Protein 2QVE (pdb70)

Structure (mmCIF, N/CA/C/O backbone):
data_2QVE
#
_entry.id   2QVE
#
_cell.length_a   92.435
_cell.length_b   145.863
_cell.length_c   75.048
_cell.angle_alpha   90.000
_cell.angle_beta   90.000
_cell.angle_gamma   90.000
#
_symmetry.space_group_name_H-M   'P 21 21 2'
#
loop_
_entity.id
_entity.type
_entity.pdbx_description
1 polymer 'Tyrosine Aminomutase'
2 non-polymer '(3R)-3-amino-2,2-difluoro-3-(4-hydroxyphenyl)propanoic acid'
3 water water
#
loop_
_atom_site.group_PDB
_atom_site.id
_atom_site.type_symbol
_atom_site.label_atom_id
_atom_site.label_alt_id
_atom_site.label_comp_id
_atom_site.label_asym_id
_atom_site.label_entity_id
_atom_site.label_seq_id
_atom_site.pdbx_PDB_ins_code
_atom_site.Cartn_x
_atom_site.Cartn_y
_atom_site.Cartn_z
_atom_site.occupancy
_atom_site.B_iso_or_equiv
_atom_site.auth_seq_id
_atom_site.auth_comp_id
_atom_site.auth_asym_id
_atom_site.auth_atom_id
_atom_site.pdbx_PDB_model_num
ATOM 1 N N . PRO A 1 1 ? -3.902 32.428 48.329 1.00 40.49 12 PRO A N 1
ATOM 2 C CA . PRO A 1 1 ? -5.193 31.760 48.045 1.00 41.49 12 PRO A CA 1
ATOM 3 C C . PRO A 1 1 ? -5.393 31.619 46.541 1.00 39.97 12 PRO A C 1
ATOM 4 O O . PRO A 1 1 ? -4.917 32.447 45.761 1.00 42.61 12 PRO A O 1
ATOM 8 N N . VAL A 1 2 ? -6.095 30.568 46.136 1.00 37.24 13 VAL A N 1
ATOM 9 C CA . VAL A 1 2 ? -6.361 30.342 44.724 1.00 34.09 13 VAL A CA 1
ATOM 10 C C . VAL A 1 2 ? -7.822 30.661 44.440 1.00 32.25 13 VAL A C 1
ATOM 11 O O . VAL A 1 2 ? -8.723 30.096 45.058 1.00 30.86 13 VAL A O 1
ATOM 15 N N . SER A 1 3 ? -8.049 31.576 43.507 1.00 31.37 14 SER A N 1
ATOM 16 C CA . SER A 1 3 ? -9.405 31.967 43.150 1.00 32.49 14 SER A CA 1
ATOM 17 C C . SER A 1 3 ? -10.012 31.034 42.109 1.00 31.54 14 SER A C 1
ATOM 18 O O . SER A 1 3 ? -9.609 31.036 40.946 1.00 31.47 14 SER A O 1
ATOM 21 N N . VAL A 1 4 ? -10.976 30.232 42.542 1.00 30.51 15 VAL A N 1
ATOM 22 C CA . VAL A 1 4 ? -11.668 29.299 41.664 1.00 30.55 15 VAL A CA 1
ATOM 23 C C . VAL A 1 4 ? -12.916 30.029 41.177 1.00 30.97 15 VAL A C 1
ATOM 24 O O . VAL A 1 4 ? -13.996 29.924 41.769 1.00 29.94 15 VAL A O 1
ATOM 28 N N . ASP A 1 5 ? -12.745 30.768 40.084 1.00 30.80 16 ASP A N 1
ATOM 29 C CA . ASP A 1 5 ? -13.809 31.579 39.504 1.00 30.76 16 ASP A CA 1
ATOM 30 C C . ASP A 1 5 ? -14.344 31.123 38.148 1.00 30.04 16 ASP A C 1
ATOM 31 O O . ASP A 1 5 ? -15.062 31.874 37.491 1.00 31.99 16 ASP A O 1
ATOM 36 N N . GLY A 1 6 ? -13.989 29.915 37.727 1.00 29.06 17 GLY A N 1
ATOM 37 C CA . GLY A 1 6 ? -14.451 29.403 36.447 1.00 27.15 17 GLY A CA 1
ATOM 38 C C . GLY A 1 6 ? -14.037 30.223 35.239 1.00 26.63 17 GLY A C 1
ATOM 39 O O . GLY A 1 6 ? -14.526 29.987 34.132 1.00 27.20 17 GLY A O 1
ATOM 40 N N . GLU A 1 7 ? -13.124 31.169 35.441 1.00 25.05 18 GLU A N 1
ATOM 41 C CA . GLU A 1 7 ? -12.662 32.042 34.363 1.00 26.67 18 GLU A CA 1
ATOM 42 C C . GLU A 1 7 ? -11.145 32.152 34.225 1.00 27.26 18 GLU A C 1
ATOM 43 O O . GLU A 1 7 ? -10.610 32.090 33.119 1.00 26.81 18 GLU A O 1
ATOM 49 N N . THR A 1 8 ? -10.452 32.313 35.347 1.00 27.17 19 THR A N 1
ATOM 50 C CA . THR A 1 8 ? -9.009 32.499 35.306 1.00 27.74 19 THR A CA 1
ATOM 51 C C . THR A 1 8 ? -8.125 31.417 35.919 1.00 27.15 19 THR A C 1
ATOM 52 O O . THR A 1 8 ? -6.924 31.638 36.093 1.00 27.58 19 THR A O 1
ATOM 56 N N . LEU A 1 9 ? -8.690 30.257 36.240 1.00 26.30 20 LEU A N 1
ATOM 57 C CA . LEU A 1 9 ? -7.886 29.195 36.840 1.00 26.48 20 LEU A CA 1
ATOM 58 C C . LEU A 1 9 ? -6.819 28.692 35.871 1.00 27.46 20 LEU A C 1
ATOM 59 O O . LEU A 1 9 ? -7.088 28.473 34.687 1.00 28.80 20 LEU A O 1
ATOM 64 N N . THR A 1 10 ? -5.606 28.516 36.385 1.00 26.48 21 THR A N 1
ATOM 65 C CA . THR A 1 10 ? -4.486 28.040 35.576 1.00 25.54 21 THR A CA 1
ATOM 66 C C . THR A 1 10 ? -4.014 26.658 36.022 1.00 24.34 21 THR A C 1
ATOM 67 O O . THR A 1 10 ? -4.305 26.216 37.132 1.00 25.89 21 THR A O 1
ATOM 71 N N . VAL A 1 11 ? -3.276 25.986 35.145 1.00 24.97 22 VAL A N 1
ATOM 72 C CA . VAL A 1 11 ? -2.738 24.669 35.438 1.00 24.66 22 VAL A CA 1
ATOM 73 C C . VAL A 1 11 ? -1.846 24.747 36.685 1.00 25.43 22 VAL A C 1
ATOM 74 O O . VAL A 1 11 ? -1.901 23.875 37.552 1.00 24.37 22 VAL A O 1
ATOM 78 N N . GLU A 1 12 ? -1.027 25.789 36.783 1.00 26.52 23 GLU A N 1
ATOM 79 C CA . GLU A 1 12 ? -0.168 25.923 37.954 1.00 28.50 23 GLU A CA 1
ATOM 80 C C . GLU A 1 12 ? -0.995 26.143 39.220 1.00 27.36 23 GLU A C 1
ATOM 81 O O . GLU A 1 12 ? -0.632 25.661 40.296 1.00 25.52 23 GLU A O 1
ATOM 87 N N . ALA A 1 13 ? -2.108 26.861 39.087 1.00 26.64 24 ALA A N 1
ATOM 88 C CA . ALA A 1 13 ? -2.991 27.125 40.221 1.00 27.92 24 ALA A CA 1
ATOM 89 C C . ALA A 1 13 ? -3.555 25.809 40.760 1.00 28.47 24 ALA A C 1
ATOM 90 O O . ALA A 1 13 ? -3.612 25.598 41.974 1.00 28.35 24 ALA A O 1
ATOM 92 N N . VAL A 1 14 ? -3.965 24.933 39.843 1.00 26.13 25 VAL A N 1
ATOM 93 C CA . VAL A 1 14 ? -4.515 23.627 40.188 1.00 25.69 25 VAL A CA 1
ATOM 94 C C . VAL A 1 14 ? -3.486 22.825 40.963 1.00 25.52 25 VAL A C 1
ATOM 95 O O . VAL A 1 14 ? -3.814 22.173 41.954 1.00 26.49 25 VAL A O 1
ATOM 99 N N . ARG A 1 15 ? -2.236 22.869 40.512 1.00 26.45 26 ARG A N 1
ATOM 100 C CA . ARG A 1 15 ? -1.178 22.130 41.191 1.00 28.50 26 ARG A CA 1
ATOM 101 C C . ARG A 1 15 ? -0.927 22.656 42.598 1.00 28.96 26 ARG A C 1
ATOM 102 O O . ARG A 1 15 ? -0.655 21.878 43.510 1.00 29.32 26 ARG A O 1
ATOM 110 N N . ARG A 1 16 ? -1.022 23.971 42.777 1.00 30.32 27 ARG A N 1
ATOM 111 C CA . ARG A 1 16 ? -0.820 24.571 44.097 1.00 30.75 27 ARG A CA 1
ATOM 112 C C . ARG A 1 16 ? -1.881 24.050 45.057 1.00 29.31 27 ARG A C 1
ATOM 113 O O . ARG A 1 16 ? -1.575 23.654 46.180 1.00 30.51 27 ARG A O 1
ATOM 121 N N . VAL A 1 17 ? -3.133 24.062 44.611 1.00 27.90 28 VAL A N 1
ATOM 122 C CA . VAL A 1 17 ? -4.236 23.573 45.427 1.00 26.19 28 VAL A CA 1
ATOM 123 C C . VAL A 1 17 ? -4.073 22.077 45.687 1.00 29.03 28 VAL A C 1
ATOM 124 O O . VAL A 1 17 ? -4.216 21.616 46.822 1.00 28.40 28 VAL A O 1
ATOM 128 N N . ALA A 1 18 ? -3.741 21.328 44.638 1.00 28.04 29 ALA A N 1
ATOM 129 C CA . ALA A 1 18 ? -3.582 19.881 44.749 1.00 28.93 29 ALA A CA 1
ATOM 130 C C . ALA A 1 18 ? -2.323 19.399 45.473 1.00 30.40 29 ALA A C 1
ATOM 131 O O . ALA A 1 18 ? -2.405 18.571 46.383 1.00 29.65 29 ALA A O 1
ATOM 133 N N . GLU A 1 19 ? -1.165 19.917 45.076 1.00 31.96 30 GLU A N 1
ATOM 134 C CA . GLU A 1 19 ? 0.107 19.498 45.664 1.00 34.71 30 GLU A CA 1
ATOM 135 C C . GLU A 1 19 ? 0.540 20.221 46.934 1.00 36.56 30 GLU A C 1
ATOM 136 O O . GLU A 1 19 ? 1.050 19.595 47.864 1.00 37.55 30 GLU A O 1
ATOM 142 N N . GLU A 1 20 ? 0.344 21.532 46.978 1.00 38.29 31 GLU A N 1
ATOM 143 C CA . GLU A 1 20 ? 0.764 22.307 48.138 1.00 40.79 31 GLU A CA 1
ATOM 144 C C . GLU A 1 20 ? -0.384 22.727 49.042 1.00 40.71 31 GLU A C 1
ATOM 145 O O . GLU A 1 20 ? -0.261 23.671 49.824 1.00 40.99 31 GLU A O 1
ATOM 151 N N . ARG A 1 21 ? -1.499 22.015 48.936 1.00 40.70 32 ARG A N 1
ATOM 152 C CA . ARG A 1 21 ? -2.662 22.302 49.760 1.00 40.51 32 ARG A CA 1
ATOM 153 C C . ARG A 1 21 ? -2.936 23.798 49.880 1.00 39.32 32 ARG A C 1
ATOM 154 O O . ARG A 1 21 ? -3.164 24.306 50.979 1.00 40.33 32 ARG A O 1
ATOM 162 N N . ALA A 1 22 ? -2.909 24.504 48.754 1.00 36.67 33 ALA A N 1
ATOM 163 C CA . ALA A 1 22 ? -3.177 25.937 48.757 1.00 34.76 33 ALA A CA 1
ATOM 164 C C . ALA A 1 22 ? -4.667 26.170 48.989 1.00 34.10 33 ALA A C 1
ATOM 165 O O . ALA A 1 22 ? -5.512 25.485 48.411 1.00 32.01 33 ALA A O 1
ATOM 167 N N . THR A 1 23 ? -4.983 27.134 49.848 1.00 33.38 34 THR A N 1
ATOM 168 C CA . THR A 1 23 ? -6.367 27.466 50.160 1.00 33.19 34 THR A CA 1
ATOM 169 C C . THR A 1 23 ? -7.116 27.904 48.908 1.00 31.76 34 THR A C 1
ATOM 170 O O . THR A 1 23 ? -6.565 28.584 48.047 1.00 31.53 34 THR A O 1
ATOM 174 N N . VAL A 1 24 ? -8.380 27.513 48.825 1.00 30.45 35 VAL A N 1
ATOM 175 C CA . VAL A 1 24 ? -9.227 27.859 47.700 1.00 31.63 35 VAL A CA 1
ATOM 176 C C . VAL A 1 24 ? -10.320 28.840 48.114 1.00 33.39 35 VAL A C 1
ATOM 177 O O . VAL A 1 24 ? -10.812 28.801 49.243 1.00 33.36 35 VAL A O 1
ATOM 181 N N . ASP A 1 25 ? -10.697 29.719 47.194 1.00 34.08 36 ASP A N 1
ATOM 182 C CA . ASP A 1 25 ? -11.750 30.683 47.461 1.00 35.28 36 ASP A CA 1
ATOM 183 C C . ASP A 1 25 ? -12.615 30.945 46.243 1.00 34.79 36 ASP A C 1
ATOM 184 O O . ASP A 1 25 ? -12.115 31.338 45.187 1.00 34.59 36 ASP A O 1
ATOM 189 N N . VAL A 1 26 ? -13.914 30.716 46.390 1.00 34.62 37 VAL A N 1
ATOM 190 C CA . VAL A 1 26 ? -14.856 30.987 45.316 1.00 34.67 37 VAL A CA 1
ATOM 191 C C . VAL A 1 26 ? -15.249 32.446 45.533 1.00 34.29 37 VAL A C 1
ATOM 192 O O . VAL A 1 26 ? -15.856 32.783 46.550 1.00 35.04 37 VAL A O 1
ATOM 196 N N . PRO A 1 27 ? -14.891 33.334 44.590 1.00 32.82 38 PRO A N 1
ATOM 197 C CA . PRO A 1 27 ? -15.218 34.759 44.707 1.00 33.45 38 PRO A CA 1
ATOM 198 C C . PRO A 1 27 ? -16.714 35.042 44.825 1.00 34.17 38 PRO A C 1
ATOM 199 O O . PRO A 1 27 ? -17.543 34.323 44.263 1.00 33.76 38 PRO A O 1
ATOM 203 N N . ALA A 1 28 ? -17.044 36.098 45.565 1.00 34.34 39 ALA A N 1
ATOM 204 C CA . ALA A 1 28 ? -18.429 36.500 45.784 1.00 34.36 39 ALA A CA 1
ATOM 205 C C . ALA A 1 28 ? -19.195 36.600 44.475 1.00 33.99 39 ALA A C 1
ATOM 206 O O . ALA A 1 28 ? -20.363 36.226 44.401 1.00 33.18 39 ALA A O 1
ATOM 208 N N . GLU A 1 29 ? -18.527 37.109 43.446 1.00 34.52 40 GLU A N 1
ATOM 209 C CA . GLU A 1 29 ? -19.133 37.269 42.125 1.00 36.09 40 GLU A CA 1
ATOM 210 C C . GLU A 1 29 ? -19.582 35.932 41.531 1.00 36.38 40 GLU A C 1
ATOM 211 O O . GLU A 1 29 ? -20.646 35.843 40.913 1.00 35.67 40 GLU A O 1
ATOM 217 N N . SER A 1 30 ? -18.769 34.897 41.717 1.00 35.96 41 SER A N 1
ATOM 218 C CA . SER A 1 30 ? -19.105 33.574 41.203 1.00 37.58 41 SER A CA 1
ATOM 219 C C . SER A 1 30 ? -20.294 33.011 41.976 1.00 37.70 41 SER A C 1
ATOM 220 O O . SER A 1 30 ? -21.203 32.423 41.390 1.00 37.67 41 SER A O 1
ATOM 223 N N . ILE A 1 31 ? -20.282 33.191 43.295 1.00 38.12 42 ILE A N 1
ATOM 224 C CA . ILE A 1 31 ? -21.380 32.718 44.131 1.00 39.38 42 ILE A CA 1
ATOM 225 C C . ILE A 1 31 ? -22.667 33.409 43.676 1.00 39.58 42 ILE A C 1
ATOM 226 O O . ILE A 1 31 ? -23.706 32.769 43.513 1.00 37.93 42 ILE A O 1
ATOM 231 N N . ALA A 1 32 ? -22.579 34.720 43.466 1.00 40.02 43 ALA A N 1
ATOM 232 C CA . ALA A 1 32 ? -23.717 35.518 43.026 1.00 40.55 43 ALA A CA 1
ATOM 233 C C . ALA A 1 32 ? -24.251 35.025 41.688 1.00 40.51 43 ALA A C 1
ATOM 234 O O . ALA A 1 32 ? -25.448 34.787 41.537 1.00 39.68 43 ALA A O 1
ATOM 236 N N . LYS A 1 33 ? -23.361 34.883 40.712 1.00 41.94 44 LYS A N 1
ATOM 237 C CA . LYS A 1 33 ? -23.758 34.410 39.391 1.00 43.97 44 LYS A CA 1
ATOM 238 C C . LYS A 1 33 ? -24.340 32.999 39.488 1.00 44.70 44 LYS A C 1
ATOM 239 O O . LYS A 1 33 ? -25.184 32.607 38.684 1.00 45.98 44 LYS A O 1
ATOM 245 N N . ALA A 1 34 ? -23.890 32.243 40.483 1.00 45.65 45 ALA A N 1
ATOM 246 C CA . ALA A 1 34 ? -24.376 30.883 40.680 1.00 46.07 45 ALA A CA 1
ATOM 247 C C . ALA A 1 34 ? -25.774 30.889 41.298 1.00 47.63 45 ALA A C 1
ATOM 248 O O . ALA A 1 34 ? -26.664 30.180 40.829 1.00 45.46 45 ALA A O 1
ATOM 250 N N . GLN A 1 35 ? -25.961 31.692 42.345 1.00 49.66 46 GLN A N 1
ATOM 251 C CA . GLN A 1 35 ? -27.254 31.780 43.021 1.00 53.44 46 GLN A CA 1
ATOM 252 C C . GLN A 1 35 ? -28.345 32.296 42.088 1.00 54.23 46 GLN A C 1
ATOM 253 O O . GLN A 1 35 ? -29.499 31.882 42.180 1.00 54.56 46 GLN A O 1
ATOM 259 N N . LYS A 1 36 ? -27.973 33.200 41.187 1.00 55.21 47 LYS A N 1
ATOM 260 C CA . LYS A 1 36 ? -28.926 33.772 40.244 1.00 56.22 47 LYS A CA 1
ATOM 261 C C . LYS A 1 36 ? -29.304 32.800 39.130 1.00 55.09 47 LYS A C 1
ATOM 262 O O . LYS A 1 36 ? -30.459 32.757 38.709 1.00 54.58 47 LYS A O 1
ATOM 268 N N . SER A 1 37 ? -28.338 32.020 38.654 1.00 54.33 48 SER A N 1
ATOM 269 C CA . SER A 1 37 ? -28.616 31.042 37.607 1.00 53.50 48 SER A CA 1
ATOM 270 C C . SER A 1 37 ? -29.455 29.922 38.219 1.00 52.28 48 SER A C 1
ATOM 271 O O . SER A 1 37 ? -30.266 29.288 37.539 1.00 51.82 48 SER A O 1
ATOM 274 N N . ARG A 1 38 ? -29.249 29.686 39.512 1.00 50.49 49 ARG A N 1
ATOM 275 C CA . ARG A 1 38 ? -29.987 28.661 40.237 1.00 49.38 49 ARG A CA 1
ATOM 276 C C . ARG A 1 38 ? -31.426 29.127 40.424 1.00 50.25 49 ARG A C 1
ATOM 277 O O . ARG A 1 38 ? -32.367 28.371 40.188 1.00 49.38 49 ARG A O 1
ATOM 285 N N . GLU A 1 39 ? -31.585 30.378 40.852 1.00 51.36 50 GLU A N 1
ATOM 286 C CA . GLU A 1 39 ? -32.905 30.970 41.065 1.00 51.97 50 GLU A CA 1
ATOM 287 C C . GLU A 1 39 ? -33.796 30.772 39.855 1.00 51.51 50 GLU A C 1
ATOM 288 O O . GLU A 1 39 ? -34.868 30.172 39.946 1.00 52.78 50 GLU A O 1
ATOM 294 N N . ILE A 1 40 ? -33.346 31.299 38.723 1.00 50.23 51 ILE A N 1
ATOM 295 C CA . ILE A 1 40 ? -34.098 31.205 37.485 1.00 49.25 51 ILE A CA 1
ATOM 296 C C . ILE A 1 40 ? -34.396 29.758 37.129 1.00 48.87 51 ILE A C 1
ATOM 297 O O . ILE A 1 40 ? -35.542 29.408 36.850 1.00 47.22 51 ILE A O 1
ATOM 302 N N . PHE A 1 41 ? -33.365 28.917 37.147 1.00 49.02 52 PHE A N 1
ATOM 303 C CA . PHE A 1 41 ? -33.537 27.508 36.816 1.00 48.57 52 PHE A CA 1
ATOM 304 C C . PHE A 1 41 ? -34.629 26.834 37.646 1.00 47.67 52 PHE A C 1
ATOM 305 O O . PHE A 1 41 ? -35.450 26.093 37.110 1.00 45.88 52 PHE A O 1
ATOM 313 N N . GLU A 1 42 ? -34.626 27.082 38.953 1.00 48.48 53 GLU A N 1
ATOM 314 C CA . GLU A 1 42 ? -35.626 26.490 39.840 1.00 49.72 53 GLU A CA 1
ATOM 315 C C . GLU A 1 42 ? -37.047 26.834 39.407 1.00 49.89 53 GLU A C 1
ATOM 316 O O . GLU A 1 42 ? -37.945 25.997 39.487 1.00 50.22 53 GLU A O 1
ATOM 322 N N . GLY A 1 43 ? -37.247 28.070 38.957 1.00 50.07 54 GLY A N 1
ATOM 323 C CA . GLY A 1 43 ? -38.564 28.490 38.514 1.00 49.91 54 GLY A CA 1
ATOM 324 C C . GLY A 1 43 ? -38.982 27.716 37.281 1.00 50.37 54 GLY A C 1
ATOM 325 O O . GLY A 1 43 ? -40.171 27.533 37.011 1.00 51.38 54 GLY A O 1
ATOM 326 N N . ILE A 1 44 ? -37.992 27.253 36.529 1.00 50.10 55 ILE A N 1
ATOM 327 C CA . ILE A 1 44 ? -38.238 26.487 35.316 1.00 50.04 55 ILE A CA 1
ATOM 328 C C . ILE A 1 44 ? -38.604 25.042 35.656 1.00 50.36 55 ILE A C 1
ATOM 329 O O . ILE A 1 44 ? -39.589 24.503 35.148 1.00 49.10 55 ILE A O 1
ATOM 334 N N . ALA A 1 45 ? -37.805 24.426 36.523 1.00 51.06 56 ALA A N 1
ATOM 335 C CA . ALA A 1 45 ? -38.025 23.047 36.945 1.00 52.29 56 ALA A CA 1
ATOM 336 C C . ALA A 1 45 ? -39.326 22.907 37.731 1.00 53.31 56 ALA A C 1
ATOM 337 O O . ALA A 1 45 ? -39.907 21.825 37.801 1.00 52.49 56 ALA A O 1
ATOM 339 N N . GLU A 1 46 ? -39.776 24.007 38.324 1.00 55.01 57 GLU A N 1
ATOM 340 C CA . GLU A 1 46 ? -41.012 24.012 39.098 1.00 56.05 57 GLU A CA 1
ATOM 341 C C . GLU A 1 46 ? -42.236 23.826 38.209 1.00 55.71 57 GLU A C 1
ATOM 342 O O . GLU A 1 46 ? -43.286 23.384 38.675 1.00 55.34 57 GLU A O 1
ATOM 348 N N . GLN A 1 47 ? -42.096 24.165 36.931 1.00 55.35 58 GLN A N 1
ATOM 349 C CA . GLN A 1 47 ? -43.193 24.024 35.984 1.00 55.46 58 GLN A CA 1
ATOM 350 C C . GLN A 1 47 ? -43.204 22.614 35.406 1.00 54.91 58 GLN A C 1
ATOM 351 O O . GLN A 1 47 ? -43.928 22.330 34.452 1.00 54.69 58 GLN A O 1
ATOM 357 N N . ASN A 1 48 ? -42.391 21.738 35.992 1.00 53.82 59 ASN A N 1
ATOM 358 C CA . ASN A 1 48 ? -42.279 20.355 35.544 1.00 53.17 59 ASN A CA 1
ATOM 359 C C . ASN A 1 48 ? -42.063 20.207 34.041 1.00 52.23 59 ASN A C 1
ATOM 360 O O . ASN A 1 48 ? -42.545 19.246 33.441 1.00 52.71 59 ASN A O 1
ATOM 365 N N . ILE A 1 49 ? -41.352 21.146 33.423 1.00 51.12 60 ILE A N 1
ATOM 366 C CA . ILE A 1 49 ? -41.106 21.032 31.990 1.00 50.33 60 ILE A CA 1
ATOM 367 C C . ILE A 1 49 ? -39.902 20.121 31.765 1.00 48.58 60 ILE A C 1
ATOM 368 O O . ILE A 1 49 ? -38.999 20.050 32.601 1.00 48.29 60 ILE A O 1
ATOM 373 N N . PRO A 1 50 ? -39.881 19.402 30.636 1.00 46.24 61 PRO A N 1
ATOM 374 C CA . PRO A 1 50 ? -38.787 18.488 30.301 1.00 44.76 61 PRO A CA 1
ATOM 375 C C . PRO A 1 50 ? -37.389 19.104 30.280 1.00 43.66 61 PRO A C 1
ATOM 376 O O . PRO A 1 50 ? -37.107 20.015 29.502 1.00 43.68 61 PRO A O 1
ATOM 380 N N . ILE A 1 51 ? -36.526 18.597 31.155 1.00 41.60 62 ILE A N 1
ATOM 381 C CA . ILE A 1 51 ? -35.139 19.037 31.258 1.00 39.45 62 ILE A CA 1
ATOM 382 C C . ILE A 1 51 ? -34.318 17.773 31.493 1.00 37.91 62 ILE A C 1
ATOM 383 O O . ILE A 1 51 ? -34.642 16.984 32.381 1.00 37.03 62 ILE A O 1
ATOM 388 N N . TYR A 1 52 ? -33.312 17.493 30.680 1.00 36.78 63 TYR A N 1
ATOM 389 C CA . TYR A 1 52 ? -32.437 16.323 30.867 1.00 35.36 63 TYR A CA 1
ATOM 390 C C . TYR A 1 52 ? -31.823 16.209 32.265 1.00 35.09 63 TYR A C 1
ATOM 391 O O . TYR A 1 52 ? -31.347 17.077 32.747 1.00 31.70 63 TYR A O 1
ATOM 400 N N . GLY A 1 53 ? -31.879 15.049 32.792 1.00 34.95 64 GLY A N 1
ATOM 401 C CA . GLY A 1 53 ? -31.278 14.773 34.084 1.00 36.16 64 GLY A CA 1
ATOM 402 C C . GLY A 1 53 ? -31.951 15.422 35.271 1.00 37.81 64 GLY A C 1
ATOM 403 O O . GLY A 1 53 ? -31.599 15.139 36.414 1.00 38.91 64 GLY A O 1
ATOM 404 N N . VAL A 1 54 ? -32.913 16.298 35.008 1.00 39.46 65 VAL A N 1
ATOM 405 C CA . VAL A 1 54 ? -33.628 16.981 36.076 1.00 40.41 65 VAL A CA 1
ATOM 406 C C . VAL A 1 54 ? -35.040 16.425 36.161 1.00 40.40 65 VAL A C 1
ATOM 407 O O . VAL A 1 54 ? -35.521 16.095 37.243 1.00 41.13 65 VAL A O 1
ATOM 411 N N . THR A 1 55 ? -35.700 16.320 35.012 1.00 40.91 66 THR A N 1
ATOM 412 C CA . THR A 1 55 ? -37.053 15.786 34.956 1.00 40.19 66 THR A CA 1
ATOM 413 C C . THR A 1 55 ? -37.164 14.665 33.924 1.00 40.76 66 THR A C 1
ATOM 414 O O . THR A 1 55 ? -38.215 14.469 33.315 1.00 41.23 66 THR A O 1
ATOM 418 N N . THR A 1 56 ? -36.066 13.937 33.729 1.00 41.02 67 THR A N 1
ATOM 419 C CA . THR A 1 56 ? -36.029 12.809 32.796 1.00 41.05 67 THR A CA 1
ATOM 420 C C . THR A 1 56 ? -34.991 11.794 33.267 1.00 41.01 67 THR A C 1
ATOM 421 O O . THR A 1 56 ? -34.157 12.095 34.121 1.00 39.94 67 THR A O 1
ATOM 425 N N . GLY A 1 57 ? -35.042 10.594 32.697 1.00 40.65 68 GLY A N 1
ATOM 426 C CA . GLY A 1 57 ? -34.077 9.573 33.051 1.00 41.51 68 GLY A CA 1
ATOM 427 C C . GLY A 1 57 ? -32.756 9.953 32.410 1.00 41.50 68 GLY A C 1
ATOM 428 O O . GLY A 1 57 ? -32.715 10.862 31.576 1.00 41.11 68 GLY A O 1
ATOM 429 N N . TYR A 1 58 ? -31.682 9.259 32.773 1.00 42.12 69 TYR A N 1
ATOM 430 C CA . TYR A 1 58 ? -30.362 9.570 32.231 1.00 41.98 69 TYR A CA 1
ATOM 431 C C . TYR A 1 58 ? -29.902 8.706 31.054 1.00 41.29 69 TYR A C 1
ATOM 432 O O . TYR A 1 58 ? -30.292 7.544 30.922 1.00 40.94 69 TYR A O 1
ATOM 441 N N . GLY A 1 59 ? -29.061 9.294 30.206 1.00 40.65 70 GLY A N 1
ATOM 442 C CA . GLY A 1 59 ? -28.545 8.587 29.047 1.00 39.48 70 GLY A CA 1
ATOM 443 C C . GLY A 1 59 ? -29.648 8.124 28.117 1.00 38.86 70 GLY A C 1
ATOM 444 O O . GLY A 1 59 ? -30.502 8.912 27.713 1.00 38.02 70 GLY A O 1
ATOM 445 N N . GLU A 1 60 ? -29.631 6.838 27.783 1.00 38.73 71 GLU A N 1
ATOM 446 C CA . GLU A 1 60 ? -30.634 6.257 26.901 1.00 39.28 71 GLU A CA 1
ATOM 447 C C . GLU A 1 60 ? -32.025 6.332 27.526 1.00 39.77 71 GLU A C 1
ATOM 448 O O . GLU A 1 60 ? -33.020 6.469 26.814 1.00 38.38 71 GLU A O 1
ATOM 454 N N . MET A 1 61 ? -32.090 6.257 28.854 1.00 40.09 72 MET A N 1
ATOM 455 C CA . MET A 1 61 ? -33.373 6.311 29.552 1.00 40.75 72 MET A CA 1
ATOM 456 C C . MET A 1 61 ? -33.923 7.729 29.662 1.00 41.09 72 MET A C 1
ATOM 457 O O . MET A 1 61 ? -34.693 8.049 30.576 1.00 41.49 72 MET A O 1
ATOM 462 N N . ILE A 1 62 ? -33.536 8.573 28.711 1.00 39.97 73 ILE A N 1
ATOM 463 C CA . ILE A 1 62 ? -33.995 9.952 28.678 1.00 39.21 73 ILE A CA 1
ATOM 464 C C . ILE A 1 62 ? -35.454 9.987 28.196 1.00 40.05 73 ILE A C 1
ATOM 465 O O . ILE A 1 62 ? -36.144 10.996 28.353 1.00 39.13 73 ILE A O 1
ATOM 470 N N . TYR A 1 63 ? -35.917 8.883 27.612 1.00 39.60 74 TYR A N 1
ATOM 471 C CA . TYR A 1 63 ? -37.296 8.805 27.129 1.00 39.97 74 TYR A CA 1
ATOM 472 C C . TYR A 1 63 ? -38.260 8.722 28.311 1.00 40.23 74 TYR A C 1
ATOM 473 O O . TYR A 1 63 ? -39.473 8.888 28.153 1.00 39.33 74 TYR A O 1
ATOM 482 N N . MET A 1 64 ? -37.706 8.458 29.492 1.00 40.17 75 MET A N 1
ATOM 483 C CA . MET A 1 64 ? -38.493 8.363 30.715 1.00 41.10 75 MET A CA 1
ATOM 484 C C . MET A 1 64 ? -38.666 9.746 31.334 1.00 41.54 75 MET A C 1
ATOM 485 O O . MET A 1 64 ? -37.687 10.384 31.731 1.00 40.61 75 MET A O 1
ATOM 490 N N . GLN A 1 65 ? -39.913 10.204 31.419 1.00 42.15 76 GLN A N 1
ATOM 491 C CA . GLN A 1 65 ? -40.215 11.510 32.001 1.00 43.34 76 GLN A CA 1
ATOM 492 C C . GLN A 1 65 ? -40.460 11.364 33.504 1.00 44.01 76 GLN A C 1
ATOM 493 O O . GLN A 1 65 ? -41.297 10.570 33.931 1.00 44.17 76 GLN A O 1
ATOM 499 N N . VAL A 1 66 ? -39.726 12.133 34.303 1.00 44.90 77 VAL A N 1
ATOM 500 C CA . VAL A 1 66 ? -39.853 12.061 35.753 1.00 44.63 77 VAL A CA 1
ATOM 501 C C . VAL A 1 66 ? -40.431 13.339 36.351 1.00 45.26 77 VAL A C 1
ATOM 502 O O . VAL A 1 66 ? -40.018 14.449 36.006 1.00 45.48 77 VAL A O 1
ATOM 506 N N . ASP A 1 67 ? -41.380 13.166 37.265 1.00 44.87 78 ASP A N 1
ATOM 507 C CA . ASP A 1 67 ? -42.043 14.287 37.915 1.00 45.36 78 ASP A CA 1
ATOM 508 C C . ASP A 1 67 ? -41.161 14.953 38.965 1.00 45.36 78 ASP A C 1
ATOM 509 O O . ASP A 1 67 ? -40.444 14.279 39.705 1.00 44.46 78 ASP A O 1
ATOM 514 N N . LYS A 1 68 ? -41.235 16.281 39.026 1.00 45.39 79 LYS A N 1
ATOM 515 C CA . LYS A 1 68 ? -40.441 17.066 39.964 1.00 46.04 79 LYS A CA 1
ATOM 516 C C . LYS A 1 68 ? -40.552 16.579 41.406 1.00 45.97 79 LYS A C 1
ATOM 517 O O . LYS A 1 68 ? -39.673 16.846 42.225 1.00 45.95 79 LYS A O 1
ATOM 523 N N . SER A 1 69 ? -41.633 15.871 41.716 1.00 45.64 80 SER A N 1
ATOM 524 C CA . SER A 1 69 ? -41.840 15.358 43.066 1.00 45.20 80 SER A CA 1
ATOM 525 C C . SER A 1 69 ? -40.757 14.358 43.465 1.00 45.53 80 SER A C 1
ATOM 526 O O . SER A 1 69 ? -40.634 13.992 44.635 1.00 44.56 80 SER A O 1
ATOM 529 N N . LYS A 1 70 ? -39.962 13.931 42.489 1.00 45.95 81 LYS A N 1
ATOM 530 C CA . LYS A 1 70 ? -38.900 12.961 42.737 1.00 46.96 81 LYS A CA 1
ATOM 531 C C . LYS A 1 70 ? -37.535 13.616 42.896 1.00 45.76 81 LYS A C 1
ATOM 532 O O . LYS A 1 70 ? -36.586 12.980 43.353 1.00 46.24 81 LYS A O 1
ATOM 538 N N . GLU A 1 71 ? -37.456 14.888 42.516 1.00 44.40 82 GLU A N 1
ATOM 539 C CA . GLU A 1 71 ? -36.232 15.683 42.583 1.00 43.68 82 GLU A CA 1
ATOM 540 C C . GLU A 1 71 ? -35.021 15.077 43.299 1.00 42.69 82 GLU A C 1
ATOM 541 O O . GLU A 1 71 ? -34.011 14.785 42.666 1.00 42.54 82 GLU A O 1
ATOM 547 N N . VAL A 1 72 ? -35.124 14.892 44.610 1.00 41.48 83 VAL A N 1
ATOM 548 C CA . VAL A 1 72 ? -34.016 14.362 45.400 1.00 40.75 83 VAL A CA 1
ATOM 549 C C . VAL A 1 72 ? -33.637 12.911 45.112 1.00 41.47 83 VAL A C 1
ATOM 550 O O . VAL A 1 72 ? -32.453 12.555 45.127 1.00 40.93 83 VAL A O 1
ATOM 554 N N . GLU A 1 73 ? -34.636 12.072 44.861 1.00 40.43 84 GLU A N 1
ATOM 555 C CA . GLU A 1 73 ? -34.382 10.670 44.583 1.00 40.14 84 GLU A CA 1
ATOM 556 C C . GLU A 1 73 ? -33.664 10.512 43.251 1.00 38.72 84 GLU A C 1
ATOM 557 O O . GLU A 1 73 ? -32.648 9.833 43.170 1.00 38.41 84 GLU A O 1
ATOM 563 N N . LEU A 1 74 ? -34.200 11.134 42.205 1.00 38.31 85 LEU A N 1
ATOM 564 C CA . LEU A 1 74 ? -33.591 11.045 40.883 1.00 37.43 85 LEU A CA 1
ATOM 565 C C . LEU A 1 74 ? -32.092 11.325 40.967 1.00 36.70 85 LEU A C 1
ATOM 566 O O . LEU A 1 74 ? -31.271 10.538 40.489 1.00 35.27 85 LEU A O 1
ATOM 571 N N . GLN A 1 75 ? -31.743 12.442 41.595 1.00 35.45 86 GLN A N 1
ATOM 572 C CA . GLN A 1 75 ? -30.346 12.839 41.727 1.00 35.10 86 GLN A CA 1
ATOM 573 C C . GLN A 1 75 ? -29.510 11.870 42.562 1.00 34.12 86 GLN A C 1
ATOM 574 O O . GLN A 1 75 ? -28.351 11.620 42.244 1.00 34.15 86 GLN A O 1
ATOM 580 N N . THR A 1 76 ? -30.093 11.320 43.622 1.00 33.90 87 THR A N 1
ATOM 581 C CA . THR A 1 76 ? -29.361 10.393 44.480 1.00 32.94 87 THR A CA 1
ATOM 582 C C . THR A 1 76 ? -29.175 9.017 43.830 1.00 32.65 87 THR A C 1
ATOM 583 O O . THR A 1 76 ? -28.084 8.439 43.881 1.00 31.74 87 THR A O 1
ATOM 587 N N . ASN A 1 77 ? -30.235 8.495 43.221 1.00 29.80 88 ASN A N 1
ATOM 588 C CA . ASN A 1 77 ? -30.151 7.204 42.555 1.00 28.43 88 ASN A CA 1
ATOM 589 C C . ASN A 1 77 ? -29.043 7.261 41.503 1.00 28.21 88 ASN A C 1
ATOM 590 O O . ASN A 1 77 ? -28.301 6.293 41.308 1.00 27.84 88 ASN A O 1
ATOM 595 N N . LEU A 1 78 ? -28.935 8.408 40.833 1.00 27.18 89 LEU A N 1
ATOM 596 C CA . LEU A 1 78 ? -27.921 8.616 39.796 1.00 26.03 89 LEU A CA 1
ATOM 597 C C . LEU A 1 78 ? -26.506 8.471 40.346 1.00 25.53 89 LEU A C 1
ATOM 598 O O . LEU A 1 78 ? -25.707 7.682 39.844 1.00 24.50 89 LEU A O 1
ATOM 603 N N . VAL A 1 79 ? -26.208 9.243 41.383 1.00 24.06 90 VAL A N 1
ATOM 604 C CA . VAL A 1 79 ? -24.894 9.226 42.009 1.00 24.16 90 VAL A CA 1
ATOM 605 C C . VAL A 1 79 ? -24.524 7.837 42.527 1.00 25.04 90 VAL A C 1
ATOM 606 O O . VAL A 1 79 ? -23.382 7.385 42.379 1.00 25.66 90 VAL A O 1
ATOM 610 N N . ARG A 1 80 ? -25.489 7.152 43.129 1.00 25.15 91 ARG A N 1
ATOM 611 C CA . ARG A 1 80 ? -25.230 5.823 43.653 1.00 26.07 91 ARG A CA 1
ATOM 612 C C . ARG A 1 80 ? -25.051 4.780 42.555 1.00 26.11 91 ARG A C 1
ATOM 613 O O . ARG A 1 80 ? -24.048 4.064 42.540 1.00 26.66 91 ARG A O 1
ATOM 621 N N . SER A 1 81 ? -26.004 4.703 41.629 1.00 25.90 92 SER A N 1
ATOM 622 C CA . SER A 1 81 ? -25.929 3.716 40.559 1.00 26.07 92 SER A CA 1
ATOM 623 C C . SER A 1 81 ? -24.702 3.894 39.670 1.00 26.60 92 SER A C 1
ATOM 624 O O . SER A 1 81 ? -24.252 2.941 39.030 1.00 27.33 92 SER A O 1
ATOM 627 N N . HIS A 1 82 ? -24.146 5.100 39.636 1.00 25.20 93 HIS A N 1
ATOM 628 C CA . HIS A 1 82 ? -22.984 5.336 38.797 1.00 25.27 93 HIS A CA 1
ATOM 629 C C . HIS A 1 82 ? -21.644 5.302 39.516 1.00 23.72 93 HIS A C 1
ATOM 630 O O . HIS A 1 82 ? -20.598 5.440 38.886 1.00 23.10 93 HIS A O 1
ATOM 637 N N . SER A 1 83 ? -21.666 5.125 40.832 1.00 21.83 94 SER A N 1
ATOM 638 C CA . SER A 1 83 ? -20.415 5.020 41.574 1.00 22.22 94 SER A CA 1
ATOM 639 C C . SER A 1 83 ? -20.031 3.555 41.378 1.00 23.13 94 SER A C 1
ATOM 640 O O . SER A 1 83 ? -20.225 2.711 42.264 1.00 22.69 94 SER A O 1
ATOM 643 N N . ALA A 1 84 ? -19.521 3.259 40.186 1.00 20.67 95 ALA A N 1
ATOM 644 C CA . ALA A 1 84 ? -19.134 1.905 39.821 1.00 19.16 95 ALA A CA 1
ATOM 645 C C . ALA A 1 84 ? -17.659 1.829 39.464 1.00 20.48 95 ALA A C 1
ATOM 646 O O . ALA A 1 84 ? -17.244 0.962 38.694 1.00 20.93 95 ALA A O 1
ATOM 648 N N . GLY A 1 85 ? -16.869 2.736 40.027 1.00 19.50 96 GLY A N 1
ATOM 649 C CA . GLY A 1 85 ? -15.446 2.750 39.740 1.00 20.98 96 GLY A CA 1
ATOM 650 C C . GLY A 1 85 ? -14.699 1.531 40.259 1.00 23.54 96 GLY A C 1
ATOM 651 O O . GLY A 1 85 ? -15.066 0.951 41.279 1.00 23.91 96 GLY A O 1
ATOM 652 N N . VAL A 1 86 ? -13.641 1.142 39.556 1.00 22.43 97 VAL A N 1
ATOM 653 C CA . VAL A 1 86 ? -12.837 -0.003 39.962 1.00 21.40 97 VAL A CA 1
ATOM 654 C C . VAL A 1 86 ? -11.354 0.363 39.832 1.00 23.09 97 VAL A C 1
ATOM 655 O O . VAL A 1 86 ? -11.012 1.473 39.414 1.00 18.09 97 VAL A O 1
ATOM 659 N N . GLY A 1 87 ? -10.480 -0.570 40.196 1.00 22.29 98 GLY A N 1
ATOM 660 C CA . GLY A 1 87 ? -9.055 -0.325 40.100 1.00 25.32 98 GLY A CA 1
ATOM 661 C C . GLY A 1 87 ? -8.495 0.400 41.306 1.00 26.88 98 GLY A C 1
ATOM 662 O O . GLY A 1 87 ? -9.171 0.524 42.324 1.00 27.28 98 GLY A O 1
ATOM 663 N N . PRO A 1 88 ? -7.251 0.890 41.222 1.00 27.60 99 PRO A N 1
ATOM 664 C CA . PRO A 1 88 ? -6.604 1.608 42.325 1.00 27.66 99 PRO A CA 1
ATOM 665 C C . PRO A 1 88 ? -7.261 2.959 42.585 1.00 26.64 99 PRO A C 1
ATOM 666 O O . PRO A 1 88 ? -7.963 3.490 41.724 1.00 23.82 99 PRO A O 1
ATOM 670 N N . LEU A 1 89 ? -7.031 3.510 43.774 1.00 25.78 100 LEU A N 1
ATOM 671 C CA . LEU A 1 89 ? -7.577 4.817 44.129 1.00 24.68 100 LEU A CA 1
ATOM 672 C C . LEU A 1 89 ? -6.586 5.889 43.703 1.00 24.41 100 LEU A C 1
ATOM 673 O O . LEU A 1 89 ? -5.375 5.661 43.729 1.00 22.06 100 LEU A O 1
ATOM 678 N N . PHE A 1 90 ? -7.089 7.058 43.313 1.00 23.41 101 PHE A N 1
ATOM 679 C CA . PHE A 1 90 ? -6.196 8.153 42.948 1.00 22.96 101 PHE A CA 1
ATOM 680 C C . PHE A 1 90 ? -5.495 8.626 44.222 1.00 24.37 101 PHE A C 1
ATOM 681 O O . PHE A 1 90 ? -6.049 8.513 45.315 1.00 21.99 101 PHE A O 1
ATOM 689 N N . ALA A 1 91 ? -4.277 9.144 44.088 1.00 24.42 102 ALA A N 1
ATOM 690 C CA . ALA A 1 91 ? -3.548 9.642 45.250 1.00 25.24 102 ALA A CA 1
ATOM 691 C C . ALA A 1 91 ? -4.255 10.901 45.740 1.00 25.87 102 ALA A C 1
ATOM 692 O O . ALA A 1 91 ? -5.119 11.443 45.049 1.00 26.24 102 ALA A O 1
ATOM 694 N N . GLU A 1 92 ? -3.888 11.367 46.928 1.00 26.87 103 GLU A N 1
ATOM 695 C CA . GLU A 1 92 ? -4.505 12.559 47.500 1.00 27.64 103 GLU A CA 1
ATOM 696 C C . GLU A 1 92 ? -4.448 13.773 46.572 1.00 27.22 103 GLU A C 1
ATOM 697 O O . GLU A 1 92 ? -5.470 14.417 46.329 1.00 25.84 103 GLU A O 1
ATOM 703 N N . ASP A 1 93 ? -3.266 14.096 46.053 1.00 25.24 104 ASP A N 1
ATOM 704 C CA . ASP A 1 93 ? -3.158 15.252 45.167 1.00 26.35 104 ASP A CA 1
ATOM 705 C C . ASP A 1 93 ? -3.988 15.112 43.890 1.00 25.99 104 ASP A C 1
ATOM 706 O O . ASP A 1 93 ? -4.605 16.081 43.443 1.00 26.57 104 ASP A O 1
ATOM 711 N N . GLU A 1 94 ? -4.026 13.912 43.314 1.00 24.53 105 GLU A N 1
ATOM 712 C CA . GLU A 1 94 ? -4.800 13.700 42.095 1.00 24.03 105 GLU A CA 1
ATOM 713 C C . GLU A 1 94 ? -6.283 13.914 42.384 1.00 24.18 105 GLU A C 1
ATOM 714 O O . GLU A 1 94 ? -6.985 14.558 41.608 1.00 22.10 105 GLU A O 1
ATOM 720 N N . ALA A 1 95 ? -6.749 13.381 43.510 1.00 24.38 106 ALA A N 1
ATOM 721 C CA . ALA A 1 95 ? -8.144 13.535 43.905 1.00 24.54 106 ALA A CA 1
ATOM 722 C C . ALA A 1 95 ? -8.474 15.014 44.148 1.00 25.11 106 ALA A C 1
ATOM 723 O O . ALA A 1 95 ? -9.576 15.465 43.835 1.00 25.03 106 ALA A O 1
ATOM 725 N N . ARG A 1 96 ? -7.527 15.768 44.704 1.00 24.04 107 ARG A N 1
ATOM 726 C CA . ARG A 1 96 ? -7.758 17.195 44.962 1.00 24.31 107 ARG A CA 1
ATOM 727 C C . ARG A 1 96 ? -7.834 17.994 43.654 1.00 24.56 107 ARG A C 1
ATOM 728 O O . ARG A 1 96 ? -8.641 18.914 43.522 1.00 23.89 107 ARG A O 1
ATOM 736 N N . ALA A 1 97 ? -6.997 17.635 42.686 1.00 24.20 108 ALA A N 1
ATOM 737 C CA . ALA A 1 97 ? -6.994 18.319 41.396 1.00 23.00 108 ALA A CA 1
ATOM 738 C C . ALA A 1 97 ? -8.341 18.128 40.702 1.00 21.43 108 ALA A C 1
ATOM 739 O O . ALA A 1 97 ? -8.894 19.063 40.123 1.00 20.97 108 ALA A O 1
ATOM 741 N N . ILE A 1 98 ? -8.864 16.909 40.770 1.00 21.14 109 ILE A N 1
ATOM 742 C CA . ILE A 1 98 ? -10.144 16.584 40.147 1.00 21.02 109 ILE A CA 1
ATOM 743 C C . ILE A 1 98 ? -11.268 17.388 40.803 1.00 22.62 109 ILE A C 1
ATOM 744 O O . ILE A 1 98 ? -12.098 17.992 40.124 1.00 21.76 109 ILE A O 1
ATOM 749 N N . VAL A 1 99 ? -11.296 17.387 42.129 1.00 22.75 110 VAL A N 1
ATOM 750 C CA . VAL A 1 99 ? -12.311 18.138 42.854 1.00 22.26 110 VAL A CA 1
ATOM 751 C C . VAL A 1 99 ? -12.188 19.622 42.528 1.00 20.77 110 VAL A C 1
ATOM 752 O O . VAL A 1 99 ? -13.188 20.305 42.365 1.00 21.50 110 VAL A O 1
ATOM 756 N N . ALA A 1 100 ? -10.962 20.121 42.412 1.00 20.87 111 ALA A N 1
ATOM 757 C CA . ALA A 1 100 ? -10.760 21.535 42.109 1.00 20.10 111 ALA A CA 1
ATOM 758 C C . ALA A 1 100 ? -11.288 21.879 40.719 1.00 22.05 111 ALA A C 1
ATOM 759 O O . ALA A 1 100 ? -11.838 22.961 40.499 1.00 22.02 111 ALA A O 1
ATOM 761 N N . ALA A 1 101 ? -11.132 20.947 39.786 1.00 22.53 112 ALA A N 1
ATOM 762 C CA . ALA A 1 101 ? -11.589 21.149 38.417 1.00 20.86 112 ALA A CA 1
ATOM 763 C C . ALA A 1 101 ? -13.114 21.174 38.345 1.00 19.77 112 ALA A C 1
ATOM 764 O O . ALA A 1 101 ? -13.685 21.939 37.568 1.00 20.93 112 ALA A O 1
ATOM 766 N N . ARG A 1 102 ? -13.774 20.347 39.152 1.00 20.69 113 ARG A N 1
ATOM 767 C CA . ARG A 1 102 ? -15.239 20.314 39.139 1.00 21.95 113 ARG A CA 1
ATOM 768 C C . ARG A 1 102 ? -15.803 21.586 39.758 1.00 21.97 113 ARG A C 1
ATOM 769 O O . ARG A 1 102 ? -16.816 22.117 39.298 1.00 24.44 113 ARG A O 1
ATOM 777 N N . LEU A 1 103 ? -15.138 22.072 40.801 1.00 22.05 114 LEU A N 1
ATOM 778 C CA . LEU A 1 103 ? -15.552 23.291 41.479 1.00 21.89 114 LEU A CA 1
ATOM 779 C C . LEU A 1 103 ? -15.417 24.490 40.541 1.00 22.76 114 LEU A C 1
ATOM 780 O O . LEU A 1 103 ? -16.319 25.328 40.452 1.00 24.09 114 LEU A O 1
ATOM 785 N N . ASN A 1 104 ? -14.297 24.566 39.826 1.00 23.94 115 ASN A N 1
ATOM 786 C CA . ASN A 1 104 ? -14.073 25.678 38.911 1.00 23.98 115 ASN A CA 1
ATOM 787 C C . ASN A 1 104 ? -15.140 25.681 37.836 1.00 25.41 115 ASN A C 1
ATOM 788 O O . ASN A 1 104 ? -15.643 26.736 37.444 1.00 26.40 115 ASN A O 1
ATOM 793 N N . THR A 1 105 ? -15.480 24.485 37.368 1.00 26.30 116 THR A N 1
ATOM 794 C CA . THR A 1 105 ? -16.494 24.293 36.345 1.00 26.86 116 THR A CA 1
ATOM 795 C C . THR A 1 105 ? -17.847 24.845 36.799 1.00 26.46 116 THR A C 1
ATOM 796 O O . THR A 1 105 ? -18.483 25.621 36.084 1.00 25.96 116 THR A O 1
ATOM 800 N N . LEU A 1 106 ? -18.279 24.440 37.991 1.00 25.70 117 LEU A N 1
ATOM 801 C CA . LEU A 1 106 ? -19.556 24.888 38.535 1.00 27.12 117 LEU A CA 1
ATOM 802 C C . LEU A 1 106 ? -19.517 26.384 38.852 1.00 27.40 117 LEU A C 1
ATOM 803 O O . LEU A 1 106 ? -20.529 27.085 38.741 1.00 27.31 117 LEU A O 1
ATOM 808 N N . ALA A 1 107 ? -18.338 26.864 39.238 1.00 25.78 118 ALA A N 1
ATOM 809 C CA . ALA A 1 107 ? -18.150 28.262 39.587 1.00 25.72 118 ALA A CA 1
ATOM 810 C C . ALA A 1 107 ? -18.334 29.194 38.395 1.00 26.73 118 ALA A C 1
ATOM 811 O O . ALA A 1 107 ? -18.392 30.410 38.563 1.00 25.25 118 ALA A O 1
ATOM 813 N N . LYS A 1 108 ? -18.423 28.629 37.194 1.00 27.65 119 LYS A N 1
ATOM 814 C CA . LYS A 1 108 ? -18.599 29.451 36.005 1.00 27.25 119 LYS A CA 1
ATOM 815 C C . LYS A 1 108 ? -20.017 30.021 35.954 1.00 28.68 119 LYS A C 1
ATOM 816 O O . LYS A 1 108 ? -20.260 31.033 35.300 1.00 29.84 119 LYS A O 1
ATOM 822 N N . GLY A 1 109 ? -20.954 29.363 36.630 1.00 29.42 120 GLY A N 1
ATOM 823 C CA . GLY A 1 109 ? -22.315 29.875 36.684 1.00 29.46 120 GLY A CA 1
ATOM 824 C C . GLY A 1 109 ? -23.379 29.396 35.714 1.00 30.43 120 GLY A C 1
ATOM 825 O O . GLY A 1 109 ? -24.508 29.883 35.773 1.00 30.87 120 GLY A O 1
ATOM 826 N N . HIS A 1 110 ? -23.054 28.459 34.828 1.00 30.28 121 HIS A N 1
ATOM 827 C CA . HIS A 1 110 ? -24.049 27.964 33.879 1.00 30.03 121 HIS A CA 1
ATOM 828 C C . HIS A 1 110 ? -24.559 26.565 34.215 1.00 29.51 121 HIS A C 1
ATOM 829 O O . HIS A 1 110 ? -25.291 25.971 33.428 1.00 28.41 121 HIS A O 1
ATOM 836 N N . SER A 1 111 ? -24.185 26.042 35.377 1.00 30.16 122 SER A N 1
ATOM 837 C CA . SER A 1 111 ? -24.617 24.702 35.768 1.00 31.77 122 SER A CA 1
ATOM 838 C C . SER A 1 111 ? -25.941 24.663 36.523 1.00 31.58 122 SER A C 1
ATOM 839 O O . SER A 1 111 ? -26.518 23.591 36.708 1.00 30.45 122 SER A O 1
ATOM 842 N N . ALA A 1 112 ? -26.411 25.828 36.961 1.00 31.17 123 ALA A N 1
ATOM 843 C CA . ALA A 1 112 ? -27.678 25.933 37.682 1.00 31.81 123 ALA A CA 1
ATOM 844 C C . ALA A 1 112 ? -27.708 25.148 38.988 1.00 31.99 123 ALA A C 1
ATOM 845 O O . ALA A 1 112 ? -28.728 24.559 39.338 1.00 32.80 123 ALA A O 1
ATOM 847 N N . VAL A 1 113 ? -26.589 25.147 39.705 1.00 31.54 124 VAL A N 1
ATOM 848 C CA . VAL A 1 113 ? -26.478 24.449 40.982 1.00 33.20 124 VAL A CA 1
ATOM 849 C C . VAL A 1 113 ? -26.569 25.463 42.134 1.00 34.36 124 VAL A C 1
ATOM 850 O O . VAL A 1 113 ? -26.220 26.631 41.964 1.00 32.49 124 VAL A O 1
ATOM 854 N N . ARG A 1 114 ? -27.043 25.026 43.299 1.00 34.72 125 ARG A N 1
ATOM 855 C CA . ARG A 1 114 ? -27.138 25.924 44.452 1.00 35.92 125 ARG A CA 1
ATOM 856 C C . ARG A 1 114 ? -25.726 26.250 44.923 1.00 36.30 125 ARG A C 1
ATOM 857 O O . ARG A 1 114 ? -24.819 25.429 44.801 1.00 36.87 125 ARG A O 1
ATOM 865 N N . PRO A 1 115 ? -25.522 27.457 45.469 1.00 36.34 126 PRO A N 1
ATOM 866 C CA . PRO A 1 115 ? -24.204 27.876 45.956 1.00 35.38 126 PRO A CA 1
ATOM 867 C C . PRO A 1 115 ? -23.547 26.939 46.985 1.00 35.26 126 PRO A C 1
ATOM 868 O O . PRO A 1 115 ? -22.327 26.774 46.977 1.00 34.35 126 PRO A O 1
ATOM 872 N N . ILE A 1 116 ? -24.335 26.326 47.867 1.00 33.74 127 ILE A N 1
ATOM 873 C CA . ILE A 1 116 ? -23.753 25.432 48.869 1.00 35.60 127 ILE A CA 1
ATOM 874 C C . ILE A 1 116 ? -22.944 24.283 48.262 1.00 33.75 127 ILE A C 1
ATOM 875 O O . ILE A 1 116 ? -22.041 23.756 48.904 1.00 32.94 127 ILE A O 1
ATOM 880 N N . ILE A 1 117 ? -23.264 23.889 47.032 1.00 33.31 128 ILE A N 1
ATOM 881 C CA . ILE A 1 117 ? -22.509 22.818 46.380 1.00 31.34 128 ILE A CA 1
ATOM 882 C C . ILE A 1 117 ? -21.079 23.308 46.192 1.00 30.54 128 ILE A C 1
ATOM 883 O O . ILE A 1 117 ? -20.124 22.610 46.529 1.00 28.02 128 ILE A O 1
ATOM 888 N N . LEU A 1 118 ? -20.944 24.523 45.664 1.00 29.16 129 LEU A N 1
ATOM 889 C CA . LEU A 1 118 ? -19.636 25.131 45.456 1.00 30.27 129 LEU A CA 1
ATOM 890 C C . LEU A 1 118 ? -18.960 25.294 46.809 1.00 30.30 129 LEU A C 1
ATOM 891 O O . LEU A 1 118 ? -17.798 24.926 46.987 1.00 28.89 129 LEU A O 1
ATOM 896 N N . GLU A 1 119 ? -19.708 25.839 47.764 1.00 30.54 130 GLU A N 1
ATOM 897 C CA . GLU A 1 119 ? -19.191 26.059 49.106 1.00 31.66 130 GLU A CA 1
ATOM 898 C C . GLU A 1 119 ? -18.737 24.756 49.759 1.00 30.92 130 GLU A C 1
ATOM 899 O O . GLU A 1 119 ? -17.677 24.710 50.377 1.00 30.57 130 GLU A O 1
ATOM 905 N N . ARG A 1 120 ? -19.530 23.697 49.613 1.00 31.13 131 ARG A N 1
ATOM 906 C CA . ARG A 1 120 ? -19.179 22.409 50.207 1.00 30.64 131 ARG A CA 1
ATOM 907 C C . ARG A 1 120 ? -17.943 21.786 49.553 1.00 29.69 131 ARG A C 1
ATOM 908 O O . ARG A 1 120 ? -17.140 21.148 50.235 1.00 28.79 131 ARG A O 1
ATOM 916 N N . LEU A 1 121 ? -17.796 21.971 48.241 1.00 29.48 132 LEU A N 1
ATOM 917 C CA . LEU A 1 121 ? -16.635 21.452 47.520 1.00 28.25 132 LEU A CA 1
ATOM 918 C C . LEU A 1 121 ? -15.395 22.217 47.982 1.00 28.64 132 LEU A C 1
ATOM 919 O O . LEU A 1 121 ? -14.343 21.626 48.251 1.00 27.35 132 LEU A O 1
ATOM 924 N N . ALA A 1 122 ? -15.522 23.534 48.086 1.00 27.27 133 ALA A N 1
ATOM 925 C CA . ALA A 1 122 ? -14.408 24.359 48.530 1.00 27.72 133 ALA A CA 1
ATOM 926 C C . ALA A 1 122 ? -14.072 24.009 49.974 1.00 28.70 133 ALA A C 1
ATOM 927 O O . ALA A 1 122 ? -12.919 24.104 50.390 1.00 29.11 133 ALA A O 1
ATOM 929 N N . GLN A 1 123 ? -15.081 23.601 50.737 1.00 29.69 134 GLN A N 1
ATOM 930 C CA . GLN A 1 123 ? -14.860 23.245 52.133 1.00 30.73 134 GLN A CA 1
ATOM 931 C C . GLN A 1 123 ? -14.042 21.961 52.235 1.00 29.94 134 GLN A C 1
ATOM 932 O O . GLN A 1 123 ? -13.099 21.884 53.020 1.00 29.01 134 GLN A O 1
ATOM 938 N N . TYR A 1 124 ? -14.409 20.957 51.442 1.00 29.42 135 TYR A N 1
ATOM 939 C CA . TYR A 1 124 ? -13.690 19.684 51.426 1.00 27.87 135 TYR A CA 1
ATOM 940 C C . TYR A 1 124 ? -12.208 19.916 51.087 1.00 27.85 135 TYR A C 1
ATOM 941 O O . TYR A 1 124 ? -11.321 19.338 51.714 1.00 25.60 135 TYR A O 1
ATOM 950 N N . LEU A 1 125 ? -11.949 20.776 50.101 1.00 27.45 136 LEU A N 1
ATOM 951 C CA . LEU A 1 125 ? -10.579 21.088 49.688 1.00 26.82 136 LEU A CA 1
ATOM 952 C C . LEU A 1 125 ? -9.796 21.799 50.794 1.00 29.11 136 LEU A C 1
ATOM 953 O O . LEU A 1 125 ? -8.653 21.440 51.104 1.00 27.53 136 LEU A O 1
ATOM 958 N N . ASN A 1 126 ? -10.422 22.809 51.390 1.00 29.71 137 ASN A N 1
ATOM 959 C CA . ASN A 1 126 ? -9.790 23.589 52.446 1.00 31.37 137 ASN A CA 1
ATOM 960 C C . ASN A 1 126 ? -9.646 22.838 53.772 1.00 32.84 137 ASN A C 1
ATOM 961 O O . ASN A 1 126 ? -8.702 23.082 54.525 1.00 34.16 137 ASN A O 1
ATOM 966 N N . GLU A 1 127 ? -10.561 21.918 54.059 1.00 34.30 138 GLU A N 1
ATOM 967 C CA . GLU A 1 127 ? -10.487 21.156 55.304 1.00 37.18 138 GLU A CA 1
ATOM 968 C C . GLU A 1 127 ? -9.759 19.822 55.172 1.00 36.57 138 GLU A C 1
ATOM 969 O O . GLU A 1 127 ? -9.695 19.046 56.124 1.00 37.05 138 GLU A O 1
ATOM 975 N N . GLY A 1 128 ? -9.212 19.550 53.991 1.00 36.42 139 GLY A N 1
ATOM 976 C CA . GLY A 1 128 ? -8.479 18.309 53.797 1.00 33.81 139 GLY A CA 1
ATOM 977 C C . GLY A 1 128 ? -9.313 17.045 53.727 1.00 32.27 139 GLY A C 1
ATOM 978 O O . GLY A 1 128 ? -8.865 15.969 54.129 1.00 32.24 139 GLY A O 1
ATOM 979 N N . ILE A 1 129 ? -10.532 17.166 53.221 1.00 31.51 140 ILE A N 1
ATOM 980 C CA . ILE A 1 129 ? -11.403 16.006 53.083 1.00 31.15 140 ILE A CA 1
ATOM 981 C C . ILE A 1 129 ? -11.267 15.559 51.628 1.00 29.92 140 ILE A C 1
ATOM 982 O O . ILE A 1 129 ? -11.800 16.195 50.714 1.00 28.38 140 ILE A O 1
ATOM 987 N N . THR A 1 130 ? -10.536 14.468 51.425 1.00 28.14 141 THR A N 1
ATOM 988 C CA . THR A 1 130 ? -10.273 13.943 50.089 1.00 26.77 141 THR A CA 1
ATOM 989 C C . THR A 1 130 ? -11.066 12.695 49.713 1.00 24.99 141 THR A C 1
ATOM 990 O O . THR A 1 130 ? -10.938 11.648 50.345 1.00 24.55 141 THR A O 1
ATOM 994 N N . PRO A 1 131 ? -11.888 12.783 48.659 1.00 24.64 142 PRO A N 1
ATOM 995 C CA . PRO A 1 131 ? -12.678 11.619 48.242 1.00 25.03 142 PRO A CA 1
ATOM 996 C C . PRO A 1 131 ? -11.797 10.456 47.790 1.00 25.64 142 PRO A C 1
ATOM 997 O O . PRO A 1 131 ? -10.695 10.666 47.270 1.00 25.83 142 PRO A O 1
ATOM 1001 N N . ALA A 1 132 ? -12.274 9.233 48.011 1.00 25.27 143 ALA A N 1
ATOM 1002 C CA . ALA A 1 132 ? -11.552 8.041 47.576 1.00 24.62 143 ALA A CA 1
ATOM 1003 C C . ALA A 1 132 ? -12.100 7.818 46.171 1.00 24.18 143 ALA A C 1
ATOM 1004 O O . ALA A 1 132 ? -13.267 7.464 46.007 1.00 24.71 143 ALA A O 1
ATOM 1006 N N . ILE A 1 133 ? -11.267 8.040 45.159 1.00 22.90 144 ILE A N 1
ATOM 1007 C CA . ILE A 1 133 ? -11.708 7.914 43.773 1.00 21.56 144 ILE A CA 1
ATOM 1008 C C . ILE A 1 133 ? -10.997 6.805 43.014 1.00 21.51 144 ILE A C 1
ATOM 1009 O O . ILE A 1 133 ? -9.794 6.890 42.767 1.00 22.43 144 ILE A O 1
ATOM 1014 N N . PRO A 1 134 ? -11.720 5.738 42.660 1.00 20.25 145 PRO A N 1
ATOM 1015 C CA . PRO A 1 134 ? -11.062 4.660 41.914 1.00 21.82 145 PRO A CA 1
ATOM 1016 C C . PRO A 1 134 ? -10.707 5.201 40.524 1.00 20.24 145 PRO A C 1
ATOM 1017 O O . PRO A 1 134 ? -11.460 5.983 39.954 1.00 21.00 145 PRO A O 1
ATOM 1021 N N . GLU A 1 135 ? -9.552 4.806 39.997 1.00 21.38 146 GLU A N 1
ATOM 1022 C CA . GLU A 1 135 ? -9.078 5.300 38.698 1.00 21.01 146 GLU A CA 1
ATOM 1023 C C . GLU A 1 135 ? -9.778 4.844 37.424 1.00 21.14 146 GLU A C 1
ATOM 1024 O O . GLU A 1 135 ? -9.754 5.553 36.420 1.00 19.41 146 GLU A O 1
ATOM 1030 N N . ILE A 1 136 ? -10.389 3.669 37.457 1.00 20.61 147 ILE A N 1
ATOM 1031 C CA . ILE A 1 136 ? -11.027 3.111 36.272 1.00 21.30 147 ILE A CA 1
ATOM 1032 C C . ILE A 1 136 ? -12.554 3.182 36.282 1.00 21.09 147 ILE A C 1
ATOM 1033 O O . ILE A 1 136 ? -13.184 3.028 37.322 1.00 22.08 147 ILE A O 1
ATOM 1038 N N . GLY A 1 137 ? -13.138 3.418 35.111 1.00 21.93 148 GLY A N 1
ATOM 1039 C CA . GLY A 1 137 ? -14.583 3.493 35.009 1.00 20.50 148 GLY A CA 1
ATOM 1040 C C . GLY A 1 137 ? -15.045 4.551 34.031 1.00 22.07 148 GLY A C 1
ATOM 1041 O O . GLY A 1 137 ? -16.066 4.383 33.356 1.00 22.49 148 GLY A O 1
ATOM 1042 N N . SER A 1 138 ? -14.285 5.638 33.951 1.00 20.96 149 SER A N 1
ATOM 1043 C CA . SER A 1 138 ? -14.594 6.758 33.067 1.00 21.27 149 SER A CA 1
ATOM 1044 C C . SER A 1 138 ? -14.454 6.410 31.584 1.00 21.21 149 SER A C 1
ATOM 1045 O O . SER A 1 138 ? -13.497 5.753 31.181 1.00 19.35 149 SER A O 1
ATOM 1048 N N . LEU A 1 139 ? -15.422 6.844 30.786 1.00 19.20 150 LEU A N 1
ATOM 1049 C CA . LEU A 1 139 ? -15.383 6.635 29.340 1.00 21.64 150 LEU A CA 1
ATOM 1050 C C . LEU A 1 139 ? -15.027 7.981 28.699 1.00 21.03 150 LEU A C 1
ATOM 1051 O O . LEU A 1 139 ? -14.943 8.106 27.477 1.00 21.74 150 LEU A O 1
ATOM 1056 N N . GLY A 1 140 ? -14.816 8.989 29.543 1.00 20.67 151 GLY A N 1
ATOM 1057 C CA . GLY A 1 140 ? -14.448 10.309 29.056 1.00 21.89 151 GLY A CA 1
ATOM 1058 C C . GLY A 1 140 ? -15.514 11.014 28.239 1.00 23.93 151 GLY A C 1
ATOM 1059 O O . GLY A 1 140 ? -15.158 11.840 27.397 1.00 22.82 151 GLY A O 1
ATOM 1073 N N . ASP A 1 142 ? -16.348 11.688 32.491 1.00 24.93 155 ASP A N 1
ATOM 1074 C CA . ASP A 1 142 ? -15.794 11.037 33.695 1.00 23.40 155 ASP A CA 1
ATOM 1075 C C . ASP A 1 142 ? -16.855 10.679 34.760 1.00 23.39 155 ASP A C 1
ATOM 1076 O O . ASP A 1 142 ? -16.676 10.971 35.944 1.00 21.00 155 ASP A O 1
ATOM 1081 N N . LEU A 1 143 ? -17.925 10.005 34.343 1.00 23.59 156 LEU A N 1
ATOM 1082 C CA . LEU A 1 143 ? -19.040 9.646 35.224 1.00 24.07 156 LEU A CA 1
ATOM 1083 C C . LEU A 1 143 ? -18.739 8.934 36.535 1.00 22.67 156 LEU A C 1
ATOM 1084 O O . LEU A 1 143 ? -19.041 9.450 37.616 1.00 20.43 156 LEU A O 1
ATOM 1089 N N . ALA A 1 144 ? -18.168 7.737 36.436 1.00 22.45 157 ALA A N 1
ATOM 1090 C CA . ALA A 1 144 ? -17.862 6.937 37.613 1.00 23.23 157 ALA A CA 1
ATOM 1091 C C . ALA A 1 144 ? -17.006 7.655 38.658 1.00 23.22 157 ALA A C 1
ATOM 1092 O O . ALA A 1 144 ? -17.401 7.757 39.822 1.00 24.05 157 ALA A O 1
ATOM 1094 N N . PRO A 1 145 ? -15.835 8.182 38.256 1.00 23.43 158 PRO A N 1
ATOM 1095 C CA . PRO A 1 145 ? -14.945 8.880 39.190 1.00 23.77 158 PRO A CA 1
ATOM 1096 C C . PRO A 1 145 ? -15.601 10.075 39.881 1.00 24.14 158 PRO A C 1
ATOM 1097 O O . PRO A 1 145 ? -15.432 10.283 41.089 1.00 22.62 158 PRO A O 1
ATOM 1101 N N . LEU A 1 146 ? -16.327 10.870 39.102 1.00 23.65 159 LEU A N 1
ATOM 1102 C CA . LEU A 1 146 ? -17.000 12.040 39.644 1.00 24.91 159 LEU A CA 1
ATOM 1103 C C . LEU A 1 146 ? -18.193 11.622 40.504 1.00 23.96 159 LEU A C 1
ATOM 1104 O O . LEU A 1 146 ? -18.606 12.365 41.387 1.00 23.78 159 LEU A O 1
ATOM 1109 N N . SER A 1 147 ? -18.735 10.432 40.252 1.00 24.11 160 SER A N 1
ATOM 1110 C CA . SER A 1 147 ? -19.844 9.920 41.059 1.00 23.88 160 SER A CA 1
ATOM 1111 C C . SER A 1 147 ? -19.307 9.590 42.458 1.00 22.99 160 SER A C 1
ATOM 1112 O O . SER A 1 147 ? -19.984 9.820 43.462 1.00 23.81 160 SER A O 1
ATOM 1115 N N . HIS A 1 148 ? -18.090 9.061 42.534 1.00 23.20 161 HIS A N 1
ATOM 1116 C CA . HIS A 1 148 ? -17.517 8.748 43.837 1.00 23.04 161 HIS A CA 1
ATOM 1117 C C . HIS A 1 148 ? -17.274 10.026 44.620 1.00 23.28 161 HIS A C 1
ATOM 1118 O O . HIS A 1 148 ? -17.380 10.034 45.846 1.00 23.91 161 HIS A O 1
ATOM 1125 N N . VAL A 1 149 ? -16.959 11.105 43.905 1.00 22.91 162 VAL A N 1
ATOM 1126 C CA . VAL A 1 149 ? -16.741 12.405 44.525 1.00 23.28 162 VAL A CA 1
ATOM 1127 C C . VAL A 1 149 ? -18.091 12.910 45.039 1.00 24.80 162 VAL A C 1
ATOM 1128 O O . VAL A 1 149 ? -18.221 13.294 46.203 1.00 26.83 162 VAL A O 1
ATOM 1132 N N . ALA A 1 150 ? -19.088 12.897 44.157 1.00 24.74 163 ALA A N 1
ATOM 1133 C CA . ALA A 1 150 ? -20.433 13.360 44.490 1.00 26.65 163 ALA A CA 1
ATOM 1134 C C . ALA A 1 150 ? -20.995 12.599 45.684 1.00 26.94 163 ALA A C 1
ATOM 1135 O O . ALA A 1 150 ? -21.704 13.171 46.508 1.00 28.15 163 ALA A O 1
ATOM 1137 N N . SER A 1 151 ? -20.673 11.312 45.774 1.00 28.15 164 SER A N 1
ATOM 1138 C CA . SER A 1 151 ? -21.134 10.489 46.887 1.00 29.36 164 SER A CA 1
ATOM 1139 C C . SER A 1 151 ? -20.701 11.084 48.233 1.00 30.80 164 SER A C 1
ATOM 1140 O O . SER A 1 151 ? -21.506 11.186 49.158 1.00 32.37 164 SER A O 1
ATOM 1143 N N . THR A 1 152 ? -19.434 11.485 48.338 1.00 30.23 165 THR A N 1
ATOM 1144 C CA . THR A 1 152 ? -18.919 12.044 49.589 1.00 31.21 165 THR A CA 1
ATOM 1145 C C . THR A 1 152 ? -19.635 13.318 50.031 1.00 32.60 165 THR A C 1
ATOM 1146 O O . THR A 1 152 ? -19.701 13.613 51.226 1.00 33.27 165 THR A O 1
ATOM 1150 N N . LEU A 1 153 ? -20.159 14.085 49.080 1.00 32.49 166 LEU A N 1
ATOM 1151 C CA . LEU A 1 153 ? -20.877 15.302 49.435 1.00 33.69 166 LEU A CA 1
ATOM 1152 C C . LEU A 1 153 ? -22.189 14.941 50.124 1.00 33.82 166 LEU A C 1
ATOM 1153 O O . LEU A 1 153 ? -22.689 15.707 50.945 1.00 32.45 166 LEU A O 1
ATOM 1158 N N . ILE A 1 154 ? -22.750 13.779 49.788 1.00 33.70 167 ILE A N 1
ATOM 1159 C CA . ILE A 1 154 ? -24.009 13.357 50.403 1.00 33.17 167 ILE A CA 1
ATOM 1160 C C . ILE A 1 154 ? -23.802 12.330 51.520 1.00 32.91 167 ILE A C 1
ATOM 1161 O O . ILE A 1 154 ? -24.703 11.552 51.843 1.00 32.67 167 ILE A O 1
ATOM 1166 N N . GLY A 1 155 ? -22.609 12.338 52.104 1.00 32.45 168 GLY A N 1
ATOM 1167 C CA . GLY A 1 155 ? -22.300 11.427 53.190 1.00 32.88 168 GLY A CA 1
ATOM 1168 C C . GLY A 1 155 ? -22.215 9.960 52.823 1.00 33.50 168 GLY A C 1
ATOM 1169 O O . GLY A 1 155 ? -22.367 9.092 53.688 1.00 34.28 168 GLY A O 1
ATOM 1170 N N . GLU A 1 156 ? -21.973 9.674 51.548 1.00 32.98 169 GLU A N 1
ATOM 1171 C CA . GLU A 1 156 ? -21.872 8.295 51.093 1.00 32.06 169 GLU A CA 1
ATOM 1172 C C . GLU A 1 156 ? -20.524 8.038 50.427 1.00 31.53 169 GLU A C 1
ATOM 1173 O O . GLU A 1 156 ? -19.676 8.931 50.370 1.00 29.88 169 GLU A O 1
ATOM 1179 N N . GLY A 1 157 ? -20.315 6.819 49.939 1.00 29.52 170 GLY A N 1
ATOM 1180 C CA . GLY A 1 157 ? -19.042 6.500 49.323 1.00 28.74 170 GLY A CA 1
ATOM 1181 C C . GLY A 1 157 ? -17.938 6.496 50.370 1.00 28.78 170 GLY A C 1
ATOM 1182 O O . GLY A 1 157 ? -18.187 6.225 51.547 1.00 27.54 170 GLY A O 1
ATOM 1183 N N . TYR A 1 158 ? -16.715 6.802 49.952 1.00 28.57 171 TYR A N 1
ATOM 1184 C CA . TYR A 1 158 ? -15.587 6.822 50.876 1.00 28.74 171 TYR A CA 1
ATOM 1185 C C . TYR A 1 158 ? -14.677 8.022 50.673 1.00 29.88 171 TYR A C 1
ATOM 1186 O O . TYR A 1 158 ? -14.703 8.674 49.627 1.00 28.69 171 TYR A O 1
ATOM 1195 N N . VAL A 1 159 ? -13.869 8.289 51.692 1.00 29.74 172 VAL A N 1
ATOM 1196 C CA . VAL A 1 159 ? -12.916 9.384 51.683 1.00 32.32 172 VAL A CA 1
ATOM 1197 C C . VAL A 1 159 ? -11.543 8.787 51.986 1.00 33.82 172 VAL A C 1
ATOM 1198 O O . VAL A 1 159 ? -11.449 7.756 52.650 1.00 34.18 172 VAL A O 1
ATOM 1202 N N . LEU A 1 160 ? -10.488 9.429 51.494 1.00 36.42 173 LEU A N 1
ATOM 1203 C CA . LEU A 1 160 ? -9.127 8.953 51.719 1.00 41.06 173 LEU A CA 1
ATOM 1204 C C . LEU A 1 160 ? -8.574 9.392 53.058 1.00 43.92 173 LEU A C 1
ATOM 1205 O O . LEU A 1 160 ? -8.722 10.544 53.458 1.00 44.18 173 LEU A O 1
ATOM 1210 N N . ARG A 1 161 ? -7.928 8.462 53.747 1.00 46.41 174 ARG A N 1
ATOM 1211 C CA . ARG A 1 161 ? -7.319 8.755 55.033 1.00 48.97 174 ARG A CA 1
ATOM 1212 C C . ARG A 1 161 ? -6.104 7.859 55.179 1.00 49.65 174 ARG A C 1
ATOM 1213 O O . ARG A 1 161 ? -6.229 6.650 55.373 1.00 50.36 174 ARG A O 1
ATOM 1221 N N . ASP A 1 162 ? -4.927 8.460 55.059 1.00 50.93 175 ASP A N 1
ATOM 1222 C CA . ASP A 1 162 ? -3.678 7.724 55.171 1.00 52.06 175 ASP A CA 1
ATOM 1223 C C . ASP A 1 162 ? -3.602 6.602 54.141 1.00 50.95 175 ASP A C 1
ATOM 1224 O O . ASP A 1 162 ? -3.191 5.485 54.451 1.00 52.11 175 ASP A O 1
ATOM 1229 N N . GLY A 1 163 ? -4.014 6.910 52.915 1.00 49.88 176 GLY A N 1
ATOM 1230 C CA . GLY A 1 163 ? -3.963 5.938 51.835 1.00 47.45 176 GLY A CA 1
ATOM 1231 C C . GLY A 1 163 ? -5.096 4.935 51.746 1.00 45.80 176 GLY A C 1
ATOM 1232 O O . GLY A 1 163 ? -5.194 4.199 50.764 1.00 45.22 176 GLY A O 1
ATOM 1233 N N . ARG A 1 164 ? -5.957 4.896 52.754 1.00 44.77 177 ARG A N 1
ATOM 1234 C CA . ARG A 1 164 ? -7.063 3.948 52.749 1.00 43.12 177 ARG A CA 1
ATOM 1235 C C . ARG A 1 164 ? -8.421 4.631 52.711 1.00 41.02 177 ARG A C 1
ATOM 1236 O O . ARG A 1 164 ? -8.573 5.767 53.158 1.00 40.24 177 ARG A O 1
ATOM 1244 N N . PRO A 1 165 ? -9.429 3.941 52.161 1.00 38.59 178 PRO A N 1
ATOM 1245 C CA . PRO A 1 165 ? -10.782 4.490 52.078 1.00 38.05 178 PRO A CA 1
ATOM 1246 C C . PRO A 1 165 ? -11.519 4.295 53.405 1.00 38.88 178 PRO A C 1
ATOM 1247 O O . PRO A 1 165 ? -11.405 3.245 54.038 1.00 38.43 178 PRO A O 1
ATOM 1251 N N . VAL A 1 166 ? -12.262 5.314 53.824 1.00 38.93 179 VAL A N 1
ATOM 1252 C CA . VAL A 1 166 ? -13.028 5.262 55.068 1.00 38.44 179 VAL A CA 1
ATOM 1253 C C . VAL A 1 166 ? -14.419 5.811 54.768 1.00 37.52 179 VAL A C 1
ATOM 1254 O O . VAL A 1 166 ? -14.541 6.805 54.059 1.00 36.43 179 VAL A O 1
ATOM 1258 N N . GLU A 1 167 ? -15.460 5.169 55.297 1.00 37.34 180 GLU A N 1
ATOM 1259 C CA . GLU A 1 167 ? -16.828 5.624 55.051 1.00 37.78 180 GLU A CA 1
ATOM 1260 C C . GLU A 1 167 ? -16.979 7.119 55.289 1.00 37.42 180 GLU A C 1
ATOM 1261 O O . GLU A 1 167 ? -16.602 7.639 56.338 1.00 37.97 180 GLU A O 1
ATOM 1267 N N . THR A 1 168 ? -17.537 7.804 54.299 1.00 36.38 181 THR A N 1
ATOM 1268 C CA . THR A 1 168 ? -17.742 9.241 54.372 1.00 36.92 181 THR A CA 1
ATOM 1269 C C . THR A 1 168 ? -18.610 9.640 55.563 1.00 37.87 181 THR A C 1
ATOM 1270 O O . THR A 1 168 ? -18.315 10.621 56.245 1.00 36.85 181 THR A O 1
ATOM 1274 N N . ALA A 1 169 ? -19.677 8.881 55.801 1.00 38.86 182 ALA A N 1
ATOM 1275 C CA . ALA A 1 169 ? -20.596 9.153 56.905 1.00 40.68 182 ALA A CA 1
ATOM 1276 C C . ALA A 1 169 ? -19.859 9.333 58.227 1.00 41.85 182 ALA A C 1
ATOM 1277 O O . ALA A 1 169 ? -20.149 10.253 58.993 1.00 41.86 182 ALA A O 1
ATOM 1279 N N . GLN A 1 170 ? -18.902 8.451 58.488 1.00 42.68 183 GLN A N 1
ATOM 1280 C CA . GLN A 1 170 ? -18.130 8.505 59.723 1.00 45.07 183 GLN A CA 1
ATOM 1281 C C . GLN A 1 170 ? -17.289 9.771 59.791 1.00 45.55 183 GLN A C 1
ATOM 1282 O O . GLN A 1 170 ? -17.414 10.558 60.725 1.00 46.55 183 GLN A O 1
ATOM 1288 N N . VAL A 1 171 ? -16.427 9.952 58.796 1.00 45.13 184 VAL A N 1
ATOM 1289 C CA . VAL A 1 171 ? -15.549 11.113 58.724 1.00 44.67 184 VAL A CA 1
ATOM 1290 C C . VAL A 1 171 ? -16.324 12.419 58.837 1.00 45.22 184 VAL A C 1
ATOM 1291 O O . VAL A 1 171 ? -15.871 13.357 59.492 1.00 44.46 184 VAL A O 1
ATOM 1295 N N . LEU A 1 172 ? -17.492 12.482 58.206 1.00 45.30 185 LEU A N 1
ATOM 1296 C CA . LEU A 1 172 ? -18.303 13.691 58.263 1.00 45.99 185 LEU A CA 1
ATOM 1297 C C . LEU A 1 172 ? -18.855 13.907 59.664 1.00 47.69 185 LEU A C 1
ATOM 1298 O O . LEU A 1 172 ? -18.806 15.015 60.193 1.00 47.88 185 LEU A O 1
ATOM 1303 N N . ALA A 1 173 ? -19.381 12.843 60.261 1.00 49.98 186 ALA A N 1
ATOM 1304 C CA . ALA A 1 173 ? -19.926 12.925 61.609 1.00 52.48 186 ALA A CA 1
ATOM 1305 C C . ALA A 1 173 ? -18.830 13.411 62.555 1.00 53.59 186 ALA A C 1
ATOM 1306 O O . ALA A 1 173 ? -19.094 14.181 63.480 1.00 54.00 186 ALA A O 1
ATOM 1308 N N . GLU A 1 174 ? -17.601 12.963 62.305 1.00 55.18 187 GLU A N 1
ATOM 1309 C CA . GLU A 1 174 ? -16.450 13.341 63.122 1.00 56.75 187 GLU A CA 1
ATOM 1310 C C . GLU A 1 174 ? -15.920 14.717 62.739 1.00 56.73 187 GLU A C 1
ATOM 1311 O O . GLU A 1 174 ? -14.899 15.165 63.264 1.00 57.57 187 GLU A O 1
ATOM 1317 N N . ARG A 1 175 ? -16.609 15.378 61.814 1.00 55.79 188 ARG A N 1
ATOM 1318 C CA . ARG A 1 175 ? -16.219 16.707 61.352 1.00 54.78 188 ARG A CA 1
ATOM 1319 C C . ARG A 1 175 ? -17.277 17.717 61.755 1.00 54.44 188 ARG A C 1
ATOM 1320 O O . ARG A 1 175 ? -17.052 18.924 61.696 1.00 54.29 188 ARG A O 1
ATOM 1328 N N . GLY A 1 176 ? -18.437 17.215 62.159 1.00 53.59 189 GLY A N 1
ATOM 1329 C CA . GLY A 1 176 ? -19.516 18.102 62.543 1.00 52.60 189 GLY A CA 1
ATOM 1330 C C . GLY A 1 176 ? -20.165 18.633 61.283 1.00 51.99 189 GLY A C 1
ATOM 1331 O O . GLY A 1 176 ? -20.936 19.590 61.315 1.00 51.69 189 GLY A O 1
ATOM 1332 N N . ILE A 1 177 ? -19.839 18.007 60.159 1.00 51.50 190 ILE A N 1
ATOM 1333 C CA . ILE A 1 177 ? -20.397 18.409 58.880 1.00 49.33 190 ILE A CA 1
ATOM 1334 C C . ILE A 1 177 ? -21.601 17.541 58.553 1.00 48.97 190 ILE A C 1
ATOM 1335 O O . ILE A 1 177 ? -21.523 16.314 58.565 1.00 49.43 190 ILE A O 1
ATOM 1340 N N . GLU A 1 178 ? -22.723 18.191 58.277 1.00 48.54 191 GLU A N 1
ATOM 1341 C CA . GLU A 1 178 ? -23.942 17.485 57.934 1.00 47.93 191 GLU A CA 1
ATOM 1342 C C . GLU A 1 178 ? -23.952 17.300 56.425 1.00 46.28 191 GLU A C 1
ATOM 1343 O O . GLU A 1 178 ? -23.873 18.274 55.677 1.00 45.03 191 GLU A O 1
ATOM 1349 N N . PRO A 1 179 ? -24.036 16.045 55.954 1.00 45.32 192 PRO A N 1
ATOM 1350 C CA . PRO A 1 179 ? -24.052 15.804 54.509 1.00 44.55 192 PRO A CA 1
ATOM 1351 C C . PRO A 1 179 ? -25.132 16.621 53.807 1.00 44.34 192 PRO A C 1
ATOM 1352 O O . PRO A 1 179 ? -26.069 17.107 54.443 1.00 43.47 192 PRO A O 1
ATOM 1356 N N . LEU A 1 180 ? -24.988 16.781 52.496 1.00 43.67 193 LEU A N 1
ATOM 1357 C CA . LEU A 1 180 ? -25.952 17.541 51.715 1.00 42.92 193 LEU A CA 1
ATOM 1358 C C . LEU A 1 180 ? -27.011 16.644 51.098 1.00 42.73 193 LEU A C 1
ATOM 1359 O O . LEU A 1 180 ? -26.856 15.423 51.026 1.00 42.56 193 LEU A O 1
ATOM 1364 N N . GLU A 1 181 ? -28.089 17.275 50.656 1.00 42.38 194 GLU A N 1
ATOM 1365 C CA . GLU A 1 181 ? -29.195 16.587 50.019 1.00 43.41 194 GLU A CA 1
ATOM 1366 C C . GLU A 1 181 ? -29.278 17.176 48.618 1.00 43.73 194 GLU A C 1
ATOM 1367 O O . GLU A 1 181 ? -29.594 18.350 48.450 1.00 44.93 194 GLU A O 1
ATOM 1373 N N . LEU A 1 182 ? -28.983 16.361 47.614 1.00 42.77 195 LEU A N 1
ATOM 1374 C CA . LEU A 1 182 ? -29.001 16.825 46.234 1.00 42.66 195 LEU A CA 1
ATOM 1375 C C . LEU A 1 182 ? -30.380 17.249 45.746 1.00 42.87 195 LEU A C 1
ATOM 1376 O O . LEU A 1 182 ? -31.383 16.585 46.012 1.00 44.21 195 LEU A O 1
ATOM 1381 N N . ARG A 1 183 ? -30.426 18.372 45.040 1.00 42.22 196 ARG A N 1
ATOM 1382 C CA . ARG A 1 183 ? -31.676 18.868 44.490 1.00 42.71 196 ARG A CA 1
ATOM 1383 C C . ARG A 1 183 ? -31.566 18.954 42.972 1.00 41.60 196 ARG A C 1
ATOM 1384 O O . ARG A 1 183 ? -30.524 18.632 42.397 1.00 41.58 196 ARG A O 1
ATOM 1392 N N . PHE A 1 184 ? -32.648 19.375 42.330 1.00 39.88 197 PHE A N 1
ATOM 1393 C CA . PHE A 1 184 ? -32.699 19.498 40.878 1.00 39.43 197 PHE A CA 1
ATOM 1394 C C . PHE A 1 184 ? -31.359 19.727 40.189 1.00 37.32 197 PHE A C 1
ATOM 1395 O O . PHE A 1 184 ? -30.700 20.738 40.429 1.00 37.14 197 PHE A O 1
ATOM 1403 N N . LYS A 1 185 ? -30.968 18.778 39.339 1.00 34.67 198 LYS A N 1
ATOM 1404 C CA . LYS A 1 185 ? -29.744 18.877 38.543 1.00 33.15 198 LYS A CA 1
ATOM 1405 C C . LYS A 1 185 ? -28.399 18.820 39.253 1.00 32.39 198 LYS A C 1
ATOM 1406 O O . LYS A 1 185 ? -27.370 18.668 38.600 1.00 33.51 198 LYS A O 1
ATOM 1412 N N . GLU A 1 186 ? -28.386 18.929 40.574 1.00 31.83 199 GLU A N 1
ATOM 1413 C CA . GLU A 1 186 ? -27.118 18.925 41.298 1.00 32.19 199 GLU A CA 1
ATOM 1414 C C . GLU A 1 186 ? -26.304 17.633 41.221 1.00 31.20 199 GLU A C 1
ATOM 1415 O O . GLU A 1 186 ? -25.076 17.677 41.164 1.00 30.48 199 GLU A O 1
ATOM 1421 N N . GLY A 1 187 ? -26.974 16.488 41.230 1.00 29.92 200 GLY A N 1
ATOM 1422 C CA . GLY A 1 187 ? -26.251 15.231 41.146 1.00 30.46 200 GLY A CA 1
ATOM 1423 C C . GLY A 1 187 ? -25.605 15.103 39.775 1.00 29.23 200 GLY A C 1
ATOM 1424 O O . GLY A 1 187 ? -24.441 14.720 39.650 1.00 29.03 200 GLY A O 1
ATOM 1425 N N . LEU A 1 188 ? -26.375 15.437 38.747 1.00 28.31 201 LEU A N 1
ATOM 1426 C CA . LEU A 1 188 ? -25.914 15.381 37.365 1.00 29.27 201 LEU A CA 1
ATOM 1427 C C . LEU A 1 188 ? -24.757 16.342 37.096 1.00 29.10 201 LEU A C 1
ATOM 1428 O O . LEU A 1 188 ? -23.771 15.971 36.455 1.00 27.80 201 LEU A O 1
ATOM 1433 N N . ALA A 1 189 ? -24.880 17.570 37.593 1.00 27.73 202 ALA A N 1
ATOM 1434 C CA . ALA A 1 189 ? -23.855 18.586 37.384 1.00 28.28 202 ALA A CA 1
ATOM 1435 C C . ALA A 1 189 ? -22.521 18.223 38.023 1.00 27.36 202 ALA A C 1
ATOM 1436 O O . ALA A 1 189 ? -21.461 18.562 37.500 1.00 28.17 202 ALA A O 1
ATOM 1438 N N . LEU A 1 190 ? -22.577 17.537 39.158 1.00 27.52 203 LEU A N 1
ATOM 1439 C CA . LEU A 1 190 ? -21.369 17.137 39.870 1.00 27.72 203 LEU A CA 1
ATOM 1440 C C . LEU A 1 190 ? -20.582 16.034 39.173 1.00 27.54 203 LEU A C 1
ATOM 1441 O O . LEU A 1 190 ? -19.369 15.924 39.358 1.00 28.39 203 LEU A O 1
ATOM 1446 N N . ILE A 1 191 ? -21.265 15.232 38.363 1.00 26.10 204 ILE A N 1
ATOM 1447 C CA . ILE A 1 191 ? -20.620 14.109 37.689 1.00 26.63 204 ILE A CA 1
ATOM 1448 C C . ILE A 1 191 ? -20.517 14.183 36.169 1.00 27.01 204 ILE A C 1
ATOM 1449 O O . ILE A 1 191 ? -19.763 13.417 35.564 1.00 26.98 204 ILE A O 1
ATOM 1454 N N . ASN A 1 192 ? -21.266 15.091 35.554 1.00 27.70 205 ASN A N 1
ATOM 1455 C CA . ASN A 1 192 ? -21.264 15.202 34.100 1.00 30.08 205 ASN A CA 1
ATOM 1456 C C . ASN A 1 192 ? -20.246 16.192 33.535 1.00 30.65 205 ASN A C 1
ATOM 1457 O O . ASN A 1 192 ? -20.605 17.253 33.023 1.00 34.41 205 ASN A O 1
ATOM 1462 N N . GLY A 1 193 ? -18.973 15.829 33.612 1.00 28.69 206 GLY A N 1
ATOM 1463 C CA . GLY A 1 193 ? -17.933 16.703 33.109 1.00 26.60 206 GLY A CA 1
ATOM 1464 C C . GLY A 1 193 ? -16.633 15.964 32.873 1.00 25.09 206 GLY A C 1
ATOM 1465 O O . GLY A 1 193 ? -16.560 14.747 33.036 1.00 24.67 206 GLY A O 1
ATOM 1466 N N . THR A 1 194 ? -15.604 16.716 32.505 1.00 23.83 207 THR A N 1
ATOM 1467 C CA . THR A 1 194 ? -14.287 16.167 32.209 1.00 21.47 207 THR A CA 1
ATOM 1468 C C . THR A 1 194 ? -13.296 16.454 33.332 1.00 21.15 207 THR A C 1
ATOM 1469 O O . THR A 1 194 ? -12.081 16.431 33.113 1.00 19.88 207 THR A O 1
ATOM 1473 N N . SER A 1 195 ? -13.801 16.722 34.531 1.00 20.73 208 SER A N 1
ATOM 1474 C CA . SER A 1 195 ? -12.928 17.062 35.648 1.00 20.25 208 SER A CA 1
ATOM 1475 C C . SER A 1 195 ? -11.889 16.013 36.033 1.00 19.53 208 SER A C 1
ATOM 1476 O O . SER A 1 195 ? -10.840 16.348 36.586 1.00 20.25 208 SER A O 1
ATOM 1479 N N . GLY A 1 196 ? -12.172 14.750 35.748 1.00 19.81 209 GLY A N 1
ATOM 1480 C CA . GLY A 1 196 ? -11.217 13.705 36.069 1.00 18.77 209 GLY A CA 1
ATOM 1481 C C . GLY A 1 196 ? -9.992 13.815 35.176 1.00 19.88 209 GLY A C 1
ATOM 1482 O O . GLY A 1 196 ? -8.857 13.938 35.656 1.00 20.32 209 GLY A O 1
ATOM 1483 N N . MET A 1 197 ? -10.215 13.784 33.865 1.00 19.60 210 MET A N 1
ATOM 1484 C CA . MET A 1 197 ? -9.106 13.872 32.915 1.00 20.25 210 MET A CA 1
ATOM 1485 C C . MET A 1 197 ? -8.448 15.252 32.940 1.00 18.72 210 MET A C 1
ATOM 1486 O O . MET A 1 197 ? -7.232 15.371 32.811 1.00 18.31 210 MET A O 1
ATOM 1491 N N . THR A 1 198 ? -9.255 16.293 33.119 1.00 18.84 211 THR A N 1
ATOM 1492 C CA . THR A 1 198 ? -8.743 17.662 33.150 1.00 18.77 211 THR A CA 1
ATOM 1493 C C . THR A 1 198 ? -8.001 17.963 34.454 1.00 20.07 211 THR A C 1
ATOM 1494 O O . THR A 1 198 ? -7.008 18.692 34.461 1.00 19.48 211 THR A O 1
ATOM 1498 N N . GLY A 1 199 ? -8.479 17.398 35.558 1.00 20.52 212 GLY A N 1
ATOM 1499 C CA . GLY A 1 199 ? -7.803 17.612 36.826 1.00 20.54 212 GLY A CA 1
ATOM 1500 C C . GLY A 1 199 ? -6.471 16.875 36.800 1.00 22.32 212 GLY A C 1
ATOM 1501 O O . GLY A 1 199 ? -5.418 17.458 37.070 1.00 21.02 212 GLY A O 1
ATOM 1502 N N . LEU A 1 200 ? -6.512 15.589 36.467 1.00 21.33 213 LEU A N 1
ATOM 1503 C CA . LEU A 1 200 ? -5.292 14.789 36.401 1.00 22.37 213 LEU A CA 1
ATOM 1504 C C . LEU A 1 200 ? -4.374 15.302 35.293 1.00 21.05 213 LEU A C 1
ATOM 1505 O O . LEU A 1 200 ? -3.157 15.360 35.465 1.00 22.43 213 LEU A O 1
ATOM 1510 N N . GLY A 1 201 ? -4.962 15.676 34.157 1.00 21.72 214 GLY A N 1
ATOM 1511 C CA . GLY A 1 201 ? -4.173 16.190 33.050 1.00 19.41 214 GLY A CA 1
ATOM 1512 C C . GLY A 1 201 ? -3.359 17.401 33.468 1.00 19.94 214 GLY A C 1
ATOM 1513 O O . GLY A 1 201 ? -2.179 17.528 33.118 1.00 20.01 214 GLY A O 1
ATOM 1514 N N . SER A 1 202 ? -3.996 18.302 34.214 1.00 19.48 215 SER A N 1
ATOM 1515 C CA . SER A 1 202 ? -3.336 19.512 34.702 1.00 20.29 215 SER A CA 1
ATOM 1516 C C . SER A 1 202 ? -2.058 19.158 35.472 1.00 19.87 215 SER A C 1
ATOM 1517 O O . SER A 1 202 ? -0.982 19.687 35.181 1.00 20.00 215 SER A O 1
ATOM 1520 N N . LEU A 1 203 ? -2.176 18.261 36.443 1.00 17.53 216 LEU A N 1
ATOM 1521 C CA . LEU A 1 203 ? -1.016 17.840 37.217 1.00 18.19 216 LEU A CA 1
ATOM 1522 C C . LEU A 1 203 ? 0.066 17.275 36.303 1.00 18.85 216 LEU A C 1
ATOM 1523 O O . LEU A 1 203 ? 1.242 17.642 36.413 1.00 17.54 216 LEU A O 1
ATOM 1528 N N . VAL A 1 204 ? -0.330 16.368 35.409 1.00 19.12 217 VAL A N 1
ATOM 1529 C CA . VAL A 1 204 ? 0.625 15.740 34.503 1.00 19.34 217 VAL A CA 1
ATOM 1530 C C . VAL A 1 204 ? 1.353 16.755 33.626 1.00 19.36 217 VAL A C 1
ATOM 1531 O O . VAL A 1 204 ? 2.589 16.761 33.577 1.00 19.26 217 VAL A O 1
ATOM 1535 N N . VAL A 1 205 ? 0.606 17.624 32.947 1.00 19.59 218 VAL A N 1
ATOM 1536 C CA . VAL A 1 205 ? 1.239 18.608 32.071 1.00 19.23 218 VAL A CA 1
ATOM 1537 C C . VAL A 1 205 ? 2.150 19.566 32.847 1.00 21.93 218 VAL A C 1
ATOM 1538 O O . VAL A 1 205 ? 3.261 19.872 32.398 1.00 19.66 218 VAL A O 1
ATOM 1542 N N . GLY A 1 206 ? 1.701 20.022 34.016 1.00 20.87 219 GLY A N 1
ATOM 1543 C CA . GLY A 1 206 ? 2.540 20.915 34.799 1.00 22.51 219 GLY A CA 1
ATOM 1544 C C . GLY A 1 206 ? 3.854 20.227 35.138 1.00 21.88 219 GLY A C 1
ATOM 1545 O O . GLY A 1 206 ? 4.940 20.790 34.974 1.00 20.90 219 GLY A O 1
ATOM 1546 N N . ARG A 1 207 ? 3.753 18.995 35.622 1.00 22.24 220 ARG A N 1
ATOM 1547 C CA . ARG A 1 207 ? 4.939 18.219 35.966 1.00 21.41 220 ARG A CA 1
ATOM 1548 C C . ARG A 1 207 ? 5.738 17.858 34.714 1.00 20.51 220 ARG A C 1
ATOM 1549 O O . ARG A 1 207 ? 6.963 17.766 34.764 1.00 22.64 220 ARG A O 1
ATOM 1557 N N . ALA A 1 208 ? 5.050 17.664 33.590 1.00 21.78 221 ALA A N 1
ATOM 1558 C CA . ALA A 1 208 ? 5.733 17.326 32.339 1.00 20.34 221 ALA A CA 1
ATOM 1559 C C . ALA A 1 208 ? 6.680 18.458 31.951 1.00 22.80 221 ALA A C 1
ATOM 1560 O O . ALA A 1 208 ? 7.803 18.218 31.499 1.00 20.92 221 ALA A O 1
ATOM 1562 N N . LEU A 1 209 ? 6.227 19.694 32.133 1.00 21.06 222 LEU A N 1
ATOM 1563 C CA . LEU A 1 209 ? 7.058 20.841 31.796 1.00 22.77 222 LEU A CA 1
ATOM 1564 C C . LEU A 1 209 ? 8.278 20.919 32.706 1.00 22.96 222 LEU A C 1
ATOM 1565 O O . LEU A 1 209 ? 9.368 21.283 32.264 1.00 21.63 222 LEU A O 1
ATOM 1570 N N . GLU A 1 210 ? 8.103 20.571 33.976 1.00 24.57 223 GLU A N 1
ATOM 1571 C CA . GLU A 1 210 ? 9.231 20.598 34.895 1.00 25.15 223 GLU A CA 1
ATOM 1572 C C . GLU A 1 210 ? 10.188 19.466 34.526 1.00 24.10 223 GLU A C 1
ATOM 1573 O O . GLU A 1 210 ? 11.399 19.577 34.725 1.00 24.54 223 GLU A O 1
ATOM 1579 N N . GLN A 1 211 ? 9.646 18.377 33.978 1.00 20.85 224 GLN A N 1
ATOM 1580 C CA . GLN A 1 211 ? 10.489 17.255 33.583 1.00 20.42 224 GLN A CA 1
ATOM 1581 C C . GLN A 1 211 ? 11.337 17.661 32.378 1.00 20.44 224 GLN A C 1
ATOM 1582 O O . GLN A 1 211 ? 12.522 17.314 32.289 1.00 20.48 224 GLN A O 1
ATOM 1588 N N . ALA A 1 212 ? 10.733 18.404 31.453 1.00 19.83 225 ALA A N 1
ATOM 1589 C CA . ALA A 1 212 ? 11.456 18.881 30.286 1.00 21.79 225 ALA A CA 1
ATOM 1590 C C . ALA A 1 212 ? 12.623 19.732 30.797 1.00 21.07 225 ALA A C 1
ATOM 1591 O O . ALA A 1 212 ? 13.742 19.624 30.310 1.00 20.61 225 ALA A O 1
ATOM 1593 N N . GLN A 1 213 ? 12.350 20.569 31.795 1.00 23.06 226 GLN A N 1
ATOM 1594 C CA . GLN A 1 213 ? 13.378 21.432 32.362 1.00 22.84 226 GLN A CA 1
ATOM 1595 C C . GLN A 1 213 ? 14.469 20.620 33.045 1.00 22.64 226 GLN A C 1
ATOM 1596 O O . GLN A 1 213 ? 15.658 20.925 32.912 1.00 22.10 226 GLN A O 1
ATOM 1602 N N . GLN A 1 214 ? 14.072 19.581 33.773 1.00 21.84 227 GLN A N 1
ATOM 1603 C CA . GLN A 1 214 ? 15.052 18.763 34.471 1.00 22.52 227 GLN A CA 1
ATOM 1604 C C . GLN A 1 214 ? 15.860 17.884 33.518 1.00 23.14 227 GLN A C 1
ATOM 1605 O O . GLN A 1 214 ? 16.966 17.447 33.848 1.00 22.39 227 GLN A O 1
ATOM 1611 N N . ALA A 1 215 ? 15.317 17.652 32.323 1.00 22.65 228 ALA A N 1
ATOM 1612 C CA . ALA A 1 215 ? 16.012 16.863 31.310 1.00 21.23 228 ALA A CA 1
ATOM 1613 C C . ALA A 1 215 ? 17.078 17.777 30.708 1.00 21.34 228 ALA A C 1
ATOM 1614 O O . ALA A 1 215 ? 18.194 17.349 30.418 1.00 20.81 228 ALA A O 1
ATOM 1616 N N . GLU A 1 216 ? 16.717 19.044 30.520 1.00 21.54 229 GLU A N 1
ATOM 1617 C CA . GLU A 1 216 ? 17.643 20.031 29.972 1.00 20.23 229 GLU A CA 1
ATOM 1618 C C . GLU A 1 216 ? 18.768 20.264 30.980 1.00 19.71 229 GLU A C 1
ATOM 1619 O O . GLU A 1 216 ? 19.930 20.453 30.601 1.00 19.78 229 GLU A O 1
ATOM 1625 N N . ILE A 1 217 ? 18.424 20.223 32.267 1.00 21.02 230 ILE A N 1
ATOM 1626 C CA . ILE A 1 217 ? 19.405 20.420 33.333 1.00 22.58 230 ILE A CA 1
ATOM 1627 C C . ILE A 1 217 ? 20.483 19.338 33.356 1.00 23.45 230 ILE A C 1
ATOM 1628 O O . ILE A 1 217 ? 21.670 19.648 33.448 1.00 23.89 230 ILE A O 1
ATOM 1633 N N . VAL A 1 218 ? 20.090 18.070 33.286 1.00 22.43 231 VAL A N 1
ATOM 1634 C CA . VAL A 1 218 ? 21.089 17.011 33.303 1.00 21.21 231 VAL A CA 1
ATOM 1635 C C . VAL A 1 218 ? 21.791 16.927 31.953 1.00 21.65 231 VAL A C 1
ATOM 1636 O O . VAL A 1 218 ? 22.981 16.598 31.873 1.00 22.59 231 VAL A O 1
ATOM 1640 N N . THR A 1 219 ? 21.069 17.239 30.883 1.00 21.70 232 THR A N 1
ATOM 1641 C CA . THR A 1 219 ? 21.674 17.201 29.556 1.00 21.22 232 THR A CA 1
ATOM 1642 C C . THR A 1 219 ? 22.816 18.217 29.497 1.00 24.14 232 THR A C 1
ATOM 1643 O O . THR A 1 219 ? 23.873 17.949 28.908 1.00 22.32 232 THR A O 1
ATOM 1647 N N . ALA A 1 220 ? 22.602 19.378 30.113 1.00 23.89 233 ALA A N 1
ATOM 1648 C CA . ALA A 1 220 ? 23.616 20.428 30.137 1.00 24.27 233 ALA A CA 1
ATOM 1649 C C . ALA A 1 220 ? 24.861 19.925 30.867 1.00 24.87 233 ALA A C 1
ATOM 1650 O O . ALA A 1 220 ? 25.980 20.065 30.376 1.00 24.98 233 ALA A O 1
ATOM 1652 N N . LEU A 1 221 ? 24.648 19.352 32.049 1.00 26.36 234 LEU A N 1
ATOM 1653 C CA . LEU A 1 221 ? 25.724 18.808 32.869 1.00 24.98 234 LEU A CA 1
ATOM 1654 C C . LEU A 1 221 ? 26.505 17.761 32.093 1.00 25.76 234 LEU A C 1
ATOM 1655 O O . LEU A 1 221 ? 27.741 17.739 32.115 1.00 25.84 234 LEU A O 1
ATOM 1660 N N . LEU A 1 222 ? 25.773 16.888 31.413 1.00 25.95 235 LEU A N 1
ATOM 1661 C CA . LEU A 1 222 ? 26.394 15.838 30.632 1.00 25.13 235 LEU A CA 1
ATOM 1662 C C . LEU A 1 222 ? 27.232 16.442 29.522 1.00 25.33 235 LEU A C 1
ATOM 1663 O O . LEU A 1 222 ? 28.371 16.028 29.306 1.00 23.37 235 LEU A O 1
ATOM 1668 N N . ILE A 1 223 ? 26.671 17.420 28.813 1.00 24.10 236 ILE A N 1
ATOM 1669 C CA . ILE A 1 223 ? 27.406 18.061 27.730 1.00 25.09 236 ILE A CA 1
ATOM 1670 C C . ILE A 1 223 ? 28.708 18.682 28.241 1.00 27.08 236 ILE A C 1
ATOM 1671 O O . ILE A 1 223 ? 29.740 18.628 27.559 1.00 27.06 236 ILE A O 1
ATOM 1676 N N . GLU A 1 224 ? 28.667 19.261 29.439 1.00 26.12 237 GLU A N 1
ATOM 1677 C CA . GLU A 1 224 ? 29.869 19.861 30.016 1.00 28.02 237 GLU A CA 1
ATOM 1678 C C . GLU A 1 224 ? 30.873 18.781 30.402 1.00 28.98 237 GLU A C 1
ATOM 1679 O O . GLU A 1 224 ? 32.066 18.902 30.118 1.00 30.89 237 GLU A O 1
ATOM 1685 N N . ALA A 1 225 ? 30.377 17.724 31.037 1.00 29.84 238 ALA A N 1
ATOM 1686 C CA . ALA A 1 225 ? 31.211 16.615 31.472 1.00 30.67 238 ALA A CA 1
ATOM 1687 C C . ALA A 1 225 ? 31.896 15.901 30.310 1.00 31.18 238 ALA A C 1
ATOM 1688 O O . ALA A 1 225 ? 32.943 15.283 30.486 1.00 32.02 238 ALA A O 1
ATOM 1690 N N . VAL A 1 226 ? 31.308 15.980 29.124 1.00 30.24 239 VAL A N 1
ATOM 1691 C CA . VAL A 1 226 ? 31.892 15.331 27.956 1.00 32.00 239 VAL A CA 1
ATOM 1692 C C . VAL A 1 226 ? 32.577 16.359 27.052 1.00 30.62 239 VAL A C 1
ATOM 1693 O O . VAL A 1 226 ? 33.092 16.018 25.988 1.00 31.74 239 VAL A O 1
ATOM 1697 N N . ARG A 1 227 ? 32.578 17.617 27.485 1.00 29.29 240 ARG A N 1
ATOM 1698 C CA . ARG A 1 227 ? 33.211 18.696 26.730 1.00 30.47 240 ARG A CA 1
ATOM 1699 C C . ARG A 1 227 ? 32.593 18.842 25.340 1.00 30.40 240 ARG A C 1
ATOM 1700 O O . ARG A 1 227 ? 33.310 18.864 24.340 1.00 30.12 240 ARG A O 1
ATOM 1708 N N . GLY A 1 228 ? 31.270 18.941 25.278 1.00 27.55 241 GLY A N 1
ATOM 1709 C CA . GLY A 1 228 ? 30.609 19.075 23.997 1.00 27.04 241 GLY A CA 1
ATOM 1710 C C . GLY A 1 228 ? 30.700 20.478 23.433 1.00 26.09 241 GLY A C 1
ATOM 1711 O O . GLY A 1 228 ? 31.111 21.416 24.125 1.00 23.78 241 GLY A O 1
ATOM 1712 N N . SER A 1 229 ? 30.320 20.620 22.167 1.00 25.25 242 SER A N 1
ATOM 1713 C CA . SER A 1 229 ? 30.347 21.915 21.494 1.00 25.73 242 SER A CA 1
ATOM 1714 C C . SER A 1 229 ? 29.080 22.692 21.819 1.00 25.56 242 SER A C 1
ATOM 1715 O O . SER A 1 229 ? 28.016 22.102 21.978 1.00 26.50 242 SER A O 1
ATOM 1718 N N . THR A 1 230 ? 29.197 24.012 21.925 1.00 25.70 243 THR A N 1
ATOM 1719 C CA . THR A 1 230 ? 28.048 24.870 22.217 1.00 26.51 243 THR A CA 1
ATOM 1720 C C . THR A 1 230 ? 27.361 25.327 20.929 1.00 25.43 243 THR A C 1
ATOM 1721 O O . THR A 1 230 ? 26.316 25.975 20.975 1.00 26.21 243 THR A O 1
ATOM 1725 N N . SER A 1 231 ? 27.954 24.993 19.786 1.00 23.98 244 SER A N 1
ATOM 1726 C CA . SER A 1 231 ? 27.404 25.392 18.492 1.00 24.42 244 SER A CA 1
ATOM 1727 C C . SER A 1 231 ? 25.912 25.079 18.281 1.00 23.94 244 SER A C 1
ATOM 1728 O O . SER A 1 231 ? 25.155 25.937 17.831 1.00 24.54 244 SER A O 1
ATOM 1731 N N . PRO A 1 232 ? 25.470 23.847 18.604 1.00 25.43 245 PRO A N 1
ATOM 1732 C CA . PRO A 1 232 ? 24.058 23.463 18.425 1.00 23.22 245 PRO A CA 1
ATOM 1733 C C . PRO A 1 232 ? 23.027 24.346 19.130 1.00 24.65 245 PRO A C 1
ATOM 1734 O O . PRO A 1 232 ? 21.853 24.361 18.759 1.00 24.75 245 PRO A O 1
ATOM 1738 N N . PHE A 1 233 ? 23.460 25.099 20.132 1.00 25.14 246 PHE A N 1
ATOM 1739 C CA . PHE A 1 233 ? 22.532 25.923 20.892 1.00 26.25 246 PHE A CA 1
ATOM 1740 C C . PHE A 1 233 ? 22.522 27.410 20.568 1.00 26.87 246 PHE A C 1
ATOM 1741 O O . PHE A 1 233 ? 21.728 28.155 21.134 1.00 25.86 246 PHE A O 1
ATOM 1749 N N . LEU A 1 234 ? 23.382 27.838 19.648 1.00 27.53 247 LEU A N 1
ATOM 1750 C CA . LEU A 1 234 ? 23.443 29.245 19.269 1.00 27.17 247 LEU A CA 1
ATOM 1751 C C . LEU A 1 234 ? 22.095 29.753 18.760 1.00 27.35 247 LEU A C 1
ATOM 1752 O O . LEU A 1 234 ? 21.439 29.109 17.940 1.00 25.27 247 LEU A O 1
ATOM 1757 N N . ALA A 1 235 ? 21.699 30.918 19.266 1.00 27.35 248 ALA A N 1
ATOM 1758 C CA . ALA A 1 235 ? 20.427 31.557 18.931 1.00 26.23 248 ALA A CA 1
ATOM 1759 C C . ALA A 1 235 ? 20.064 31.632 17.451 1.00 26.22 248 ALA A C 1
ATOM 1760 O O . ALA A 1 235 ? 18.908 31.411 17.082 1.00 24.89 248 ALA A O 1
ATOM 1762 N N . GLU A 1 236 ? 21.038 31.953 16.607 1.00 26.03 249 GLU A N 1
ATOM 1763 C CA . GLU A 1 236 ? 20.790 32.074 15.172 1.00 26.53 249 GLU A CA 1
ATOM 1764 C C . GLU A 1 236 ? 20.181 30.807 14.555 1.00 26.05 249 GLU A C 1
ATOM 1765 O O . GLU A 1 236 ? 19.347 30.887 13.655 1.00 24.57 249 GLU A O 1
ATOM 1771 N N . GLY A 1 237 ? 20.595 29.645 15.051 1.00 25.21 250 GLY A N 1
ATOM 1772 C CA . GLY A 1 237 ? 20.092 28.393 14.513 1.00 24.65 250 GLY A CA 1
ATOM 1773 C C . GLY A 1 237 ? 18.643 28.091 14.856 1.00 24.78 250 GLY A C 1
ATOM 1774 O O . GLY A 1 237 ? 18.050 27.171 14.290 1.00 23.15 250 GLY A O 1
ATOM 1775 N N . HIS A 1 238 ? 18.070 28.865 15.774 1.00 23.68 251 HIS A N 1
ATOM 1776 C CA . HIS A 1 238 ? 16.690 28.651 16.187 1.00 23.29 251 HIS A CA 1
ATOM 1777 C C . HIS A 1 238 ? 15.846 29.908 16.019 1.00 24.38 251 HIS A C 1
ATOM 1778 O O . HIS A 1 238 ? 14.903 29.926 15.224 1.00 23.35 251 HIS A O 1
ATOM 1785 N N . ASP A 1 239 ? 16.184 30.955 16.769 1.00 25.85 252 ASP A N 1
ATOM 1786 C CA . ASP A 1 239 ? 15.466 32.218 16.690 1.00 26.63 252 ASP A CA 1
ATOM 1787 C C . ASP A 1 239 ? 15.350 32.696 15.243 1.00 26.52 252 ASP A C 1
ATOM 1788 O O . ASP A 1 239 ? 14.336 33.266 14.854 1.00 27.58 252 ASP A O 1
ATOM 1793 N N . ILE A 1 240 ? 16.387 32.453 14.448 1.00 26.78 253 ILE A N 1
ATOM 1794 C CA . ILE A 1 240 ? 16.383 32.876 13.053 1.00 26.70 253 ILE A CA 1
ATOM 1795 C C . ILE A 1 240 ? 16.052 31.764 12.054 1.00 27.71 253 ILE A C 1
ATOM 1796 O O . ILE A 1 240 ? 15.062 31.850 11.321 1.00 28.73 253 ILE A O 1
ATOM 1801 N N . ALA A 1 241 ? 16.873 30.719 12.028 1.00 25.31 254 ALA A N 1
ATOM 1802 C CA . ALA A 1 241 ? 16.678 29.629 11.069 1.00 24.55 254 ALA A CA 1
ATOM 1803 C C . ALA A 1 241 ? 15.482 28.690 11.233 1.00 23.52 254 ALA A C 1
ATOM 1804 O O . ALA A 1 241 ? 14.994 28.153 10.244 1.00 24.52 254 ALA A O 1
ATOM 1806 N N . ARG A 1 242 ? 14.998 28.486 12.452 1.00 22.57 255 ARG A N 1
ATOM 1807 C CA . ARG A 1 242 ? 13.878 27.552 12.652 1.00 21.82 255 ARG A CA 1
ATOM 1808 C C . ARG A 1 242 ? 13.120 27.900 13.935 1.00 21.88 255 ARG A C 1
ATOM 1809 O O . ARG A 1 242 ? 13.240 27.205 14.950 1.00 20.14 255 ARG A O 1
ATOM 1817 N N . PRO A 1 243 ? 12.307 28.968 13.886 1.00 22.24 256 PRO A N 1
ATOM 1818 C CA . PRO A 1 243 ? 11.474 29.557 14.943 1.00 22.41 256 PRO A CA 1
ATOM 1819 C C . PRO A 1 243 ? 10.368 28.765 15.656 1.00 22.23 256 PRO A C 1
ATOM 1820 O O . PRO A 1 243 ? 9.313 29.338 15.950 1.00 19.59 256 PRO A O 1
ATOM 1824 N N . HIS A 1 244 ? 10.567 27.477 15.930 1.00 21.59 257 HIS A N 1
ATOM 1825 C CA . HIS A 1 244 ? 9.540 26.745 16.670 1.00 20.76 257 HIS A CA 1
ATOM 1826 C C . HIS A 1 244 ? 9.690 27.261 18.099 1.00 22.18 257 HIS A C 1
ATOM 1827 O O . HIS A 1 244 ? 10.806 27.378 18.597 1.00 20.69 257 HIS A O 1
ATOM 1834 N N . GLU A 1 245 ? 8.578 27.583 18.753 1.00 21.65 258 GLU A N 1
ATOM 1835 C CA . GLU A 1 245 ? 8.632 28.131 20.103 1.00 23.61 258 GLU A CA 1
ATOM 1836 C C . GLU A 1 245 ? 9.448 27.274 21.060 1.00 22.04 258 GLU A C 1
ATOM 1837 O O . GLU A 1 245 ? 10.414 27.761 21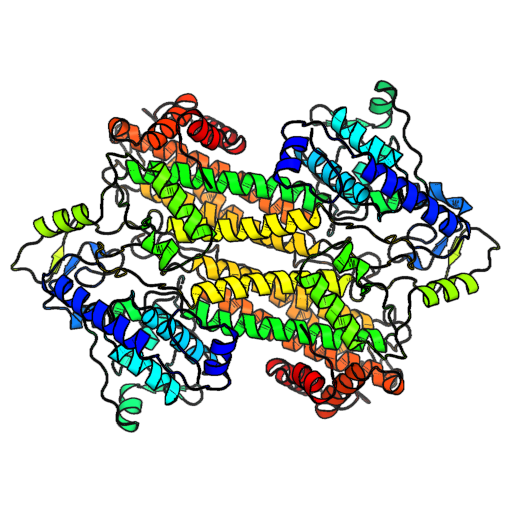.663 1.00 22.72 258 GLU A O 1
ATOM 1843 N N . GLY A 1 246 ? 9.066 26.003 21.184 1.00 21.70 259 GLY A N 1
ATOM 1844 C CA . GLY A 1 246 ? 9.764 25.085 22.073 1.00 19.81 259 GLY A CA 1
ATOM 1845 C C . GLY A 1 246 ? 11.248 24.952 21.784 1.00 20.59 259 GLY A C 1
ATOM 1846 O O . GLY A 1 246 ? 12.058 24.883 22.707 1.00 21.45 259 GLY A O 1
ATOM 1847 N N . GLN A 1 247 ? 11.613 24.920 20.504 1.00 20.93 260 GLN A N 1
ATOM 1848 C CA . GLN A 1 247 ? 13.016 24.791 20.124 1.00 20.97 260 GLN A CA 1
ATOM 1849 C C . GLN A 1 247 ? 13.804 26.000 20.616 1.00 22.44 260 GLN A C 1
ATOM 1850 O O . GLN A 1 247 ? 14.915 25.859 21.147 1.00 21.13 260 GLN A O 1
ATOM 1856 N N . ILE A 1 248 ? 13.227 27.185 20.417 1.00 21.30 261 ILE A N 1
ATOM 1857 C CA . ILE A 1 248 ? 13.844 28.439 20.849 1.00 19.59 261 ILE A CA 1
ATOM 1858 C C . ILE A 1 248 ? 13.998 28.405 22.368 1.00 20.06 261 ILE A C 1
ATOM 1859 O O . ILE A 1 248 ? 15.039 28.771 22.904 1.00 20.23 261 ILE A O 1
ATOM 1864 N N . ASP A 1 249 ? 12.962 27.945 23.059 1.00 19.48 262 ASP A N 1
ATOM 1865 C CA . ASP A 1 249 ? 13.012 27.875 24.513 1.00 19.20 262 ASP A CA 1
ATOM 1866 C C . ASP A 1 249 ? 14.071 26.913 25.040 1.00 20.25 262 ASP A C 1
ATOM 1867 O O . ASP A 1 249 ? 14.792 27.241 25.973 1.00 19.05 262 ASP A O 1
ATOM 1872 N N . THR A 1 250 ? 14.167 25.725 24.448 1.00 20.14 263 THR A N 1
ATOM 1873 C CA . THR A 1 250 ? 15.151 24.757 24.899 1.00 18.70 263 THR A CA 1
ATOM 1874 C C . THR A 1 250 ? 16.575 25.266 24.666 1.00 21.06 263 THR A C 1
ATOM 1875 O O . THR A 1 250 ? 17.436 25.145 25.542 1.00 20.82 263 THR A O 1
ATOM 1879 N N . ALA A 1 251 ? 16.822 25.841 23.493 1.00 20.40 264 ALA A N 1
ATOM 1880 C CA . ALA A 1 251 ? 18.152 26.351 23.166 1.00 21.84 264 ALA A CA 1
ATOM 1881 C C . ALA A 1 251 ? 18.526 27.478 24.134 1.00 22.38 264 ALA A C 1
ATOM 1882 O O . ALA A 1 251 ? 19.656 27.542 24.628 1.00 23.90 264 ALA A O 1
ATOM 1884 N N . ALA A 1 252 ? 17.575 28.364 24.402 1.00 23.10 265 ALA A N 1
ATOM 1885 C CA . ALA A 1 252 ? 17.814 29.461 25.333 1.00 24.11 265 ALA A CA 1
ATOM 1886 C C . ALA A 1 252 ? 18.166 28.887 26.716 1.00 24.24 265 ALA A C 1
ATOM 1887 O O . ALA A 1 252 ? 19.112 29.348 27.362 1.00 23.03 265 ALA A O 1
ATOM 1889 N N . ASN A 1 253 ? 17.418 27.876 27.163 1.00 23.60 266 ASN A N 1
ATOM 1890 C CA . ASN A 1 253 ? 17.690 27.253 28.459 1.00 24.25 266 ASN A CA 1
ATOM 1891 C C . ASN A 1 253 ? 19.050 26.552 28.479 1.00 24.50 266 ASN A C 1
ATOM 1892 O O . ASN A 1 253 ? 19.753 26.597 29.486 1.00 23.89 266 ASN A O 1
ATOM 1897 N N . MET A 1 254 ? 19.418 25.895 27.379 1.00 24.65 267 MET A N 1
ATOM 1898 C CA . MET A 1 254 ? 20.702 25.204 27.327 1.00 25.97 267 MET A CA 1
ATOM 1899 C C . MET A 1 254 ? 21.855 26.205 27.384 1.00 26.46 267 MET A C 1
ATOM 1900 O O . MET A 1 254 ? 22.863 25.952 28.042 1.00 27.71 267 MET A O 1
ATOM 1905 N N . ARG A 1 255 ? 21.708 27.337 26.697 1.00 27.67 268 ARG A N 1
ATOM 1906 C CA . ARG A 1 255 ? 22.749 28.366 26.703 1.00 28.56 268 ARG A CA 1
ATOM 1907 C C . ARG A 1 255 ? 22.923 28.930 28.116 1.00 30.19 268 ARG A C 1
ATOM 1908 O O . ARG A 1 255 ? 24.045 29.140 28.585 1.00 29.64 268 ARG A O 1
ATOM 1916 N N . ALA A 1 256 ? 21.806 29.169 28.794 1.00 28.44 269 ALA A N 1
ATOM 1917 C CA . ALA A 1 256 ? 21.849 29.707 30.142 1.00 29.06 269 ALA A CA 1
ATOM 1918 C C . ALA A 1 256 ? 22.449 28.714 31.135 1.00 28.91 269 ALA A C 1
ATOM 1919 O O . ALA A 1 256 ? 23.242 29.092 31.998 1.00 29.55 269 ALA A O 1
ATOM 1921 N N . LEU A 1 257 ? 22.079 27.443 31.008 1.00 27.57 270 LEU A N 1
ATOM 1922 C CA . LEU A 1 257 ? 22.577 26.411 31.914 1.00 27.16 270 LEU A CA 1
ATOM 1923 C C . LEU A 1 257 ? 24.083 26.171 31.834 1.00 27.31 270 LEU A C 1
ATOM 1924 O O . LEU A 1 257 ? 24.735 25.949 32.853 1.00 26.99 270 LEU A O 1
ATOM 1929 N N . MET A 1 258 ? 24.637 26.218 30.631 1.00 27.56 271 MET A N 1
ATOM 1930 C CA . MET A 1 258 ? 26.067 25.982 30.459 1.00 30.31 271 MET A CA 1
ATOM 1931 C C . MET A 1 258 ? 26.901 27.254 30.506 1.00 31.49 271 MET A C 1
ATOM 1932 O O . MET A 1 258 ? 28.128 27.203 30.435 1.00 30.23 271 MET A O 1
ATOM 1937 N N . ARG A 1 259 ? 26.229 28.390 30.634 1.00 33.98 272 ARG A N 1
ATOM 1938 C CA . ARG A 1 259 ? 26.899 29.680 30.694 1.00 37.29 272 ARG A CA 1
ATOM 1939 C C . ARG A 1 259 ? 27.984 29.649 31.768 1.00 36.47 272 ARG A C 1
ATOM 1940 O O . ARG A 1 259 ? 27.745 29.198 32.890 1.00 34.93 272 ARG A O 1
ATOM 1948 N N . GLY A 1 260 ? 29.179 30.110 31.411 1.00 35.94 273 GLY A N 1
ATOM 1949 C CA . GLY A 1 260 ? 30.280 30.130 32.357 1.00 34.21 273 GLY A CA 1
ATOM 1950 C C . GLY A 1 260 ? 31.040 28.823 32.518 1.00 33.66 273 GLY A C 1
ATOM 1951 O O . GLY A 1 260 ? 31.879 28.705 33.409 1.00 33.13 273 GLY A O 1
ATOM 1952 N N . SER A 1 261 ? 30.760 27.835 31.676 1.00 32.82 274 SER A N 1
ATOM 1953 C CA . SER A 1 261 ? 31.464 26.556 31.773 1.00 31.36 274 SER A CA 1
ATOM 1954 C C . SER A 1 261 ? 32.875 26.676 31.211 1.00 31.24 274 SER A C 1
ATOM 1955 O O . SER A 1 261 ? 33.119 27.423 30.262 1.00 30.00 274 SER A O 1
ATOM 1958 N N . GLY A 1 262 ? 33.808 25.941 31.805 1.00 30.16 275 GLY A N 1
ATOM 1959 C CA . GLY A 1 262 ? 35.176 25.981 31.321 1.00 30.85 275 GLY A CA 1
ATOM 1960 C C . GLY A 1 262 ? 35.483 24.698 30.580 1.00 31.24 275 GLY A C 1
ATOM 1961 O O . GLY A 1 262 ? 36.594 24.491 30.088 1.00 31.93 275 GLY A O 1
ATOM 1962 N N . LEU A 1 263 ? 34.474 23.840 30.483 1.00 29.41 276 LEU A N 1
ATOM 1963 C CA . LEU A 1 263 ? 34.620 22.550 29.829 1.00 28.94 276 LEU A CA 1
ATOM 1964 C C . LEU A 1 263 ? 34.079 22.491 28.408 1.00 29.26 276 LEU A C 1
ATOM 1965 O O . LEU A 1 263 ? 34.661 21.830 27.551 1.00 30.79 276 LEU A O 1
ATOM 1970 N N . THR A 1 264 ? 32.967 23.174 28.153 1.00 29.18 277 THR A N 1
ATOM 1971 C CA . THR A 1 264 ? 32.382 23.182 26.819 1.00 31.45 277 THR A CA 1
ATOM 1972 C C . THR A 1 264 ? 33.378 23.754 25.815 1.00 31.94 277 THR A C 1
ATOM 1973 O O . THR A 1 264 ? 34.316 24.458 26.186 1.00 32.67 277 THR A O 1
ATOM 1977 N N . VAL A 1 265 ? 33.167 23.442 24.543 1.00 33.21 278 VAL A N 1
ATOM 1978 C CA . VAL A 1 265 ? 34.040 23.909 23.477 1.00 35.27 278 VAL A CA 1
ATOM 1979 C C . VAL A 1 265 ? 33.275 24.777 22.479 1.00 35.11 278 VAL A C 1
ATOM 1980 O O . VAL A 1 265 ? 32.113 24.510 22.171 1.00 32.79 278 VAL A O 1
ATOM 1984 N N . GLU A 1 266 ? 33.931 25.823 21.990 1.00 35.49 279 GLU A N 1
ATOM 1985 C CA . GLU A 1 266 ? 33.331 26.709 21.004 1.00 34.81 279 GLU A CA 1
ATOM 1986 C C . GLU A 1 266 ? 33.696 26.121 19.653 1.00 34.87 279 GLU A C 1
ATOM 1987 O O . GLU A 1 266 ? 34.776 25.541 19.495 1.00 34.12 279 GLU A O 1
ATOM 1993 N N . HIS A 1 267 ? 32.803 26.262 18.680 1.00 32.67 280 HIS A N 1
ATOM 1994 C CA . HIS A 1 267 ? 33.064 25.731 17.353 1.00 32.53 280 HIS A CA 1
ATOM 1995 C C . HIS A 1 267 ? 34.398 26.230 16.793 1.00 33.27 280 HIS A C 1
ATOM 1996 O O . HIS A 1 267 ? 35.174 25.452 16.233 1.00 32.99 280 HIS A O 1
ATOM 2003 N N . ALA A 1 268 ? 34.651 27.530 16.938 1.00 33.69 281 ALA A N 1
ATOM 2004 C CA . ALA A 1 268 ? 35.887 28.131 16.446 1.00 35.38 281 ALA A CA 1
ATOM 2005 C C . ALA A 1 268 ? 37.118 27.376 16.940 1.00 36.32 281 ALA A C 1
ATOM 2006 O O . ALA A 1 268 ? 38.026 27.086 16.164 1.00 37.32 281 ALA A O 1
ATOM 2008 N N . ASP A 1 269 ? 37.148 27.054 18.230 1.00 38.07 282 ASP A N 1
ATOM 2009 C CA . ASP A 1 269 ? 38.282 26.336 18.800 1.00 38.61 282 ASP A CA 1
ATOM 2010 C C . ASP A 1 269 ? 38.349 24.916 18.261 1.00 38.05 282 ASP A C 1
ATOM 2011 O O . ASP A 1 269 ? 39.432 24.398 17.990 1.00 37.65 282 ASP A O 1
ATOM 2016 N N . LEU A 1 270 ? 37.190 24.285 18.106 1.00 37.15 283 LEU A N 1
ATOM 2017 C CA . LEU A 1 270 ? 37.140 22.924 17.587 1.00 36.47 283 LEU A CA 1
ATOM 2018 C C . LEU A 1 270 ? 37.773 22.822 16.201 1.00 36.26 283 LEU A C 1
ATOM 2019 O O . LEU A 1 270 ? 38.675 22.014 15.988 1.00 35.38 283 LEU A O 1
ATOM 2024 N N . ARG A 1 271 ? 37.307 23.643 15.263 1.00 36.24 284 ARG A N 1
ATOM 2025 C CA . ARG A 1 271 ? 37.841 23.605 13.904 1.00 37.95 284 ARG A CA 1
ATOM 2026 C C . ARG A 1 271 ? 39.297 24.056 13.823 1.00 38.18 284 ARG A C 1
ATOM 2027 O O . ARG A 1 271 ? 40.024 23.631 12.935 1.00 37.87 284 ARG A O 1
ATOM 2035 N N . ARG A 1 272 ? 39.720 24.931 14.729 1.00 38.71 285 ARG A N 1
ATOM 2036 C CA . ARG A 1 272 ? 41.108 25.375 14.719 1.00 39.99 285 ARG A CA 1
ATOM 2037 C C . ARG A 1 272 ? 41.955 24.206 15.193 1.00 39.95 285 ARG A C 1
ATOM 2038 O O . ARG A 1 272 ? 42.980 23.882 14.603 1.00 39.87 285 ARG A O 1
ATOM 2046 N N . GLU A 1 273 ? 41.504 23.576 16.268 1.00 40.81 286 GLU A N 1
ATOM 2047 C CA . GLU A 1 273 ? 42.183 22.426 16.833 1.00 41.79 286 GLU A CA 1
ATOM 2048 C C . GLU A 1 273 ? 42.278 21.332 15.773 1.00 41.24 286 GLU A C 1
ATOM 2049 O O . GLU A 1 273 ? 43.323 20.710 15.596 1.00 41.00 286 GLU A O 1
ATOM 2055 N N . LEU A 1 274 ? 41.174 21.111 15.069 1.00 40.38 287 LEU A N 1
ATOM 2056 C CA . LEU A 1 274 ? 41.106 20.100 14.025 1.00 39.80 287 LEU A CA 1
ATOM 2057 C C . LEU A 1 274 ? 41.973 20.497 12.837 1.00 40.72 287 LEU A C 1
ATOM 2058 O O . LEU A 1 274 ? 42.579 19.645 12.188 1.00 40.46 287 LEU A O 1
ATOM 2063 N N . GLN A 1 275 ? 42.040 21.796 12.560 1.00 41.94 288 GLN A N 1
ATOM 2064 C CA . GLN A 1 275 ? 42.840 22.283 11.445 1.00 43.84 288 GLN A CA 1
ATOM 2065 C C . GLN A 1 275 ? 44.318 22.008 11.701 1.00 44.09 288 GLN A C 1
ATOM 2066 O O . GLN A 1 275 ? 45.027 21.535 10.813 1.00 44.93 288 GLN A O 1
ATOM 2072 N N . LYS A 1 276 ? 44.777 22.292 12.917 1.00 43.65 289 LYS A N 1
ATOM 2073 C CA . LYS A 1 276 ? 46.170 22.044 13.283 1.00 44.79 289 LYS A CA 1
ATOM 2074 C C . LYS A 1 276 ? 46.494 20.564 13.120 1.00 44.75 289 LYS A C 1
ATOM 2075 O O . LYS A 1 276 ? 47.627 20.195 12.809 1.00 44.19 289 LYS A O 1
ATOM 2081 N N . ASP A 1 277 ? 45.489 19.723 13.334 1.00 44.77 290 ASP A N 1
ATOM 2082 C CA . ASP A 1 277 ? 45.662 18.279 13.250 1.00 45.58 290 ASP A CA 1
ATOM 2083 C C . ASP A 1 277 ? 45.769 17.697 11.842 1.00 45.02 290 ASP A C 1
ATOM 2084 O O . ASP A 1 277 ? 46.165 16.547 11.685 1.00 44.96 290 ASP A O 1
ATOM 2089 N N . LYS A 1 278 ? 45.433 18.478 10.821 1.00 44.56 291 LYS A N 1
ATOM 2090 C CA . LYS A 1 278 ? 45.496 17.979 9.450 1.00 45.07 291 LYS A CA 1
ATOM 2091 C C . LYS A 1 278 ? 46.801 18.309 8.721 1.00 47.72 291 LYS A C 1
ATOM 2092 O O . LYS A 1 278 ? 47.316 19.426 8.821 1.00 46.90 291 LYS A O 1
ATOM 2098 N N . GLU A 1 279 ? 47.325 17.332 7.982 1.00 49.27 292 GLU A N 1
ATOM 2099 C CA . GLU A 1 279 ? 48.544 17.522 7.201 1.00 51.51 292 GLU A CA 1
ATOM 2100 C C . GLU A 1 279 ? 48.158 18.103 5.843 1.00 53.16 292 GLU A C 1
ATOM 2101 O O . GLU A 1 279 ? 47.009 17.984 5.416 1.00 53.30 292 GLU A O 1
ATOM 2107 N N . ALA A 1 280 ? 49.120 18.711 5.158 1.00 54.85 293 ALA A N 1
ATOM 2108 C CA . ALA A 1 280 ? 48.857 19.339 3.865 1.00 56.11 293 ALA A CA 1
ATOM 2109 C C . ALA A 1 280 ? 48.943 18.437 2.632 1.00 56.87 293 ALA A C 1
ATOM 2110 O O . ALA A 1 280 ? 48.352 18.748 1.598 1.00 56.39 293 ALA A O 1
ATOM 2112 N N . GLY A 1 281 ? 49.666 17.328 2.730 1.00 57.49 294 GLY A N 1
ATOM 2113 C CA . GLY A 1 281 ? 49.797 16.454 1.578 1.00 58.23 294 GLY A CA 1
ATOM 2114 C C . GLY A 1 281 ? 48.690 15.435 1.371 1.00 58.43 294 GLY A C 1
ATOM 2115 O O . GLY A 1 281 ? 48.588 14.844 0.295 1.00 59.04 294 GLY A O 1
ATOM 2116 N N . LYS A 1 282 ? 47.848 15.239 2.383 1.00 57.82 295 LYS A N 1
ATOM 2117 C CA . LYS A 1 282 ? 46.774 14.251 2.305 1.00 56.93 295 LYS A CA 1
ATOM 2118 C C . LYS A 1 282 ? 45.435 14.773 1.774 1.00 55.32 295 LYS A C 1
ATOM 2119 O O . LYS A 1 282 ? 44.976 15.848 2.161 1.00 55.62 295 LYS A O 1
ATOM 2125 N N . ASP A 1 283 ? 44.811 14.002 0.887 1.00 53.70 296 ASP A N 1
ATOM 2126 C CA . ASP A 1 283 ? 43.509 14.369 0.335 1.00 52.27 296 ASP A CA 1
ATOM 2127 C C . ASP A 1 283 ? 42.421 13.918 1.306 1.00 49.98 296 ASP A C 1
ATOM 2128 O O . ASP A 1 283 ? 41.349 14.515 1.378 1.00 49.15 296 ASP A O 1
ATOM 2133 N N . VAL A 1 284 ? 42.708 12.847 2.039 1.00 46.91 297 VAL A N 1
ATOM 2134 C CA . VAL A 1 284 ? 41.788 12.301 3.028 1.00 44.20 297 VAL A CA 1
ATOM 2135 C C . VAL A 1 284 ? 42.631 11.754 4.173 1.00 42.56 297 VAL A C 1
ATOM 2136 O O . VAL A 1 284 ? 43.530 10.944 3.963 1.00 42.13 297 VAL A O 1
ATOM 2140 N N . GLN A 1 285 ? 42.355 12.216 5.385 1.00 40.98 298 GLN A N 1
ATOM 2141 C CA . GLN A 1 285 ? 43.109 11.771 6.549 1.00 39.21 298 GLN A CA 1
ATOM 2142 C C . GLN A 1 285 ? 42.190 11.607 7.751 1.00 38.78 298 GLN A C 1
ATOM 2143 O O . GLN A 1 285 ? 41.217 12.342 7.903 1.00 38.19 298 GLN A O 1
ATOM 2149 N N . ARG A 1 286 ? 42.506 10.634 8.598 1.00 38.69 299 ARG A N 1
ATOM 2150 C CA . ARG A 1 286 ? 41.704 10.347 9.781 1.00 39.98 299 ARG A CA 1
ATOM 2151 C C . ARG A 1 286 ? 42.057 11.273 10.935 1.00 39.91 299 ARG A C 1
ATOM 2152 O O . ARG A 1 286 ? 43.161 11.809 11.000 1.00 39.29 299 ARG A O 1
ATOM 2160 N N . SER A 1 287 ? 41.107 11.449 11.846 1.00 39.63 300 SER A N 1
ATOM 2161 C CA . SER A 1 287 ? 41.299 12.294 13.017 1.00 38.95 300 SER A CA 1
ATOM 2162 C C . SER A 1 287 ? 40.428 11.770 14.153 1.00 39.43 300 SER A C 1
ATOM 2163 O O . SER A 1 287 ? 39.362 11.195 13.917 1.00 40.02 300 SER A O 1
ATOM 2166 N N . GLU A 1 288 ? 40.889 11.957 15.383 1.00 39.41 301 GLU A N 1
ATOM 2167 C CA . GLU A 1 288 ? 40.124 11.521 16.541 1.00 40.50 301 GLU A CA 1
ATOM 2168 C C . GLU A 1 288 ? 39.194 12.645 16.975 1.00 38.86 301 GLU A C 1
ATOM 2169 O O . GLU A 1 288 ? 38.377 12.471 17.881 1.00 37.41 301 GLU A O 1
ATOM 2175 N N . ILE A 1 289 ? 39.321 13.799 16.321 1.00 36.60 302 ILE A N 1
ATOM 2176 C CA . ILE A 1 289 ? 38.491 14.946 16.663 1.00 35.23 302 ILE A CA 1
ATOM 2177 C C . ILE A 1 289 ? 37.172 14.936 15.896 1.00 34.73 302 ILE A C 1
ATOM 2178 O O . ILE A 1 289 ? 37.145 14.735 14.682 1.00 33.98 302 ILE A O 1
ATOM 2183 N N . TYR A 1 290 ? 36.083 15.148 16.628 1.00 31.93 303 TYR A N 1
ATOM 2184 C CA . TYR A 1 290 ? 34.745 15.187 16.052 1.00 30.84 303 TYR A CA 1
ATOM 2185 C C . TYR A 1 290 ? 34.259 16.631 16.089 1.00 29.93 303 TYR A C 1
ATOM 2186 O O . TYR A 1 290 ? 34.043 17.188 17.167 1.00 30.67 303 TYR A O 1
ATOM 2195 N N . LEU A 1 291 ? 34.101 17.236 14.916 1.00 28.20 304 LEU A N 1
ATOM 2196 C CA . LEU A 1 291 ? 33.652 18.623 14.828 1.00 29.29 304 LEU A CA 1
ATOM 2197 C C . LEU A 1 291 ? 32.243 18.760 15.410 1.00 29.37 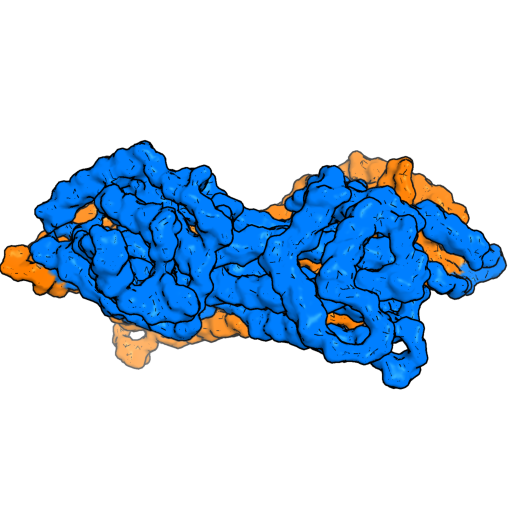304 LEU A C 1
ATOM 2198 O O . LEU A 1 291 ? 31.880 19.813 15.941 1.00 31.30 304 LEU A O 1
ATOM 2203 N N . GLN A 1 292 ? 31.462 17.688 15.303 1.00 29.34 305 GLN A N 1
ATOM 2204 C CA . GLN A 1 292 ? 30.095 17.638 15.829 1.00 31.09 305 GLN A CA 1
ATOM 2205 C C . GLN A 1 292 ? 29.943 16.397 16.695 1.00 30.86 305 GLN A C 1
ATOM 2206 O O . GLN A 1 292 ? 30.611 15.389 16.469 1.00 32.04 305 GLN A O 1
ATOM 2212 N N . LYS A 1 293 ? 29.056 16.467 17.680 1.00 31.10 306 LYS A N 1
ATOM 2213 C CA . LYS A 1 293 ? 28.811 15.326 18.552 1.00 30.05 306 LYS A CA 1
ATOM 2214 C C . LYS A 1 293 ? 27.593 14.598 17.987 1.00 28.39 306 LYS A C 1
ATOM 2215 O O . LYS A 1 293 ? 26.959 15.089 17.044 1.00 26.22 306 LYS A O 1
ATOM 2221 N N . ALA A 1 294 ? 27.268 13.439 18.555 1.00 25.77 307 ALA A N 1
ATOM 2222 C CA . ALA A 1 294 ? 26.114 12.656 18.102 1.00 26.93 307 ALA A CA 1
ATOM 2223 C C . ALA A 1 294 ? 24.807 13.394 18.386 1.00 25.13 307 ALA A C 1
ATOM 2224 O O . ALA A 1 294 ? 24.764 14.308 19.215 1.00 24.94 307 ALA A O 1
ATOM 2226 N N . TYR A 1 295 ? 23.740 12.985 17.703 1.00 26.25 308 TYR A N 1
ATOM 2227 C CA . TYR A 1 295 ? 22.435 13.619 17.869 1.00 26.22 308 TYR A CA 1
ATOM 2228 C C . TYR A 1 295 ? 22.007 13.797 19.329 1.00 25.12 308 TYR A C 1
ATOM 2229 O O . TYR A 1 295 ? 21.576 14.876 19.724 1.00 27.22 308 TYR A O 1
ATOM 2238 N N . SER A 1 296 ? 22.134 12.750 20.133 1.00 23.67 309 SER A N 1
ATOM 2239 C CA . SER A 1 296 ? 21.724 12.826 21.532 1.00 24.12 309 SER A CA 1
ATOM 2240 C C . SER A 1 296 ? 22.366 13.975 22.304 1.00 24.44 309 SER A C 1
ATOM 2241 O O . SER A 1 296 ? 21.870 14.369 23.356 1.00 24.63 309 SER A O 1
ATOM 2244 N N . LEU A 1 297 ? 23.470 14.511 21.794 1.00 26.40 310 LEU A N 1
ATOM 2245 C CA . LEU A 1 297 ? 24.146 15.628 22.463 1.00 28.28 310 LEU A CA 1
ATOM 2246 C C . LEU A 1 297 ? 24.176 16.851 21.559 1.00 28.89 310 LEU A C 1
ATOM 2247 O O . LEU A 1 297 ? 24.998 17.751 21.754 1.00 31.68 310 LEU A O 1
ATOM 2252 N N . ARG A 1 298 ? 23.268 16.899 20.590 1.00 28.23 311 ARG A N 1
ATOM 2253 C CA . ARG A 1 298 ? 23.257 17.995 19.632 1.00 25.41 311 ARG A CA 1
ATOM 2254 C C . ARG A 1 298 ? 21.864 18.396 19.144 1.00 24.02 311 ARG A C 1
ATOM 2255 O O . ARG A 1 298 ? 21.596 19.577 18.938 1.00 22.99 311 ARG A O 1
ATOM 2263 N N . ALA A 1 299 ? 20.988 17.414 18.948 1.00 22.81 312 ALA A N 1
ATOM 2264 C CA . ALA A 1 299 ? 19.623 17.677 18.494 1.00 22.60 312 ALA A CA 1
ATOM 2265 C C . ALA A 1 299 ? 18.690 17.946 19.669 1.00 21.76 312 ALA A C 1
ATOM 2266 O O . ALA A 1 299 ? 17.471 17.789 19.560 1.00 19.22 312 ALA A O 1
ATOM 2268 N N . ILE A 1 300 ? 19.262 18.368 20.791 1.00 22.45 313 ILE A N 1
ATOM 2269 C CA . ILE A 1 300 ? 18.471 18.634 21.983 1.00 22.88 313 ILE A CA 1
ATOM 2270 C C . ILE A 1 300 ? 17.418 19.718 21.771 1.00 21.50 313 ILE A C 1
ATOM 2271 O O . ILE A 1 300 ? 16.266 19.553 22.164 1.00 23.16 313 ILE A O 1
ATOM 2276 N N . PRO A 1 301 ? 17.795 20.845 21.151 1.00 20.99 314 PRO A N 1
ATOM 2277 C CA . PRO A 1 301 ? 16.802 21.897 20.931 1.00 20.34 314 PRO A CA 1
ATOM 2278 C C . PRO A 1 301 ? 15.620 21.407 20.089 1.00 20.05 314 PRO A C 1
ATOM 2279 O O . PRO A 1 301 ? 14.460 21.703 20.386 1.00 17.76 314 PRO A O 1
ATOM 2283 N N . GLN A 1 302 ? 15.922 20.659 19.035 1.00 20.57 315 GLN A N 1
ATOM 2284 C CA . GLN A 1 302 ? 14.887 20.153 18.144 1.00 19.28 315 GLN A CA 1
ATOM 2285 C C . GLN A 1 302 ? 13.964 19.128 18.807 1.00 19.53 315 GLN A C 1
ATOM 2286 O O . GLN A 1 302 ? 12.744 19.205 18.673 1.00 19.88 315 GLN A O 1
ATOM 2292 N N . VAL A 1 303 ? 14.544 18.177 19.533 1.00 18.39 316 VAL A N 1
ATOM 2293 C CA . VAL A 1 303 ? 13.752 17.142 20.196 1.00 18.13 316 VAL A CA 1
ATOM 2294 C C . VAL A 1 303 ? 13.004 17.606 21.448 1.00 17.71 316 VAL A C 1
ATOM 2295 O O . VAL A 1 303 ? 11.784 17.459 21.527 1.00 14.93 316 VAL A O 1
ATOM 2299 N N . VAL A 1 304 ? 13.711 18.145 22.440 1.00 18.36 317 VAL A N 1
ATOM 2300 C CA . VAL A 1 304 ? 13.017 18.603 23.643 1.00 17.95 317 VAL A CA 1
ATOM 2301 C C . VAL A 1 304 ? 12.089 19.760 23.262 1.00 19.55 317 VAL A C 1
ATOM 2302 O O . VAL A 1 304 ? 11.013 19.933 23.844 1.00 18.93 317 VAL A O 1
ATOM 2306 N N . GLY A 1 305 ? 12.494 20.537 22.260 1.00 18.70 318 GLY A N 1
ATOM 2307 C CA . GLY A 1 305 ? 11.658 21.638 21.812 1.00 17.52 318 GLY A CA 1
ATOM 2308 C C . GLY A 1 305 ? 10.322 21.145 21.273 1.00 19.35 318 GLY A C 1
ATOM 2309 O O . GLY A 1 305 ? 9.282 21.766 21.509 1.00 16.59 318 GLY A O 1
ATOM 2310 N N . ALA A 1 306 ? 10.347 20.036 20.533 1.00 19.39 319 ALA A N 1
ATOM 2311 C CA . ALA A 1 306 ? 9.121 19.467 19.978 1.00 19.64 319 ALA A CA 1
ATOM 2312 C C . ALA A 1 306 ? 8.247 19.011 21.136 1.00 18.48 319 ALA A C 1
ATOM 2313 O O . ALA A 1 306 ? 7.025 19.121 21.093 1.00 18.42 319 ALA A O 1
ATOM 2315 N N . VAL A 1 307 ? 8.891 18.484 22.171 1.00 17.84 320 VAL A N 1
ATOM 2316 C CA . VAL A 1 307 ? 8.176 18.020 23.341 1.00 18.44 320 VAL A CA 1
ATOM 2317 C C . VAL A 1 307 ? 7.497 19.228 23.984 1.00 20.06 320 VAL A C 1
ATOM 2318 O O . VAL A 1 307 ? 6.301 19.187 24.288 1.00 19.84 320 VAL A O 1
ATOM 2322 N N . ARG A 1 308 ? 8.254 20.311 24.161 1.00 19.55 321 ARG A N 1
ATOM 2323 C CA . ARG A 1 308 ? 7.710 21.536 24.744 1.00 20.48 321 ARG A CA 1
ATOM 2324 C C . ARG A 1 308 ? 6.495 22.032 23.954 1.00 20.85 321 ARG A C 1
ATOM 2325 O O . ARG A 1 308 ? 5.478 22.388 24.547 1.00 21.49 321 ARG A O 1
ATOM 2333 N N . ASP A 1 309 ? 6.597 22.062 22.624 1.00 19.06 322 ASP A N 1
ATOM 2334 C CA . ASP A 1 309 ? 5.472 22.503 21.796 1.00 20.31 322 ASP A CA 1
ATOM 2335 C C . ASP A 1 309 ? 4.215 21.693 22.109 1.00 18.65 322 ASP A C 1
ATOM 2336 O O . ASP A 1 309 ? 3.123 22.244 22.217 1.00 19.83 322 ASP A O 1
ATOM 2341 N N . THR A 1 310 ? 4.374 20.376 22.231 1.00 19.66 323 THR A N 1
ATOM 2342 C CA . THR A 1 310 ? 3.249 19.495 22.520 1.00 17.48 323 THR A CA 1
ATOM 2343 C C . THR A 1 310 ? 2.662 19.835 23.877 1.00 18.31 323 THR A C 1
ATOM 2344 O O . THR A 1 310 ? 1.435 19.881 24.038 1.00 16.27 323 THR A O 1
ATOM 2348 N N . LEU A 1 311 ? 3.545 20.070 24.845 1.00 19.18 324 LEU A N 1
ATOM 2349 C CA . LEU A 1 311 ? 3.148 20.420 26.208 1.00 18.93 324 LEU A CA 1
ATOM 2350 C C . LEU A 1 311 ? 2.494 21.798 26.284 1.00 19.37 324 LEU A C 1
ATOM 2351 O O . LEU A 1 311 ? 1.601 22.017 27.108 1.00 20.27 324 LEU A O 1
ATOM 2356 N N . TYR A 1 312 ? 2.951 22.734 25.452 1.00 19.87 325 TYR A N 1
ATOM 2357 C CA . TYR A 1 312 ? 2.355 24.067 25.446 1.00 20.45 325 TYR A CA 1
ATOM 2358 C C . TYR A 1 312 ? 0.929 23.950 24.912 1.00 19.48 325 TYR A C 1
ATOM 2359 O O . TYR A 1 312 ? 0.007 24.571 25.424 1.00 19.40 325 TYR A O 1
ATOM 2368 N N . HIS A 1 313 ? 0.762 23.144 23.873 1.00 20.12 326 HIS A N 1
ATOM 2369 C CA . HIS A 1 313 ? -0.547 22.950 23.276 1.00 19.71 326 HIS A CA 1
ATOM 2370 C C . HIS A 1 313 ? -1.493 22.291 24.278 1.00 18.26 326 HIS A C 1
ATOM 2371 O O . HIS A 1 313 ? -2.656 22.682 24.393 1.00 18.56 326 HIS A O 1
ATOM 2378 N N . ALA A 1 314 ? -0.989 21.301 25.009 1.00 18.60 327 ALA A N 1
ATOM 2379 C CA . ALA A 1 314 ? -1.792 20.603 26.007 1.00 17.86 327 ALA A CA 1
ATOM 2380 C C . ALA A 1 314 ? -2.219 21.554 27.128 1.00 18.66 327 ALA A C 1
ATOM 2381 O O . ALA A 1 314 ? -3.384 21.549 27.544 1.00 17.82 327 ALA A O 1
ATOM 2383 N N . ARG A 1 315 ? -1.279 22.359 27.623 1.00 19.90 328 ARG A N 1
ATOM 2384 C CA . ARG A 1 315 ? -1.593 23.309 28.692 1.00 20.53 328 ARG A CA 1
ATOM 2385 C C . ARG A 1 315 ? -2.641 24.318 28.239 1.00 21.69 328 ARG A C 1
ATOM 2386 O O . ARG A 1 315 ? -3.520 24.703 29.015 1.00 20.55 328 ARG A O 1
ATOM 2394 N N . HIS A 1 316 ? -2.548 24.748 26.982 1.00 22.59 329 HIS A N 1
ATOM 2395 C CA . HIS A 1 316 ? -3.508 25.702 26.446 1.00 23.86 329 HIS A CA 1
ATOM 2396 C C . HIS A 1 316 ? -4.902 25.067 26.463 1.00 24.00 329 HIS A C 1
ATOM 2397 O O . HIS A 1 316 ? -5.873 25.681 26.920 1.00 22.94 329 HIS A O 1
ATOM 2404 N N . LYS A 1 317 ? -5.002 23.835 25.967 1.00 21.77 330 LYS A N 1
ATOM 2405 C CA . LYS A 1 317 ? -6.284 23.131 25.951 1.00 21.07 330 LYS A CA 1
ATOM 2406 C C . LYS A 1 317 ? -6.813 22.959 27.370 1.00 22.02 330 LYS A C 1
ATOM 2407 O O . LYS A 1 317 ? -7.998 23.150 27.624 1.00 21.51 330 LYS A O 1
ATOM 2413 N N . LEU A 1 318 ? -5.929 22.594 28.294 1.00 19.67 331 LEU A N 1
ATOM 2414 C CA . LEU A 1 318 ? -6.330 22.400 29.683 1.00 21.60 331 LEU A CA 1
ATOM 2415 C C . LEU A 1 318 ? -6.817 23.687 30.333 1.00 23.24 331 LEU A C 1
ATOM 2416 O O . LEU A 1 318 ? -7.766 23.664 31.121 1.00 24.46 331 LEU A O 1
ATOM 2421 N N . ARG A 1 319 ? -6.176 24.808 30.014 1.00 23.87 332 ARG A N 1
ATOM 2422 C CA . ARG A 1 319 ? -6.596 26.081 30.595 1.00 25.91 332 ARG A CA 1
ATOM 2423 C C . ARG A 1 319 ? -7.999 26.450 30.098 1.00 25.16 332 ARG A C 1
ATOM 2424 O O . ARG A 1 319 ? -8.835 26.911 30.866 1.00 23.75 332 ARG A O 1
ATOM 2432 N N . ILE A 1 320 ? -8.262 26.239 28.813 1.00 23.41 333 ILE A N 1
ATOM 2433 C CA . ILE A 1 320 ? -9.582 26.531 28.270 1.00 21.69 333 ILE A CA 1
ATOM 2434 C C . ILE A 1 320 ? -10.596 25.616 28.961 1.00 22.70 333 ILE A C 1
ATOM 2435 O O . ILE A 1 320 ? -11.634 26.069 29.452 1.00 20.72 333 ILE A O 1
ATOM 2440 N N . GLU A 1 321 ? -10.269 24.329 29.029 1.00 23.12 334 GLU A N 1
ATOM 2441 C CA . GLU A 1 321 ? -11.137 23.337 29.655 1.00 20.82 334 GLU A CA 1
ATOM 2442 C C . GLU A 1 321 ? -11.416 23.624 31.129 1.00 21.88 334 GLU A C 1
ATOM 2443 O O . GLU A 1 321 ? -12.562 23.545 31.575 1.00 20.73 334 GLU A O 1
ATOM 2449 N N . LEU A 1 322 ? -10.363 23.925 31.885 1.00 21.56 335 LEU A N 1
ATOM 2450 C CA . LEU A 1 322 ? -10.492 24.224 33.313 1.00 23.26 335 LEU A CA 1
ATOM 2451 C C . LEU A 1 322 ? -11.529 25.304 33.579 1.00 23.99 335 LEU A C 1
ATOM 2452 O O . LEU A 1 322 ? -12.280 25.240 34.556 1.00 25.07 335 LEU A O 1
ATOM 2457 N N . ASN A 1 323 ? -11.549 26.297 32.698 1.00 22.78 336 ASN A N 1
ATOM 2458 C CA . ASN A 1 323 ? -12.441 27.433 32.820 1.00 23.60 336 ASN A CA 1
ATOM 2459 C C . ASN A 1 323 ? -13.593 27.363 31.832 1.00 22.66 336 ASN A C 1
ATOM 2460 O O . ASN A 1 323 ? -13.938 28.360 31.203 1.00 23.97 336 ASN A O 1
ATOM 2465 N N . SER A 1 324 ? -14.184 26.184 31.690 1.00 23.25 337 SER A N 1
ATOM 2466 C CA . SER A 1 324 ? -15.304 26.012 30.776 1.00 22.89 337 SER A CA 1
ATOM 2467 C C . SER A 1 324 ? -16.461 25.362 31.518 1.00 23.73 337 SER A C 1
ATOM 2468 O O . SER A 1 324 ? -16.277 24.789 32.591 1.00 23.96 337 SER A O 1
ATOM 2471 N N . ALA A 1 325 ? -17.655 25.459 30.949 1.00 21.09 338 ALA A N 1
ATOM 2472 C CA . ALA A 1 325 ? -18.814 24.826 31.550 1.00 24.24 338 ALA A CA 1
ATOM 2473 C C . ALA A 1 325 ? -18.932 23.444 30.916 1.00 26.07 338 ALA A C 1
ATOM 2474 O O . ALA A 1 325 ? -19.803 23.218 30.073 1.00 24.77 338 ALA A O 1
ATOM 2476 N N . ASN A 1 326 ? -18.037 22.533 31.294 1.00 26.28 339 ASN A N 1
ATOM 2477 C CA . ASN A 1 326 ? -18.092 21.176 30.761 1.00 26.36 339 ASN A CA 1
ATOM 2478 C C . ASN A 1 326 ? -19.111 20.446 31.618 1.00 26.13 339 ASN A C 1
ATOM 2479 O O . ASN A 1 326 ? -18.770 19.756 32.576 1.00 26.26 339 ASN A O 1
ATOM 2484 N N . ASP A 1 327 ? -20.375 20.637 31.256 1.00 26.42 340 ASP A N 1
ATOM 2485 C CA . ASP A 1 327 ? -21.505 20.069 31.978 1.00 25.90 340 ASP A CA 1
ATOM 2486 C C . ASP A 1 327 ? -22.712 20.122 31.047 1.00 25.69 340 ASP A C 1
ATOM 2487 O O . ASP A 1 327 ? -22.656 20.771 30.007 1.00 24.81 340 ASP A O 1
ATOM 2492 N N . ASN A 1 328 ? -23.805 19.455 31.414 1.00 25.57 341 ASN A N 1
ATOM 2493 C CA . ASN A 1 328 ? -24.990 19.455 30.561 1.00 24.95 341 ASN A CA 1
ATOM 2494 C C . ASN A 1 328 ? -26.220 18.964 31.310 1.00 25.75 341 ASN A C 1
ATOM 2495 O O . ASN A 1 328 ? -26.126 18.051 32.126 1.00 29.14 341 ASN A O 1
ATOM 2500 N N . PRO A 1 329 ? -27.389 19.582 31.070 1.00 26.54 342 PRO A N 1
ATOM 2501 C CA . PRO A 1 329 ? -27.646 20.705 30.162 1.00 26.15 342 PRO A CA 1
ATOM 2502 C C . PRO A 1 329 ? -27.133 21.999 30.797 1.00 26.28 342 PRO A C 1
ATOM 2503 O O . PRO A 1 329 ? -26.778 22.014 31.980 1.00 26.69 342 PRO A O 1
ATOM 2507 N N . LEU A 1 330 ? -27.089 23.081 30.027 1.00 27.61 343 LEU A N 1
ATOM 2508 C CA . LEU A 1 330 ? -26.570 24.337 30.552 1.00 28.54 343 LEU A CA 1
ATOM 2509 C C . LEU A 1 330 ? -27.569 25.483 30.592 1.00 29.99 343 LEU A C 1
ATOM 2510 O O . LEU A 1 330 ? -28.523 25.518 29.818 1.00 30.61 343 LEU A O 1
ATOM 2515 N N . PHE A 1 331 ? -27.327 26.427 31.495 1.00 30.57 344 PHE A N 1
ATOM 2516 C CA . PHE A 1 331 ? -28.213 27.569 31.656 1.00 35.16 344 PHE A CA 1
ATOM 2517 C C . PHE A 1 331 ? -27.595 28.910 31.272 1.00 35.31 344 PHE A C 1
ATOM 2518 O O . PHE A 1 331 ? -26.488 29.259 31.690 1.00 35.26 344 PHE A O 1
ATOM 2526 N N . PHE A 1 332 ? -28.339 29.653 30.463 1.00 37.10 345 PHE A N 1
ATOM 2527 C CA . PHE A 1 332 ? -27.943 30.975 29.998 1.00 38.31 345 PHE A CA 1
ATOM 2528 C C . PHE A 1 332 ? -29.182 31.844 30.156 1.00 40.42 345 PHE A C 1
ATOM 2529 O O . PHE A 1 332 ? -30.225 31.572 29.554 1.00 39.66 345 PHE A O 1
ATOM 2537 N N . GLU A 1 333 ? -29.068 32.878 30.976 1.00 42.02 346 GLU A N 1
ATOM 2538 C CA . GLU A 1 333 ? -30.177 33.781 31.235 1.00 44.78 346 GLU A CA 1
ATOM 2539 C C . GLU A 1 333 ? -30.830 34.261 29.940 1.00 44.83 346 GLU A C 1
ATOM 2540 O O . GLU A 1 333 ? -30.151 34.704 29.011 1.00 44.43 346 GLU A O 1
ATOM 2546 N N . GLY A 1 334 ? -32.154 34.143 29.878 1.00 45.17 347 GLY A N 1
ATOM 2547 C CA . GLY A 1 334 ? -32.889 34.583 28.704 1.00 44.75 347 GLY A CA 1
ATOM 2548 C C . GLY A 1 334 ? -32.913 33.631 27.520 1.00 44.70 347 GLY A C 1
ATOM 2549 O O . GLY A 1 334 ? -33.456 33.968 26.470 1.00 44.31 347 GLY A O 1
ATOM 2550 N N . LYS A 1 335 ? -32.337 32.444 27.674 1.00 44.66 348 LYS A N 1
ATOM 2551 C CA . LYS A 1 335 ? -32.309 31.475 26.582 1.00 44.89 348 LYS A CA 1
ATOM 2552 C C . LYS A 1 335 ? -32.879 30.126 27.000 1.00 43.34 348 LYS A C 1
ATOM 2553 O O . LYS A 1 335 ? -33.118 29.879 28.182 1.00 42.03 348 LYS A O 1
ATOM 2559 N N . GLU A 1 336 ? -33.107 29.258 26.019 1.00 42.52 349 GLU A N 1
ATOM 2560 C CA . GLU A 1 336 ? -33.612 27.920 26.300 1.00 41.41 349 GLU A CA 1
ATOM 2561 C C . GLU A 1 336 ? -32.455 27.165 26.953 1.00 40.08 349 GLU A C 1
ATOM 2562 O O . GLU A 1 336 ? -31.291 27.512 26.754 1.00 39.67 349 GLU A O 1
ATOM 2568 N N . ILE A 1 337 ? -32.763 26.146 27.741 1.00 38.61 350 ILE A N 1
ATOM 2569 C CA . ILE A 1 337 ? -31.704 25.384 28.378 1.00 38.69 350 ILE A CA 1
ATOM 2570 C C . ILE A 1 337 ? -30.895 24.667 27.298 1.00 38.46 350 ILE A C 1
ATOM 2571 O O . ILE A 1 337 ? -31.436 23.850 26.550 1.00 39.15 350 ILE A O 1
ATOM 2576 N N . PHE A 1 338 ? -29.604 24.985 27.218 1.00 36.58 351 PHE A N 1
ATOM 2577 C CA . PHE A 1 338 ? -28.706 24.387 26.225 1.00 34.28 351 PHE A CA 1
ATOM 2578 C C . PHE A 1 338 ? -28.489 22.890 26.451 1.00 32.08 351 PHE A C 1
ATOM 2579 O O . PHE A 1 338 ? -27.968 22.482 27.488 1.00 33.00 351 PHE A O 1
ATOM 2587 N N . HIS A 1 339 ? -28.906 22.080 25.479 1.00 30.67 352 HIS A N 1
ATOM 2588 C CA . HIS A 1 339 ? -28.735 20.632 25.543 1.00 29.46 352 HIS A CA 1
ATOM 2589 C C . HIS A 1 339 ? -27.696 20.245 24.495 1.00 28.75 352 HIS A C 1
ATOM 2590 O O . HIS A 1 339 ? -28.018 20.076 23.316 1.00 27.02 352 HIS A O 1
ATOM 2597 N N . GLY A 1 340 ? -26.445 20.137 24.935 1.00 26.13 353 GLY A N 1
ATOM 2598 C CA . GLY A 1 340 ? -25.361 19.786 24.038 1.00 22.86 353 GLY A CA 1
ATOM 2599 C C . GLY A 1 340 ? -24.505 18.660 24.574 1.00 22.78 353 GLY A C 1
ATOM 2600 O O . GLY A 1 340 ? -25.020 17.706 25.144 1.00 23.12 353 GLY A O 1
ATOM 2601 N N . ALA A 1 341 ? -23.191 18.766 24.401 1.00 23.52 354 ALA A N 1
ATOM 2602 C CA . ALA A 1 341 ? -22.293 17.710 24.869 1.00 22.37 354 ALA A CA 1
ATOM 2603 C C . ALA A 1 341 ? -20.944 18.234 25.351 1.00 22.14 354 ALA A C 1
ATOM 2604 O O . ALA A 1 341 ? -19.901 17.683 25.004 1.00 22.57 354 ALA A O 1
ATOM 2606 N N . ASN A 1 342 ? -20.963 19.284 26.166 1.00 21.05 355 ASN A N 1
ATOM 2607 C CA . ASN A 1 342 ? -19.725 19.855 26.680 1.00 23.40 355 ASN A CA 1
ATOM 2608 C C . ASN A 1 342 ? -19.044 18.952 27.707 1.00 23.46 355 ASN A C 1
ATOM 2609 O O . ASN A 1 342 ? -17.993 19.288 28.246 1.00 25.38 355 ASN A O 1
ATOM 2614 N N . PHE A 1 343 ? -19.652 17.800 27.965 1.00 23.37 356 PHE A N 1
ATOM 2615 C CA . PHE A 1 343 ? -19.099 16.828 28.902 1.00 22.20 356 PHE A CA 1
ATOM 2616 C C . PHE A 1 343 ? -18.147 15.895 28.156 1.00 21.88 356 PHE A C 1
ATOM 2617 O O . PHE A 1 343 ? -17.449 15.088 28.769 1.00 21.60 356 PHE A O 1
ATOM 2625 N N . HIS A 1 344 ? -18.128 16.019 26.829 1.00 19.86 357 HIS A N 1
ATOM 2626 C CA . HIS A 1 344 ? -17.301 15.171 25.979 1.00 19.07 357 HIS A CA 1
ATOM 2627 C C . HIS A 1 344 ? -15.838 15.607 26.049 1.00 18.28 357 HIS A C 1
ATOM 2628 O O . HIS A 1 344 ? -15.487 16.703 25.611 1.00 18.74 357 HIS A O 1
ATOM 2635 N N . GLY A 1 345 ? -14.991 14.736 26.591 1.00 15.85 358 GLY A N 1
ATOM 2636 C CA . GLY A 1 345 ? -13.584 15.066 26.757 1.00 16.37 358 GLY A CA 1
ATOM 2637 C C . GLY A 1 345 ? -12.626 14.931 25.585 1.00 17.90 358 GLY A C 1
ATOM 2638 O O . GLY A 1 345 ? -11.410 14.934 25.785 1.00 19.36 358 GLY A O 1
ATOM 2639 N N . GLN A 1 346 ? -13.140 14.844 24.366 1.00 17.83 359 GLN A N 1
ATOM 2640 C CA . GLN A 1 346 ? -12.262 14.700 23.210 1.00 19.23 359 GLN A CA 1
ATOM 2641 C C . GLN A 1 346 ? -11.064 15.659 23.129 1.00 18.42 359 GLN A C 1
ATOM 2642 O O . GLN A 1 346 ? -9.953 15.228 22.838 1.00 19.63 359 GLN A O 1
ATOM 2648 N N . PRO A 1 347 ? -11.265 16.965 23.386 1.00 19.62 360 PRO A N 1
ATOM 2649 C CA . PRO A 1 347 ? -10.102 17.865 23.297 1.00 19.29 360 PRO A CA 1
ATOM 2650 C C . PRO A 1 347 ? -8.989 17.555 24.289 1.00 19.21 360 PRO A C 1
ATOM 2651 O O . PRO A 1 347 ? -7.801 17.770 24.002 1.00 19.72 360 PRO A O 1
ATOM 2655 N N . ILE A 1 348 ? -9.369 17.052 25.457 1.00 18.19 361 ILE A N 1
ATOM 2656 C CA . ILE A 1 348 ? -8.383 16.696 26.468 1.00 17.58 361 ILE A CA 1
ATOM 2657 C C . ILE A 1 348 ? -7.849 15.291 26.182 1.00 18.05 361 ILE A C 1
ATOM 2658 O O . ILE A 1 348 ? -6.668 15.015 26.393 1.00 17.43 361 ILE A O 1
ATOM 2663 N N . ALA A 1 349 ? -8.714 14.412 25.683 1.00 16.81 362 ALA A N 1
ATOM 2664 C CA . ALA A 1 349 ? -8.303 13.052 25.338 1.00 16.21 362 ALA A CA 1
ATOM 2665 C C . ALA A 1 349 ? -7.145 13.136 24.347 1.00 16.70 362 ALA A C 1
ATOM 2666 O O . ALA A 1 349 ? -6.114 12.494 24.545 1.00 16.42 362 ALA A O 1
ATOM 2668 N N . PHE A 1 350 ? -7.324 13.923 23.284 1.00 16.09 363 PHE A N 1
ATOM 2669 C CA . PHE A 1 350 ? -6.281 14.099 22.265 1.00 17.39 363 PHE A CA 1
ATOM 2670 C C . PHE A 1 350 ? -5.027 14.716 22.899 1.00 17.01 363 PHE A C 1
ATOM 2671 O O . PHE A 1 350 ? -3.916 14.207 22.752 1.00 17.45 363 PHE A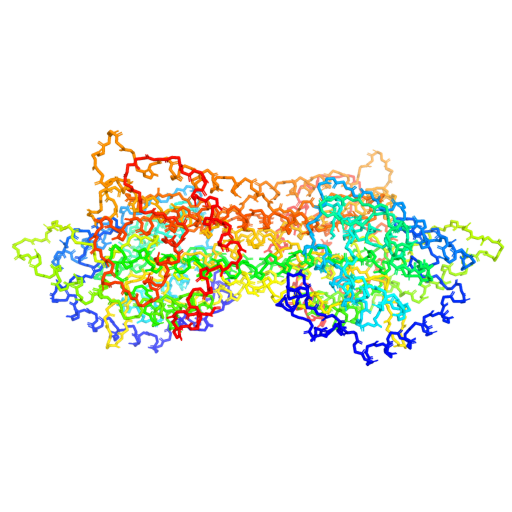 O 1
ATOM 2679 N N . ALA A 1 351 ? -5.210 15.833 23.594 1.00 18.33 364 ALA A N 1
ATOM 2680 C CA . ALA A 1 351 ? -4.095 16.525 24.224 1.00 19.75 364 ALA A CA 1
ATOM 2681 C C . ALA A 1 351 ? -3.238 15.607 25.098 1.00 19.19 364 ALA A C 1
ATOM 2682 O O . ALA A 1 351 ? -2.009 15.648 25.034 1.00 19.52 364 ALA A O 1
ATOM 2684 N N . MET A 1 352 ? -3.879 14.779 25.916 1.00 18.47 365 MET A N 1
ATOM 2685 C CA . MET A 1 352 ? -3.120 13.890 26.781 1.00 17.66 365 MET A CA 1
ATOM 2686 C C . MET A 1 352 ? -2.451 12.758 26.000 1.00 17.42 365 MET A C 1
ATOM 2687 O O . MET A 1 352 ? -1.345 12.339 26.346 1.00 15.94 365 MET A O 1
ATOM 2692 N N . ASP A 1 353 ? -3.109 12.264 24.953 1.00 16.11 366 ASP A N 1
ATOM 2693 C CA . ASP A 1 353 ? -2.512 11.208 24.131 1.00 16.69 366 ASP A CA 1
ATOM 2694 C C . ASP A 1 353 ? -1.223 11.775 23.521 1.00 16.22 366 ASP A C 1
ATOM 2695 O O . ASP A 1 353 ? -0.203 11.093 23.456 1.00 17.92 366 ASP A O 1
ATOM 2700 N N . PHE A 1 354 ? -1.284 13.027 23.068 1.00 15.68 367 PHE A N 1
ATOM 2701 C CA . PHE A 1 354 ? -0.133 13.686 22.458 1.00 15.94 367 PHE A CA 1
ATOM 2702 C C . PHE A 1 354 ? 0.993 13.853 23.476 1.00 17.12 367 PHE A C 1
ATOM 2703 O O . PHE A 1 354 ? 2.169 13.722 23.137 1.00 15.11 367 PHE A O 1
ATOM 2711 N N . VAL A 1 355 ? 0.628 14.167 24.719 1.00 16.23 368 VAL A N 1
ATOM 2712 C CA . VAL A 1 355 ? 1.611 14.302 25.789 1.00 16.28 368 VAL A CA 1
ATOM 2713 C C . VAL A 1 355 ? 2.294 12.949 26.044 1.00 18.36 368 VAL A C 1
ATOM 2714 O O . VAL A 1 355 ? 3.501 12.888 26.301 1.00 16.62 368 VAL A O 1
ATOM 2718 N N . THR A 1 356 ? 1.514 11.870 25.983 1.00 16.56 369 THR A N 1
ATOM 2719 C CA . THR A 1 356 ? 2.059 10.522 26.185 1.00 17.50 369 THR A CA 1
ATOM 2720 C C . THR A 1 356 ? 3.157 10.257 25.156 1.00 18.65 369 THR A C 1
ATOM 2721 O O . THR A 1 356 ? 4.237 9.756 25.480 1.00 19.23 369 THR A O 1
ATOM 2725 N N . ILE A 1 357 ? 2.869 10.598 23.908 1.00 17.31 370 ILE A N 1
ATOM 2726 C CA . ILE A 1 357 ? 3.817 10.410 22.814 1.00 19.14 370 ILE A CA 1
ATOM 2727 C C . ILE A 1 357 ? 5.064 11.277 22.977 1.00 18.20 370 ILE A C 1
ATOM 2728 O O . ILE A 1 357 ? 6.188 10.790 22.845 1.00 20.44 370 ILE A O 1
ATOM 2733 N N . ALA A 1 358 ? 4.860 12.560 23.254 1.00 18.08 371 ALA A N 1
ATOM 2734 C CA . ALA A 1 358 ? 5.972 13.495 23.413 1.00 17.77 371 ALA A CA 1
ATOM 2735 C C . ALA A 1 358 ? 6.885 13.089 24.565 1.00 17.32 371 ALA A C 1
ATOM 2736 O O . ALA A 1 358 ? 8.109 13.065 24.416 1.00 16.49 371 ALA A O 1
ATOM 2738 N N . LEU A 1 359 ? 6.299 12.759 25.713 1.00 17.94 372 LEU A N 1
ATOM 2739 C CA . LEU A 1 359 ? 7.115 12.341 26.853 1.00 17.84 372 LEU A CA 1
ATOM 2740 C C . LEU A 1 359 ? 7.872 11.034 26.572 1.00 18.32 372 LEU A C 1
ATOM 2741 O O . LEU A 1 359 ? 8.973 10.831 27.080 1.00 19.98 372 LEU A O 1
ATOM 2746 N N . THR A 1 360 ? 7.303 10.143 25.766 1.00 18.47 373 THR A N 1
ATOM 2747 C CA . THR A 1 360 ? 8.009 8.899 25.458 1.00 17.52 373 THR A CA 1
ATOM 2748 C C . THR A 1 360 ? 9.315 9.212 24.723 1.00 18.04 373 THR A C 1
ATOM 2749 O O . THR A 1 360 ? 10.352 8.590 24.978 1.00 17.42 373 THR A O 1
ATOM 2753 N N . GLN A 1 361 ? 9.266 10.190 23.820 1.00 16.70 374 GLN A N 1
ATOM 2754 C CA . GLN A 1 361 ? 10.451 10.570 23.068 1.00 17.30 374 GLN A CA 1
ATOM 2755 C C . GLN A 1 361 ? 11.453 11.281 23.978 1.00 18.00 374 GLN A C 1
ATOM 2756 O O . GLN A 1 361 ? 12.669 11.154 23.801 1.00 18.72 374 GLN A O 1
ATOM 2762 N N . LEU A 1 362 ? 10.953 12.028 24.958 1.00 18.44 375 LEU A N 1
ATOM 2763 C CA . LEU A 1 362 ? 11.857 12.705 25.884 1.00 19.10 375 LEU A CA 1
ATOM 2764 C C . LEU A 1 362 ? 12.684 11.617 26.569 1.00 18.49 375 LEU A C 1
ATOM 2765 O O . LEU A 1 362 ? 13.899 11.766 26.751 1.00 16.40 375 LEU A O 1
ATOM 2770 N N . GLY A 1 363 ? 12.013 10.521 26.928 1.00 16.57 376 GLY A N 1
ATOM 2771 C CA . GLY A 1 363 ? 12.680 9.399 27.573 1.00 16.65 376 GLY A CA 1
ATOM 2772 C C . GLY A 1 363 ? 13.654 8.689 26.643 1.00 16.68 376 GLY A C 1
ATOM 2773 O O . GLY A 1 363 ? 14.742 8.293 27.057 1.00 16.26 376 GLY A O 1
ATOM 2774 N N . VAL A 1 364 ? 13.264 8.522 25.383 1.00 16.92 377 VAL A N 1
ATOM 2775 C CA . VAL A 1 364 ? 14.124 7.876 24.389 1.00 16.15 377 VAL A CA 1
ATOM 2776 C C . VAL A 1 364 ? 15.457 8.628 24.322 1.00 17.53 377 VAL A C 1
ATOM 2777 O O . VAL A 1 364 ? 16.536 8.029 24.297 1.00 16.42 377 VAL A O 1
ATOM 2781 N N . LEU A 1 365 ? 15.361 9.951 24.286 1.00 19.03 378 LEU A N 1
ATOM 2782 C CA . LEU A 1 365 ? 16.526 10.818 24.216 1.00 19.11 378 LEU A CA 1
ATOM 2783 C C . LEU A 1 365 ? 17.407 10.684 25.452 1.00 18.58 378 LEU A C 1
ATOM 2784 O O . LEU A 1 365 ? 18.632 10.560 25.349 1.00 19.58 378 LEU A O 1
ATOM 2789 N N . ALA A 1 366 ? 16.782 10.711 26.622 1.00 17.93 379 ALA A N 1
ATOM 2790 C CA . ALA A 1 366 ? 17.522 10.597 27.875 1.00 19.32 379 ALA A CA 1
ATOM 2791 C C . ALA A 1 366 ? 18.250 9.252 27.991 1.00 20.50 379 ALA A C 1
ATOM 2792 O O . ALA A 1 366 ? 19.368 9.186 28.512 1.00 19.46 379 ALA A O 1
ATOM 2794 N N . GLU A 1 367 ? 17.625 8.184 27.500 1.00 18.79 380 GLU A N 1
ATOM 2795 C CA . GLU A 1 367 ? 18.237 6.855 27.576 1.00 20.01 380 GLU A CA 1
ATOM 2796 C C . GLU A 1 367 ? 19.438 6.732 26.637 1.00 18.92 380 GLU A C 1
ATOM 2797 O O . GLU A 1 367 ? 20.441 6.103 26.979 1.00 18.15 380 GLU A O 1
ATOM 2803 N N . ARG A 1 368 ? 19.348 7.330 25.453 1.00 17.56 381 ARG A N 1
ATOM 2804 C CA . ARG A 1 368 ? 20.476 7.275 24.526 1.00 18.14 381 ARG A CA 1
ATOM 2805 C C . ARG A 1 368 ? 21.649 8.113 25.059 1.00 18.41 381 ARG A C 1
ATOM 2806 O O . ARG A 1 368 ? 22.817 7.821 24.784 1.00 18.52 381 ARG A O 1
ATOM 2814 N N . GLN A 1 369 ? 21.348 9.153 25.830 1.00 16.82 382 GLN A N 1
ATOM 2815 C CA . GLN A 1 369 ? 22.418 9.970 26.400 1.00 19.09 382 GLN A CA 1
ATOM 2816 C C . GLN A 1 369 ? 23.134 9.132 27.456 1.00 19.69 382 GLN A C 1
ATOM 2817 O O . GLN A 1 369 ? 24.356 9.214 27.597 1.00 18.62 382 GLN A O 1
ATOM 2823 N N . ILE A 1 370 ? 22.369 8.321 28.188 1.00 19.40 383 ILE A N 1
ATOM 2824 C CA . ILE A 1 370 ? 22.950 7.426 29.189 1.00 20.44 383 ILE A CA 1
ATOM 2825 C C . ILE A 1 370 ? 23.859 6.432 28.458 1.00 22.74 383 ILE A C 1
ATOM 2826 O O . ILE A 1 370 ? 24.974 6.150 28.900 1.00 24.17 383 ILE A O 1
ATOM 2831 N N . ASN A 1 371 ? 23.374 5.904 27.335 1.00 24.30 384 ASN A N 1
ATOM 2832 C CA . ASN A 1 371 ? 24.147 4.944 26.546 1.00 24.44 384 ASN A CA 1
ATOM 2833 C C . ASN A 1 371 ? 25.448 5.593 26.093 1.00 24.77 384 ASN A C 1
ATOM 2834 O O . ASN A 1 371 ? 26.505 4.962 26.084 1.00 24.11 384 ASN A O 1
ATOM 2839 N N . ARG A 1 372 ? 25.341 6.863 25.713 1.00 25.01 385 ARG A N 1
ATOM 2840 C CA . ARG A 1 372 ? 26.459 7.670 25.239 1.00 25.97 385 ARG A CA 1
ATOM 2841 C C . ARG A 1 372 ? 27.583 7.768 26.277 1.00 27.30 385 ARG A C 1
ATOM 2842 O O . ARG A 1 372 ? 28.759 7.585 25.963 1.00 24.77 385 ARG A O 1
ATOM 2850 N N . VAL A 1 373 ? 27.217 8.059 27.521 1.00 26.15 386 VAL A N 1
ATOM 2851 C CA . VAL A 1 373 ? 28.219 8.215 28.561 1.00 26.58 386 VAL A CA 1
ATOM 2852 C C . VAL A 1 373 ? 28.807 6.893 29.065 1.00 28.32 386 VAL A C 1
ATOM 2853 O O . VAL A 1 373 ? 29.965 6.852 29.485 1.00 28.29 386 VAL A O 1
ATOM 2857 N N . LEU A 1 374 ? 28.029 5.815 29.005 1.00 27.73 387 LEU A N 1
ATOM 2858 C CA . LEU A 1 374 ? 28.505 4.512 29.466 1.00 29.00 387 LEU A CA 1
ATOM 2859 C C . LEU A 1 374 ? 29.336 3.721 28.444 1.00 29.96 387 LEU A C 1
ATOM 2860 O O . LEU A 1 374 ? 30.078 2.813 28.819 1.00 31.29 387 LEU A O 1
ATOM 2865 N N . ASN A 1 375 ? 29.222 4.062 27.163 1.00 30.18 388 ASN A N 1
ATOM 2866 C CA . ASN A 1 375 ? 29.964 3.356 26.115 1.00 31.70 388 ASN A CA 1
ATOM 2867 C C . ASN A 1 375 ? 31.323 4.010 25.858 1.00 33.19 388 ASN A C 1
ATOM 2868 O O . ASN A 1 375 ? 31.391 5.123 25.347 1.00 32.93 388 ASN A O 1
ATOM 2873 N N . ARG A 1 376 ? 32.403 3.311 26.189 1.00 34.34 389 ARG A N 1
ATOM 2874 C CA . ARG A 1 376 ? 33.746 3.865 26.008 1.00 36.84 389 ARG A CA 1
ATOM 2875 C C . ARG A 1 376 ? 34.012 4.398 24.601 1.00 36.81 389 ARG A C 1
ATOM 2876 O O . ARG A 1 376 ? 34.632 5.448 24.441 1.00 36.73 389 ARG A O 1
ATOM 2884 N N . HIS A 1 377 ? 33.550 3.679 23.584 1.00 36.49 390 HIS A N 1
ATOM 2885 C CA . HIS A 1 377 ? 33.750 4.112 22.203 1.00 37.82 390 HIS A CA 1
ATOM 2886 C C . HIS A 1 377 ? 32.923 5.355 21.875 1.00 38.13 390 HIS A C 1
ATOM 2887 O O . HIS A 1 377 ? 33.175 6.029 20.875 1.00 38.20 390 HIS A O 1
ATOM 2894 N N . LEU A 1 378 ? 31.944 5.665 22.720 1.00 37.97 391 LEU A N 1
ATOM 2895 C CA . LEU A 1 378 ? 31.084 6.819 22.480 1.00 38.32 391 LEU A CA 1
ATOM 2896 C C . LEU A 1 378 ? 31.336 7.999 23.418 1.00 40.31 391 LEU A C 1
ATOM 2897 O O . LEU A 1 378 ? 31.091 9.143 23.044 1.00 42.05 391 LEU A O 1
ATOM 2902 N N . SER A 1 379 ? 31.810 7.730 24.632 1.00 42.04 392 SER A N 1
ATOM 2903 C CA . SER A 1 379 ? 32.062 8.799 25.598 1.00 43.20 392 SER A CA 1
ATOM 2904 C C . SER A 1 379 ? 33.413 9.471 25.373 1.00 45.37 392 SER A C 1
ATOM 2905 O O . SER A 1 379 ? 34.365 8.839 24.915 1.00 45.19 392 SER A O 1
ATOM 2908 N N . TYR A 1 380 ? 33.498 10.755 25.698 1.00 47.05 393 TYR A N 1
ATOM 2909 C CA . TYR A 1 380 ? 34.744 11.485 25.513 1.00 49.53 393 TYR A CA 1
ATOM 2910 C C . TYR A 1 380 ? 35.694 11.330 26.693 1.00 49.83 393 TYR A C 1
ATOM 2911 O O . TYR A 1 380 ? 35.553 12.013 27.711 1.00 49.75 393 TYR A O 1
ATOM 2920 N N . GLY A 1 381 ? 36.660 10.429 26.547 1.00 50.00 394 GLY A N 1
ATOM 2921 C CA . GLY A 1 381 ? 37.638 10.209 27.596 1.00 48.42 394 GLY A CA 1
ATOM 2922 C C . GLY A 1 381 ? 37.055 9.796 28.930 1.00 47.50 394 GLY A C 1
ATOM 2923 O O . GLY A 1 381 ? 37.305 10.437 29.954 1.00 48.87 394 GLY A O 1
ATOM 2924 N N . LEU A 1 382 ? 36.270 8.724 28.917 1.00 44.54 395 LEU A N 1
ATOM 2925 C CA . LEU A 1 382 ? 35.656 8.202 30.132 1.00 41.35 395 LEU A CA 1
ATOM 2926 C C . LEU A 1 382 ? 35.804 6.690 30.083 1.00 39.23 395 LEU A C 1
ATOM 2927 O O . LEU A 1 382 ? 35.664 6.089 29.022 1.00 37.73 395 LEU A O 1
ATOM 2932 N N . PRO A 1 383 ? 36.099 6.056 31.228 1.00 36.90 396 PRO A N 1
ATOM 2933 C CA . PRO A 1 383 ? 36.262 4.601 31.279 1.00 35.84 396 PRO A CA 1
ATOM 2934 C C . PRO A 1 383 ? 34.958 3.889 30.934 1.00 34.60 396 PRO A C 1
ATOM 2935 O O . PRO A 1 383 ? 33.878 4.475 31.041 1.00 32.94 396 PRO A O 1
ATOM 2939 N N . GLU A 1 384 ? 35.062 2.628 30.529 1.00 32.95 397 GLU A N 1
ATOM 2940 C CA . GLU A 1 384 ? 33.883 1.855 30.176 1.00 32.69 397 GLU A CA 1
ATOM 2941 C C . GLU A 1 384 ? 32.898 1.763 31.342 1.00 31.97 397 GLU A C 1
ATOM 2942 O O . GLU A 1 384 ? 33.278 1.480 32.483 1.00 31.90 397 GLU A O 1
ATOM 2948 N N . PHE A 1 385 ? 31.628 2.012 31.035 1.00 32.29 398 PHE A N 1
ATOM 2949 C CA . PHE A 1 385 ? 30.546 1.965 32.013 1.00 32.32 398 PHE A CA 1
ATOM 2950 C C . PHE A 1 385 ? 30.880 2.720 33.293 1.00 31.81 398 PHE A C 1
ATOM 2951 O O . PHE A 1 385 ? 30.412 2.375 34.379 1.00 31.39 398 PHE A O 1
ATOM 2959 N N . LEU A 1 386 ? 31.692 3.762 33.144 1.00 31.25 399 LEU A N 1
ATOM 2960 C CA . LEU A 1 386 ? 32.106 4.610 34.257 1.00 32.22 399 LEU A CA 1
ATOM 2961 C C . LEU A 1 386 ? 32.682 3.859 35.465 1.00 33.27 399 LEU A C 1
ATOM 2962 O O . LEU A 1 386 ? 32.416 4.228 36.608 1.00 32.35 399 LEU A O 1
ATOM 2967 N N . VAL A 1 387 ? 33.462 2.807 35.219 1.00 34.69 400 VAL A N 1
ATOM 2968 C CA . VAL A 1 387 ? 34.079 2.064 36.318 1.00 36.91 400 VAL A CA 1
ATOM 2969 C C . VAL A 1 387 ? 35.331 2.828 36.752 1.00 39.51 400 VAL A C 1
ATOM 2970 O O . VAL A 1 387 ? 36.229 3.067 35.941 1.00 39.71 400 VAL A O 1
ATOM 2974 N N . SER A 1 388 ? 35.391 3.210 38.025 1.00 41.50 401 SER A N 1
ATOM 2975 C CA . SER A 1 388 ? 36.537 3.959 38.538 1.00 43.84 401 SER A CA 1
ATOM 2976 C C . SER A 1 388 ? 37.717 3.078 38.946 1.00 43.77 401 SER A C 1
ATOM 2977 O O . SER A 1 388 ? 38.835 3.569 39.115 1.00 44.30 401 SER A O 1
ATOM 2980 N N . GLY A 1 389 ? 37.469 1.782 39.103 1.00 44.24 402 GLY A N 1
ATOM 2981 C CA . GLY A 1 389 ? 38.529 0.865 39.486 1.00 44.47 402 GLY A CA 1
ATOM 2982 C C . GLY A 1 389 ? 38.885 -0.102 38.372 1.00 45.91 402 GLY A C 1
ATOM 2983 O O . GLY A 1 389 ? 39.004 0.294 37.213 1.00 45.64 402 GLY A O 1
ATOM 2984 N N . ASP A 1 390 ? 39.062 -1.373 38.717 1.00 46.06 403 ASP A N 1
ATOM 2985 C CA . ASP A 1 390 ? 39.403 -2.382 37.723 1.00 46.44 403 ASP A CA 1
ATOM 2986 C C . ASP A 1 390 ? 38.161 -2.860 36.987 1.00 45.36 403 ASP A C 1
ATOM 2987 O O . ASP A 1 390 ? 37.363 -3.619 37.536 1.00 45.13 403 ASP A O 1
ATOM 2992 N N . PRO A 1 391 ? 37.980 -2.424 35.729 1.00 43.94 404 PRO A N 1
ATOM 2993 C CA . PRO A 1 391 ? 36.801 -2.858 34.974 1.00 42.28 404 PRO A CA 1
ATOM 2994 C C . PRO A 1 391 ? 36.777 -4.384 34.876 1.00 41.58 404 PRO A C 1
ATOM 2995 O O . PRO A 1 391 ? 37.798 -5.043 35.083 1.00 39.75 404 PRO A O 1
ATOM 2999 N N . GLY A 1 392 ? 35.616 -4.947 34.563 1.00 40.83 405 GLY A N 1
ATOM 3000 C CA . GLY A 1 392 ? 35.515 -6.391 34.490 1.00 38.91 405 GLY A CA 1
ATOM 3001 C C . GLY A 1 392 ? 35.244 -6.880 35.898 1.00 38.25 405 GLY A C 1
ATOM 3002 O O . GLY A 1 392 ? 34.187 -7.449 36.171 1.00 38.12 405 GLY A O 1
ATOM 3003 N N . LEU A 1 393 ? 36.197 -6.650 36.801 1.00 36.93 406 LEU A N 1
ATOM 3004 C CA . LEU A 1 393 ? 36.025 -7.050 38.195 1.00 35.77 406 LEU A CA 1
ATOM 3005 C C . LEU A 1 393 ? 34.828 -6.273 38.753 1.00 35.33 406 LEU A C 1
ATOM 3006 O O . LEU A 1 393 ? 34.054 -6.796 39.561 1.00 34.41 406 LEU A O 1
ATOM 3011 N N . HIS A 1 394 ? 34.695 -5.019 38.317 1.00 33.72 407 HIS A N 1
ATOM 3012 C CA . HIS A 1 394 ? 33.577 -4.165 38.708 1.00 34.17 407 HIS A CA 1
ATOM 3013 C C . HIS A 1 394 ? 32.852 -3.779 37.424 1.00 33.08 407 HIS A C 1
ATOM 3014 O O . HIS A 1 394 ? 33.489 -3.541 36.397 1.00 32.57 407 HIS A O 1
ATOM 3021 N N . SER A 1 395 ? 31.526 -3.711 37.478 1.00 32.50 408 SER A N 1
ATOM 3022 C CA . SER A 1 395 ? 30.747 -3.347 36.299 1.00 32.34 408 SER A CA 1
ATOM 3023 C C . SER A 1 395 ? 30.359 -1.868 36.284 1.00 31.89 408 SER A C 1
ATOM 3024 O O . SER A 1 395 ? 29.886 -1.354 35.269 1.00 32.16 408 SER A O 1
ATOM 3027 N N . GLY A 1 396 ? 30.558 -1.180 37.403 1.00 30.61 409 GLY A N 1
ATOM 3028 C CA . GLY A 1 396 ? 30.211 0.230 37.455 1.00 27.99 409 GLY A CA 1
ATOM 3029 C C . GLY A 1 396 ? 28.726 0.483 37.239 1.00 26.04 409 GLY A C 1
ATOM 3030 O O . GLY A 1 396 ? 27.898 -0.011 37.998 1.00 24.82 409 GLY A O 1
ATOM 3031 N N . PHE A 1 397 ? 28.384 1.255 36.213 1.00 25.45 410 PHE A N 1
ATOM 3032 C CA . PHE A 1 397 ? 26.979 1.549 35.927 1.00 26.55 410 PHE A CA 1
ATOM 3033 C C . PHE A 1 397 ? 26.351 0.630 34.885 1.00 27.41 410 PHE A C 1
ATOM 3034 O O . PHE A 1 397 ? 25.215 0.855 34.461 1.00 27.30 410 PHE A O 1
ATOM 3042 N N . ALA A 1 398 ? 27.078 -0.406 34.481 1.00 26.64 411 ALA A N 1
ATOM 3043 C CA . ALA A 1 398 ? 26.585 -1.336 33.472 1.00 25.56 411 ALA A CA 1
ATOM 3044 C C . ALA A 1 398 ? 25.192 -1.887 33.783 1.00 26.12 411 ALA A C 1
ATOM 3045 O O . ALA A 1 398 ? 24.340 -1.967 32.897 1.00 26.70 411 ALA A O 1
ATOM 3047 N N . GLY A 1 399 ? 24.960 -2.262 35.037 1.00 25.57 412 GLY A N 1
ATOM 3048 C CA . GLY A 1 399 ? 23.664 -2.799 35.410 1.00 25.37 412 GLY A CA 1
ATOM 3049 C C . GLY A 1 399 ? 22.588 -1.736 35.562 1.00 24.52 412 GLY A C 1
ATOM 3050 O O . GLY A 1 399 ? 21.396 -2.033 35.450 1.00 24.87 412 GLY A O 1
ATOM 3051 N N . ALA A 1 400 ? 23.005 -0.501 35.822 1.00 23.65 413 ALA A N 1
ATOM 3052 C CA . ALA A 1 400 ? 22.073 0.612 36.000 1.00 25.09 413 ALA A CA 1
ATOM 3053 C C . ALA A 1 400 ? 21.434 1.063 34.687 1.00 24.82 413 ALA A C 1
ATOM 3054 O O . ALA A 1 400 ? 20.348 1.633 34.686 1.00 23.27 413 ALA A O 1
ATOM 3056 N N . GLN A 1 401 ? 22.097 0.810 33.566 1.00 24.48 414 GLN A N 1
ATOM 3057 C CA . GLN A 1 401 ? 21.525 1.204 32.282 1.00 25.25 414 GLN A CA 1
ATOM 3058 C C . GLN A 1 401 ? 20.271 0.400 31.938 1.00 24.54 414 GLN A C 1
ATOM 3059 O O . GLN A 1 401 ? 19.351 0.920 31.309 1.00 24.47 414 GLN A O 1
ATOM 3065 N N . TYR A 1 402 ? 20.221 -0.856 32.372 1.00 24.18 415 TYR A N 1
ATOM 3066 C CA . TYR A 1 402 ? 19.095 -1.726 32.043 1.00 24.20 415 TYR A CA 1
ATOM 3067 C C . TYR A 1 402 ? 17.694 -1.226 32.390 1.00 23.53 415 TYR A C 1
ATOM 3068 O O . TYR A 1 402 ? 16.791 -1.298 31.554 1.00 21.86 415 TYR A O 1
ATOM 3077 N N . PRO A 1 403 ? 17.478 -0.729 33.621 1.00 22.80 416 PRO A N 1
ATOM 3078 C CA . PRO A 1 403 ? 16.126 -0.244 33.922 1.00 22.12 416 PRO A CA 1
ATOM 3079 C C . PRO A 1 403 ? 15.712 0.931 33.021 1.00 22.22 416 PRO A C 1
ATOM 3080 O O . PRO A 1 403 ? 14.537 1.066 32.668 1.00 21.78 416 PRO A O 1
ATOM 3084 N N . ALA A 1 404 ? 16.677 1.774 32.651 1.00 19.85 417 ALA A N 1
ATOM 3085 C CA . ALA A 1 404 ? 16.397 2.918 31.783 1.00 22.31 417 ALA A CA 1
ATOM 3086 C C . ALA A 1 404 ? 16.014 2.424 30.390 1.00 21.44 417 ALA A C 1
ATOM 3087 O O . ALA A 1 404 ? 15.038 2.880 29.802 1.00 22.20 417 ALA A O 1
ATOM 3089 N N . THR A 1 405 ? 16.801 1.490 29.871 1.00 20.83 418 THR A N 1
ATOM 3090 C CA . THR A 1 405 ? 16.558 0.915 28.554 1.00 19.16 418 THR A CA 1
ATOM 3091 C C . THR A 1 405 ? 15.198 0.211 28.539 1.00 19.31 418 THR A C 1
ATOM 3092 O O . THR A 1 405 ? 14.435 0.331 27.581 1.00 16.76 418 THR A O 1
ATOM 3096 N N . ALA A 1 406 ? 14.896 -0.502 29.621 1.00 17.83 419 ALA A N 1
ATOM 3097 C CA . ALA A 1 406 ? 13.646 -1.240 29.739 1.00 18.43 419 ALA A CA 1
ATOM 3098 C C . ALA A 1 406 ? 12.413 -0.344 29.804 1.00 18.38 419 ALA A C 1
ATOM 3099 O O . ALA A 1 406 ? 11.360 -0.696 29.279 1.00 19.71 419 ALA A O 1
ATOM 3101 N N . LEU A 1 407 ? 12.543 0.811 30.447 1.00 17.80 420 LEU A N 1
ATOM 3102 C CA . LEU A 1 407 ? 11.426 1.734 30.566 1.00 18.03 420 LEU A CA 1
ATOM 3103 C C . LEU A 1 407 ? 11.096 2.392 29.225 1.00 18.03 420 LEU A C 1
ATOM 3104 O O . LEU A 1 407 ? 9.959 2.794 28.986 1.00 17.61 420 LEU A O 1
ATOM 3109 N N . VAL A 1 408 ? 12.090 2.495 28.351 1.00 17.87 421 VAL A N 1
ATOM 3110 C CA . VAL A 1 408 ? 11.858 3.071 27.034 1.00 17.92 421 VAL A CA 1
ATOM 3111 C C . VAL A 1 408 ? 10.966 2.089 26.277 1.00 18.14 421 VAL A C 1
ATOM 3112 O O . VAL A 1 408 ? 9.962 2.474 25.676 1.00 16.69 421 VAL A O 1
ATOM 3116 N N . ALA A 1 409 ? 11.333 0.812 26.323 1.00 17.51 422 ALA A N 1
ATOM 3117 C CA . ALA A 1 409 ? 10.556 -0.222 25.655 1.00 17.20 422 ALA A CA 1
ATOM 3118 C C . ALA A 1 409 ? 9.128 -0.249 26.223 1.00 18.45 422 ALA A C 1
ATOM 3119 O O . ALA A 1 409 ? 8.155 -0.381 25.480 1.00 19.08 422 ALA A O 1
ATOM 3121 N N . GLU A 1 410 ? 9.010 -0.112 27.541 1.00 18.53 423 GLU A N 1
ATOM 3122 C CA . GLU A 1 410 ? 7.710 -0.135 28.201 1.00 20.19 423 GLU A CA 1
ATOM 3123 C C . GLU A 1 410 ? 6.840 1.049 27.799 1.00 20.21 423 GLU A C 1
ATOM 3124 O O . GLU A 1 410 ? 5.657 0.878 27.510 1.00 22.36 423 GLU A O 1
ATOM 3130 N N . ASN A 1 411 ? 7.412 2.250 27.784 1.00 20.00 424 ASN A N 1
ATOM 3131 C CA . ASN A 1 411 ? 6.636 3.420 27.399 1.00 20.00 424 ASN A CA 1
ATOM 3132 C C . ASN A 1 411 ? 6.136 3.251 25.971 1.00 20.57 424 ASN A C 1
ATOM 3133 O O . ASN A 1 411 ? 5.054 3.731 25.641 1.00 20.19 424 ASN A O 1
ATOM 3138 N N . ARG A 1 412 ? 6.910 2.547 25.140 1.00 18.57 425 ARG A N 1
ATOM 3139 C CA . ARG A 1 412 ? 6.519 2.299 23.751 1.00 19.08 425 ARG A CA 1
ATOM 3140 C C . ARG A 1 412 ? 5.352 1.323 23.601 1.00 19.33 425 ARG A C 1
ATOM 3141 O O . ARG A 1 412 ? 4.777 1.224 22.527 1.00 22.34 425 ARG A O 1
ATOM 3149 N N . THR A 1 413 ? 5.004 0.600 24.659 1.00 18.20 426 THR A N 1
ATOM 3150 C CA . THR A 1 413 ? 3.878 -0.332 24.583 1.00 18.90 426 THR A CA 1
ATOM 3151 C C . THR A 1 413 ? 2.584 0.381 24.977 1.00 18.66 426 THR A C 1
ATOM 3152 O O . THR A 1 413 ? 1.510 -0.230 25.021 1.00 22.05 426 THR A O 1
ATOM 3156 N N . ILE A 1 414 ? 2.687 1.669 25.285 1.00 17.91 427 ILE A N 1
ATOM 3157 C CA . ILE A 1 414 ? 1.517 2.442 25.675 1.00 20.59 427 ILE A CA 1
ATOM 3158 C C . ILE A 1 414 ? 0.912 3.122 24.449 1.00 20.33 427 ILE A C 1
ATOM 3159 O O . ILE A 1 414 ? 1.514 4.022 23.863 1.00 21.21 427 ILE A O 1
ATOM 3164 N N . GLY A 1 415 ? -0.280 2.675 24.071 1.00 20.95 428 GLY A N 1
ATOM 3165 C CA . GLY A 1 415 ? -0.955 3.222 22.908 1.00 19.20 428 GLY A CA 1
ATOM 3166 C C . GLY A 1 415 ? -2.008 4.269 23.216 1.00 21.05 428 GLY A C 1
ATOM 3167 O O . GLY A 1 415 ? -2.501 4.362 24.349 1.00 18.21 428 GLY A O 1
ATOM 3168 N N . PRO A 1 416 ? -2.363 5.090 22.214 1.00 20.32 429 PRO A N 1
ATOM 3169 C CA . PRO A 1 416 ? -3.363 6.146 22.355 1.00 19.93 429 PRO A CA 1
ATOM 3170 C C . PRO A 1 416 ? -4.706 5.575 22.809 1.00 20.28 429 PRO A C 1
ATOM 3171 O O . PRO A 1 416 ? -5.123 4.516 22.347 1.00 20.64 429 PRO A O 1
ATOM 3175 N N . ALA A 1 417 ? -5.373 6.271 23.724 1.00 17.92 430 ALA A N 1
ATOM 3176 C CA . ALA A 1 417 ? -6.678 5.838 24.213 1.00 17.64 430 ALA A CA 1
ATOM 3177 C C . ALA A 1 417 ? -7.807 6.681 23.610 1.00 17.61 430 ALA A C 1
ATOM 3178 O O . ALA A 1 417 ? -8.956 6.235 23.531 1.00 18.73 430 ALA A O 1
ATOM 3180 N N . SER A 1 418 ? -7.478 7.894 23.169 1.00 17.91 431 SER A N 1
ATOM 3181 C CA . SER A 1 418 ? -8.484 8.809 22.622 1.00 18.50 431 SER A CA 1
ATOM 3182 C C . SER A 1 418 ? -9.210 8.355 21.363 1.00 18.53 431 SER A C 1
ATOM 3183 O O . SER A 1 418 ? -10.183 8.988 20.951 1.00 17.41 431 SER A O 1
ATOM 3186 N N . THR A 1 419 ? -8.747 7.264 20.761 1.00 18.88 432 THR A N 1
ATOM 3187 C CA . THR A 1 419 ? -9.352 6.730 19.540 1.00 18.99 432 THR A CA 1
ATOM 3188 C C . THR A 1 419 ? -10.049 5.384 19.760 1.00 18.24 432 THR A C 1
ATOM 3189 O O . THR A 1 419 ? -10.609 4.812 18.822 1.00 20.27 432 THR A O 1
ATOM 3193 N N . GLN A 1 420 ? -10.015 4.891 20.994 1.00 18.52 433 GLN A N 1
ATOM 3194 C CA . GLN A 1 420 ? -10.581 3.590 21.332 1.00 18.40 433 GLN A CA 1
ATOM 3195 C C . GLN A 1 420 ? -11.994 3.587 21.918 1.00 19.59 433 GLN A C 1
ATOM 3196 O O . GLN A 1 420 ? -12.309 2.724 22.742 1.00 18.25 433 GLN A O 1
ATOM 3202 N N . SER A 1 421 ? -12.842 4.534 21.524 1.00 18.35 434 SER A N 1
ATOM 3203 C CA . SER A 1 421 ? -14.201 4.535 22.050 1.00 19.79 434 SER A CA 1
ATOM 3204 C C . SER A 1 421 ? -14.890 3.233 21.681 1.00 21.52 434 SER A C 1
ATOM 3205 O O . SER A 1 421 ? -14.621 2.646 20.633 1.00 21.57 434 SER A O 1
ATOM 3208 N N . VAL A 1 422 ? -15.775 2.796 22.566 1.00 22.21 435 VAL A N 1
ATOM 3209 C CA . VAL A 1 422 ? -16.568 1.592 22.384 1.00 21.53 435 VAL A CA 1
ATOM 3210 C C . VAL A 1 422 ? -17.973 2.036 22.794 1.00 22.08 435 VAL A C 1
ATOM 3211 O O . VAL A 1 422 ? -18.151 2.619 23.858 1.00 22.04 435 VAL A O 1
ATOM 3215 N N . PRO A 1 423 ? -18.982 1.776 21.950 1.00 21.69 436 PRO A N 1
ATOM 3216 C CA . PRO A 1 423 ? -20.362 2.173 22.252 1.00 24.31 436 PRO A CA 1
ATOM 3217 C C . PRO A 1 423 ? -21.010 1.468 23.446 1.00 25.71 436 PRO A C 1
ATOM 3218 O O . PRO A 1 423 ? -20.887 0.252 23.605 1.00 27.58 436 PRO A O 1
ATOM 3222 N N . SER A 1 424 ? -21.698 2.238 24.287 1.00 27.34 437 SER A N 1
ATOM 3223 C CA . SER A 1 424 ? -22.378 1.670 25.451 1.00 28.75 437 SER A CA 1
ATOM 3224 C C . SER A 1 424 ? -23.677 2.419 25.744 1.00 28.98 437 SER A C 1
ATOM 3225 O O . SER A 1 424 ? -24.040 3.354 25.030 1.00 27.83 437 SER A O 1
ATOM 3228 N N . ASN A 1 425 ? -24.370 1.995 26.798 1.00 31.12 438 ASN A N 1
ATOM 3229 C CA . ASN A 1 425 ? -25.625 2.623 27.210 1.00 33.46 438 ASN A CA 1
ATOM 3230 C C . ASN A 1 425 ? -26.645 2.635 26.075 1.00 34.18 438 ASN A C 1
ATOM 3231 O O . ASN A 1 425 ? -27.138 3.695 25.685 1.00 34.51 438 ASN A O 1
ATOM 3236 N N . GLY A 1 426 ? -26.955 1.447 25.556 1.00 33.37 439 GLY A N 1
ATOM 3237 C CA . GLY A 1 426 ? -27.910 1.329 24.470 1.00 34.39 439 GLY A CA 1
ATOM 3238 C C . GLY A 1 426 ? -27.540 2.212 23.291 1.00 35.77 439 GLY A C 1
ATOM 3239 O O . GLY A 1 426 ? -28.403 2.841 22.671 1.00 35.53 439 GLY A O 1
ATOM 3240 N N . ASP A 1 427 ? -26.247 2.260 22.986 1.00 35.48 440 ASP A N 1
ATOM 3241 C CA . ASP A 1 427 ? -25.737 3.067 21.887 1.00 35.87 440 ASP A CA 1
ATOM 3242 C C . ASP A 1 427 ? -25.958 4.565 22.075 1.00 34.90 440 ASP A C 1
ATOM 3243 O O . ASP A 1 427 ? -25.709 5.346 21.156 1.00 36.18 440 ASP A O 1
ATOM 3248 N N . ASN A 1 428 ? -26.426 4.978 23.251 1.00 33.07 441 ASN A N 1
ATOM 3249 C CA . ASN A 1 428 ? -26.612 6.405 23.487 1.00 31.68 441 ASN A CA 1
ATOM 3250 C C . ASN A 1 428 ? -25.229 7.049 23.507 1.00 29.89 441 ASN A C 1
ATOM 3251 O O . ASN A 1 428 ? -25.015 8.107 22.914 1.00 27.77 441 ASN A O 1
ATOM 3256 N N . GLN A 1 429 ? -24.295 6.412 24.205 1.00 27.63 442 GLN A N 1
ATOM 3257 C CA . GLN A 1 429 ? -22.931 6.921 24.256 1.00 27.96 442 GLN A CA 1
ATOM 3258 C C . GLN A 1 429 ? -22.209 6.177 23.147 1.00 26.97 442 GLN A C 1
ATOM 3259 O O . GLN A 1 429 ? -21.333 5.347 23.420 1.00 26.59 442 GLN A O 1
ATOM 3265 N N . ASP A 1 430 ? -22.575 6.464 21.895 1.00 24.60 443 ASP A N 1
ATOM 3266 C CA . ASP A 1 430 ? -21.953 5.753 20.782 1.00 24.14 443 ASP A CA 1
ATOM 3267 C C . ASP A 1 430 ? -20.564 6.223 20.370 1.00 23.12 443 ASP A C 1
ATOM 3268 O O . ASP A 1 430 ? -19.860 5.510 19.651 1.00 23.84 443 ASP A O 1
ATOM 3273 N N . VAL A 1 431 ? -20.162 7.403 20.833 1.00 21.17 444 VAL A N 1
ATOM 3274 C CA . VAL A 1 431 ? -18.826 7.926 20.555 1.00 21.18 444 VAL A CA 1
ATOM 3275 C C . VAL A 1 431 ? -18.309 8.675 21.790 1.00 22.13 444 VAL A C 1
ATOM 3276 O O . VAL A 1 431 ? -18.767 9.785 22.091 1.00 23.98 444 VAL A O 1
ATOM 3280 N N . VAL A 1 432 ? -17.366 8.056 22.500 1.00 20.63 445 VAL A N 1
ATOM 3281 C CA . VAL A 1 432 ? -16.775 8.631 23.710 1.00 19.58 445 VAL A CA 1
ATOM 3282 C C . VAL A 1 432 ? -15.282 8.938 23.503 1.00 20.57 445 VAL A C 1
ATOM 3283 O O . VAL A 1 432 ? -14.719 8.601 22.457 1.00 20.51 445 VAL A O 1
ATOM 3287 N N . SER A 1 433 ? -14.634 9.554 24.496 1.00 18.69 446 SER A N 1
ATOM 3288 C CA . SER A 1 433 ? -13.221 9.935 24.343 1.00 19.11 446 SER A CA 1
ATOM 3289 C C . SER A 1 433 ? -12.153 9.121 25.072 1.00 19.47 446 SER A C 1
ATOM 3290 O O . SER A 1 433 ? -10.980 9.176 24.687 1.00 18.90 446 SER A O 1
ATOM 3293 N N . MET A 1 434 ? -12.533 8.396 26.122 1.00 16.12 447 MET A N 1
ATOM 3294 C CA . MET A 1 434 ? -11.569 7.597 26.892 1.00 18.92 447 MET A CA 1
ATOM 3295 C C . MET A 1 434 ? -10.452 8.488 27.449 1.00 18.03 447 MET A C 1
ATOM 3296 O O . MET A 1 434 ? -9.360 8.007 27.778 1.00 17.94 447 MET A O 1
ATOM 3301 N N . GLY A 1 435 ? -10.753 9.780 27.569 1.00 16.62 448 GLY A N 1
ATOM 3302 C CA . GLY A 1 435 ? -9.786 10.767 28.030 1.00 15.49 448 GLY A CA 1
ATOM 3303 C C . GLY A 1 435 ? -9.028 10.538 29.328 1.00 16.53 448 GLY A C 1
ATOM 3304 O O . GLY A 1 435 ? -7.860 10.920 29.429 1.00 17.85 448 GLY A O 1
ATOM 3305 N N . LEU A 1 436 ? -9.669 9.933 30.323 1.00 16.86 449 LEU A N 1
ATOM 3306 C CA . LEU A 1 436 ? -8.989 9.700 31.598 1.00 17.51 449 LEU A CA 1
ATOM 3307 C C . LEU A 1 436 ? -7.945 8.592 31.460 1.00 18.67 449 LEU A C 1
ATOM 3308 O O . LEU A 1 436 ? -6.965 8.560 32.209 1.00 17.52 449 LEU A O 1
ATOM 3313 N N . ILE A 1 437 ? -8.152 7.684 30.505 1.00 18.12 450 ILE A N 1
ATOM 3314 C CA . ILE A 1 437 ? -7.171 6.628 30.260 1.00 18.58 450 ILE A CA 1
ATOM 3315 C C . ILE A 1 437 ? -5.963 7.341 29.644 1.00 18.50 450 ILE A C 1
ATOM 3316 O O . ILE A 1 437 ? -4.818 7.109 30.034 1.00 20.68 450 ILE A O 1
ATOM 3321 N N . SER A 1 438 ? -6.234 8.218 28.680 1.00 18.41 451 SER A N 1
ATOM 3322 C CA . SER A 1 438 ? -5.184 8.999 28.031 1.00 18.88 451 SER A CA 1
ATOM 3323 C C . SER A 1 438 ? -4.361 9.751 29.090 1.00 19.04 451 SER A C 1
ATOM 3324 O O . SER A 1 438 ? -3.128 9.793 29.026 1.00 19.00 451 SER A O 1
ATOM 3327 N N . ALA A 1 439 ? -5.052 10.347 30.058 1.00 17.96 452 ALA A N 1
ATOM 3328 C CA . ALA A 1 439 ? -4.385 11.104 31.116 1.00 18.91 452 ALA A CA 1
ATOM 3329 C C . ALA A 1 439 ? -3.551 10.184 32.000 1.00 17.80 452 ALA A C 1
ATOM 3330 O O . ALA A 1 439 ? -2.440 10.528 32.396 1.00 16.94 452 ALA A O 1
ATOM 3332 N N . ARG A 1 440 ? -4.086 9.009 32.314 1.00 16.86 453 ARG A N 1
ATOM 3333 C CA . ARG A 1 440 ? -3.338 8.077 33.138 1.00 17.35 453 ARG A CA 1
ATOM 3334 C C . ARG A 1 440 ? -2.148 7.527 32.356 1.00 18.23 453 ARG A C 1
ATOM 3335 O O . ARG A 1 440 ? -1.130 7.174 32.950 1.00 19.12 453 ARG A O 1
ATOM 3343 N N . ASN A 1 441 ? -2.279 7.468 31.029 1.00 16.45 454 ASN A N 1
ATOM 3344 C CA . ASN A 1 441 ? -1.198 7.001 30.161 1.00 16.33 454 ASN A CA 1
ATOM 3345 C C . ASN A 1 441 ? -0.014 7.968 30.234 1.00 16.24 454 ASN A C 1
ATOM 3346 O O . ASN A 1 441 ? 1.132 7.542 30.336 1.00 15.16 454 ASN A O 1
ATOM 3351 N N . ALA A 1 442 ? -0.301 9.266 30.150 1.00 16.31 455 ALA A N 1
ATOM 3352 C CA . ALA A 1 442 ? 0.732 10.299 30.185 1.00 18.40 455 ALA A CA 1
ATOM 3353 C C . ALA A 1 442 ? 1.406 10.337 31.545 1.00 19.14 455 ALA A C 1
ATOM 3354 O O . ALA A 1 442 ? 2.606 10.598 31.646 1.00 20.11 455 ALA A O 1
ATOM 3356 N N . ARG A 1 443 ? 0.621 10.081 32.587 1.00 20.89 456 ARG A N 1
ATOM 3357 C CA . ARG A 1 443 ? 1.128 10.060 33.954 1.00 19.96 456 ARG A CA 1
ATOM 3358 C C . ARG A 1 443 ? 2.150 8.944 34.116 1.00 19.89 456 ARG A C 1
ATOM 3359 O O . ARG A 1 443 ? 3.193 9.126 34.754 1.00 19.93 456 ARG A O 1
ATOM 3367 N N . ARG A 1 444 ? 1.831 7.784 33.551 1.00 18.43 457 ARG A N 1
ATOM 3368 C CA . ARG A 1 444 ? 2.708 6.619 33.634 1.00 18.68 457 ARG A CA 1
ATOM 3369 C C . ARG A 1 444 ? 4.070 6.897 32.989 1.00 18.69 457 ARG A C 1
ATOM 3370 O O . ARG A 1 444 ? 5.107 6.600 33.579 1.00 17.80 457 ARG A O 1
ATOM 3378 N N . VAL A 1 445 ? 4.054 7.455 31.778 1.00 16.91 458 VAL A N 1
ATOM 3379 C CA . VAL A 1 445 ? 5.280 7.788 31.055 1.00 16.84 458 VAL A CA 1
ATOM 3380 C C . VAL A 1 445 ? 6.085 8.824 31.838 1.00 18.05 458 VAL A C 1
ATOM 3381 O O . VAL A 1 445 ? 7.313 8.734 31.929 1.00 18.17 458 VAL A O 1
ATOM 3385 N N . LEU A 1 446 ? 5.383 9.815 32.382 1.00 17.95 459 LEU A N 1
ATOM 3386 C CA . LEU A 1 446 ? 6.002 10.865 33.185 1.00 19.46 459 LEU A CA 1
ATOM 3387 C C . LEU A 1 446 ? 6.721 10.198 34.358 1.00 20.53 459 LEU A C 1
ATOM 3388 O O . LEU A 1 446 ? 7.882 10.499 34.657 1.00 21.27 459 LEU A O 1
ATOM 3393 N N . SER A 1 447 ? 6.031 9.270 35.010 1.00 21.09 460 SER A N 1
ATOM 3394 C CA . SER A 1 447 ? 6.610 8.569 36.154 1.00 22.92 460 SER A CA 1
ATOM 3395 C C . SER A 1 447 ? 7.820 7.718 35.745 1.00 22.46 460 SER A C 1
ATOM 3396 O O . SER A 1 447 ? 8.849 7.717 36.425 1.00 21.52 460 SER A O 1
ATOM 3399 N N . ASN A 1 448 ? 7.703 7.005 34.628 1.00 21.49 461 ASN A N 1
ATOM 3400 C CA . ASN A 1 448 ? 8.809 6.178 34.162 1.00 19.82 461 ASN A CA 1
ATOM 3401 C C . ASN A 1 448 ? 10.011 7.042 33.776 1.00 19.57 461 ASN A C 1
ATOM 3402 O O . ASN A 1 448 ? 11.153 6.666 34.020 1.00 19.28 461 ASN A O 1
ATOM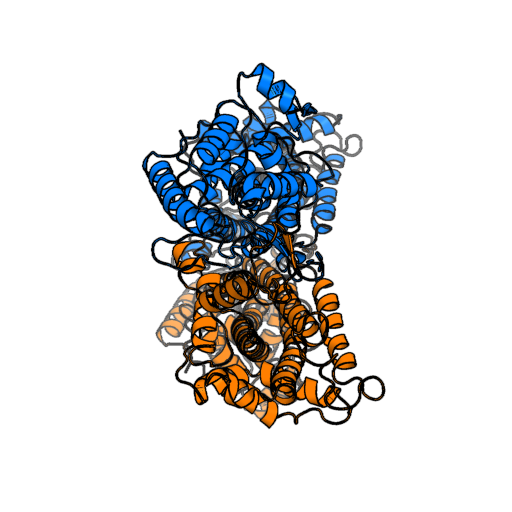 3407 N N . ASN A 1 449 ? 9.749 8.195 33.163 1.00 19.46 462 ASN A N 1
ATOM 3408 C CA . ASN A 1 449 ? 10.814 9.103 32.757 1.00 17.94 462 ASN A CA 1
ATOM 3409 C C . ASN A 1 449 ? 11.673 9.589 33.925 1.00 20.49 462 ASN A C 1
ATOM 3410 O O . ASN A 1 449 ? 12.865 9.864 33.748 1.00 19.61 462 ASN A O 1
ATOM 3415 N N . ASN A 1 450 ? 11.078 9.713 35.109 1.00 20.26 463 ASN A N 1
ATOM 3416 C CA . ASN A 1 450 ? 11.841 10.158 36.272 1.00 22.31 463 ASN A CA 1
ATOM 3417 C C . ASN A 1 450 ? 12.878 9.107 36.641 1.00 22.45 463 ASN A C 1
ATOM 3418 O O . ASN A 1 450 ? 13.956 9.438 37.138 1.00 21.20 463 ASN A O 1
ATOM 3423 N N . LYS A 1 451 ? 12.546 7.842 36.394 1.00 21.56 464 LYS A N 1
ATOM 3424 C CA . LYS A 1 451 ? 13.468 6.750 36.694 1.00 23.83 464 LYS A CA 1
ATOM 3425 C C . LYS A 1 451 ? 14.581 6.765 35.662 1.00 24.15 464 LYS A C 1
ATOM 3426 O O . LYS A 1 451 ? 15.751 6.592 36.003 1.00 23.03 464 LYS A O 1
ATOM 3432 N N . ILE A 1 452 ? 14.218 6.986 34.396 1.00 23.51 465 ILE A N 1
ATOM 3433 C CA . ILE A 1 452 ? 15.224 7.045 33.345 1.00 19.55 465 ILE A CA 1
ATOM 3434 C C . ILE A 1 452 ? 16.150 8.208 33.663 1.00 19.61 465 ILE A C 1
ATOM 3435 O O . ILE A 1 452 ? 17.372 8.061 33.636 1.00 16.96 465 ILE A O 1
ATOM 3440 N N . LEU A 1 453 ? 15.558 9.364 33.961 1.00 18.64 466 LEU A N 1
ATOM 3441 C CA . LEU A 1 453 ? 16.338 10.555 34.278 1.00 20.08 466 LEU A CA 1
ATOM 3442 C C . LEU A 1 453 ? 17.192 10.355 35.521 1.00 20.98 466 LEU A C 1
ATOM 3443 O O . LEU A 1 453 ? 18.307 10.872 35.596 1.00 22.41 466 LEU A O 1
ATOM 3448 N N . ALA A 1 454 ? 16.675 9.604 36.490 1.00 20.96 467 ALA A N 1
ATOM 3449 C CA . ALA A 1 454 ? 17.424 9.333 37.715 1.00 21.54 467 ALA A CA 1
ATOM 3450 C C . ALA A 1 454 ? 18.751 8.657 37.350 1.00 20.82 467 ALA A C 1
ATOM 3451 O O . ALA A 1 454 ? 19.810 9.045 37.834 1.00 21.49 467 ALA A O 1
ATOM 3453 N N . VAL A 1 455 ? 18.701 7.656 36.478 1.00 21.18 468 VAL A N 1
ATOM 3454 C CA . VAL A 1 455 ? 19.926 6.978 36.069 1.00 21.09 468 VAL A CA 1
ATOM 3455 C C . VAL A 1 455 ? 20.856 7.955 35.362 1.00 22.10 468 VAL A C 1
ATOM 3456 O O . VAL A 1 455 ? 22.067 7.925 35.579 1.00 22.97 468 VAL A O 1
ATOM 3460 N N . GLU A 1 456 ? 20.298 8.828 34.526 1.00 21.54 469 GLU A N 1
ATOM 3461 C CA . GLU A 1 456 ? 21.127 9.796 33.810 1.00 21.36 469 GLU A CA 1
ATOM 3462 C C . GLU A 1 456 ? 21.794 10.797 34.755 1.00 21.81 469 GLU A C 1
ATOM 3463 O O . GLU A 1 456 ? 22.968 11.138 34.575 1.00 21.89 469 GLU A O 1
ATOM 3469 N N . TYR A 1 457 ? 21.057 11.274 35.757 1.00 21.38 470 TYR A N 1
ATOM 3470 C CA . TYR A 1 457 ? 21.626 12.223 36.715 1.00 21.29 470 TYR A CA 1
ATOM 3471 C C . TYR A 1 457 ? 22.785 11.587 37.470 1.00 22.91 470 TYR A C 1
ATOM 3472 O O . TYR A 1 457 ? 23.826 12.214 37.661 1.00 21.94 470 TYR A O 1
ATOM 3481 N N . LEU A 1 458 ? 22.597 10.346 37.909 1.00 22.21 471 LEU A N 1
ATOM 3482 C CA . LEU A 1 458 ? 23.644 9.640 38.633 1.00 23.83 471 LEU A CA 1
ATOM 3483 C C . LEU A 1 458 ? 24.854 9.373 37.732 1.00 24.08 471 LEU A C 1
ATOM 3484 O O . LEU A 1 458 ? 26.001 9.538 38.155 1.00 24.70 471 LEU A O 1
ATOM 3489 N N . ALA A 1 459 ? 24.595 8.970 36.489 1.00 23.66 472 ALA A N 1
ATOM 3490 C CA . ALA A 1 459 ? 25.665 8.696 35.528 1.00 23.79 472 ALA A CA 1
ATOM 3491 C C . ALA A 1 459 ? 26.495 9.949 35.241 1.00 23.09 472 ALA A C 1
ATOM 3492 O O . ALA A 1 459 ? 27.726 9.882 35.125 1.00 22.10 472 ALA A O 1
ATOM 3494 N N . ALA A 1 460 ? 25.817 11.086 35.121 1.00 22.82 473 ALA A N 1
ATOM 3495 C CA . ALA A 1 460 ? 26.478 12.357 34.850 1.00 23.97 473 ALA A CA 1
ATOM 3496 C C . ALA A 1 460 ? 27.373 12.771 36.022 1.00 25.79 473 ALA A C 1
ATOM 3497 O O . ALA A 1 460 ? 28.527 13.166 35.824 1.00 25.25 473 ALA A O 1
ATOM 3499 N N . ALA A 1 461 ? 26.840 12.695 37.238 1.00 25.35 474 ALA A N 1
ATOM 3500 C CA . ALA A 1 461 ? 27.623 13.057 38.417 1.00 26.38 474 ALA A CA 1
ATOM 3501 C C . ALA A 1 461 ? 28.848 12.151 38.499 1.00 26.09 474 ALA A C 1
ATOM 3502 O O . ALA A 1 461 ? 29.931 12.586 38.885 1.00 26.06 474 ALA A O 1
ATOM 3504 N N . GLN A 1 462 ? 28.661 10.887 38.128 1.00 26.96 475 GLN A N 1
ATOM 3505 C CA . GLN A 1 462 ? 29.734 9.901 38.151 1.00 27.15 475 GLN A CA 1
ATOM 3506 C C . GLN A 1 462 ? 30.773 10.235 37.084 1.00 27.52 475 GLN A C 1
ATOM 3507 O O . GLN A 1 462 ? 31.975 10.087 37.304 1.00 26.42 475 GLN A O 1
ATOM 3513 N N . ALA A 1 463 ? 30.302 10.691 35.928 1.00 27.90 476 ALA A N 1
ATOM 3514 C CA . ALA A 1 463 ? 31.198 11.050 34.839 1.00 28.95 476 ALA A CA 1
ATOM 3515 C C . ALA A 1 463 ? 32.059 12.230 35.271 1.00 30.02 476 ALA A C 1
ATOM 3516 O O . ALA A 1 463 ? 33.202 12.374 34.828 1.00 30.49 476 ALA A O 1
ATOM 3518 N N . VAL A 1 464 ? 31.505 13.070 36.141 1.00 29.50 477 VAL A N 1
ATOM 3519 C CA . VAL A 1 464 ? 32.232 14.232 36.629 1.00 30.59 477 VAL A CA 1
ATOM 3520 C C . VAL A 1 464 ? 33.410 13.858 37.533 1.00 32.10 477 VAL A C 1
ATOM 3521 O O . VAL A 1 464 ? 34.526 14.315 37.292 1.00 32.84 477 VAL A O 1
ATOM 3525 N N . ASP A 1 465 ? 33.194 13.034 38.561 1.00 33.25 478 ASP A N 1
ATOM 3526 C CA . ASP A 1 465 ? 34.323 12.685 39.427 1.00 35.84 478 ASP A CA 1
ATOM 3527 C C . ASP A 1 465 ? 35.343 11.754 38.774 1.00 35.71 478 ASP A C 1
ATOM 3528 O O . ASP A 1 465 ? 36.531 11.815 39.087 1.00 35.80 478 ASP A O 1
ATOM 3533 N N . ILE A 1 466 ? 34.900 10.893 37.866 1.00 35.79 479 ILE A N 1
ATOM 3534 C CA . ILE A 1 466 ? 35.842 9.994 37.209 1.00 37.04 479 ILE A CA 1
ATOM 3535 C C . ILE A 1 466 ? 36.808 10.782 36.332 1.00 35.54 479 ILE A C 1
ATOM 3536 O O . ILE A 1 466 ? 38.000 10.496 36.295 1.00 34.04 479 ILE A O 1
ATOM 3541 N N . SER A 1 467 ? 36.282 11.778 35.630 1.00 34.24 480 SER A N 1
ATOM 3542 C CA . SER A 1 467 ? 37.094 12.607 34.749 1.00 33.86 480 SER A CA 1
ATOM 3543 C C . SER A 1 467 ? 37.882 13.675 35.510 1.00 33.33 480 SER A C 1
ATOM 3544 O O . SER A 1 467 ? 38.883 14.187 35.006 1.00 33.47 480 SER A O 1
ATOM 3547 N N . GLY A 1 468 ? 37.423 14.010 36.715 1.00 33.90 481 GLY A N 1
ATOM 3548 C CA . GLY A 1 468 ? 38.089 15.022 37.516 1.00 33.11 481 GLY A CA 1
ATOM 3549 C C . GLY A 1 468 ? 37.824 16.399 36.939 1.00 34.69 481 GLY A C 1
ATOM 3550 O O . GLY A 1 468 ? 38.662 17.296 37.018 1.00 33.30 481 GLY A O 1
ATOM 3551 N N . ARG A 1 469 ? 36.635 16.572 36.371 1.00 34.31 482 ARG A N 1
ATOM 3552 C CA . ARG A 1 469 ? 36.259 17.829 35.736 1.00 34.15 482 ARG A CA 1
ATOM 3553 C C . ARG A 1 469 ? 35.388 18.763 36.567 1.00 33.47 482 ARG A C 1
ATOM 3554 O O . ARG A 1 469 ? 34.920 19.780 36.059 1.00 32.43 482 ARG A O 1
ATOM 3562 N N . PHE A 1 470 ? 35.187 18.446 37.842 1.00 34.48 483 PHE A N 1
ATOM 3563 C CA . PHE A 1 470 ? 34.338 19.283 38.682 1.00 34.60 483 PHE A CA 1
ATOM 3564 C C . PHE A 1 470 ? 34.647 20.773 38.595 1.00 35.44 483 PHE A C 1
ATOM 3565 O O . PHE A 1 470 ? 33.770 21.579 38.281 1.00 33.36 483 PHE A O 1
ATOM 3573 N N . ASP A 1 471 ? 35.893 21.136 38.883 1.00 35.86 484 ASP A N 1
ATOM 3574 C CA . ASP A 1 471 ? 36.311 22.534 38.854 1.00 35.07 484 ASP A CA 1
ATOM 3575 C C . ASP A 1 471 ? 35.980 23.268 37.557 1.00 33.94 484 ASP A C 1
ATOM 3576 O O . ASP A 1 471 ? 35.857 24.490 37.555 1.00 34.07 484 ASP A O 1
ATOM 3581 N N . GLY A 1 472 ? 35.834 22.528 36.461 1.00 32.73 485 GLY A N 1
ATOM 3582 C CA . GLY A 1 472 ? 35.526 23.154 35.184 1.00 30.63 485 GLY A CA 1
ATOM 3583 C C . GLY A 1 472 ? 34.044 23.399 34.941 1.00 30.10 485 GLY A C 1
ATOM 3584 O O . GLY A 1 472 ? 33.671 24.176 34.061 1.00 28.91 485 GLY A O 1
ATOM 3585 N N . LEU A 1 473 ? 33.197 22.742 35.725 1.00 29.49 486 LEU A N 1
ATOM 3586 C CA . LEU A 1 473 ? 31.751 22.884 35.585 1.00 30.04 486 LEU A CA 1
ATOM 3587 C C . LEU A 1 473 ? 31.256 24.318 35.769 1.00 30.95 486 LEU A C 1
ATOM 3588 O O . LEU A 1 473 ? 31.781 25.069 36.587 1.00 31.92 486 LEU A O 1
ATOM 3593 N N . SER A 1 474 ? 30.232 24.687 35.007 1.00 32.58 487 SER A N 1
ATOM 3594 C CA . SER A 1 474 ? 29.639 26.017 35.109 1.00 30.12 487 SER A CA 1
ATOM 3595 C C . SER A 1 474 ? 28.917 26.101 36.455 1.00 29.80 487 SER A C 1
ATOM 3596 O O . SER A 1 474 ? 28.697 25.084 37.111 1.00 27.95 487 SER A O 1
ATOM 3599 N N . PRO A 1 475 ? 28.535 27.316 36.883 1.00 29.12 488 PRO A N 1
ATOM 3600 C CA . PRO A 1 475 ? 27.836 27.464 38.162 1.00 29.25 488 PRO A CA 1
ATOM 3601 C C . PRO A 1 475 ? 26.606 26.564 38.270 1.00 28.18 488 PRO A C 1
ATOM 3602 O O . PRO A 1 475 ? 26.351 25.979 39.322 1.00 29.05 488 PRO A O 1
ATOM 3606 N N . ALA A 1 476 ? 25.851 26.452 37.180 1.00 27.84 489 ALA A N 1
ATOM 3607 C CA . ALA A 1 476 ? 24.645 25.625 37.157 1.00 26.39 489 ALA A CA 1
ATOM 3608 C C . ALA A 1 476 ? 24.991 24.138 37.233 1.00 25.14 489 ALA A C 1
ATOM 3609 O O . ALA A 1 476 ? 24.362 23.389 37.980 1.00 23.71 489 ALA A O 1
ATOM 3611 N N . ALA A 1 477 ? 25.994 23.716 36.462 1.00 24.74 490 ALA A N 1
ATOM 3612 C CA . ALA A 1 477 ? 26.425 22.319 36.467 1.00 24.27 490 ALA A CA 1
ATOM 3613 C C . ALA A 1 477 ? 26.900 21.919 37.862 1.00 25.38 490 ALA A C 1
ATOM 3614 O O . ALA A 1 477 ? 26.634 20.812 38.319 1.00 24.84 490 ALA A O 1
ATOM 3616 N N . LYS A 1 478 ? 27.610 22.818 38.541 1.00 25.35 491 LYS A N 1
ATOM 3617 C CA . LYS A 1 478 ? 28.077 22.527 39.891 1.00 26.01 491 LYS A CA 1
ATOM 3618 C C . LYS A 1 478 ? 26.884 22.359 40.831 1.00 24.37 491 LYS A C 1
ATOM 3619 O O . LYS A 1 478 ? 26.874 21.464 41.670 1.00 25.16 491 LYS A O 1
ATOM 3625 N N . ALA A 1 479 ? 25.878 23.217 40.687 1.00 25.04 492 ALA A N 1
ATOM 3626 C CA . ALA A 1 479 ? 24.680 23.124 41.523 1.00 24.34 492 ALA A CA 1
ATOM 3627 C C . ALA A 1 479 ? 23.988 21.775 41.317 1.00 25.59 492 ALA A C 1
ATOM 3628 O O . ALA A 1 479 ? 23.590 21.107 42.278 1.00 25.57 492 ALA A O 1
ATOM 3630 N N . THR A 1 480 ? 23.848 21.374 40.057 1.00 25.85 493 THR A N 1
ATOM 3631 C CA . THR A 1 480 ? 23.218 20.098 39.732 1.00 24.57 493 THR A CA 1
ATOM 3632 C C . THR A 1 480 ? 24.025 18.955 40.351 1.00 25.04 493 THR A C 1
ATOM 3633 O O . THR A 1 480 ? 23.467 18.056 40.982 1.00 25.04 493 THR A O 1
ATOM 3637 N N . TYR A 1 481 ? 25.343 19.000 40.172 1.00 25.37 494 TYR A N 1
ATOM 3638 C CA . TYR A 1 481 ? 26.236 17.978 40.723 1.00 25.71 494 TYR A CA 1
ATOM 3639 C C . TYR A 1 481 ? 26.098 17.832 42.245 1.00 25.25 494 TYR A C 1
ATOM 3640 O O . TYR A 1 481 ? 25.993 16.719 42.769 1.00 22.78 494 TYR A O 1
ATOM 3649 N N . GLU A 1 482 ? 26.117 18.960 42.949 1.00 26.19 495 GLU A N 1
ATOM 3650 C CA . GLU A 1 482 ? 26.013 18.953 44.404 1.00 28.40 495 GLU A CA 1
ATOM 3651 C C . GLU A 1 482 ? 24.667 18.379 44.814 1.00 26.77 495 GLU A C 1
ATOM 3652 O O . GLU A 1 482 ? 24.583 17.604 45.769 1.00 27.09 495 GLU A O 1
ATOM 3658 N N . ALA A 1 483 ? 23.614 18.763 44.097 1.00 25.64 496 ALA A N 1
ATOM 3659 C CA . ALA A 1 483 ? 22.276 18.255 44.400 1.00 25.61 496 ALA A CA 1
ATOM 3660 C C . ALA A 1 483 ? 22.264 16.727 44.367 1.00 24.53 496 ALA A C 1
ATOM 3661 O O . ALA A 1 483 ? 21.694 16.091 45.246 1.00 24.88 496 ALA A O 1
ATOM 3663 N N . VAL A 1 484 ? 22.910 16.133 43.366 1.00 24.41 497 VAL A N 1
ATOM 3664 C CA . VAL A 1 484 ? 22.943 14.678 43.273 1.00 25.70 497 VAL A CA 1
ATOM 3665 C C . VAL A 1 484 ? 23.781 14.060 44.390 1.00 26.59 497 VAL A C 1
ATOM 3666 O O . VAL A 1 484 ? 23.340 13.135 45.068 1.00 26.32 497 VAL A O 1
ATOM 3670 N N . ARG A 1 485 ? 24.995 14.572 44.568 1.00 28.47 498 ARG A N 1
ATOM 3671 C CA . ARG A 1 485 ? 25.906 14.069 45.595 1.00 29.23 498 ARG A CA 1
ATOM 3672 C C . ARG A 1 485 ? 25.312 14.190 46.997 1.00 30.04 498 ARG A C 1
ATOM 3673 O O . ARG A 1 485 ? 25.683 13.453 47.904 1.00 28.37 498 ARG A O 1
ATOM 3681 N N . ARG A 1 486 ? 24.392 15.131 47.170 1.00 30.96 499 ARG A N 1
ATOM 3682 C CA . ARG A 1 486 ? 23.747 15.336 48.458 1.00 32.34 499 ARG A CA 1
ATOM 3683 C C . ARG A 1 486 ? 22.862 14.126 48.768 1.00 31.56 499 ARG A C 1
ATOM 3684 O O . ARG A 1 486 ? 22.592 13.809 49.930 1.00 29.48 499 ARG A O 1
ATOM 3692 N N . LEU A 1 487 ? 22.419 13.447 47.715 1.00 30.42 500 LEU A N 1
ATOM 3693 C CA . LEU A 1 487 ? 21.556 12.287 47.872 1.00 29.42 500 LEU A CA 1
ATOM 3694 C C . LEU A 1 487 ? 22.337 10.987 47.747 1.00 28.31 500 LEU A C 1
ATOM 3695 O O . LEU A 1 487 ? 22.150 10.068 48.540 1.00 27.71 500 LEU A O 1
ATOM 3700 N N . VAL A 1 488 ? 23.215 10.921 46.750 1.00 27.41 501 VAL A N 1
ATOM 3701 C CA . VAL A 1 488 ? 23.995 9.717 46.487 1.00 26.55 501 VAL A CA 1
ATOM 3702 C C . VAL A 1 488 ? 25.478 10.005 46.275 1.00 27.83 501 VAL A C 1
ATOM 3703 O O . VAL A 1 488 ? 25.846 10.902 45.513 1.00 29.54 501 VAL A O 1
ATOM 3707 N N . PRO A 1 489 ? 26.352 9.225 46.931 1.00 27.90 502 PRO A N 1
ATOM 3708 C CA . PRO A 1 489 ? 27.805 9.398 46.816 1.00 28.83 502 PRO A CA 1
ATOM 3709 C C . PRO A 1 489 ? 28.366 8.854 45.512 1.00 28.85 502 PRO A C 1
ATOM 3710 O O . PRO A 1 489 ? 27.687 8.137 44.780 1.00 27.57 502 PRO A O 1
ATOM 3714 N N . THR A 1 490 ? 29.624 9.195 45.251 1.00 30.00 503 THR A N 1
ATOM 3715 C CA . THR A 1 490 ? 30.342 8.745 44.069 1.00 30.61 503 THR A CA 1
ATOM 3716 C C . THR A 1 490 ? 30.356 7.228 44.112 1.00 31.09 503 THR A C 1
ATOM 3717 O O . THR A 1 490 ? 30.331 6.639 45.194 1.00 31.22 503 THR A O 1
ATOM 3721 N N . LEU A 1 491 ? 30.391 6.590 42.948 1.00 30.58 504 LEU A N 1
ATOM 3722 C CA . LEU A 1 491 ? 30.435 5.136 42.919 1.00 32.05 504 LEU A CA 1
ATOM 3723 C C . LEU A 1 491 ? 31.881 4.657 42.900 1.00 33.16 504 LEU A C 1
ATOM 3724 O O . LEU A 1 491 ? 32.575 4.809 41.898 1.00 34.76 504 LEU A O 1
ATOM 3729 N N . GLY A 1 492 ? 32.335 4.106 44.023 1.00 35.37 505 GLY A N 1
ATOM 3730 C CA . GLY A 1 492 ? 33.685 3.576 44.099 1.00 34.62 505 GLY A CA 1
ATOM 3731 C C . GLY A 1 492 ? 33.574 2.139 43.635 1.00 35.19 505 GLY A C 1
ATOM 3732 O O . GLY A 1 492 ? 33.484 1.876 42.436 1.00 37.30 505 GLY A O 1
ATOM 3733 N N . VAL A 1 493 ? 33.559 1.204 44.577 1.00 33.95 506 VAL A N 1
ATOM 3734 C CA . VAL A 1 493 ? 33.417 -0.207 44.230 1.00 33.92 506 VAL A CA 1
ATOM 3735 C C . VAL A 1 493 ? 31.945 -0.439 43.884 1.00 33.92 506 VAL A C 1
ATOM 3736 O O . VAL A 1 493 ? 31.103 0.403 44.182 1.00 33.76 506 VAL A O 1
ATOM 3740 N N . ASP A 1 494 ? 31.636 -1.569 43.253 1.00 33.34 507 ASP A N 1
ATOM 3741 C CA . ASP A 1 494 ? 30.251 -1.885 42.894 1.00 33.01 507 ASP A CA 1
ATOM 3742 C C . ASP A 1 494 ? 29.395 -1.988 44.147 1.00 32.60 507 ASP A C 1
ATOM 3743 O O . ASP A 1 494 ? 29.883 -2.392 45.201 1.00 32.51 507 ASP A O 1
ATOM 3748 N N . ARG A 1 495 ? 28.116 -1.644 44.030 1.00 31.48 508 ARG A N 1
ATOM 3749 C CA . ARG A 1 495 ? 27.211 -1.709 45.172 1.00 30.79 508 ARG A CA 1
ATOM 3750 C C . ARG A 1 495 ? 25.745 -1.765 44.730 1.00 30.80 508 ARG A C 1
ATOM 3751 O O . ARG A 1 495 ? 25.416 -1.444 43.589 1.00 28.93 508 ARG A O 1
ATOM 3759 N N . TYR A 1 496 ? 24.877 -2.178 45.648 1.00 30.32 509 TYR A N 1
ATOM 3760 C CA . TYR A 1 496 ? 23.437 -2.259 45.407 1.00 29.51 509 TYR A CA 1
ATOM 3761 C C . TYR A 1 496 ? 23.027 -0.888 44.852 1.00 28.50 509 TYR A C 1
ATOM 3762 O O . TYR A 1 496 ? 23.236 0.133 45.506 1.00 29.11 509 TYR A O 1
ATOM 3771 N N . MET A 1 497 ? 22.444 -0.868 43.653 1.00 26.31 510 MET A N 1
ATOM 3772 C CA . MET A 1 497 ? 22.059 0.390 42.996 1.00 24.36 510 MET A CA 1
ATOM 3773 C C . MET A 1 497 ? 20.620 0.886 43.174 1.00 22.38 510 MET A C 1
ATOM 3774 O O . MET A 1 497 ? 20.382 2.088 43.225 1.00 23.27 510 MET A O 1
ATOM 3779 N N . ALA A 1 498 ? 19.668 -0.034 43.261 1.00 23.58 511 ALA A N 1
ATOM 3780 C CA . ALA A 1 498 ? 18.250 0.317 43.362 1.00 25.22 511 ALA A CA 1
ATOM 3781 C C . ALA A 1 498 ? 17.880 1.474 44.286 1.00 25.77 511 ALA A C 1
ATOM 3782 O O . ALA A 1 498 ? 17.118 2.360 43.894 1.00 26.21 511 ALA A O 1
ATOM 3784 N N . ASP A 1 499 ? 18.401 1.472 45.509 1.00 26.09 512 ASP A N 1
ATOM 3785 C CA . ASP A 1 499 ? 18.082 2.539 46.448 1.00 25.75 512 ASP A CA 1
ATOM 3786 C C . ASP A 1 499 ? 18.515 3.899 45.921 1.00 25.68 512 ASP A C 1
ATOM 3787 O O . ASP A 1 499 ? 17.770 4.874 46.036 1.00 25.32 512 ASP A O 1
ATOM 3792 N N . ASP A 1 500 ? 19.718 3.962 45.352 1.00 24.20 513 ASP A N 1
ATOM 3793 C CA . ASP A 1 500 ? 20.240 5.222 44.833 1.00 25.15 513 ASP A CA 1
ATOM 3794 C C . ASP A 1 500 ? 19.381 5.762 43.699 1.00 24.65 513 ASP A C 1
ATOM 3795 O O . ASP A 1 500 ? 19.120 6.962 43.625 1.00 24.78 513 ASP A O 1
ATOM 3800 N N . ILE A 1 501 ? 18.950 4.871 42.814 1.00 23.41 514 ILE A N 1
ATOM 3801 C CA . ILE A 1 501 ? 18.136 5.280 41.684 1.00 22.66 514 ILE A CA 1
ATOM 3802 C C . ILE A 1 501 ? 16.778 5.810 42.127 1.00 24.37 514 ILE A C 1
ATOM 3803 O O . ILE A 1 501 ? 16.337 6.865 41.666 1.00 23.79 514 ILE A O 1
ATOM 3808 N N . GLU A 1 502 ? 16.119 5.082 43.025 1.00 26.72 515 GLU A N 1
ATOM 3809 C CA . GLU A 1 502 ? 14.805 5.492 43.512 1.00 29.00 515 GLU A CA 1
ATOM 3810 C C . GLU A 1 502 ? 14.897 6.786 44.324 1.00 28.57 515 GLU A C 1
ATOM 3811 O O . GLU A 1 502 ? 13.957 7.578 44.363 1.00 26.86 515 GLU A O 1
ATOM 3817 N N . LEU A 1 503 ? 16.036 7.001 44.971 1.00 28.08 516 LEU A N 1
ATOM 3818 C CA . LEU A 1 503 ? 16.215 8.209 45.763 1.00 28.59 516 LEU A CA 1
ATOM 3819 C C . LEU A 1 503 ? 16.254 9.411 44.826 1.00 27.47 516 LEU A C 1
ATOM 3820 O O . LEU A 1 503 ? 15.567 10.407 45.055 1.00 26.47 516 LEU A O 1
ATOM 3825 N N . VAL A 1 504 ? 17.039 9.305 43.758 1.00 25.52 517 VAL A N 1
ATOM 3826 C CA . VAL A 1 504 ? 17.151 10.390 42.795 1.00 25.70 517 VAL A CA 1
ATOM 3827 C C . VAL A 1 504 ? 15.849 10.596 42.013 1.00 26.20 517 VAL A C 1
ATOM 3828 O O . VAL A 1 504 ? 15.479 11.729 41.711 1.00 25.59 517 VAL A O 1
ATOM 3832 N N . ALA A 1 505 ? 15.159 9.503 41.693 1.00 25.98 518 ALA A N 1
ATOM 3833 C CA . ALA A 1 505 ? 13.898 9.580 40.950 1.00 25.65 518 ALA A CA 1
ATOM 3834 C C . ALA A 1 505 ? 12.811 10.262 41.779 1.00 25.26 518 ALA A C 1
ATOM 3835 O O . ALA A 1 505 ? 11.956 10.968 41.241 1.00 22.28 518 ALA A O 1
ATOM 3837 N N . ASP A 1 506 ? 12.833 10.049 43.090 1.00 25.82 519 ASP A N 1
ATOM 3838 C CA . ASP A 1 506 ? 11.843 10.694 43.954 1.00 28.09 519 ASP A CA 1
ATOM 3839 C C . ASP A 1 506 ? 12.120 12.192 43.949 1.00 26.58 519 ASP A C 1
ATOM 3840 O O . ASP A 1 506 ? 11.198 13.004 43.863 1.00 26.79 519 ASP A O 1
ATOM 3845 N N . ALA A 1 507 ? 13.401 12.539 44.039 1.00 23.94 520 ALA A N 1
ATOM 3846 C CA . ALA A 1 507 ? 13.837 13.928 44.033 1.00 25.61 520 ALA A CA 1
ATOM 3847 C C . ALA A 1 507 ? 13.359 14.597 42.750 1.00 24.69 520 ALA A C 1
ATOM 3848 O O . ALA A 1 507 ? 12.849 15.714 42.770 1.00 26.30 520 ALA A O 1
ATOM 3850 N N . LEU A 1 508 ? 13.531 13.905 41.631 1.00 23.85 521 LEU A N 1
ATOM 3851 C CA . LEU A 1 508 ? 13.094 14.430 40.346 1.00 22.92 521 LEU A CA 1
ATOM 3852 C C . LEU A 1 508 ? 11.587 14.655 40.350 1.00 22.74 521 LEU A C 1
ATOM 3853 O O . LEU A 1 508 ? 11.107 15.667 39.842 1.00 21.22 521 LEU A O 1
ATOM 3858 N N . SER A 1 509 ? 10.839 13.722 40.931 1.00 24.44 522 SER A N 1
ATOM 3859 C CA . SER A 1 509 ? 9.384 13.860 40.964 1.00 27.36 522 SER A CA 1
ATOM 3860 C C . SER A 1 509 ? 8.950 15.036 41.833 1.00 28.81 522 SER A C 1
ATOM 3861 O O . SER A 1 509 ? 7.807 15.490 41.744 1.00 30.26 522 SER A O 1
ATOM 3864 N N . ARG A 1 510 ? 9.861 15.524 42.674 1.00 29.52 523 ARG A N 1
ATOM 3865 C CA . ARG A 1 510 ? 9.575 16.663 43.550 1.00 30.58 523 ARG A CA 1
ATOM 3866 C C . ARG A 1 510 ? 10.116 17.955 42.940 1.00 30.69 523 ARG A C 1
ATOM 3867 O O . ARG A 1 510 ? 9.960 19.032 43.514 1.00 30.71 523 ARG A O 1
ATOM 3875 N N . GLY A 1 511 ? 10.759 17.839 41.780 1.00 29.62 524 GLY A N 1
ATOM 3876 C CA . GLY A 1 511 ? 11.325 19.006 41.128 1.00 29.88 524 GLY A CA 1
ATOM 3877 C C . GLY A 1 511 ? 12.536 19.531 41.881 1.00 29.44 524 GLY A C 1
ATOM 3878 O O . GLY A 1 511 ? 12.867 20.711 41.791 1.00 28.87 524 GLY A O 1
ATOM 3879 N N . GLU A 1 512 ? 13.204 18.646 42.615 1.00 31.04 525 GLU A N 1
ATOM 3880 C CA . GLU A 1 512 ? 14.376 19.007 43.414 1.00 32.51 525 GLU A CA 1
ATOM 3881 C C . GLU A 1 512 ? 15.561 19.587 42.644 1.00 32.19 525 GLU A C 1
ATOM 3882 O O . GLU A 1 512 ? 16.343 20.366 43.196 1.00 31.52 525 GLU A O 1
ATOM 3888 N N . PHE A 1 513 ? 15.715 19.202 41.382 1.00 30.90 526 PHE A N 1
ATOM 3889 C CA . PHE A 1 513 ? 16.836 19.703 40.597 1.00 30.38 526 PHE A CA 1
ATOM 3890 C C . PHE A 1 513 ? 16.510 21.045 39.969 1.00 31.02 526 PHE A C 1
ATOM 3891 O O . PHE A 1 513 ? 17.392 21.867 39.735 1.00 29.85 526 PHE A O 1
ATOM 3899 N N . LEU A 1 514 ? 15.228 21.265 39.722 1.00 31.01 527 LEU A N 1
ATOM 3900 C CA . LEU A 1 514 ? 14.772 22.531 39.184 1.00 34.07 527 LEU A CA 1
ATOM 3901 C C . LEU A 1 514 ? 14.966 23.543 40.317 1.00 35.21 527 LEU A C 1
ATOM 3902 O O . LEU A 1 514 ? 15.311 24.698 40.084 1.00 35.63 527 LEU A O 1
ATOM 3907 N N . ARG A 1 515 ? 14.749 23.080 41.546 1.00 35.33 528 ARG A N 1
ATOM 3908 C CA . ARG A 1 515 ? 14.889 23.910 42.739 1.00 38.31 528 ARG A CA 1
ATOM 3909 C C . ARG A 1 515 ? 16.342 24.302 42.976 1.00 38.21 528 ARG A C 1
ATOM 3910 O O . ARG A 1 515 ? 16.633 25.457 43.281 1.00 37.14 528 ARG A O 1
ATOM 3918 N N . ALA A 1 516 ? 17.249 23.339 42.837 1.00 36.01 529 ALA A N 1
ATOM 3919 C CA . ALA A 1 516 ? 18.674 23.596 43.031 1.00 35.13 529 ALA A CA 1
ATOM 3920 C C . ALA A 1 516 ? 19.160 24.722 42.121 1.00 35.64 529 ALA A C 1
ATOM 3921 O O . ALA A 1 516 ? 19.921 25.591 42.545 1.00 35.62 529 ALA A O 1
ATOM 3923 N N . ILE A 1 517 ? 18.724 24.703 40.867 1.00 35.25 530 ILE A N 1
ATOM 3924 C CA . ILE A 1 517 ? 19.121 25.733 39.916 1.00 36.04 530 ILE A CA 1
ATOM 3925 C C . ILE A 1 517 ? 18.609 27.092 40.381 1.00 37.00 530 ILE A C 1
ATOM 3926 O O . ILE A 1 517 ? 19.358 28.070 40.436 1.00 37.39 530 ILE A O 1
ATOM 3931 N N . ALA A 1 518 ? 17.325 27.146 40.715 1.00 37.48 531 ALA A N 1
ATOM 3932 C CA . ALA A 1 518 ? 16.712 28.384 41.169 1.00 38.64 531 ALA A CA 1
ATOM 3933 C C . ALA A 1 518 ? 17.376 28.911 42.436 1.00 39.68 531 ALA A C 1
ATOM 3934 O O . ALA A 1 518 ? 17.680 30.100 42.543 1.00 40.53 531 ALA A O 1
ATOM 3936 N N . ARG A 1 519 ? 17.607 28.016 43.390 1.00 40.23 532 ARG A N 1
ATOM 3937 C CA . ARG A 1 519 ? 18.209 28.383 44.662 1.00 40.78 532 ARG A CA 1
ATOM 3938 C C . ARG A 1 519 ? 19.711 28.663 44.623 1.00 41.42 532 ARG A C 1
ATOM 3939 O O . ARG A 1 519 ? 20.220 29.431 45.447 1.00 41.36 532 ARG A O 1
ATOM 3947 N N . GLU A 1 520 ? 20.421 28.054 43.677 1.00 39.63 533 GLU A N 1
ATOM 3948 C CA . GLU A 1 520 ? 21.867 28.241 43.597 1.00 38.40 533 GLU A CA 1
ATOM 3949 C C . GLU A 1 520 ? 22.383 29.119 42.459 1.00 37.89 533 GLU A C 1
ATOM 3950 O O . GLU A 1 520 ? 23.584 29.388 42.393 1.00 36.71 533 GLU A O 1
ATOM 3956 N N . THR A 1 521 ? 21.504 29.558 41.562 1.00 37.21 534 THR A N 1
ATOM 3957 C CA . THR A 1 521 ? 21.945 30.395 40.447 1.00 37.64 534 THR A CA 1
ATOM 3958 C C . THR A 1 521 ? 20.952 31.513 40.147 1.00 39.20 534 THR A C 1
ATOM 3959 O O . THR A 1 521 ? 19.868 31.568 40.726 1.00 39.07 534 THR A O 1
ATOM 3963 N N . ASP A 1 522 ? 21.336 32.397 39.233 1.00 40.94 535 ASP A N 1
ATOM 3964 C CA . ASP A 1 522 ? 20.492 33.514 38.824 1.00 43.33 535 ASP A CA 1
ATOM 3965 C C . ASP A 1 522 ? 19.613 33.070 37.655 1.00 43.47 535 ASP A C 1
ATOM 3966 O O . ASP A 1 522 ? 18.607 33.705 37.339 1.00 44.27 535 ASP A O 1
ATOM 3971 N N . ILE A 1 523 ? 20.012 31.968 37.026 1.00 42.76 536 ILE A N 1
ATOM 3972 C CA . ILE A 1 523 ? 19.321 31.396 35.872 1.00 41.13 536 ILE A CA 1
ATOM 3973 C C . ILE A 1 523 ? 17.806 31.283 35.986 1.00 40.79 536 ILE A C 1
ATOM 3974 O O . ILE A 1 523 ? 17.277 30.769 36.967 1.00 39.71 536 ILE A O 1
ATOM 3979 N N . GLN A 1 524 ? 17.117 31.758 34.956 1.00 41.74 537 GLN A N 1
ATOM 3980 C CA . GLN A 1 524 ? 15.663 31.692 34.902 1.00 42.41 537 GLN A CA 1
ATOM 3981 C C . GLN A 1 524 ? 15.300 30.780 33.730 1.00 40.31 537 GLN A C 1
ATOM 3982 O O . GLN A 1 524 ? 15.426 31.165 32.563 1.00 41.36 537 GLN A O 1
ATOM 3988 N N . LEU A 1 525 ? 14.858 29.567 34.043 1.00 36.74 538 LEU A N 1
ATOM 3989 C CA . LEU A 1 525 ? 14.512 28.605 33.010 1.00 34.60 538 LEU A CA 1
ATOM 3990 C C . LEU A 1 525 ? 13.090 28.734 32.484 1.00 33.32 538 LEU A C 1
ATOM 3991 O O . LEU A 1 525 ? 12.133 28.855 33.250 1.00 29.87 538 LEU A O 1
ATOM 3996 N N . ARG A 1 526 ? 12.967 28.704 31.162 1.00 32.04 539 ARG A N 1
ATOM 3997 C CA . ARG A 1 526 ? 11.671 28.783 30.506 1.00 31.11 539 ARG A CA 1
ATOM 3998 C C . ARG A 1 526 ? 11.020 27.406 30.629 1.00 31.26 539 ARG A C 1
ATOM 3999 O O . ARG A 1 526 ? 9.771 27.326 30.654 1.00 32.36 539 ARG A O 1
ATOM 4008 N N . PRO B 1 1 ? 1.486 33.053 -9.676 1.00 41.51 12 PRO B N 1
ATOM 4009 C CA . PRO B 1 1 ? 2.666 32.222 -9.346 1.00 40.40 12 PRO B CA 1
ATOM 4010 C C . PRO B 1 1 ? 2.982 32.224 -7.855 1.00 39.02 12 PRO B C 1
ATOM 4011 O O . PRO B 1 1 ? 2.963 33.267 -7.200 1.00 40.25 12 PRO B O 1
ATOM 4015 N N . VAL B 1 2 ? 3.284 31.044 -7.331 1.00 36.29 13 VAL B N 1
ATOM 4016 C CA . VAL B 1 2 ? 3.614 30.900 -5.926 1.00 34.01 13 VAL B CA 1
ATOM 4017 C C . VAL B 1 2 ? 5.029 31.393 -5.666 1.00 32.76 13 VAL B C 1
ATOM 4018 O O . VAL B 1 2 ? 5.984 30.967 -6.322 1.00 31.93 13 VAL B O 1
ATOM 4022 N N . SER B 1 3 ? 5.154 32.293 -4.700 1.00 30.43 14 SER B N 1
ATOM 4023 C CA . SER B 1 3 ? 6.448 32.852 -4.338 1.00 30.18 14 SER B CA 1
ATOM 4024 C C . SER B 1 3 ? 7.163 31.971 -3.319 1.00 30.07 14 SER B C 1
ATOM 4025 O O . SER B 1 3 ? 6.690 31.789 -2.195 1.00 27.91 14 SER B O 1
ATOM 4028 N N . VAL B 1 4 ? 8.304 31.423 -3.722 1.00 28.69 15 VAL B N 1
ATOM 4029 C CA . VAL B 1 4 ? 9.095 30.564 -2.853 1.00 29.37 15 VAL B CA 1
ATOM 4030 C C . VAL B 1 4 ? 10.279 31.376 -2.357 1.00 29.11 15 VAL B C 1
ATOM 4031 O O . VAL B 1 4 ? 11.342 31.381 -2.974 1.00 28.60 15 VAL B O 1
ATOM 4035 N N . ASP B 1 5 ? 10.077 32.046 -1.225 1.00 29.08 16 ASP B N 1
ATOM 4036 C CA . ASP B 1 5 ? 11.072 32.929 -0.620 1.00 28.31 16 ASP B CA 1
ATOM 4037 C C . ASP B 1 5 ? 11.650 32.462 0.714 1.00 28.06 16 ASP B C 1
ATOM 4038 O O . ASP B 1 5 ? 12.379 33.211 1.368 1.00 28.08 16 ASP B O 1
ATOM 4043 N N . GLY B 1 6 ? 11.318 31.243 1.124 1.00 26.65 17 GLY B N 1
ATOM 4044 C CA . GLY B 1 6 ? 11.814 30.726 2.387 1.00 26.04 17 GLY B CA 1
ATOM 4045 C C . GLY B 1 6 ? 11.294 31.489 3.592 1.00 24.32 17 GLY B C 1
ATOM 4046 O O . GLY B 1 6 ? 11.788 31.313 4.709 1.00 24.83 17 GLY B O 1
ATOM 4047 N N . GLU B 1 7 ? 10.285 32.326 3.377 1.00 24.12 18 GLU B N 1
ATOM 4048 C CA . GLU B 1 7 ? 9.727 33.130 4.459 1.00 23.52 18 GLU B CA 1
ATOM 4049 C C . GLU B 1 7 ? 8.203 33.138 4.571 1.00 23.80 18 GLU B C 1
ATOM 4050 O O . GLU B 1 7 ? 7.669 33.159 5.676 1.00 24.09 18 GLU B O 1
ATOM 4056 N N . THR B 1 8 ? 7.503 33.129 3.441 1.00 23.47 19 THR B N 1
ATOM 4057 C CA . THR B 1 8 ? 6.048 33.225 3.479 1.00 24.76 19 THR B CA 1
ATOM 4058 C C . THR B 1 8 ? 5.227 32.106 2.836 1.00 25.27 19 THR B C 1
ATOM 4059 O O . THR B 1 8 ? 4.019 32.262 2.625 1.00 25.96 19 THR B O 1
ATOM 4063 N N . LEU B 1 9 ? 5.854 30.976 2.542 1.00 24.12 20 LEU B N 1
ATOM 4064 C CA . LEU B 1 9 ? 5.125 29.883 1.914 1.00 25.37 20 LEU B CA 1
ATOM 4065 C C . LEU B 1 9 ? 4.067 29.306 2.867 1.00 23.88 20 LEU B C 1
ATOM 4066 O O . LEU B 1 9 ? 4.315 29.139 4.058 1.00 25.01 20 LEU B O 1
ATOM 4071 N N . THR B 1 10 ? 2.883 29.014 2.342 1.00 24.19 21 THR B N 1
ATOM 4072 C CA . THR B 1 10 ? 1.816 28.447 3.164 1.00 22.70 21 THR B CA 1
ATOM 4073 C C . THR B 1 10 ? 1.527 27.010 2.722 1.00 21.80 21 THR B C 1
ATOM 4074 O O . THR B 1 10 ? 1.909 26.594 1.627 1.00 22.38 21 THR B O 1
ATOM 4078 N N . VAL B 1 11 ? 0.862 26.248 3.582 1.00 23.12 22 VAL B N 1
ATOM 4079 C CA . VAL B 1 11 ? 0.512 24.877 3.247 1.00 22.78 22 VAL B CA 1
ATOM 4080 C C . VAL B 1 11 ? -0.376 24.930 2.011 1.00 23.98 22 VAL B C 1
ATOM 4081 O O . VAL B 1 11 ? -0.226 24.136 1.078 1.00 22.06 22 VAL B O 1
ATOM 4085 N N . GLU B 1 12 ? -1.304 25.878 2.007 1.00 25.49 23 GLU B N 1
ATOM 4086 C CA . GLU B 1 12 ? -2.208 26.041 0.877 1.00 28.06 23 GLU B CA 1
ATOM 4087 C C . GLU B 1 12 ? -1.425 26.250 -0.418 1.00 26.74 23 GLU B C 1
ATOM 4088 O O . GLU B 1 12 ? -1.732 25.638 -1.442 1.00 25.62 23 GLU B O 1
ATOM 4094 N N . ALA B 1 13 ? -0.412 27.110 -0.370 1.00 25.84 24 ALA B N 1
ATOM 4095 C CA . ALA B 1 13 ? 0.392 27.377 -1.560 1.00 26.08 24 ALA B CA 1
ATOM 4096 C C . ALA B 1 13 ? 1.124 26.116 -1.981 1.00 26.91 24 ALA B C 1
ATOM 4097 O O . ALA B 1 13 ? 1.240 25.833 -3.170 1.00 28.81 24 ALA B O 1
ATOM 4099 N N . VAL B 1 14 ? 1.617 25.359 -1.005 1.00 26.93 25 VAL B N 1
ATOM 4100 C CA . VAL B 1 14 ? 2.324 24.123 -1.310 1.00 25.93 25 VAL B CA 1
ATOM 4101 C C . VAL B 1 14 ? 1.417 23.216 -2.133 1.00 25.51 25 VAL B C 1
ATOM 4102 O O . VAL B 1 14 ? 1.855 22.610 -3.109 1.00 25.15 25 VAL B O 1
ATOM 4106 N N . ARG B 1 15 ? 0.151 23.122 -1.732 1.00 24.68 26 ARG B N 1
ATOM 4107 C CA . ARG B 1 15 ? -0.812 22.289 -2.442 1.00 24.68 26 ARG B CA 1
ATOM 4108 C C . ARG B 1 15 ? -1.076 22.812 -3.850 1.00 25.83 26 ARG B C 1
ATOM 4109 O O . ARG B 1 15 ? -1.179 22.028 -4.798 1.00 24.55 26 ARG B O 1
ATOM 4117 N N . ARG B 1 16 ? -1.191 24.129 -3.996 1.00 26.02 27 ARG B N 1
ATOM 4118 C CA . ARG B 1 16 ? -1.409 24.698 -5.319 1.00 27.96 27 ARG B CA 1
ATOM 4119 C C . ARG B 1 16 ? -0.298 24.246 -6.263 1.00 27.26 27 ARG B C 1
ATOM 4120 O O . ARG B 1 16 ? -0.562 23.806 -7.380 1.00 27.86 27 ARG B O 1
ATOM 4128 N N . VAL B 1 17 ? 0.945 24.357 -5.802 1.00 25.39 28 VAL B N 1
ATOM 4129 C CA . VAL B 1 17 ? 2.101 23.948 -6.594 1.00 22.43 28 VAL B CA 1
ATOM 4130 C C . VAL B 1 17 ? 2.088 22.442 -6.867 1.00 22.80 28 VAL B C 1
ATOM 4131 O O . VAL B 1 17 ? 2.358 21.997 -7.985 1.00 19.66 28 VAL B O 1
ATOM 4135 N N . ALA B 1 18 ? 1.772 21.660 -5.839 1.00 20.35 29 ALA B N 1
ATOM 4136 C CA . ALA B 1 18 ? 1.765 20.209 -5.969 1.00 23.24 29 ALA B CA 1
ATOM 4137 C C . ALA B 1 18 ? 0.559 19.633 -6.711 1.00 25.13 29 ALA B C 1
ATOM 4138 O O . ALA B 1 18 ? 0.717 18.843 -7.637 1.00 25.38 29 ALA B O 1
ATOM 4140 N N . GLU B 1 19 ? -0.636 20.043 -6.306 1.00 27.53 30 GLU B N 1
ATOM 4141 C CA . GLU B 1 19 ? -1.871 19.534 -6.892 1.00 31.37 30 GLU B CA 1
ATOM 4142 C C . GLU B 1 19 ? -2.369 20.242 -8.143 1.00 33.61 30 GLU B C 1
ATOM 4143 O O . GLU B 1 19 ? -2.786 19.589 -9.096 1.00 35.26 30 GLU B O 1
ATOM 4149 N N . GLU B 1 20 ? -2.338 21.570 -8.140 1.00 36.22 31 GLU B N 1
ATOM 4150 C CA . GLU B 1 20 ? -2.816 22.343 -9.284 1.00 38.34 31 GLU B CA 1
ATOM 4151 C C . GLU B 1 20 ? -1.687 22.794 -10.202 1.00 38.23 31 GLU B C 1
ATOM 4152 O O . GLU B 1 20 ? -1.910 23.531 -11.163 1.00 38.04 31 GLU B O 1
ATOM 4158 N N . ARG B 1 21 ? -0.474 22.352 -9.896 1.00 38.19 32 ARG B N 1
ATOM 4159 C CA . ARG B 1 21 ? 0.687 22.704 -10.693 1.00 37.08 32 ARG B CA 1
ATOM 4160 C C . ARG B 1 21 ? 0.841 24.209 -10.891 1.00 34.88 32 ARG B C 1
ATOM 4161 O O . ARG B 1 21 ? 1.126 24.665 -11.998 1.00 34.77 32 ARG B O 1
ATOM 4169 N N . ALA B 1 22 ? 0.641 24.981 -9.827 1.00 31.02 33 ALA B N 1
ATOM 4170 C CA . ALA B 1 22 ? 0.798 26.426 -9.917 1.00 28.48 33 ALA B CA 1
ATOM 4171 C C . ALA B 1 22 ? 2.286 26.685 -10.154 1.00 27.27 33 ALA B C 1
ATOM 4172 O O . ALA B 1 22 ? 3.134 25.933 -9.679 1.00 25.11 33 ALA B O 1
ATOM 4174 N N . THR B 1 23 ? 2.598 27.735 -10.905 1.00 25.48 34 THR B N 1
ATOM 4175 C CA . THR B 1 23 ? 3.985 28.077 -11.212 1.00 24.95 34 THR B CA 1
ATOM 4176 C C . THR B 1 23 ? 4.735 28.584 -9.983 1.00 25.78 34 THR B C 1
ATOM 4177 O O . THR B 1 23 ? 4.168 29.251 -9.113 1.00 25.82 34 THR B O 1
ATOM 4181 N N . VAL B 1 24 ? 6.019 28.258 -9.926 1.00 25.88 35 VAL B N 1
ATOM 4182 C CA . VAL B 1 24 ? 6.888 28.656 -8.824 1.00 26.12 35 VAL B CA 1
ATOM 4183 C C . VAL B 1 24 ? 7.882 29.713 -9.296 1.00 27.34 35 VAL B C 1
ATOM 4184 O O . VAL B 1 24 ? 8.390 29.648 -10.416 1.00 26.23 35 VAL B O 1
ATOM 4188 N N . ASP B 1 25 ? 8.158 30.684 -8.436 1.00 27.15 36 ASP B N 1
ATOM 4189 C CA . ASP B 1 25 ? 9.099 31.740 -8.759 1.00 27.53 36 ASP B CA 1
ATOM 4190 C C . ASP B 1 25 ? 9.918 32.153 -7.546 1.00 27.75 36 ASP B C 1
ATOM 4191 O O . ASP B 1 25 ? 9.363 32.528 -6.513 1.00 29.48 36 ASP B O 1
ATOM 4196 N N . VAL B 1 26 ? 11.238 32.088 -7.668 1.00 27.18 37 VAL B N 1
ATOM 4197 C CA . VAL B 1 26 ? 12.105 32.507 -6.580 1.00 28.20 37 VAL B CA 1
ATOM 4198 C C . VAL B 1 26 ? 12.308 34.007 -6.796 1.00 29.31 37 VAL B C 1
ATOM 4199 O O . VAL B 1 26 ? 12.847 34.427 -7.823 1.00 29.34 37 VAL B O 1
ATOM 4203 N N . PRO B 1 27 ? 11.872 34.836 -5.833 1.00 30.82 38 PRO B N 1
ATOM 4204 C CA . PRO B 1 27 ? 12.017 36.289 -5.958 1.00 31.82 38 PRO B CA 1
ATOM 4205 C C . PRO B 1 27 ? 13.472 36.743 -6.031 1.00 31.77 38 PRO B C 1
ATOM 4206 O O . PRO B 1 27 ? 14.356 36.115 -5.446 1.00 31.40 38 PRO B O 1
ATOM 4210 N N . ALA B 1 28 ? 13.708 37.833 -6.760 1.00 31.50 39 ALA B N 1
ATOM 4211 C CA . ALA B 1 28 ? 15.051 38.382 -6.932 1.00 31.95 39 ALA B CA 1
ATOM 4212 C C . ALA B 1 28 ? 15.752 38.619 -5.601 1.00 32.02 39 ALA B C 1
ATOM 4213 O O . ALA B 1 28 ? 16.955 38.395 -5.481 1.00 32.43 39 ALA B O 1
ATOM 4215 N N . GLU B 1 29 ? 15.006 39.071 -4.599 1.00 33.20 40 GLU B N 1
ATOM 4216 C CA . GLU B 1 29 ? 15.602 39.321 -3.293 1.00 34.71 40 GLU B CA 1
ATOM 4217 C C . GLU B 1 29 ? 16.188 38.039 -2.706 1.00 33.45 40 GLU B C 1
ATOM 4218 O O . GLU B 1 29 ? 17.212 38.076 -2.024 1.00 32.09 40 GLU B O 1
ATOM 4224 N N . SER B 1 30 ? 15.538 36.910 -2.969 1.00 31.36 41 SER B N 1
ATOM 4225 C CA . SER B 1 30 ? 16.021 35.624 -2.474 1.00 30.61 41 SER B CA 1
ATOM 4226 C C . SER B 1 30 ? 17.247 35.194 -3.259 1.00 28.67 41 SER B C 1
ATOM 4227 O O . SER B 1 30 ? 18.199 34.662 -2.693 1.00 27.59 41 SER B O 1
ATOM 4230 N N . ILE B 1 31 ? 17.220 35.421 -4.568 1.00 28.50 42 ILE B N 1
ATOM 4231 C CA . ILE B 1 31 ? 18.351 35.063 -5.416 1.00 29.14 42 ILE B CA 1
ATOM 4232 C C . ILE B 1 31 ? 19.581 35.852 -4.973 1.00 28.92 42 ILE B C 1
ATOM 4233 O O . ILE B 1 31 ? 20.683 35.310 -4.886 1.00 28.56 42 ILE B O 1
ATOM 4238 N N . ALA B 1 32 ? 19.380 37.134 -4.682 1.00 29.53 43 ALA B N 1
ATOM 4239 C CA . ALA B 1 32 ? 20.471 37.995 -4.249 1.00 29.53 43 ALA B CA 1
ATOM 4240 C C . ALA B 1 32 ? 21.023 37.498 -2.918 1.00 29.59 43 ALA B C 1
ATOM 4241 O O . ALA B 1 32 ? 22.233 37.437 -2.729 1.00 30.77 43 ALA B O 1
ATOM 4243 N N . LYS B 1 33 ? 20.140 37.135 -1.994 1.00 29.93 44 LYS B N 1
ATOM 4244 C CA . LYS B 1 33 ? 20.599 36.647 -0.699 1.00 29.97 44 LYS B CA 1
ATOM 4245 C C . LYS B 1 33 ? 21.431 35.374 -0.847 1.00 29.21 44 LYS B C 1
ATOM 4246 O O . LYS B 1 33 ? 22.519 35.260 -0.274 1.00 28.77 44 LYS B O 1
ATOM 4252 N N . ALA B 1 34 ? 20.916 34.419 -1.615 1.00 28.59 45 ALA B N 1
ATOM 4253 C CA . ALA B 1 34 ? 21.617 33.159 -1.818 1.00 30.34 45 ALA B CA 1
ATOM 4254 C C . ALA B 1 34 ? 22.979 33.376 -2.477 1.00 31.58 45 ALA B C 1
ATOM 4255 O O . ALA B 1 34 ? 23.969 32.750 -2.096 1.00 30.71 45 ALA B O 1
ATOM 4257 N N . GLN B 1 35 ? 23.015 34.266 -3.464 1.00 33.33 46 GLN B N 1
ATOM 4258 C CA . GLN B 1 35 ? 24.239 34.581 -4.197 1.00 35.87 46 GLN B CA 1
ATOM 4259 C C . GLN B 1 35 ? 25.339 35.099 -3.274 1.00 35.89 46 GLN B C 1
ATOM 4260 O O . GLN B 1 35 ? 26.473 34.615 -3.301 1.00 36.16 46 GLN B O 1
ATOM 4266 N N . LYS B 1 36 ? 24.993 36.092 -2.461 1.00 36.55 47 LYS B N 1
ATOM 4267 C CA . LYS B 1 36 ? 25.937 36.690 -1.524 1.00 36.85 47 LYS B CA 1
ATOM 4268 C C . LYS B 1 36 ? 26.466 35.657 -0.528 1.00 37.20 47 LYS B C 1
ATOM 4269 O O . LYS B 1 36 ? 27.677 35.549 -0.316 1.00 36.90 47 LYS B O 1
ATOM 4275 N N . SER B 1 37 ? 25.557 34.897 0.075 1.00 36.22 48 SER B N 1
ATOM 4276 C CA . SER B 1 37 ? 25.939 33.880 1.048 1.00 35.36 48 SER B CA 1
ATOM 4277 C C . SER B 1 37 ? 26.817 32.807 0.412 1.00 34.26 48 SER B C 1
ATOM 4278 O O . SER B 1 37 ? 27.715 32.275 1.060 1.00 34.04 48 SER B O 1
ATOM 4281 N N . ARG B 1 38 ? 26.556 32.495 -0.854 1.00 32.72 49 ARG B N 1
ATOM 4282 C CA . ARG B 1 38 ? 27.336 31.490 -1.568 1.00 31.84 49 ARG B CA 1
ATOM 4283 C C . ARG B 1 38 ? 28.762 31.962 -1.791 1.00 33.80 49 ARG B C 1
ATOM 4284 O O . ARG B 1 38 ? 29.719 31.199 -1.632 1.00 33.51 49 ARG B O 1
ATOM 4292 N N . GLU B 1 39 ? 28.895 33.228 -2.171 1.00 34.98 50 GLU B N 1
ATOM 4293 C CA . GLU B 1 39 ? 30.200 33.803 -2.439 1.00 36.41 50 GLU B CA 1
ATOM 4294 C C . GLU B 1 39 ? 31.027 33.876 -1.161 1.00 34.78 50 GLU B C 1
ATOM 4295 O O . GLU B 1 39 ? 32.218 33.575 -1.168 1.00 33.60 50 GLU B O 1
ATOM 4301 N N . ILE B 1 40 ? 30.398 34.269 -0.059 1.00 33.39 51 ILE B N 1
ATOM 4302 C CA . ILE B 1 40 ? 31.119 34.342 1.203 1.00 33.06 51 ILE B CA 1
ATOM 4303 C C . ILE B 1 40 ? 31.510 32.939 1.668 1.00 33.09 51 ILE B C 1
ATOM 4304 O O . ILE B 1 40 ? 32.639 32.709 2.096 1.00 32.84 51 ILE B O 1
ATOM 4309 N N . PHE B 1 41 ? 30.577 31.997 1.576 1.00 32.66 52 PHE B N 1
ATOM 4310 C CA . PHE B 1 41 ? 30.860 30.626 1.988 1.00 31.38 52 PHE B CA 1
ATOM 4311 C C . PHE B 1 41 ? 31.981 30.025 1.138 1.00 31.11 52 PHE B C 1
ATOM 4312 O O . PHE B 1 41 ? 32.861 29.331 1.649 1.00 29.49 52 PHE B O 1
ATOM 4320 N N . GLU B 1 42 ? 31.935 30.278 -0.166 1.00 32.13 53 GLU B N 1
ATOM 4321 C CA . GLU B 1 42 ? 32.956 29.758 -1.070 1.00 34.42 53 GLU B CA 1
ATOM 4322 C C . GLU B 1 42 ? 34.344 30.192 -0.627 1.00 35.18 53 GLU B C 1
ATOM 4323 O O . GLU B 1 42 ? 35.296 29.418 -0.703 1.00 36.11 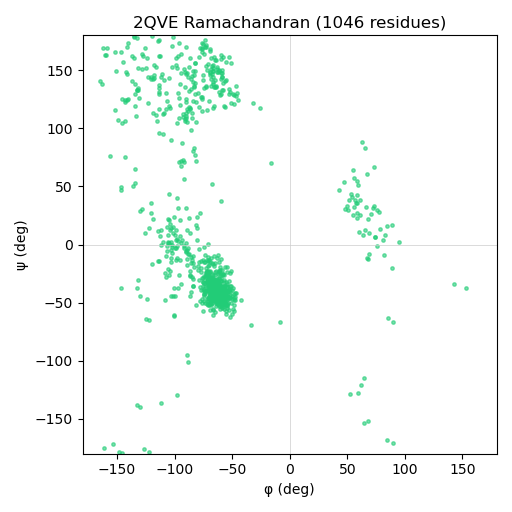53 GLU B O 1
ATOM 4329 N N . GLY B 1 43 ? 34.452 31.434 -0.164 1.00 35.72 54 GLY B N 1
ATOM 4330 C CA . GLY B 1 43 ? 35.733 31.937 0.296 1.00 37.29 54 GLY B CA 1
ATOM 4331 C C . GLY B 1 43 ? 36.221 31.172 1.512 1.00 38.99 54 GLY B C 1
ATOM 4332 O O . GLY B 1 43 ? 37.421 30.962 1.683 1.00 39.49 54 GLY B O 1
ATOM 4333 N N . ILE B 1 44 ? 35.287 30.752 2.362 1.00 39.30 55 ILE B N 1
ATOM 4334 C CA . ILE B 1 44 ? 35.634 30.003 3.564 1.00 38.97 55 ILE B CA 1
ATOM 4335 C C . ILE B 1 44 ? 36.089 28.591 3.190 1.00 39.40 55 ILE B C 1
ATOM 4336 O O . ILE B 1 44 ? 37.155 28.137 3.612 1.00 39.43 55 ILE B O 1
ATOM 4341 N N . ALA B 1 45 ? 35.282 27.906 2.387 1.00 38.49 56 ALA B N 1
ATOM 4342 C CA . ALA B 1 45 ? 35.603 26.550 1.960 1.00 39.51 56 ALA B CA 1
ATOM 4343 C C . ALA B 1 45 ? 36.925 26.493 1.199 1.00 40.60 56 ALA B C 1
ATOM 4344 O O . ALA B 1 45 ? 37.680 25.528 1.329 1.00 38.22 56 ALA B O 1
ATOM 4346 N N . GLU B 1 46 ? 37.199 27.525 0.405 1.00 41.31 57 GLU B N 1
ATOM 4347 C CA . GLU B 1 46 ? 38.432 27.585 -0.381 1.00 43.13 57 GLU B CA 1
ATOM 4348 C C . GLU B 1 46 ? 39.687 27.522 0.482 1.00 42.14 57 GLU B C 1
ATOM 4349 O O . GLU B 1 46 ? 40.761 27.161 0.001 1.00 42.17 57 GLU B O 1
ATOM 4355 N N . GLN B 1 47 ? 39.553 27.865 1.758 1.00 40.93 58 GLN B N 1
ATOM 4356 C CA . GLN B 1 47 ? 40.696 27.844 2.656 1.00 40.48 58 GLN B CA 1
ATOM 4357 C C . GLN B 1 47 ? 40.884 26.493 3.344 1.00 39.55 58 GLN B C 1
ATOM 4358 O O . GLN B 1 47 ? 41.677 26.364 4.283 1.00 37.42 58 GLN B O 1
ATOM 4364 N N . ASN B 1 48 ? 40.165 25.485 2.856 1.00 38.72 59 ASN B N 1
ATOM 4365 C CA . ASN B 1 48 ? 40.241 24.137 3.411 1.00 39.02 59 ASN B CA 1
ATOM 4366 C C . ASN B 1 48 ? 39.888 24.069 4.888 1.00 38.62 59 ASN B C 1
ATOM 4367 O O . ASN B 1 48 ? 40.363 23.188 5.602 1.00 37.46 59 ASN B O 1
ATOM 4372 N N . ILE B 1 49 ? 39.057 25.002 5.340 1.00 37.69 60 ILE B N 1
ATOM 4373 C CA . ILE B 1 49 ? 38.634 25.043 6.733 1.00 37.65 60 ILE B CA 1
ATOM 4374 C C . ILE B 1 49 ? 37.651 23.911 7.013 1.00 36.62 60 ILE B C 1
ATOM 4375 O O . ILE B 1 49 ? 36.745 23.660 6.221 1.00 37.85 60 ILE B O 1
ATOM 4380 N N . PRO B 1 50 ? 37.829 23.200 8.140 1.00 35.38 61 PRO B N 1
ATOM 4381 C CA . PRO B 1 50 ? 36.932 22.097 8.492 1.00 33.33 61 PRO B CA 1
ATOM 4382 C C . PRO B 1 50 ? 35.472 22.553 8.576 1.00 33.23 61 PRO B C 1
ATOM 4383 O O . PRO B 1 50 ? 35.131 23.434 9.365 1.00 32.20 61 PRO B O 1
ATOM 4387 N N . ILE B 1 51 ? 34.628 21.957 7.740 1.00 32.13 62 ILE B N 1
ATOM 4388 C CA . ILE B 1 51 ? 33.194 22.256 7.698 1.00 30.15 62 ILE B CA 1
ATOM 4389 C C . ILE B 1 51 ? 32.500 20.920 7.461 1.00 29.69 62 ILE B C 1
ATOM 4390 O O . ILE B 1 51 ? 32.853 20.200 6.520 1.00 28.96 62 ILE B O 1
ATOM 4395 N N . TYR B 1 52 ? 31.582 20.517 8.313 1.00 28.69 63 TYR B N 1
ATOM 4396 C CA . TYR B 1 52 ? 30.773 19.328 8.134 1.00 26.85 63 TYR B CA 1
ATOM 4397 C C . TYR B 1 52 ? 30.170 19.075 6.753 1.00 26.45 63 TYR B C 1
ATOM 4398 O O . TYR B 1 52 ? 29.392 19.815 6.300 1.00 26.36 63 TYR B O 1
ATOM 4407 N N . GLY B 1 53 ? 30.444 17.948 6.204 1.00 25.56 64 GLY B N 1
ATOM 4408 C CA . GLY B 1 53 ? 29.875 17.623 4.914 1.00 27.69 64 GLY B CA 1
ATOM 4409 C C . GLY B 1 53 ? 30.398 18.430 3.751 1.00 27.70 64 GLY B C 1
ATOM 4410 O O . GLY B 1 53 ? 29.849 18.361 2.654 1.00 28.67 64 GLY B O 1
ATOM 4411 N N . VAL B 1 54 ? 31.451 19.205 3.987 1.00 28.18 65 VAL B N 1
ATOM 4412 C CA . VAL B 1 54 ? 32.049 20.010 2.934 1.00 29.03 65 VAL B CA 1
ATOM 4413 C C . VAL B 1 54 ? 33.517 19.625 2.848 1.00 29.89 65 VAL B C 1
ATOM 4414 O O . VAL B 1 54 ? 34.043 19.377 1.763 1.00 30.10 65 VAL B O 1
ATOM 4418 N N . THR B 1 55 ? 34.169 19.560 4.002 1.00 28.58 66 THR B N 1
ATOM 4419 C CA . THR B 1 55 ? 35.569 19.169 4.056 1.00 29.03 66 THR B CA 1
ATOM 4420 C C . THR B 1 55 ? 35.780 18.080 5.107 1.00 29.54 66 THR B C 1
ATOM 4421 O O . THR B 1 55 ? 36.857 17.967 5.696 1.00 29.38 66 THR B O 1
ATOM 4425 N N . THR B 1 56 ? 34.734 17.288 5.339 1.00 29.20 67 THR B N 1
ATOM 4426 C CA . THR B 1 56 ? 34.773 16.176 6.296 1.00 29.04 67 THR B CA 1
ATOM 4427 C C . THR B 1 56 ? 33.880 15.057 5.755 1.00 29.70 67 THR B C 1
ATOM 4428 O O . THR B 1 56 ? 33.078 15.281 4.844 1.00 28.32 67 THR B O 1
ATOM 4432 N N . GLY B 1 57 ? 34.015 13.861 6.324 1.00 28.73 68 GLY B N 1
ATOM 4433 C CA . GLY B 1 57 ? 33.177 12.753 5.905 1.00 27.16 68 GLY B CA 1
ATOM 4434 C C . GLY B 1 57 ? 31.776 12.982 6.456 1.00 26.6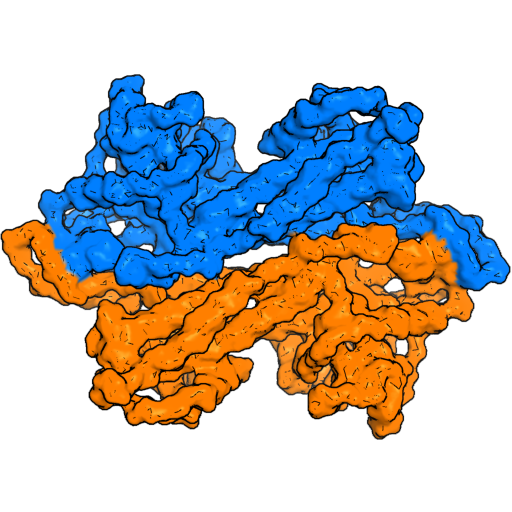4 68 GLY B C 1
ATOM 4435 O O . GLY B 1 57 ? 31.558 13.932 7.218 1.00 24.82 68 GLY B O 1
ATOM 4436 N N . TYR B 1 58 ? 30.829 12.116 6.106 1.00 25.38 69 TYR B N 1
ATOM 4437 C CA . TYR B 1 58 ? 29.463 12.295 6.575 1.00 26.64 69 TYR B CA 1
ATOM 4438 C C . TYR B 1 58 ? 29.052 11.461 7.776 1.00 26.78 69 TYR B C 1
ATOM 4439 O O . TYR B 1 58 ? 29.601 10.380 8.030 1.00 26.74 69 TYR B O 1
ATOM 4448 N N . GLY B 1 59 ? 28.070 11.974 8.509 1.00 28.12 70 GLY B N 1
ATOM 4449 C CA . GLY B 1 59 ? 27.583 11.286 9.689 1.00 27.42 70 GLY B CA 1
ATOM 4450 C C . GLY B 1 59 ? 28.724 10.942 10.625 1.00 28.02 70 GLY B C 1
ATOM 4451 O O . GLY B 1 59 ? 29.545 11.800 10.970 1.00 27.74 70 GLY B O 1
ATOM 4452 N N . GLU B 1 60 ? 28.779 9.677 11.027 1.00 26.62 71 GLU B N 1
ATOM 4453 C CA . GLU B 1 60 ? 29.817 9.190 11.924 1.00 28.15 71 GLU B CA 1
ATOM 4454 C C . GLU B 1 60 ? 31.225 9.422 11.381 1.00 28.14 71 GLU B C 1
ATOM 4455 O O . GLU B 1 60 ? 32.160 9.643 12.150 1.00 28.36 71 GLU B O 1
ATOM 4461 N N . MET B 1 61 ? 31.378 9.374 10.060 1.00 27.19 72 MET B N 1
ATOM 4462 C CA . MET B 1 61 ? 32.695 9.550 9.457 1.00 27.59 72 MET B CA 1
ATOM 4463 C C . MET B 1 61 ? 33.123 11.005 9.336 1.00 28.70 72 MET B C 1
ATOM 4464 O O . MET B 1 61 ? 33.967 11.355 8.499 1.00 25.80 72 MET B O 1
ATOM 4469 N N . ILE B 1 62 ? 32.538 11.845 10.187 1.00 28.24 73 ILE B N 1
ATOM 4470 C CA . ILE B 1 62 ? 32.873 13.264 10.221 1.00 27.87 73 ILE B CA 1
ATOM 4471 C C . ILE B 1 62 ? 34.337 13.403 10.668 1.00 29.12 73 ILE B C 1
ATOM 4472 O O . ILE B 1 62 ? 34.957 14.456 10.481 1.00 28.47 73 ILE B O 1
ATOM 4477 N N . TYR B 1 63 ? 34.895 12.336 11.239 1.00 29.04 74 TYR B N 1
ATOM 4478 C CA . TYR B 1 63 ? 36.290 12.375 11.682 1.00 30.03 74 TYR B CA 1
ATOM 4479 C C . TYR B 1 63 ? 37.275 12.314 10.507 1.00 30.21 74 TYR B C 1
ATOM 4480 O O . TYR B 1 63 ? 38.466 12.603 10.667 1.00 30.42 74 TYR B O 1
ATOM 4489 N N . MET B 1 64 ? 36.780 11.935 9.330 1.00 29.82 75 MET B N 1
ATOM 4490 C CA . MET B 1 64 ? 37.620 11.881 8.139 1.00 30.78 75 MET B CA 1
ATOM 4491 C C . MET B 1 64 ? 37.675 13.290 7.537 1.00 31.21 75 MET B C 1
ATOM 4492 O O . MET B 1 64 ? 36.640 13.886 7.229 1.00 32.18 75 MET B O 1
ATOM 4497 N N . GLN B 1 65 ? 38.884 13.820 7.384 1.00 30.91 76 GLN B N 1
ATOM 4498 C CA . GLN B 1 65 ? 39.070 15.154 6.826 1.00 30.39 76 GLN B CA 1
ATOM 4499 C C . GLN B 1 65 ? 39.351 15.054 5.334 1.00 31.40 76 GLN B C 1
ATOM 4500 O O . GLN B 1 65 ? 40.326 14.423 4.923 1.00 33.26 76 GLN B O 1
ATOM 4506 N N . VAL B 1 66 ? 38.488 15.670 4.529 1.00 30.47 77 VAL B N 1
ATOM 4507 C CA . VAL B 1 66 ? 38.628 15.640 3.073 1.00 30.68 77 VAL B CA 1
ATOM 4508 C C . VAL B 1 66 ? 39.080 16.992 2.519 1.00 31.91 77 VAL B C 1
ATOM 4509 O O . VAL B 1 66 ? 38.505 18.034 2.840 1.00 31.79 77 VAL B O 1
ATOM 4513 N N . ASP B 1 67 ? 40.110 16.961 1.680 1.00 31.48 78 ASP B N 1
ATOM 4514 C CA . ASP B 1 67 ? 40.653 18.170 1.072 1.00 32.49 78 ASP B CA 1
ATOM 4515 C C . ASP B 1 67 ? 39.635 18.787 0.114 1.00 32.94 78 ASP B C 1
ATOM 4516 O O . ASP B 1 67 ? 38.782 18.082 -0.420 1.00 33.37 78 ASP B O 1
ATOM 4521 N N . LYS B 1 68 ? 39.732 20.095 -0.115 1.00 32.80 79 LYS B N 1
ATOM 4522 C CA . LYS B 1 68 ? 38.793 20.775 -1.001 1.00 35.31 79 LYS B CA 1
ATOM 4523 C C . LYS B 1 68 ? 38.967 20.370 -2.459 1.00 34.95 79 LYS B C 1
ATOM 4524 O O . LYS B 1 68 ? 38.121 20.685 -3.297 1.00 35.34 79 LYS B O 1
ATOM 4530 N N . SER B 1 69 ? 40.062 19.678 -2.763 1.00 34.49 80 SER B N 1
ATOM 4531 C CA . SER B 1 69 ? 40.310 19.232 -4.129 1.00 33.76 80 SER B CA 1
ATOM 4532 C C . SER B 1 69 ? 39.327 18.124 -4.502 1.00 33.99 80 SER B C 1
ATOM 4533 O O . SER B 1 69 ? 39.185 17.774 -5.671 1.00 33.06 80 SER B O 1
ATOM 4536 N N . LYS B 1 70 ? 38.637 17.582 -3.503 1.00 33.41 81 LYS B N 1
ATOM 4537 C CA . LYS B 1 70 ? 37.661 16.525 -3.743 1.00 34.53 81 LYS B CA 1
ATOM 4538 C C . LYS B 1 70 ? 36.230 17.057 -3.677 1.00 34.79 81 LYS B C 1
ATOM 4539 O O . LYS B 1 70 ? 35.274 16.281 -3.597 1.00 34.29 81 LYS B O 1
ATOM 4545 N N . GLU B 1 71 ? 36.096 18.382 -3.719 1.00 33.88 82 GLU B N 1
ATOM 4546 C CA . GLU B 1 71 ? 34.797 19.052 -3.654 1.00 32.82 82 GLU B CA 1
ATOM 4547 C C . GLU B 1 71 ? 33.636 18.308 -4.315 1.00 31.57 82 GLU B C 1
ATOM 4548 O O . GLU B 1 71 ? 32.730 17.833 -3.633 1.00 32.27 82 GLU B O 1
ATOM 4554 N N . VAL B 1 72 ? 33.669 18.222 -5.642 1.00 30.84 83 VAL B N 1
ATOM 4555 C CA . VAL B 1 72 ? 32.614 17.571 -6.411 1.00 30.45 83 VAL B CA 1
ATOM 4556 C C . VAL B 1 72 ? 32.413 16.089 -6.110 1.00 31.41 83 VAL B C 1
ATOM 4557 O O . VAL B 1 72 ? 31.278 15.622 -5.999 1.00 31.13 83 VAL B O 1
ATOM 4561 N N . GLU B 1 73 ? 33.511 15.353 -5.980 1.00 30.68 84 GLU B N 1
ATOM 4562 C CA . GLU B 1 73 ? 33.436 13.925 -5.706 1.00 30.52 84 GLU B CA 1
ATOM 4563 C C . GLU B 1 73 ? 32.770 13.645 -4.360 1.00 29.12 84 GLU B C 1
ATOM 4564 O O . GLU B 1 73 ? 31.961 12.727 -4.240 1.00 28.58 84 GLU B O 1
ATOM 4570 N N . LEU B 1 74 ? 33.124 14.430 -3.347 1.00 28.51 85 LEU B N 1
ATOM 4571 C CA . LEU B 1 74 ? 32.555 14.256 -2.015 1.00 27.38 85 LEU B CA 1
ATOM 4572 C C . LEU B 1 74 ? 31.035 14.382 -2.053 1.00 27.98 85 LEU B C 1
ATOM 4573 O O . LEU B 1 74 ? 30.320 13.497 -1.594 1.00 27.42 85 LEU B O 1
ATOM 4578 N N . GLN B 1 75 ? 30.558 15.493 -2.602 1.00 26.45 86 GLN B N 1
ATOM 4579 C CA . GLN B 1 75 ? 29.130 15.764 -2.713 1.00 27.15 86 GLN B CA 1
ATOM 4580 C C . GLN B 1 75 ? 28.407 14.723 -3.563 1.00 27.55 86 GLN B C 1
ATOM 4581 O O . GLN B 1 75 ? 27.255 14.379 -3.295 1.00 26.44 86 GLN B O 1
ATOM 4587 N N . THR B 1 76 ? 29.087 14.232 -4.593 1.00 26.94 87 THR B N 1
ATOM 4588 C CA . THR B 1 76 ? 28.505 13.253 -5.495 1.00 25.66 87 THR B CA 1
ATOM 4589 C C . THR B 1 76 ? 28.418 11.858 -4.889 1.00 25.06 87 THR B C 1
ATOM 4590 O O . THR B 1 76 ? 27.404 11.177 -5.043 1.00 25.06 87 THR B O 1
ATOM 4594 N N . ASN B 1 77 ? 29.471 11.426 -4.202 1.00 24.22 88 ASN B N 1
ATOM 4595 C CA . ASN B 1 77 ? 29.451 10.103 -3.574 1.00 23.35 88 ASN B CA 1
ATOM 4596 C C . ASN B 1 77 ? 28.322 10.074 -2.548 1.00 23.01 88 ASN B C 1
ATOM 4597 O O . ASN B 1 77 ? 27.654 9.062 -2.380 1.00 21.58 88 ASN B O 1
ATOM 4602 N N . LEU B 1 78 ? 28.120 11.204 -1.873 1.00 22.60 89 LEU B N 1
ATOM 4603 C CA . LEU B 1 78 ? 27.074 11.336 -0.858 1.00 23.74 89 LEU B CA 1
ATOM 4604 C C . LEU B 1 78 ? 25.681 11.028 -1.420 1.00 22.64 89 LEU B C 1
ATOM 4605 O O . LEU B 1 78 ? 24.962 10.172 -0.891 1.00 18.52 89 LEU B O 1
ATOM 4610 N N . VAL B 1 79 ? 25.318 11.744 -2.486 1.00 22.08 90 VAL B N 1
ATOM 4611 C CA . VAL B 1 79 ? 24.025 11.585 -3.138 1.00 22.84 90 VAL B CA 1
ATOM 4612 C C . VAL B 1 79 ? 23.804 10.162 -3.642 1.00 22.94 90 VAL B C 1
ATOM 4613 O O . VAL B 1 79 ? 22.715 9.600 -3.475 1.00 22.98 90 VAL B O 1
ATOM 4617 N N . ARG B 1 80 ? 24.830 9.578 -4.259 1.00 21.33 91 ARG B N 1
ATOM 4618 C CA . ARG B 1 80 ? 24.713 8.221 -4.787 1.00 21.55 91 ARG B CA 1
ATOM 4619 C C . ARG B 1 80 ? 24.554 7.185 -3.674 1.00 21.22 91 ARG B C 1
ATOM 4620 O O . ARG B 1 80 ? 23.543 6.477 -3.604 1.00 20.46 91 ARG B O 1
ATOM 4628 N N . SER B 1 81 ? 25.553 7.109 -2.802 1.00 21.25 92 SER B N 1
ATOM 4629 C CA . SER B 1 81 ? 25.546 6.155 -1.694 1.00 24.01 92 SER B CA 1
ATOM 4630 C C . SER B 1 81 ? 24.299 6.247 -0.815 1.00 25.00 92 SER B C 1
ATOM 4631 O O . SER B 1 81 ? 23.942 5.279 -0.144 1.00 26.73 92 SER B O 1
ATOM 4634 N N . HIS B 1 82 ? 23.632 7.397 -0.812 1.00 24.28 93 HIS B N 1
ATOM 4635 C CA . HIS B 1 82 ? 22.438 7.536 0.017 1.00 23.94 93 HIS B CA 1
ATOM 4636 C C . HIS B 1 82 ? 21.124 7.375 -0.728 1.00 20.92 93 HIS B C 1
ATOM 4637 O O . HIS B 1 82 ? 20.054 7.427 -0.126 1.00 22.04 93 HIS B O 1
ATOM 4644 N N . SER B 1 83 ? 21.196 7.190 -2.040 1.00 19.73 94 SER B N 1
ATOM 4645 C CA . SER B 1 83 ? 19.986 6.965 -2.810 1.00 19.83 94 SER B CA 1
ATOM 4646 C C . SER B 1 83 ? 19.673 5.480 -2.637 1.00 19.55 94 SER B C 1
ATOM 4647 O O . SER B 1 83 ? 19.847 4.682 -3.560 1.00 22.24 94 SER B O 1
ATOM 4650 N N . ALA B 1 84 ? 19.234 5.117 -1.432 1.00 19.38 95 ALA B N 1
ATOM 4651 C CA . ALA B 1 84 ? 18.911 3.732 -1.103 1.00 19.01 95 ALA B CA 1
ATOM 4652 C C . ALA B 1 84 ? 17.452 3.580 -0.683 1.00 18.40 95 ALA B C 1
ATOM 4653 O O . ALA B 1 84 ? 17.129 2.780 0.199 1.00 18.81 95 ALA B O 1
ATOM 4655 N N . GLY B 1 85 ? 16.575 4.346 -1.314 1.00 18.34 96 GLY B N 1
ATOM 4656 C CA . GLY B 1 85 ? 15.163 4.263 -0.987 1.00 19.43 96 GLY B CA 1
ATOM 4657 C C . GLY B 1 85 ? 14.555 2.974 -1.510 1.00 20.35 96 GLY B C 1
ATOM 4658 O O . GLY B 1 85 ? 15.045 2.410 -2.486 1.00 22.47 96 GLY B O 1
ATOM 4659 N N . VAL B 1 86 ? 13.495 2.502 -0.860 1.00 20.33 97 VAL B N 1
ATOM 4660 C CA . VAL B 1 86 ? 12.820 1.276 -1.280 1.00 19.77 97 VAL B CA 1
ATOM 4661 C C . VAL B 1 86 ? 11.305 1.438 -1.121 1.00 20.51 97 VAL B C 1
ATOM 4662 O O . VAL B 1 86 ? 10.841 2.412 -0.528 1.00 18.71 97 VAL B O 1
ATOM 4666 N N . GLY B 1 87 ? 10.544 0.483 -1.653 1.00 21.45 98 GLY B N 1
ATOM 4667 C CA . GLY B 1 87 ? 9.093 0.536 -1.552 1.00 21.93 98 GLY B CA 1
ATOM 4668 C C . GLY B 1 87 ? 8.452 1.280 -2.712 1.00 23.78 98 GLY B C 1
ATOM 4669 O O . GLY B 1 87 ? 9.130 1.608 -3.682 1.00 23.36 98 GLY B O 1
ATOM 4670 N N . PRO B 1 88 ? 7.140 1.566 -2.642 1.00 24.27 99 PRO B N 1
ATOM 4671 C CA . PRO B 1 88 ? 6.460 2.282 -3.726 1.00 23.59 99 PRO B CA 1
ATOM 4672 C C . PRO B 1 88 ? 6.994 3.701 -3.877 1.00 21.71 99 PRO B C 1
ATOM 4673 O O . PRO B 1 88 ? 7.592 4.252 -2.953 1.00 22.11 99 PRO B O 1
ATOM 4677 N N . LEU B 1 89 ? 6.787 4.276 -5.055 1.00 21.82 100 LEU B N 1
ATOM 4678 C CA . LEU B 1 89 ? 7.225 5.630 -5.351 1.00 20.74 100 LEU B CA 1
ATOM 4679 C C . LEU B 1 89 ? 6.100 6.583 -4.993 1.00 21.45 100 LEU B C 1
ATOM 4680 O O . LEU B 1 89 ? 4.924 6.228 -5.097 1.00 22.72 100 LEU B O 1
ATOM 4685 N N . PHE B 1 90 ? 6.454 7.790 -4.569 1.00 21.91 101 PHE B N 1
ATOM 4686 C CA . PHE B 1 90 ? 5.445 8.780 -4.237 1.00 20.29 101 PHE B CA 1
ATOM 4687 C C . PHE B 1 90 ? 4.733 9.180 -5.528 1.00 20.62 101 PHE B C 1
ATOM 4688 O O . PHE B 1 90 ? 5.304 9.061 -6.612 1.00 18.24 101 PHE B O 1
ATOM 4696 N N . ALA B 1 91 ? 3.489 9.632 -5.413 1.00 20.70 102 ALA B N 1
ATOM 4697 C CA . ALA B 1 91 ? 2.723 10.062 -6.583 1.00 22.83 102 ALA B CA 1
ATOM 4698 C C . ALA B 1 91 ? 3.282 11.391 -7.069 1.00 23.20 102 ALA B C 1
ATOM 4699 O O . ALA B 1 91 ? 4.109 12.004 -6.396 1.00 24.22 102 ALA B O 1
ATOM 4701 N N . GLU B 1 92 ? 2.825 11.847 -8.230 1.00 23.89 103 GLU B N 1
ATOM 4702 C CA . GLU B 1 92 ? 3.322 13.099 -8.778 1.00 25.11 103 GLU B CA 1
ATOM 4703 C C . GLU B 1 92 ? 3.157 14.275 -7.819 1.00 22.00 103 GLU B C 1
ATOM 4704 O O . GLU B 1 92 ? 4.116 15.000 -7.540 1.00 18.81 103 GLU B O 1
ATOM 4710 N N . ASP B 1 93 ? 1.942 14.467 -7.321 1.00 21.49 104 ASP B N 1
ATOM 4711 C CA . ASP B 1 93 ? 1.674 15.580 -6.418 1.00 22.47 104 ASP B CA 1
ATOM 4712 C C . ASP B 1 93 ? 2.485 15.528 -5.118 1.00 21.94 104 ASP B C 1
ATOM 4713 O O . ASP B 1 93 ? 2.894 16.564 -4.587 1.00 21.73 104 ASP B O 1
ATOM 4718 N N . GLU B 1 94 ? 2.737 14.327 -4.611 1.00 20.90 105 GLU B N 1
ATOM 4719 C CA . GLU B 1 94 ? 3.519 14.189 -3.385 1.00 21.04 105 GLU B CA 1
ATOM 4720 C C . GLU B 1 94 ? 4.986 14.554 -3.637 1.00 20.96 105 GLU B C 1
ATOM 4721 O O . GLU B 1 94 ? 5.619 15.229 -2.816 1.00 20.05 105 GLU B O 1
ATOM 4727 N N . ALA B 1 95 ? 5.515 14.113 -4.775 1.00 18.62 106 ALA B N 1
ATOM 4728 C CA . ALA B 1 95 ? 6.902 14.387 -5.134 1.00 19.77 106 ALA B CA 1
ATOM 4729 C C . ALA B 1 95 ? 7.125 15.881 -5.359 1.00 19.92 106 ALA B C 1
ATOM 4730 O O . ALA B 1 95 ? 8.186 16.409 -5.027 1.00 20.97 106 ALA B O 1
ATOM 4732 N N . ARG B 1 96 ? 6.129 16.555 -5.930 1.00 20.39 107 ARG B N 1
ATOM 4733 C CA . ARG B 1 96 ? 6.219 17.993 -6.182 1.00 19.23 107 ARG B CA 1
ATOM 4734 C C . ARG B 1 96 ? 6.208 18.761 -4.860 1.00 19.89 107 ARG B C 1
ATOM 4735 O O . ARG B 1 96 ? 6.914 19.760 -4.711 1.00 21.03 107 ARG B O 1
ATOM 4743 N N . ALA B 1 97 ? 5.410 18.300 -3.899 1.00 19.09 108 ALA B N 1
ATOM 4744 C CA . ALA B 1 97 ? 5.356 18.974 -2.599 1.00 18.86 108 ALA B CA 1
ATOM 4745 C C . ALA B 1 97 ? 6.714 18.852 -1.900 1.00 17.47 108 ALA B C 1
ATOM 4746 O O . ALA B 1 97 ? 7.172 19.783 -1.235 1.00 18.66 108 ALA B O 1
ATOM 4748 N N . ILE B 1 98 ? 7.348 17.694 -2.043 1.00 16.77 109 ILE B N 1
ATOM 4749 C CA . ILE B 1 98 ? 8.651 17.476 -1.424 1.00 17.54 109 ILE B CA 1
ATOM 4750 C C . ILE B 1 98 ? 9.677 18.404 -2.071 1.00 19.94 109 ILE B C 1
ATOM 4751 O O . ILE B 1 98 ? 10.435 19.079 -1.380 1.00 21.63 109 ILE B O 1
ATOM 4756 N N . VAL B 1 99 ? 9.688 18.444 -3.400 1.00 19.90 110 VAL B N 1
ATOM 4757 C CA . VAL B 1 99 ? 10.628 19.296 -4.119 1.00 21.60 110 VAL B CA 1
ATOM 4758 C C . VAL B 1 99 ? 10.389 20.758 -3.754 1.00 21.29 110 VAL B C 1
ATOM 4759 O O . VAL B 1 99 ? 11.333 21.523 -3.559 1.00 21.46 110 VAL B O 1
ATOM 4763 N N . ALA B 1 100 ? 9.119 21.133 -3.644 1.00 22.35 111 ALA B N 1
ATOM 4764 C CA . ALA B 1 100 ? 8.740 22.497 -3.294 1.00 21.30 111 ALA B CA 1
ATOM 4765 C C . ALA B 1 100 ? 9.281 22.876 -1.919 1.00 22.32 111 ALA B C 1
ATOM 4766 O O . ALA B 1 100 ? 9.870 23.942 -1.745 1.00 22.88 111 ALA B O 1
ATOM 4768 N N . ALA B 1 101 ? 9.072 21.999 -0.941 1.00 20.44 112 ALA B N 1
ATOM 4769 C CA . ALA B 1 101 ? 9.542 22.252 0.410 1.00 21.50 112 ALA B CA 1
ATOM 4770 C C . ALA B 1 101 ? 11.063 22.403 0.450 1.00 22.59 112 ALA B C 1
ATOM 4771 O O . ALA B 1 101 ? 11.582 23.250 1.173 1.00 23.54 112 ALA B O 1
ATOM 4773 N N . ARG B 1 102 ? 11.777 21.590 -0.325 1.00 22.27 113 ARG B N 1
ATOM 4774 C CA . ARG B 1 102 ? 13.234 21.679 -0.340 1.00 22.37 113 ARG B CA 1
ATOM 4775 C C . ARG B 1 102 ? 13.649 23.016 -0.950 1.00 23.17 113 ARG B C 1
ATOM 4776 O O . ARG B 1 102 ? 14.542 23.692 -0.436 1.00 23.69 113 ARG B O 1
ATOM 4784 N N . LEU B 1 103 ? 12.999 23.391 -2.048 1.00 23.02 114 LEU B N 1
ATOM 4785 C CA . LEU B 1 103 ? 13.304 24.650 -2.720 1.00 24.04 114 LEU B CA 1
ATOM 4786 C C . LEU B 1 103 ? 13.095 25.837 -1.799 1.00 24.73 114 LEU B C 1
ATOM 4787 O O . LEU B 1 103 ? 13.899 26.769 -1.789 1.00 25.05 114 LEU B O 1
ATOM 4792 N N . ASN B 1 104 ? 12.017 25.807 -1.021 1.00 24.68 115 ASN B N 1
ATOM 4793 C CA . ASN B 1 104 ? 11.737 26.912 -0.111 1.00 24.30 115 ASN B CA 1
ATOM 4794 C C . ASN B 1 104 ? 12.766 26.992 0.999 1.00 24.77 115 ASN B C 1
ATOM 4795 O O . ASN B 1 104 ? 13.129 28.085 1.442 1.00 26.58 115 ASN B O 1
ATOM 4800 N N . THR B 1 105 ? 13.237 25.830 1.443 1.00 24.85 116 THR B N 1
ATOM 4801 C CA . THR B 1 105 ? 14.235 25.758 2.506 1.00 25.72 116 THR B CA 1
ATOM 4802 C C . THR B 1 105 ? 15.524 26.420 2.054 1.00 24.57 116 THR B C 1
ATOM 4803 O O . THR B 1 105 ? 16.080 27.256 2.759 1.00 24.30 116 THR B O 1
ATOM 4807 N N . LEU B 1 106 ? 15.986 26.037 0.869 1.00 24.09 117 LEU B N 1
ATOM 4808 C CA . LEU B 1 106 ? 17.218 26.575 0.314 1.00 24.39 117 LEU B CA 1
ATOM 4809 C C . LEU B 1 106 ? 17.087 28.064 -0.020 1.00 24.51 117 LEU B C 1
ATOM 4810 O O . LEU B 1 106 ? 18.051 28.818 0.106 1.00 24.38 117 LEU B O 1
ATOM 4815 N N . ALA B 1 107 ? 15.885 28.490 -0.407 1.00 23.05 118 ALA B N 1
ATOM 4816 C CA . ALA B 1 107 ? 15.635 29.887 -0.752 1.00 24.20 118 ALA B CA 1
ATOM 4817 C C . ALA B 1 107 ? 15.731 30.836 0.445 1.00 25.68 118 ALA B C 1
ATOM 4818 O O . ALA B 1 107 ? 15.827 32.051 0.269 1.00 23.77 118 ALA B O 1
ATOM 4820 N N . LYS B 1 108 ? 15.693 30.295 1.660 1.00 24.73 119 LYS B N 1
ATOM 4821 C CA . LYS B 1 108 ? 15.786 31.142 2.846 1.00 25.34 119 LYS B CA 1
ATOM 4822 C C . LYS B 1 108 ? 17.174 31.791 2.890 1.00 26.41 119 LYS B C 1
ATOM 4823 O O . LYS B 1 108 ? 17.383 32.781 3.592 1.00 27.40 119 LYS B O 1
ATOM 4829 N N . GLY B 1 109 ? 18.118 31.216 2.146 1.00 26.17 120 GLY B N 1
ATOM 4830 C CA . GLY B 1 109 ? 19.456 31.781 2.055 1.00 28.29 120 GLY B CA 1
ATOM 4831 C C . GLY B 1 109 ? 20.502 31.459 3.108 1.00 29.92 120 GLY B C 1
ATOM 4832 O O . GLY B 1 109 ? 21.510 32.162 3.206 1.00 30.83 120 GLY B O 1
ATOM 4833 N N . HIS B 1 110 ? 20.280 30.418 3.901 1.00 28.50 121 HIS B N 1
ATOM 4834 C CA . HIS B 1 110 ? 21.252 30.051 4.921 1.00 29.07 121 HIS B CA 1
ATOM 4835 C C . HIS B 1 110 ? 21.947 28.748 4.586 1.00 28.26 121 HIS B C 1
ATOM 4836 O O . HIS B 1 110 ? 22.787 28.274 5.345 1.00 28.94 121 HIS B O 1
ATOM 4843 N N . SER B 1 111 ? 21.604 28.180 3.436 1.00 27.63 122 SER B N 1
ATOM 4844 C CA . SER B 1 111 ? 22.182 26.915 3.013 1.00 27.97 122 SER B CA 1
ATOM 4845 C C . SER B 1 111 ? 23.459 27.026 2.183 1.00 27.80 122 SER B C 1
ATOM 4846 O O . SER B 1 111 ? 24.088 26.015 1.876 1.00 25.62 122 SER B O 1
ATOM 4849 N N . ALA B 1 112 ? 23.836 28.248 1.821 1.00 27.42 123 ALA B N 1
ATOM 4850 C CA . ALA B 1 112 ? 25.063 28.486 1.059 1.00 27.75 123 ALA B CA 1
ATOM 4851 C C . ALA B 1 112 ? 25.117 27.733 -0.267 1.00 28.29 123 ALA B C 1
ATOM 4852 O O . ALA B 1 112 ? 26.179 27.289 -0.700 1.00 28.78 123 ALA B O 1
ATOM 4854 N N . VAL B 1 113 ? 23.962 27.606 -0.904 1.00 28.53 124 VAL B N 1
ATOM 4855 C CA . VAL B 1 113 ? 23.830 26.927 -2.184 1.00 29.76 124 VAL B CA 1
ATOM 4856 C C . VAL B 1 113 ? 23.911 27.939 -3.332 1.00 29.70 124 VAL B C 1
ATOM 4857 O O . VAL B 1 113 ? 23.488 29.083 -3.183 1.00 30.50 124 VAL B O 1
ATOM 4861 N N . ARG B 1 114 ? 24.461 27.534 -4.473 1.00 29.82 125 ARG B N 1
ATOM 4862 C CA . ARG B 1 114 ? 24.528 28.446 -5.614 1.00 29.90 125 ARG B CA 1
ATOM 4863 C C . ARG B 1 114 ? 23.103 28.709 -6.081 1.00 29.69 125 ARG B C 1
ATOM 4864 O O . ARG B 1 114 ? 22.256 27.820 -6.023 1.00 32.30 125 ARG B O 1
ATOM 4872 N N . PRO B 1 115 ? 22.812 29.937 -6.538 1.00 28.67 126 PRO B N 1
ATOM 4873 C CA . PRO B 1 115 ? 21.461 30.245 -7.008 1.00 28.87 126 PRO B CA 1
ATOM 4874 C C . PRO B 1 115 ? 20.941 29.266 -8.060 1.00 28.66 126 PRO B C 1
ATOM 4875 O O . PRO B 1 115 ? 19.736 28.998 -8.129 1.00 27.10 126 PRO B O 1
ATOM 4879 N N . ILE B 1 116 ? 21.846 28.718 -8.868 1.00 28.53 127 ILE B N 1
ATOM 4880 C CA . ILE B 1 116 ? 21.435 27.793 -9.914 1.00 29.57 127 ILE B CA 1
ATOM 4881 C C . ILE B 1 116 ? 20.664 26.598 -9.378 1.00 30.21 127 ILE B C 1
ATOM 4882 O O . ILE B 1 116 ? 19.728 26.125 -10.018 1.00 30.48 127 ILE B O 1
ATOM 4887 N N . ILE B 1 117 ? 21.044 26.112 -8.201 1.00 30.58 128 ILE B N 1
ATOM 4888 C CA . ILE B 1 117 ? 20.343 24.975 -7.616 1.00 30.75 128 ILE B CA 1
ATOM 4889 C C . ILE B 1 117 ? 18.884 25.343 -7.375 1.00 30.02 128 ILE B C 1
ATOM 4890 O O . ILE B 1 117 ? 17.987 24.540 -7.617 1.00 29.36 128 ILE B O 1
ATOM 4895 N N . LEU B 1 118 ? 18.653 26.565 -6.911 1.00 29.64 129 LEU B N 1
ATOM 4896 C CA . LEU B 1 118 ? 17.298 27.048 -6.684 1.00 29.00 129 LEU B CA 1
ATOM 4897 C C . LEU B 1 118 ? 16.593 27.109 -8.036 1.00 29.78 129 LEU B C 1
ATOM 4898 O O . LEU B 1 118 ? 15.447 26.685 -8.176 1.00 29.64 129 LEU B O 1
ATOM 4903 N N . GLU B 1 119 ? 17.297 27.633 -9.033 1.00 28.33 130 GLU B N 1
ATOM 4904 C CA . GLU B 1 119 ? 16.746 27.758 -10.377 1.00 29.30 130 GLU B CA 1
ATOM 4905 C C . GLU B 1 119 ? 16.404 26.414 -11.015 1.00 28.09 130 GLU B C 1
ATOM 4906 O O . GLU B 1 119 ? 15.387 26.283 -11.696 1.00 28.27 130 GLU B O 1
ATOM 4912 N N . ARG B 1 120 ? 17.245 25.412 -10.792 1.00 26.09 131 ARG B N 1
ATOM 4913 C CA . ARG B 1 120 ? 17.003 24.104 -11.381 1.00 26.02 131 ARG B CA 1
ATOM 4914 C C . ARG B 1 120 ? 15.801 23.404 -10.735 1.00 25.66 131 ARG B C 1
ATOM 4915 O O . ARG B 1 120 ? 14.954 22.854 -11.440 1.00 24.53 131 ARG B O 1
ATOM 4923 N N . LEU B 1 121 ? 15.720 23.425 -9.403 1.00 25.03 132 LEU B N 1
ATOM 4924 C CA . LEU B 1 121 ? 14.582 22.813 -8.717 1.00 25.08 132 LEU B CA 1
ATOM 4925 C C . LEU B 1 121 ? 13.311 23.515 -9.197 1.00 25.43 132 LEU B C 1
ATOM 4926 O O . LEU B 1 121 ? 12.295 22.872 -9.467 1.00 25.52 132 LEU B O 1
ATOM 4931 N N . ALA B 1 122 ? 13.380 24.840 -9.311 1.00 25.77 133 ALA B N 1
ATOM 4932 C CA . ALA B 1 122 ? 12.243 25.630 -9.774 1.00 26.55 133 ALA B CA 1
ATOM 4933 C C . ALA B 1 122 ? 11.864 25.219 -11.193 1.00 27.30 133 ALA B C 1
ATOM 4934 O O . ALA B 1 122 ? 10.679 25.137 -11.532 1.00 26.60 133 ALA B O 1
ATOM 4936 N N . GLN B 1 123 ? 12.877 24.956 -12.015 1.00 26.20 134 GLN B N 1
ATOM 4937 C CA . GLN B 1 123 ? 12.655 24.564 -13.401 1.00 27.33 134 GLN B CA 1
ATOM 4938 C C . GLN B 1 123 ? 12.039 23.170 -13.493 1.00 26.57 134 GLN B C 1
ATOM 4939 O O . GLN B 1 123 ? 11.205 22.908 -14.357 1.00 27.85 134 GLN B O 1
ATOM 4945 N N . TYR B 1 124 ? 12.460 22.269 -12.614 1.00 24.65 135 TYR B N 1
ATOM 4946 C CA . TYR B 1 124 ? 11.906 20.918 -12.613 1.00 25.44 135 TYR B CA 1
ATOM 4947 C C . TYR B 1 124 ? 10.416 21.003 -12.300 1.00 24.04 135 TYR B C 1
ATOM 4948 O O . TYR B 1 124 ? 9.598 20.322 -12.916 1.00 25.35 135 TYR B O 1
ATOM 4957 N N . LEU B 1 125 ? 10.072 21.862 -11.347 1.00 25.18 136 LEU B N 1
ATOM 4958 C CA . LEU B 1 125 ? 8.682 22.062 -10.953 1.00 25.04 136 LEU B CA 1
ATOM 4959 C C . LEU B 1 125 ? 7.858 22.724 -12.062 1.00 24.98 136 LEU B C 1
ATOM 4960 O O . LEU B 1 125 ? 6.782 22.247 -12.416 1.00 25.73 136 LEU B O 1
ATOM 4965 N N . ASN B 1 126 ? 8.371 23.823 -12.606 1.00 24.98 137 ASN B N 1
ATOM 4966 C CA . ASN B 1 126 ? 7.681 24.569 -13.661 1.00 27.58 137 ASN B CA 1
ATOM 4967 C C . ASN B 1 126 ? 7.605 23.844 -14.996 1.00 27.73 137 ASN B C 1
ATOM 4968 O O . ASN B 1 126 ? 6.743 24.141 -15.813 1.00 30.53 137 ASN B O 1
ATOM 4973 N N . GLU B 1 127 ? 8.504 22.896 -15.224 1.00 28.81 138 GLU B N 1
ATOM 4974 C CA . GLU B 1 127 ? 8.495 22.162 -16.480 1.00 30.32 138 GLU B CA 1
ATOM 4975 C C . GLU B 1 127 ? 7.972 20.731 -16.347 1.00 29.89 138 GLU B C 1
ATOM 4976 O O . GLU B 1 127 ? 7.927 19.986 -17.312 1.00 29.23 138 GLU B O 1
ATOM 4982 N N . GLY B 1 128 ? 7.570 20.353 -15.141 1.00 29.68 139 GLY B N 1
ATOM 4983 C CA . GLY B 1 128 ? 7.013 19.027 -14.949 1.00 28.04 139 GLY B CA 1
ATOM 4984 C C . GLY B 1 128 ? 7.972 17.858 -14.889 1.00 27.43 139 GLY B C 1
ATOM 4985 O O . GLY B 1 128 ? 7.603 16.744 -15.256 1.00 27.78 139 GLY B O 1
ATOM 4986 N N . ILE B 1 129 ? 9.200 18.100 -14.447 1.00 26.60 140 ILE B N 1
ATOM 4987 C CA . ILE B 1 129 ? 10.176 17.023 -14.304 1.00 24.88 140 ILE B CA 1
ATOM 4988 C C . ILE B 1 129 ? 9.985 16.545 -12.863 1.00 24.62 140 ILE B C 1
ATOM 4989 O O . ILE B 1 129 ? 10.374 17.227 -11.909 1.00 23.22 140 ILE B O 1
ATOM 4994 N N . THR B 1 130 ? 9.372 15.379 -12.711 1.00 23.85 141 THR B N 1
ATOM 4995 C CA . THR B 1 130 ? 9.079 14.849 -11.390 1.00 24.83 141 THR B CA 1
ATOM 4996 C C . THR B 1 130 ? 9.940 13.672 -10.965 1.00 23.74 141 THR B C 1
ATOM 4997 O O . THR B 1 130 ? 9.911 12.612 -11.583 1.00 23.43 141 THR B O 1
ATOM 5001 N N . PRO B 1 131 ? 10.728 13.852 -9.896 1.00 22.25 142 PRO B N 1
ATOM 5002 C CA . PRO B 1 131 ? 11.600 12.791 -9.380 1.00 21.00 142 PRO B CA 1
ATOM 5003 C C . PRO B 1 131 ? 10.814 11.546 -8.979 1.00 19.72 142 PRO B C 1
ATOM 5004 O O . PRO B 1 131 ? 9.691 11.648 -8.490 1.00 17.18 142 PRO B O 1
ATOM 5008 N N . ALA B 1 132 ? 11.406 10.376 -9.201 1.00 18.29 143 ALA B N 1
ATOM 5009 C CA . ALA B 1 132 ? 10.789 9.122 -8.798 1.00 19.63 143 ALA B CA 1
ATOM 5010 C C . ALA B 1 132 ? 11.346 8.966 -7.386 1.00 19.88 143 ALA B C 1
ATOM 5011 O O . ALA B 1 132 ? 12.538 8.718 -7.216 1.00 18.63 143 ALA B O 1
ATOM 5013 N N . ILE B 1 133 ? 10.496 9.134 -6.380 1.00 19.55 144 ILE B N 1
ATOM 5014 C CA . ILE B 1 133 ? 10.943 9.047 -4.988 1.00 19.02 144 ILE B CA 1
ATOM 5015 C C . ILE B 1 133 ? 10.354 7.860 -4.236 1.00 19.20 144 ILE B C 1
ATOM 5016 O O . ILE B 1 133 ? 9.137 7.778 -4.056 1.00 20.35 144 ILE B O 1
ATOM 5021 N N . PRO B 1 134 ? 11.207 6.922 -3.792 1.00 18.58 145 PRO B N 1
ATOM 5022 C CA . PRO B 1 134 ? 10.730 5.752 -3.047 1.00 18.91 145 PRO B CA 1
ATOM 5023 C C . PRO B 1 134 ? 10.186 6.273 -1.709 1.00 18.59 145 PRO B C 1
ATOM 5024 O O . PRO B 1 134 ? 10.776 7.173 -1.114 1.00 17.77 145 PRO B O 1
ATOM 5028 N N . GLU B 1 135 ? 9.066 5.723 -1.246 1.00 18.67 146 GLU B N 1
ATOM 5029 C CA . GLU B 1 135 ? 8.453 6.173 0.010 1.00 19.33 146 GLU B CA 1
ATOM 5030 C C . GLU B 1 135 ? 9.177 5.791 1.296 1.00 18.72 146 GLU B C 1
ATOM 5031 O O . GLU B 1 135 ? 8.988 6.439 2.323 1.00 19.75 146 GLU B O 1
ATOM 5037 N N . ILE B 1 136 ? 9.995 4.742 1.240 1.00 18.39 147 ILE B N 1
ATOM 5038 C CA . ILE B 1 136 ? 10.694 4.239 2.422 1.00 19.50 147 ILE B CA 1
ATOM 5039 C C . ILE B 1 136 ? 12.215 4.375 2.422 1.00 20.84 147 ILE B C 1
ATOM 5040 O O . ILE B 1 136 ? 12.876 4.101 1.418 1.00 20.12 147 ILE B O 1
ATOM 5045 N N . GLY B 1 137 ? 12.754 4.778 3.572 1.00 20.64 148 GLY B N 1
ATOM 5046 C CA . GLY B 1 137 ? 14.190 4.933 3.724 1.00 21.23 148 GLY B CA 1
ATOM 5047 C C . GLY B 1 137 ? 14.537 5.971 4.777 1.00 22.09 148 GLY B C 1
ATOM 5048 O O . GLY B 1 137 ? 15.489 5.813 5.540 1.00 21.55 148 GLY B O 1
ATOM 5049 N N . SER B 1 138 ? 13.742 7.032 4.824 1.00 21.13 149 SER B N 1
ATOM 5050 C CA . SER B 1 138 ? 13.949 8.125 5.767 1.00 20.60 149 SER B CA 1
ATOM 5051 C C . SER B 1 138 ? 13.804 7.755 7.243 1.00 20.65 149 SER B C 1
ATOM 5052 O O . SER B 1 138 ? 12.870 7.048 7.625 1.00 17.73 149 SER B O 1
ATOM 5055 N N . LEU B 1 139 ? 14.744 8.239 8.059 1.00 19.41 150 LEU B N 1
ATOM 5056 C CA . LEU B 1 139 ? 14.712 8.027 9.508 1.00 19.72 150 LEU B CA 1
ATOM 5057 C C . LEU B 1 139 ? 14.210 9.338 10.114 1.00 18.75 150 LEU B C 1
ATOM 5058 O O . LEU B 1 139 ? 14.081 9.477 11.331 1.00 18.71 150 LEU B O 1
ATOM 5063 N N . GLY B 1 140 ? 13.949 10.301 9.236 1.00 17.96 151 GLY B N 1
ATOM 5064 C CA . GLY B 1 140 ? 13.450 11.592 9.657 1.00 20.31 151 GLY B CA 1
ATOM 5065 C C . GLY B 1 140 ? 14.421 12.337 10.535 1.00 21.72 151 GLY B C 1
ATOM 5066 O O . GLY B 1 140 ? 13.972 13.055 11.429 1.00 24.17 151 GLY B O 1
ATOM 5080 N N . ASP B 1 142 ? 15.183 13.210 6.217 1.00 25.45 155 ASP B N 1
ATOM 5081 C CA . ASP B 1 142 ? 14.701 12.469 5.028 1.00 23.87 155 ASP B CA 1
ATOM 5082 C C . ASP B 1 142 ? 15.795 12.219 3.964 1.00 22.65 155 ASP B C 1
ATOM 5083 O O . ASP B 1 142 ? 15.610 12.506 2.779 1.00 21.74 155 ASP B O 1
ATOM 5088 N N . LEU B 1 143 ? 16.917 11.646 4.387 1.00 21.12 156 LEU B N 1
ATOM 5089 C CA . LEU B 1 143 ? 18.061 11.403 3.502 1.00 22.64 156 LEU B CA 1
ATOM 5090 C C . LEU B 1 143 ? 17.827 10.607 2.226 1.00 21.78 156 LEU B C 1
ATOM 5091 O O . LEU B 1 143 ? 18.085 11.101 1.126 1.00 21.06 156 LEU B O 1
ATOM 5096 N N . ALA B 1 144 ? 17.357 9.374 2.360 1.00 20.70 157 ALA B N 1
ATOM 5097 C CA . ALA B 1 144 ? 17.137 8.538 1.184 1.00 21.27 157 ALA B CA 1
ATOM 5098 C C . ALA B 1 144 ? 16.229 9.175 0.136 1.00 20.55 157 ALA B C 1
ATOM 5099 O O . ALA B 1 144 ? 16.628 9.349 -1.015 1.00 21.85 157 ALA B O 1
ATOM 5101 N N . PRO B 1 145 ? 14.995 9.541 0.517 1.00 20.40 158 PRO B N 1
ATOM 5102 C CA . PRO B 1 145 ? 14.119 10.145 -0.495 1.00 19.55 158 PRO B CA 1
ATOM 5103 C C . PRO B 1 145 ? 14.652 11.450 -1.091 1.00 19.43 158 PRO B C 1
ATOM 5104 O O . PRO B 1 145 ? 14.512 11.695 -2.293 1.00 19.27 158 PRO B O 1
ATOM 5108 N N . LEU B 1 146 ? 15.271 12.288 -0.269 1.00 16.86 159 LEU B N 1
ATOM 5109 C CA . LEU B 1 146 ? 15.802 13.534 -0.799 1.00 19.03 159 LEU B CA 1
ATOM 5110 C C . LEU B 1 146 ? 17.034 13.265 -1.660 1.00 20.33 159 LEU B C 1
ATOM 5111 O O . LEU B 1 146 ? 17.366 14.067 -2.522 1.00 20.04 159 LEU B O 1
ATOM 5116 N N . SER B 1 147 ? 17.709 12.142 -1.421 1.00 21.06 160 SER B N 1
ATOM 5117 C CA . SER B 1 147 ? 18.878 11.785 -2.220 1.00 22.50 160 SER B CA 1
ATOM 5118 C C . SER B 1 147 ? 18.412 11.356 -3.614 1.00 22.22 160 SER B C 1
ATOM 5119 O O . SER B 1 147 ? 19.110 11.581 -4.602 1.00 22.27 160 SER B O 1
ATOM 5122 N N . HIS B 1 148 ? 17.233 10.744 -3.694 1.00 21.50 161 HIS B N 1
ATOM 5123 C CA . HIS B 1 148 ? 16.701 10.342 -4.991 1.00 20.96 161 HIS B CA 1
ATOM 5124 C C . HIS B 1 148 ? 16.331 11.582 -5.781 1.00 22.19 161 HIS B C 1
ATOM 5125 O O . HIS B 1 148 ? 16.390 11.583 -7.009 1.00 23.46 161 HIS B O 1
ATOM 5132 N N . VAL B 1 149 ? 15.953 12.644 -5.076 1.00 23.45 162 VAL B N 1
ATOM 5133 C CA . VAL B 1 149 ? 15.605 13.890 -5.744 1.00 22.96 162 VAL B CA 1
ATOM 5134 C C . VAL B 1 149 ? 16.904 14.536 -6.209 1.00 24.70 162 VAL B C 1
ATOM 5135 O O . VAL B 1 149 ? 17.020 14.950 -7.363 1.00 24.60 162 VAL B O 1
ATOM 5139 N N . ALA B 1 150 ? 17.877 14.611 -5.301 1.00 24.38 163 ALA B N 1
ATOM 5140 C CA . ALA B 1 150 ? 19.175 15.203 -5.612 1.00 25.27 163 ALA B CA 1
ATOM 5141 C C . ALA B 1 150 ? 19.774 14.527 -6.842 1.00 25.86 163 ALA B C 1
ATOM 5142 O O . ALA B 1 150 ? 20.361 15.188 -7.698 1.00 26.85 163 ALA B O 1
ATOM 5144 N N . SER B 1 151 ? 19.622 13.209 -6.927 1.00 24.83 164 SER B N 1
ATOM 5145 C CA . SER B 1 151 ? 20.146 12.458 -8.062 1.00 23.97 164 SER B CA 1
ATOM 5146 C C . SER B 1 151 ? 19.664 13.004 -9.405 1.00 24.25 164 SER B C 1
ATOM 5147 O O . SER B 1 151 ? 20.461 13.160 -10.335 1.00 25.21 164 SER B O 1
ATOM 5150 N N . THR B 1 152 ? 18.369 13.306 -9.505 1.00 23.15 165 THR B N 1
ATOM 5151 C CA . THR B 1 152 ? 17.801 13.819 -10.746 1.00 25.71 165 THR B CA 1
ATOM 5152 C C . THR B 1 152 ? 18.382 15.151 -11.207 1.00 26.55 165 THR B C 1
ATOM 5153 O O . THR B 1 152 ? 18.299 15.478 -12.392 1.00 27.93 165 THR B O 1
ATOM 5157 N N . LEU B 1 153 ? 18.947 15.927 -10.283 1.00 28.05 166 LEU B N 1
ATOM 5158 C CA . LEU B 1 153 ? 19.542 17.216 -10.639 1.00 29.45 166 LEU B CA 1
ATOM 5159 C C . LEU B 1 153 ? 20.884 17.002 -11.332 1.00 30.14 166 LEU B C 1
ATOM 5160 O O . LEU B 1 153 ? 21.306 17.821 -12.151 1.00 29.13 166 LEU B O 1
ATOM 5165 N N . ILE B 1 154 ? 21.557 15.903 -11.004 1.00 30.03 167 ILE B N 1
ATOM 5166 C CA . ILE B 1 154 ? 22.841 15.609 -11.629 1.00 30.25 167 ILE B CA 1
ATOM 5167 C C . ILE B 1 154 ? 22.700 14.612 -12.778 1.00 30.34 167 ILE B C 1
ATOM 5168 O O . ILE B 1 154 ? 23.689 14.075 -13.267 1.00 31.61 167 ILE B O 1
ATOM 5173 N N . GLY B 1 155 ? 21.463 14.373 -13.204 1.00 29.27 168 GLY B N 1
ATOM 5174 C CA . GLY B 1 155 ? 21.218 13.468 -14.316 1.00 28.84 168 GLY B CA 1
ATOM 5175 C C . GLY B 1 155 ? 21.338 11.992 -13.999 1.00 28.82 168 GLY B C 1
ATOM 5176 O O . GLY B 1 155 ? 21.702 11.183 -14.858 1.00 28.40 168 GLY B O 1
ATOM 5177 N N . GLU B 1 156 ? 21.037 11.640 -12.756 1.00 28.56 169 GLU B N 1
ATOM 5178 C CA . GLU B 1 156 ? 21.101 10.262 -12.309 1.00 28.94 169 GLU B CA 1
ATOM 5179 C C . GLU B 1 156 ? 19.761 9.912 -11.683 1.00 29.65 169 GLU B C 1
ATOM 5180 O O . GLU B 1 156 ? 18.834 10.720 -11.712 1.00 28.97 169 GLU B O 1
ATOM 5186 N N . GLY B 1 157 ? 19.646 8.710 -11.130 1.00 29.57 170 GLY B N 1
ATOM 5187 C CA . GLY B 1 157 ? 18.383 8.320 -10.531 1.00 29.73 170 GLY B CA 1
ATOM 5188 C C . GLY B 1 157 ? 17.289 8.236 -11.577 1.00 29.24 170 GLY B C 1
ATOM 5189 O O . GLY B 1 157 ? 17.564 8.016 -12.759 1.00 29.19 170 GLY B O 1
ATOM 5190 N N . TYR B 1 158 ? 16.045 8.421 -11.152 1.00 28.63 171 TYR B N 1
ATOM 5191 C CA . TYR B 1 158 ? 14.923 8.339 -12.072 1.00 28.21 171 TYR B CA 1
ATOM 5192 C C . TYR B 1 158 ? 13.892 9.446 -11.917 1.00 28.95 171 TYR B C 1
ATOM 5193 O O . TYR B 1 158 ? 13.809 10.121 -10.883 1.00 26.88 171 TYR B O 1
ATOM 5202 N N . VAL B 1 159 ? 13.112 9.613 -12.980 1.00 29.16 172 VAL B N 1
ATOM 5203 C CA . VAL B 1 159 ? 12.041 10.592 -13.044 1.00 30.75 172 VAL B CA 1
ATOM 5204 C C . VAL B 1 159 ? 10.751 9.804 -13.227 1.00 31.12 172 VAL B C 1
ATOM 5205 O O . VAL B 1 159 ? 10.734 8.759 -13.873 1.00 29.72 172 VAL B O 1
ATOM 5209 N N . LEU B 1 160 ? 9.674 10.306 -12.642 1.00 32.81 173 LEU B N 1
ATOM 5210 C CA . LEU B 1 160 ? 8.384 9.642 -12.720 1.00 36.96 173 LEU B CA 1
ATOM 5211 C C . LEU B 1 160 ? 7.635 9.979 -14.003 1.00 39.03 173 LEU B C 1
ATOM 5212 O O . LEU B 1 160 ? 7.602 11.129 -14.442 1.00 39.93 173 LEU B O 1
ATOM 5217 N N . ARG B 1 161 ? 7.048 8.953 -14.604 1.00 41.20 174 ARG B N 1
ATOM 5218 C CA . ARG B 1 161 ? 6.267 9.100 -15.825 1.00 44.30 174 ARG B CA 1
ATOM 5219 C C . ARG B 1 161 ? 5.205 8.013 -15.865 1.00 45.91 174 ARG B C 1
ATOM 5220 O O . ARG B 1 161 ? 5.529 6.827 -15.932 1.00 46.90 174 ARG B O 1
ATOM 5228 N N . ASP B 1 162 ? 3.939 8.417 -15.811 1.00 47.13 175 ASP B N 1
ATOM 5229 C CA . ASP B 1 162 ? 2.837 7.465 -15.846 1.00 47.13 175 ASP B CA 1
ATOM 5230 C C . ASP B 1 162 ? 2.974 6.447 -14.723 1.00 46.90 175 ASP B C 1
ATOM 5231 O O . ASP B 1 162 ? 2.686 5.261 -14.904 1.00 47.44 175 ASP B O 1
ATOM 5236 N N . GLY B 1 163 ? 3.422 6.911 -13.563 1.00 45.83 176 GLY B N 1
ATOM 5237 C CA . GLY B 1 163 ? 3.578 6.018 -12.430 1.00 45.51 176 GLY B CA 1
ATOM 5238 C C . GLY B 1 163 ? 4.795 5.128 -12.554 1.00 44.72 176 GLY B C 1
ATOM 5239 O O . GLY B 1 163 ? 5.087 4.330 -11.659 1.00 45.37 176 GLY B O 1
ATOM 5240 N N . ARG B 1 164 ? 5.509 5.266 -13.666 1.00 43.05 177 ARG B N 1
ATOM 5241 C CA . ARG B 1 164 ? 6.703 4.469 -13.913 1.00 41.85 177 ARG B CA 1
ATOM 5242 C C . ARG B 1 164 ? 7.963 5.320 -13.885 1.00 39.23 177 ARG B C 1
ATOM 5243 O O . ARG B 1 164 ? 7.956 6.475 -14.306 1.00 39.04 177 ARG B O 1
ATOM 5251 N N . PRO B 1 165 ? 9.062 4.759 -13.370 1.00 36.67 178 PRO B N 1
ATOM 5252 C CA . PRO B 1 165 ? 10.336 5.476 -13.299 1.00 35.59 178 PRO B CA 1
ATOM 5253 C C . PRO B 1 165 ? 11.108 5.371 -14.616 1.00 35.94 178 PRO B C 1
ATOM 5254 O O . PRO B 1 165 ? 11.134 4.315 -15.254 1.00 35.88 178 PRO B O 1
ATOM 5258 N N . VAL B 1 166 ? 11.725 6.477 -15.018 1.00 35.60 179 VAL B N 1
ATOM 5259 C CA . VAL B 1 166 ? 12.505 6.544 -16.248 1.00 34.63 179 VAL B CA 1
ATOM 5260 C C . VAL B 1 166 ? 13.845 7.203 -15.953 1.00 33.86 179 VAL B C 1
ATOM 5261 O O . VAL B 1 166 ? 13.894 8.240 -15.289 1.00 32.30 179 VAL B O 1
ATOM 5265 N N . GLU B 1 167 ? 14.929 6.600 -16.439 1.00 33.98 180 GLU B N 1
ATOM 5266 C CA . GLU B 1 167 ? 16.266 7.144 -16.212 1.00 35.51 180 GLU B CA 1
ATOM 5267 C C . GLU B 1 167 ? 16.284 8.637 -16.495 1.00 35.08 180 GLU B C 1
ATOM 5268 O O . GLU B 1 167 ? 15.869 9.085 -17.563 1.00 35.75 180 GLU B O 1
ATOM 5274 N N . THR B 1 168 ? 16.777 9.398 -15.526 1.00 34.26 181 THR B N 1
ATOM 5275 C CA . THR B 1 168 ? 16.854 10.851 -15.621 1.00 33.24 181 THR B CA 1
ATOM 5276 C C . THR B 1 168 ? 17.649 11.370 -16.819 1.00 34.17 181 THR B C 1
ATOM 5277 O O . THR B 1 168 ? 17.202 12.282 -17.509 1.00 32.60 181 THR B O 1
ATOM 5281 N N . ALA B 1 169 ? 18.827 10.795 -17.055 1.00 34.72 182 ALA B N 1
ATOM 5282 C CA . ALA B 1 169 ? 19.684 11.220 -18.159 1.00 36.60 182 ALA B CA 1
ATOM 5283 C C . ALA B 1 169 ? 18.909 11.327 -19.463 1.00 36.91 182 ALA B C 1
ATOM 5284 O O . ALA B 1 169 ? 19.042 12.304 -20.202 1.00 36.62 182 ALA B O 1
ATOM 5286 N N . GLN B 1 170 ? 18.098 10.318 -19.745 1.00 37.10 183 GLN B N 1
ATOM 5287 C CA . GLN B 1 170 ? 17.305 10.317 -20.961 1.00 38.47 183 GLN B CA 1
ATOM 5288 C C . GLN B 1 170 ? 16.323 11.477 -20.981 1.00 38.83 183 GLN B C 1
ATOM 5289 O O . GLN B 1 170 ? 16.253 12.220 -21.960 1.00 38.46 183 GLN B O 1
ATOM 5295 N N . VAL B 1 171 ? 15.558 11.620 -19.900 1.00 38.19 184 VAL B N 1
ATOM 5296 C CA . VAL B 1 171 ? 14.562 12.685 -19.797 1.00 37.34 184 VAL B CA 1
ATOM 5297 C C . VAL B 1 171 ? 15.169 14.064 -20.019 1.00 36.96 184 VAL B C 1
ATOM 5298 O O . VAL B 1 171 ? 14.598 14.886 -20.735 1.00 37.37 184 VAL B O 1
ATOM 5302 N N . LEU B 1 172 ? 16.318 14.316 -19.401 1.00 36.19 185 LEU B N 1
ATOM 5303 C CA . LEU B 1 172 ? 16.989 15.600 -19.545 1.00 38.11 185 LEU B CA 1
ATOM 5304 C C . LEU B 1 172 ? 17.505 15.770 -20.973 1.00 39.99 185 LEU B C 1
ATOM 5305 O O . LEU B 1 172 ? 17.416 16.855 -21.550 1.00 40.61 185 LEU B O 1
ATOM 5310 N N . ALA B 1 173 ? 18.047 14.694 -21.539 1.00 41.83 186 ALA B N 1
ATOM 5311 C CA . ALA B 1 173 ? 18.561 14.727 -22.905 1.00 43.22 186 ALA B CA 1
ATOM 5312 C C . ALA B 1 173 ? 17.417 15.099 -23.842 1.00 43.96 186 ALA B C 1
ATOM 5313 O O . ALA B 1 173 ? 17.595 15.880 -24.779 1.00 44.08 186 ALA B O 1
ATOM 5315 N N . GLU B 1 174 ? 16.242 14.538 -23.568 1.00 44.92 187 GLU B N 1
ATOM 5316 C CA . GLU B 1 1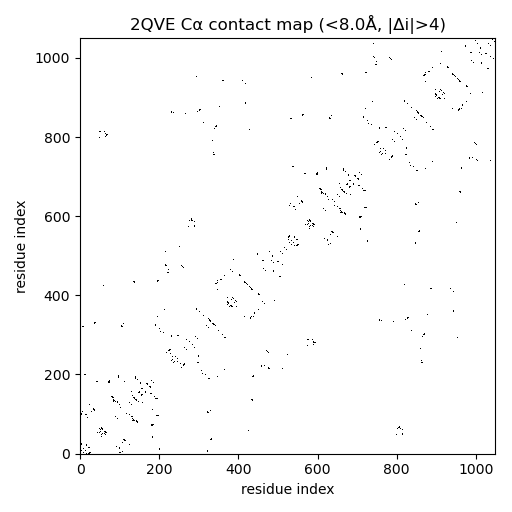74 ? 15.046 14.802 -24.358 1.00 46.56 187 GLU B CA 1
ATOM 5317 C C . GLU B 1 174 ? 14.581 16.248 -24.231 1.00 47.25 187 GLU B C 1
ATOM 5318 O O . GLU B 1 174 ? 14.300 16.906 -25.232 1.00 47.70 187 GLU B O 1
ATOM 5324 N N . ARG B 1 175 ? 14.503 16.739 -22.998 1.00 46.92 188 ARG B N 1
ATOM 5325 C CA . ARG B 1 175 ? 14.051 18.102 -22.740 1.00 47.01 188 ARG B CA 1
ATOM 5326 C C . ARG B 1 175 ? 15.137 19.141 -22.994 1.00 47.09 188 ARG B C 1
ATOM 5327 O O . ARG B 1 175 ? 14.894 20.344 -22.897 1.00 47.67 188 ARG B O 1
ATOM 5335 N N . GLY B 1 176 ? 16.334 18.672 -23.324 1.00 46.96 189 GLY B N 1
ATOM 5336 C CA . GLY B 1 176 ? 17.430 19.583 -23.598 1.00 46.44 189 GLY B CA 1
ATOM 5337 C C . GLY B 1 176 ? 17.898 20.352 -22.379 1.00 46.37 189 GLY B C 1
ATOM 5338 O O . GLY B 1 176 ? 17.837 21.579 -22.349 1.00 47.55 189 GLY B O 1
ATOM 5339 N N . ILE B 1 177 ? 18.363 19.626 -21.370 1.00 45.05 190 ILE B N 1
ATOM 5340 C CA . ILE B 1 177 ? 18.857 20.234 -20.144 1.00 42.71 190 ILE B CA 1
ATOM 5341 C C . ILE B 1 177 ? 20.189 19.599 -19.775 1.00 42.39 190 ILE B C 1
ATOM 5342 O O . ILE B 1 177 ? 20.336 18.379 -19.800 1.00 43.10 190 ILE B O 1
ATOM 5347 N N . GLU B 1 178 ? 21.162 20.436 -19.444 1.00 41.45 191 GLU B N 1
ATOM 5348 C CA . GLU B 1 178 ? 22.479 19.952 -19.060 1.00 41.32 191 GLU B CA 1
ATOM 5349 C C . GLU B 1 178 ? 22.489 19.723 -17.554 1.00 39.62 191 GLU B C 1
ATOM 5350 O O . GLU B 1 178 ? 22.329 20.660 -16.778 1.00 38.28 191 GLU B O 1
ATOM 5356 N N . PRO B 1 179 ? 22.679 18.470 -17.121 1.00 39.02 192 PRO B N 1
ATOM 5357 C CA . PRO B 1 179 ? 22.701 18.166 -15.688 1.00 37.86 192 PRO B CA 1
ATOM 5358 C C . PRO B 1 179 ? 23.662 19.094 -14.961 1.00 36.92 192 PRO B C 1
ATOM 5359 O O . PRO B 1 179 ? 24.587 19.634 -15.569 1.00 35.97 192 PRO B O 1
ATOM 5363 N N . LEU B 1 180 ? 23.440 19.281 -13.665 1.00 34.97 193 LEU B N 1
ATOM 5364 C CA . LEU B 1 180 ? 24.308 20.134 -12.869 1.00 33.50 193 LEU B CA 1
ATOM 5365 C C . LEU B 1 180 ? 25.441 19.297 -12.293 1.00 32.78 193 LEU B C 1
ATOM 5366 O O . LEU B 1 180 ? 25.425 18.069 -12.359 1.00 31.37 193 LEU B O 1
ATOM 5371 N N . GLU B 1 181 ? 26.420 19.985 -11.722 1.00 31.97 194 GLU B N 1
ATOM 5372 C CA . GLU B 1 181 ? 27.558 19.350 -11.082 1.00 32.70 194 GLU B CA 1
ATOM 5373 C C . GLU B 1 181 ? 27.527 19.914 -9.667 1.00 32.28 194 GLU B C 1
ATOM 5374 O O . GLU B 1 181 ? 27.577 21.128 -9.486 1.00 34.16 194 GLU B O 1
ATOM 5380 N N . LEU B 1 182 ? 27.438 19.043 -8.670 1.00 30.30 195 LEU B N 1
ATOM 5381 C CA . LEU B 1 182 ? 27.370 19.488 -7.285 1.00 29.83 195 LEU B CA 1
ATOM 5382 C C . LEU B 1 182 ? 28.667 20.078 -6.753 1.00 30.31 195 LEU B C 1
ATOM 5383 O O . LEU B 1 182 ? 29.715 19.432 -6.785 1.00 29.70 195 LEU B O 1
ATOM 5388 N N . ARG B 1 183 ? 28.582 21.315 -6.268 1.00 30.32 196 ARG B N 1
ATOM 5389 C CA . ARG B 1 183 ? 29.730 22.016 -5.701 1.00 31.14 196 ARG B CA 1
ATOM 5390 C C . ARG B 1 183 ? 29.672 21.977 -4.174 1.00 30.29 196 ARG B C 1
ATOM 5391 O O . ARG B 1 183 ? 28.733 21.427 -3.611 1.00 29.75 196 ARG B O 1
ATOM 5399 N N . PHE B 1 184 ? 30.676 22.555 -3.514 1.00 28.41 197 PHE B N 1
ATOM 5400 C CA . PHE B 1 184 ? 30.743 22.575 -2.051 1.00 28.10 197 PHE B CA 1
ATOM 5401 C C . PHE B 1 184 ? 29.373 22.628 -1.366 1.00 28.28 197 PHE B C 1
ATOM 5402 O O . PHE B 1 184 ? 28.599 23.556 -1.613 1.00 29.60 197 PHE B O 1
ATOM 5410 N N . LYS B 1 185 ? 29.080 21.643 -0.516 1.00 27.00 198 LYS B N 1
ATOM 5411 C CA . LYS B 1 185 ? 27.836 21.615 0.268 1.00 27.24 198 LYS B CA 1
ATOM 5412 C C . LYS B 1 185 ? 26.497 21.425 -0.456 1.00 26.84 198 LYS B C 1
ATOM 5413 O O . LYS B 1 185 ? 25.482 21.182 0.189 1.00 27.43 198 LYS B O 1
ATOM 5419 N N . GLU B 1 186 ? 26.481 21.529 -1.777 1.00 27.71 199 GLU B N 1
ATOM 5420 C CA . GLU B 1 186 ? 25.229 21.399 -2.516 1.00 28.29 199 GLU B CA 1
ATOM 5421 C C . GLU B 1 186 ? 24.579 20.015 -2.458 1.00 28.37 199 GLU B C 1
ATOM 5422 O O . GLU B 1 186 ? 23.356 19.898 -2.454 1.00 28.00 199 GLU B O 1
ATOM 5428 N N . GLY B 1 187 ? 25.389 18.966 -2.413 1.00 27.12 200 GLY B N 1
ATOM 5429 C CA . GLY B 1 187 ? 24.823 17.635 -2.341 1.00 27.30 200 GLY B CA 1
ATOM 5430 C C . GLY B 1 187 ? 24.133 17.462 -1.000 1.00 26.43 200 GLY B C 1
ATOM 5431 O O . GLY B 1 187 ? 22.997 16.984 -0.921 1.00 26.90 200 GLY B O 1
ATOM 5432 N N . LEU B 1 188 ? 24.832 17.867 0.057 1.00 25.22 201 LEU B N 1
ATOM 5433 C CA . LEU B 1 188 ? 24.331 17.776 1.423 1.00 24.42 201 LEU B CA 1
ATOM 5434 C C . LEU B 1 188 ? 23.112 18.670 1.647 1.00 24.91 201 LEU B C 1
ATOM 5435 O O . LEU B 1 188 ? 22.128 18.250 2.262 1.00 25.79 201 LEU B O 1
ATOM 5440 N N . ALA B 1 189 ? 23.179 19.904 1.151 1.00 22.68 202 ALA B N 1
ATOM 5441 C CA . ALA B 1 189 ? 22.079 20.845 1.328 1.00 21.79 202 ALA B CA 1
ATOM 5442 C C . ALA B 1 189 ? 20.768 20.294 0.786 1.00 20.63 202 ALA B C 1
ATOM 5443 O O . ALA B 1 189 ? 19.711 20.463 1.401 1.00 20.14 202 ALA B O 1
ATOM 5445 N N . LEU B 1 190 ? 20.846 19.637 -0.367 1.00 19.54 203 LEU B N 1
ATOM 5446 C CA . LEU B 1 190 ? 19.680 19.063 -1.018 1.00 19.98 203 LEU B CA 1
ATOM 5447 C C . LEU B 1 190 ? 18.994 17.931 -0.250 1.00 19.96 203 LEU B C 1
ATOM 5448 O O . LEU B 1 190 ? 17.765 17.800 -0.279 1.00 18.23 203 LEU B O 1
ATOM 5453 N N . ILE B 1 191 ? 19.782 17.129 0.451 1.00 20.44 204 ILE B N 1
ATOM 5454 C CA . ILE B 1 191 ? 19.242 15.975 1.161 1.00 20.70 204 ILE B CA 1
ATOM 5455 C C . ILE B 1 191 ? 19.170 16.050 2.692 1.00 23.62 204 ILE B C 1
ATOM 5456 O O . ILE B 1 191 ? 18.545 15.197 3.323 1.00 24.02 204 ILE B O 1
ATOM 5461 N N . ASN B 1 192 ? 19.782 17.063 3.294 1.00 25.19 205 ASN B N 1
ATOM 5462 C CA . ASN B 1 192 ? 19.812 17.147 4.754 1.00 26.58 205 ASN B CA 1
ATOM 5463 C C . ASN B 1 192 ? 18.689 17.933 5.426 1.00 27.21 205 ASN B C 1
ATOM 5464 O O . ASN B 1 192 ? 18.955 18.859 6.196 1.00 28.55 205 ASN B O 1
ATOM 5469 N N . GLY B 1 193 ? 17.441 17.541 5.164 1.00 25.04 206 GLY B N 1
ATOM 5470 C CA . GLY B 1 193 ? 16.302 18.236 5.749 1.00 23.50 206 GLY B CA 1
ATOM 5471 C C . GLY B 1 193 ? 15.028 17.413 5.917 1.00 20.83 206 GLY B C 1
ATOM 5472 O O . GLY B 1 193 ? 15.014 16.207 5.697 1.00 21.22 206 GLY B O 1
ATOM 5473 N N . THR B 1 194 ? 13.944 18.088 6.282 1.00 20.27 207 THR B N 1
ATOM 5474 C CA . THR B 1 194 ? 12.653 17.448 6.534 1.00 19.08 207 THR B CA 1
ATOM 5475 C C . THR B 1 194 ? 11.645 17.637 5.411 1.00 19.77 207 THR B C 1
ATOM 5476 O O . THR B 1 194 ? 10.440 17.446 5.614 1.00 21.15 207 THR B O 1
ATOM 5480 N N . SER B 1 195 ? 12.122 18.013 4.230 1.00 17.46 208 SER B N 1
ATOM 5481 C CA . SER B 1 195 ? 11.234 18.259 3.099 1.00 17.46 208 SER B CA 1
ATOM 5482 C C . SER B 1 195 ? 10.344 17.079 2.693 1.00 19.07 208 SER B C 1
ATOM 5483 O O . SER B 1 195 ? 9.275 17.280 2.115 1.00 19.79 208 SER B O 1
ATOM 5486 N N . GLY B 1 196 ? 10.778 15.854 2.989 1.00 18.03 209 GLY B N 1
ATOM 5487 C CA . GLY B 1 196 ? 9.960 14.698 2.671 1.00 16.34 209 GLY B CA 1
ATOM 5488 C C . GLY B 1 196 ? 8.693 14.697 3.523 1.00 18.11 209 GLY B C 1
ATOM 5489 O O . GLY B 1 196 ? 7.576 14.689 2.995 1.00 18.34 209 GLY B O 1
ATOM 5490 N N . MET B 1 197 ? 8.860 14.728 4.844 1.00 16.98 210 MET B N 1
ATOM 5491 C CA . MET B 1 197 ? 7.722 14.726 5.771 1.00 18.48 210 MET B CA 1
ATOM 5492 C C . MET B 1 197 ? 6.961 16.052 5.774 1.00 17.91 210 MET B C 1
ATOM 5493 O O . MET B 1 197 ? 5.740 16.079 5.980 1.00 18.69 210 MET B O 1
ATOM 5498 N N . THR B 1 198 ? 7.675 17.150 5.543 1.00 17.21 211 THR B N 1
ATOM 5499 C CA . THR B 1 198 ? 7.042 18.463 5.522 1.00 17.49 211 THR B CA 1
ATOM 5500 C C . THR B 1 198 ? 6.248 18.645 4.221 1.00 18.91 211 THR B C 1
ATOM 5501 O O . THR B 1 198 ? 5.153 19.210 4.227 1.00 18.51 211 THR B O 1
ATOM 5505 N N . GLY B 1 199 ? 6.796 18.159 3.109 1.00 18.28 212 GLY B N 1
ATOM 5506 C CA . GLY B 1 199 ? 6.086 18.269 1.846 1.00 17.33 212 GLY B CA 1
ATOM 5507 C C . GLY B 1 199 ? 4.829 17.414 1.894 1.00 18.85 212 GLY B C 1
ATOM 5508 O O . GLY B 1 199 ? 3.716 17.902 1.666 1.00 19.17 212 GLY B O 1
ATOM 5509 N N . LEU B 1 200 ? 5.007 16.130 2.199 1.00 16.40 213 LEU B N 1
ATOM 5510 C CA . LEU B 1 200 ? 3.887 15.195 2.298 1.00 17.88 213 LEU B CA 1
ATOM 5511 C C . LEU B 1 200 ? 2.889 15.640 3.369 1.00 16.75 213 LEU B C 1
ATOM 5512 O O . LEU B 1 200 ? 1.673 15.601 3.162 1.00 18.33 213 LEU B O 1
ATOM 5517 N N . GLY B 1 201 ? 3.418 16.041 4.520 1.00 17.05 214 GLY B N 1
ATOM 5518 C CA . GLY B 1 201 ? 2.588 16.493 5.625 1.00 15.90 214 GLY B CA 1
ATOM 5519 C C . GLY B 1 201 ? 1.738 17.688 5.250 1.00 15.95 214 GLY B C 1
ATOM 5520 O O . GLY B 1 201 ? 0.596 17.809 5.689 1.00 14.53 214 GLY B O 1
ATOM 5521 N N . SER B 1 202 ? 2.282 18.582 4.432 1.00 18.28 215 SER B N 1
ATOM 5522 C CA . SER B 1 202 ? 1.503 19.742 4.014 1.00 19.76 215 SER B CA 1
ATOM 5523 C C . SER B 1 202 ? 0.267 19.290 3.241 1.00 19.91 215 SER B C 1
ATOM 5524 O O . SER B 1 202 ? -0.846 19.735 3.531 1.00 19.88 215 SER B O 1
ATOM 5527 N N . LEU B 1 203 ? 0.461 18.403 2.263 1.00 19.81 216 LEU B N 1
ATOM 5528 C CA . LEU B 1 203 ? -0.665 17.899 1.475 1.00 18.40 216 LEU B CA 1
ATOM 5529 C C . LEU B 1 203 ? -1.689 17.242 2.392 1.00 18.49 216 LEU B C 1
ATOM 5530 O O . LEU B 1 203 ? -2.881 17.543 2.321 1.00 18.63 216 LEU B O 1
ATOM 5535 N N . VAL B 1 204 ? -1.223 16.339 3.252 1.00 17.74 217 VAL B N 1
ATOM 5536 C CA . VAL B 1 204 ? -2.105 15.628 4.177 1.00 18.70 217 VAL B CA 1
ATOM 5537 C C . VAL B 1 204 ? -2.926 16.557 5.069 1.00 19.94 217 VAL B C 1
ATOM 5538 O O . VAL B 1 204 ? -4.152 16.419 5.166 1.00 17.22 217 VAL B O 1
ATOM 5542 N N . VAL B 1 205 ? -2.258 17.505 5.723 1.00 20.30 218 VAL B N 1
ATOM 5543 C CA . VAL B 1 205 ? -2.963 18.424 6.617 1.00 20.79 218 VAL B CA 1
ATOM 5544 C C . VAL B 1 205 ? -3.955 19.312 5.873 1.00 20.30 218 VAL B C 1
ATOM 5545 O O . VAL B 1 205 ? -5.064 19.560 6.360 1.00 21.47 218 VAL B O 1
ATOM 5549 N N . GLY B 1 206 ? -3.562 19.784 4.692 1.00 20.88 219 GLY B N 1
ATOM 5550 C CA . GLY B 1 206 ? -4.453 20.621 3.912 1.00 19.71 219 GLY B CA 1
ATOM 5551 C C . GLY B 1 206 ? -5.713 19.856 3.554 1.00 20.53 219 GLY B C 1
ATOM 5552 O O . GLY B 1 206 ? -6.823 20.391 3.619 1.00 19.73 219 GLY B O 1
ATOM 5553 N N . ARG B 1 207 ? -5.543 18.587 3.191 1.00 19.53 220 ARG B N 1
ATOM 5554 C CA . ARG B 1 207 ? -6.667 17.744 2.815 1.00 21.09 220 ARG B CA 1
ATOM 5555 C C . ARG B 1 207 ? -7.466 17.316 4.035 1.00 20.64 220 ARG B C 1
ATOM 5556 O O . ARG B 1 207 ? -8.687 17.142 3.959 1.00 19.52 220 ARG B O 1
ATOM 5564 N N . ALA B 1 208 ? -6.775 17.137 5.158 1.00 19.63 221 ALA B N 1
ATOM 5565 C CA . ALA B 1 208 ? -7.428 16.735 6.405 1.00 19.29 221 ALA B CA 1
ATOM 5566 C C . ALA B 1 208 ? -8.441 17.793 6.823 1.00 19.39 221 ALA B C 1
ATOM 5567 O O . ALA B 1 208 ? -9.496 17.474 7.368 1.00 18.27 221 ALA B O 1
ATOM 5569 N N . LEU B 1 209 ? -8.106 19.057 6.592 1.00 19.51 222 LEU B N 1
ATOM 5570 C CA . LEU B 1 209 ? -9.014 20.139 6.948 1.00 20.82 222 LEU B CA 1
ATOM 5571 C C . LEU B 1 209 ? -10.235 20.086 6.031 1.00 20.54 222 LEU B C 1
ATOM 5572 O O . LEU B 1 209 ? -11.364 20.302 6.472 1.00 20.95 222 LEU B O 1
ATOM 5577 N N . GLU B 1 210 ? -10.018 19.776 4.758 1.00 20.97 223 GLU B N 1
ATOM 5578 C CA . GLU B 1 210 ? -11.146 19.666 3.835 1.00 21.15 223 GLU B CA 1
ATOM 5579 C C . GLU B 1 210 ? -11.980 18.450 4.231 1.00 20.26 223 GLU B C 1
ATOM 5580 O O . GLU B 1 210 ? -13.200 18.449 4.062 1.00 19.48 223 GLU B O 1
ATOM 5586 N N . GLN B 1 211 ? -11.330 17.424 4.783 1.00 19.74 224 GLN B N 1
ATOM 5587 C CA . GLN B 1 211 ? -12.055 16.221 5.196 1.00 20.52 224 GLN B CA 1
ATOM 5588 C C . GLN B 1 211 ? -12.945 16.523 6.396 1.00 20.24 224 GLN B C 1
ATOM 5589 O O . GLN B 1 211 ? -14.059 15.999 6.500 1.00 20.19 224 GLN B O 1
ATOM 5595 N N . ALA B 1 212 ? -12.463 17.372 7.300 1.00 18.40 225 ALA B N 1
ATOM 5596 C CA . ALA B 1 212 ? -13.256 17.777 8.457 1.00 18.92 225 ALA B CA 1
ATOM 5597 C C . ALA B 1 212 ? -14.496 18.518 7.933 1.00 18.42 225 ALA B C 1
ATOM 5598 O O . ALA B 1 212 ? -15.615 18.335 8.430 1.00 17.86 225 ALA B O 1
ATOM 5600 N N . GLN B 1 213 ? -14.289 19.366 6.929 1.00 18.49 226 GLN B N 1
ATOM 5601 C CA . GLN B 1 213 ? -15.393 20.114 6.350 1.00 19.04 226 GLN B CA 1
ATOM 5602 C C . GLN B 1 213 ? -16.405 19.165 5.713 1.00 18.54 226 GLN B C 1
ATOM 5603 O O . GLN B 1 213 ? -17.610 19.316 5.900 1.00 17.60 226 GLN B O 1
ATOM 5609 N N . GLN B 1 214 ? -15.921 18.169 4.979 1.00 18.29 227 GLN B N 1
ATOM 5610 C CA . GLN B 1 214 ? -16.835 17.249 4.327 1.00 17.90 227 GLN B CA 1
ATOM 5611 C C . GLN B 1 214 ? -17.546 16.323 5.322 1.00 18.88 227 GLN B C 1
ATOM 5612 O O . GLN B 1 214 ? -18.639 15.826 5.038 1.00 20.69 227 GLN B O 1
ATOM 5618 N N . ALA B 1 215 ? -16.950 16.126 6.499 1.00 17.80 228 ALA B N 1
ATOM 5619 C CA . ALA B 1 215 ? -17.571 15.313 7.543 1.00 17.71 228 ALA B CA 1
ATOM 5620 C C . ALA B 1 215 ? -18.716 16.148 8.119 1.00 17.47 228 ALA B C 1
ATOM 5621 O O . ALA B 1 215 ? -19.786 15.627 8.432 1.00 18.51 228 ALA B O 1
ATOM 5623 N N . GLU B 1 216 ? -18.475 17.447 8.271 1.00 18.00 229 GLU B N 1
ATOM 5624 C CA . GLU B 1 216 ? -19.489 18.358 8.786 1.00 18.96 229 GLU B CA 1
ATOM 5625 C C . GLU B 1 216 ? -20.636 18.440 7.770 1.00 19.85 229 GLU B C 1
ATOM 5626 O O . GLU B 1 216 ? -21.808 18.499 8.140 1.00 19.72 229 GLU B O 1
ATOM 5632 N N . ILE B 1 217 ? -20.290 18.409 6.486 1.00 19.08 230 ILE B N 1
ATOM 5633 C CA . ILE B 1 217 ? -21.297 18.484 5.435 1.00 19.75 230 ILE B CA 1
ATOM 5634 C C . ILE B 1 217 ? -22.275 17.304 5.443 1.00 20.28 230 ILE B C 1
ATOM 5635 O O . ILE B 1 217 ? -23.488 17.521 5.355 1.00 18.60 230 ILE B O 1
ATOM 5640 N N . VAL B 1 218 ? -21.775 16.068 5.551 1.00 20.31 231 VAL B N 1
ATOM 5641 C CA . VAL B 1 218 ? -22.674 14.905 5.578 1.00 19.85 231 VAL B CA 1
ATOM 5642 C C . VAL B 1 218 ? -23.449 14.839 6.872 1.00 20.66 231 VAL B C 1
ATOM 5643 O O . VAL B 1 218 ? -24.624 14.456 6.887 1.00 20.53 231 VAL B O 1
ATOM 5647 N N . THR B 1 219 ? -22.767 15.159 7.966 1.00 18.35 232 THR B N 1
ATOM 5648 C CA . THR B 1 219 ? -23.391 15.124 9.275 1.00 19.16 232 THR B CA 1
ATOM 5649 C C . THR B 1 219 ? -24.605 16.050 9.276 1.00 20.85 232 THR B C 1
ATOM 5650 O O . THR B 1 219 ? -25.666 15.695 9.789 1.00 20.47 232 THR B O 1
ATOM 5654 N N . ALA B 1 220 ? -24.442 17.231 8.688 1.00 20.02 233 ALA B N 1
ATOM 5655 C CA . ALA B 1 220 ? -25.530 18.197 8.606 1.00 21.40 233 ALA B CA 1
ATOM 5656 C C . ALA B 1 220 ? -26.689 17.585 7.813 1.00 21.71 233 ALA B C 1
ATOM 5657 O O . ALA B 1 220 ? -27.846 17.716 8.195 1.00 23.41 233 ALA B O 1
ATOM 5659 N N . LEU B 1 221 ? -26.372 16.918 6.707 1.00 22.80 234 LEU B N 1
ATOM 5660 C CA . LEU B 1 221 ? -27.396 16.287 5.878 1.00 23.24 234 LEU B CA 1
ATOM 5661 C C . LEU B 1 221 ? -28.099 15.167 6.641 1.00 24.72 234 LEU B C 1
ATOM 5662 O O . LEU B 1 221 ? -29.326 15.022 6.576 1.00 21.21 234 LEU B O 1
ATOM 5667 N N . LEU B 1 222 ? -27.314 14.374 7.362 1.00 25.32 235 LEU B N 1
ATOM 5668 C CA . LEU B 1 222 ? -27.862 13.275 8.138 1.00 26.95 235 LEU B CA 1
ATOM 5669 C C . LEU B 1 222 ? -28.810 13.806 9.209 1.00 27.75 235 LEU B C 1
ATOM 5670 O O . LEU B 1 222 ? -29.920 13.294 9.384 1.00 27.87 235 LEU B O 1
ATOM 5675 N N . ILE B 1 223 ? -28.360 14.831 9.927 1.00 26.92 236 ILE B N 1
ATOM 5676 C CA . ILE B 1 223 ? -29.161 15.439 10.980 1.00 27.15 236 ILE B CA 1
ATOM 5677 C C . ILE B 1 223 ? -30.511 15.935 10.464 1.00 27.00 236 ILE B C 1
ATOM 5678 O O . ILE B 1 223 ? -31.537 15.790 11.138 1.00 26.88 236 ILE B O 1
ATOM 5683 N N . GLU B 1 224 ? -30.513 16.513 9.268 1.00 27.50 237 GLU B N 1
ATOM 5684 C CA . GLU B 1 224 ? -31.749 17.008 8.687 1.00 28.27 237 GLU B CA 1
ATOM 5685 C C . GLU B 1 224 ? -32.616 15.828 8.254 1.00 30.08 237 GLU B C 1
ATOM 5686 O O . GLU B 1 224 ? -33.834 15.837 8.436 1.00 29.54 237 GLU B O 1
ATOM 5692 N N . ALA B 1 225 ? -31.979 14.799 7.704 1.00 31.02 238 ALA B N 1
ATOM 5693 C CA . ALA B 1 225 ? -32.688 13.608 7.243 1.00 32.22 238 ALA B CA 1
ATOM 5694 C C . ALA B 1 225 ? -33.397 12.868 8.377 1.00 32.87 238 ALA B C 1
ATOM 5695 O O . ALA B 1 225 ? -34.444 12.265 8.163 1.00 34.73 238 ALA B O 1
ATOM 5697 N N . VAL B 1 226 ? -32.829 12.902 9.578 1.00 32.40 239 VAL B N 1
ATOM 5698 C CA . VAL B 1 226 ? -33.450 12.221 10.712 1.00 32.66 239 VAL B CA 1
ATOM 5699 C C . VAL B 1 226 ? -34.071 13.229 11.676 1.00 32.79 239 VAL B C 1
ATOM 5700 O O . VAL B 1 226 ? -34.388 12.901 12.824 1.00 31.21 239 VAL B O 1
ATOM 5704 N N . ARG B 1 227 ? -34.228 14.460 11.197 1.00 33.14 240 ARG B N 1
ATOM 5705 C CA . ARG B 1 227 ? -34.817 15.546 11.979 1.00 32.27 240 ARG B CA 1
ATOM 5706 C C . ARG B 1 227 ? -34.260 15.679 13.394 1.00 31.31 240 ARG B C 1
ATOM 5707 O O . ARG B 1 227 ? -35.013 15.696 14.370 1.00 31.71 240 ARG B O 1
ATOM 5715 N N . GLY B 1 228 ? -32.941 15.779 13.510 1.00 30.16 241 GLY B N 1
ATOM 5716 C CA . GLY B 1 228 ? -32.335 15.924 14.820 1.00 27.19 241 GLY B CA 1
ATOM 5717 C C . GLY B 1 228 ? -32.524 17.332 15.359 1.00 27.04 241 GLY B C 1
ATOM 5718 O O . GLY B 1 228 ? -33.005 18.213 14.644 1.00 25.39 241 GLY B O 1
ATOM 5719 N N . SER B 1 229 ? -32.145 17.545 16.616 1.00 26.16 242 SER B N 1
ATOM 5720 C CA . SER B 1 229 ? -32.270 18.854 17.259 1.00 27.74 242 SER B CA 1
ATOM 5721 C C . SER B 1 229 ? -31.105 19.773 16.897 1.00 29.51 242 SER B C 1
ATOM 5722 O O . SER B 1 229 ? -30.028 19.299 16.541 1.00 29.12 242 SER B O 1
ATOM 5725 N N . THR B 1 230 ? -31.321 21.086 16.987 1.00 29.19 243 THR B N 1
ATOM 5726 C CA . THR B 1 230 ? -30.265 22.051 16.676 1.00 28.58 243 THR B CA 1
ATOM 5727 C C . THR B 1 230 ? -29.654 22.649 17.944 1.00 26.73 243 THR B C 1
ATOM 5728 O O . THR B 1 230 ? -28.687 23.403 17.879 1.00 26.83 243 THR B O 1
ATOM 5732 N N . SER B 1 231 ? -30.209 22.299 19.099 1.00 26.09 244 SER B N 1
ATOM 5733 C CA . SER B 1 231 ? -29.713 22.820 20.364 1.00 25.97 244 SER B CA 1
ATOM 5734 C C . SER B 1 231 ? -28.213 22.589 20.598 1.00 25.80 244 SER B C 1
ATOM 5735 O O . SER B 1 231 ? -27.549 23.425 21.206 1.00 25.79 244 SER B O 1
ATOM 5738 N N . PRO B 1 232 ? -27.659 21.455 20.123 1.00 24.50 245 PRO B N 1
ATOM 5739 C CA . PRO B 1 232 ? -26.227 21.199 20.331 1.00 24.13 245 PRO B CA 1
ATOM 5740 C C . PRO B 1 232 ? -25.268 22.180 19.647 1.00 24.43 245 PRO B C 1
ATOM 5741 O O . PRO B 1 232 ? -24.117 22.327 20.065 1.00 25.17 245 PRO B O 1
ATOM 5745 N N . PHE B 1 233 ? -25.739 22.847 18.599 1.00 23.83 246 PHE B N 1
ATOM 5746 C CA . PHE B 1 233 ? -24.894 23.763 17.841 1.00 25.88 246 PHE B CA 1
ATOM 5747 C C . PHE B 1 233 ? -25.054 25.242 18.194 1.00 26.55 246 PHE B C 1
ATOM 5748 O O . PHE B 1 233 ? -24.433 26.102 17.572 1.00 26.07 246 PHE B O 1
ATOM 5756 N N . LEU B 1 234 ? -25.880 25.532 19.195 1.00 28.63 247 LEU B N 1
ATOM 5757 C CA . LEU B 1 234 ? -26.110 26.908 19.631 1.00 29.12 247 LEU B CA 1
ATOM 5758 C C . LEU B 1 234 ? -24.797 27.557 20.081 1.00 28.65 247 LEU B C 1
ATOM 5759 O O . LEU B 1 234 ? -24.063 26.994 20.893 1.00 24.91 247 LEU B O 1
ATOM 5764 N N . ALA B 1 235 ? -24.514 28.744 19.548 1.00 27.52 248 ALA B N 1
ATOM 5765 C CA . ALA B 1 235 ? -23.280 29.467 19.847 1.00 28.30 248 ALA B CA 1
ATOM 5766 C C . ALA B 1 235 ? -22.880 29.604 21.312 1.00 29.27 248 ALA B C 1
ATOM 5767 O O . ALA B 1 235 ? -21.701 29.452 21.640 1.00 28.75 248 ALA B O 1
ATOM 5769 N N . GLU B 1 236 ? -23.833 29.900 22.193 1.00 28.73 249 GLU B N 1
ATOM 5770 C CA . GLU B 1 236 ? -23.504 30.070 23.610 1.00 28.98 249 GLU B CA 1
ATOM 5771 C C . GLU B 1 236 ? -22.910 28.833 24.273 1.00 28.36 249 GLU B C 1
ATOM 5772 O O . GLU B 1 236 ? -22.236 28.940 25.295 1.00 26.57 249 GLU B O 1
ATOM 5778 N N . GLY B 1 237 ? -23.155 27.662 23.695 1.00 25.92 250 GLY B N 1
ATOM 5779 C CA . GLY B 1 237 ? -22.614 26.445 24.270 1.00 24.08 250 GLY B CA 1
ATOM 5780 C C . GLY B 1 237 ? -21.136 26.277 23.962 1.00 23.02 250 GLY B C 1
ATOM 5781 O O . GLY B 1 237 ? -20.456 25.464 24.579 1.00 23.86 250 GLY B O 1
ATOM 5782 N N . HIS B 1 238 ? -20.635 27.056 23.012 1.00 21.68 251 HIS B N 1
ATOM 5783 C CA . HIS B 1 238 ? -19.235 26.968 22.626 1.00 21.78 251 HIS B CA 1
ATOM 5784 C C . HIS B 1 238 ? -18.526 28.313 22.796 1.00 21.59 251 HIS B C 1
ATOM 5785 O O . HIS B 1 238 ? -17.618 28.444 23.628 1.00 22.17 251 HIS B O 1
ATOM 5792 N N . ASP B 1 239 ? -18.947 29.308 22.021 1.00 21.87 252 ASP B N 1
ATOM 5793 C CA . ASP B 1 239 ? -18.363 30.645 22.087 1.00 24.56 252 ASP B CA 1
ATOM 5794 C C . ASP B 1 239 ? -18.275 31.145 23.522 1.00 24.40 252 ASP B C 1
ATOM 5795 O O . ASP B 1 239 ? -17.306 31.812 23.901 1.00 23.77 252 ASP B O 1
ATOM 5800 N N . ILE B 1 240 ? -19.285 30.812 24.321 1.00 24.97 253 ILE B N 1
ATOM 5801 C CA . ILE B 1 240 ? -19.334 31.228 25.718 1.00 25.89 253 ILE B CA 1
ATOM 5802 C C . ILE B 1 240 ? -18.914 30.145 26.713 1.00 25.97 253 ILE B C 1
ATOM 5803 O O . ILE B 1 240 ? -17.941 30.306 27.446 1.00 25.24 253 ILE B O 1
ATOM 5808 N N . ALA B 1 241 ? -19.651 29.040 26.730 1.00 24.38 254 ALA B N 1
ATOM 5809 C CA . ALA B 1 241 ? -19.397 27.946 27.666 1.00 24.08 254 ALA B CA 1
ATOM 5810 C C . ALA B 1 241 ? -18.073 27.175 27.553 1.00 24.23 254 ALA B C 1
ATOM 5811 O O . ALA B 1 241 ? -17.421 26.928 28.567 1.00 24.57 254 ALA B O 1
ATOM 5813 N N . ARG B 1 242 ? -17.678 26.799 26.338 1.00 23.24 255 ARG B N 1
ATOM 5814 C CA . ARG B 1 242 ? -16.451 26.005 26.130 1.00 24.09 255 ARG B CA 1
ATOM 5815 C C . ARG B 1 242 ? -15.756 26.462 24.855 1.00 22.13 255 ARG B C 1
ATOM 5816 O O . ARG B 1 242 ? -15.781 25.762 23.842 1.00 22.02 255 ARG B O 1
ATOM 5824 N N . PRO B 1 243 ? -15.088 27.627 24.904 1.00 23.11 256 PRO B N 1
ATOM 5825 C CA . PRO B 1 243 ? -14.386 28.218 23.760 1.00 21.26 256 PRO B CA 1
ATOM 5826 C C . PRO B 1 243 ? -13.130 27.589 23.146 1.00 21.79 256 PRO B C 1
ATOM 5827 O O . PRO B 1 243 ? -12.110 28.266 22.977 1.00 19.07 256 PRO B O 1
ATOM 5831 N N . HIS B 1 244 ? -13.187 26.304 22.810 1.00 21.70 257 HIS B N 1
ATOM 5832 C CA . HIS B 1 244 ? -12.049 25.677 22.145 1.00 20.98 257 HIS B CA 1
ATOM 5833 C C . HIS B 1 244 ? -12.233 26.141 20.701 1.00 21.74 257 HIS B C 1
ATOM 5834 O O . HIS B 1 244 ? -13.330 26.046 20.158 1.00 21.78 257 HIS B O 1
ATOM 5841 N N . GLU B 1 245 ? -11.177 26.661 20.088 1.00 23.38 258 GLU B N 1
ATOM 5842 C CA . GLU B 1 245 ? -11.266 27.183 18.726 1.00 24.49 258 GLU B CA 1
ATOM 5843 C C . GLU B 1 245 ? -11.940 26.258 17.707 1.00 24.04 258 GLU B C 1
ATOM 5844 O O . GLU B 1 245 ? -12.903 26.650 17.041 1.00 25.03 258 GLU B O 1
ATOM 5850 N N . GLY B 1 246 ? -11.435 25.038 17.578 1.00 22.06 259 GLY B N 1
ATOM 5851 C CA . GLY B 1 246 ? -12.022 24.110 16.631 1.00 19.52 259 GLY B CA 1
ATOM 5852 C C . GLY B 1 246 ? -13.489 23.833 16.919 1.00 19.64 259 GLY B C 1
ATOM 5853 O O . GLY B 1 246 ? -14.287 23.682 15.991 1.00 19.27 259 GLY B O 1
ATOM 5854 N N . GLN B 1 247 ? -13.853 23.781 18.197 1.00 19.26 260 GLN B N 1
ATOM 5855 C CA . GLN B 1 247 ? -15.234 23.490 18.583 1.00 20.93 260 GLN B CA 1
ATOM 5856 C C . GLN B 1 247 ? -16.155 24.602 18.115 1.00 21.36 260 GLN B C 1
ATOM 5857 O O . GLN B 1 247 ? -17.221 24.341 17.550 1.00 19.95 260 GLN B O 1
ATOM 5863 N N . ILE B 1 248 ? -15.739 25.842 18.359 1.00 21.53 261 ILE B N 1
ATOM 5864 C CA . ILE B 1 248 ? -16.510 26.998 17.931 1.00 21.88 261 ILE B CA 1
ATOM 5865 C C . ILE B 1 248 ? -16.705 26.955 16.412 1.00 22.47 261 ILE B C 1
ATOM 5866 O O . ILE B 1 248 ? -17.816 27.157 15.917 1.00 22.75 261 ILE B O 1
ATOM 5871 N N . ASP B 1 249 ? -15.637 26.663 15.677 1.00 20.38 262 ASP B N 1
ATOM 5872 C CA . ASP B 1 249 ? -15.711 26.615 14.221 1.00 21.31 262 ASP B CA 1
ATOM 5873 C C . ASP B 1 249 ? -16.677 25.543 13.713 1.00 21.53 262 ASP B C 1
ATOM 5874 O O . ASP B 1 249 ? -17.491 25.812 12.818 1.00 22.24 262 ASP B O 1
ATOM 5879 N N . THR B 1 250 ? -16.595 24.334 14.271 1.00 20.78 263 THR B N 1
ATOM 5880 C CA . THR B 1 250 ? -17.485 23.258 13.842 1.00 19.57 263 THR B CA 1
ATOM 5881 C C . THR B 1 250 ? -18.948 23.652 14.084 1.00 20.48 263 THR B C 1
ATOM 5882 O O . THR B 1 250 ? -19.794 23.506 13.192 1.00 20.26 263 THR B O 1
ATOM 5886 N N . ALA B 1 251 ? -19.245 24.149 15.283 1.00 19.53 264 ALA B N 1
ATOM 5887 C CA . ALA B 1 251 ? -20.605 24.574 15.619 1.00 20.12 264 ALA B CA 1
ATOM 5888 C C . ALA B 1 251 ? -21.062 25.644 14.627 1.00 21.43 264 ALA B C 1
ATOM 5889 O O . ALA B 1 251 ? -22.166 25.580 14.084 1.00 21.03 264 ALA B O 1
ATOM 5891 N N . ALA B 1 252 ? -20.203 26.630 14.394 1.00 22.08 265 ALA B N 1
ATOM 5892 C CA . ALA B 1 252 ? -20.510 27.708 13.459 1.00 21.28 265 ALA B CA 1
ATOM 5893 C C . ALA B 1 252 ? -20.810 27.131 12.064 1.00 21.43 265 ALA B C 1
ATOM 5894 O O . ALA B 1 252 ? -21.771 27.538 11.409 1.00 21.64 265 ALA B O 1
ATOM 5896 N N . ASN B 1 253 ? -19.996 26.176 11.613 1.00 21.21 266 ASN B N 1
ATOM 5897 C CA . ASN B 1 253 ? -20.221 25.556 10.300 1.00 20.12 266 ASN B CA 1
ATOM 5898 C C . ASN B 1 253 ? -21.544 24.781 10.232 1.00 18.74 266 ASN B C 1
ATOM 5899 O O . ASN B 1 253 ? -22.261 24.852 9.233 1.00 18.84 266 ASN B O 1
ATOM 5904 N N . MET B 1 254 ? -21.848 24.019 11.278 1.00 19.49 267 MET B N 1
ATOM 5905 C CA . MET B 1 254 ? -23.079 23.232 11.322 1.00 20.37 267 MET B CA 1
ATOM 5906 C C . MET B 1 254 ? -24.299 24.143 11.310 1.00 21.96 267 MET B C 1
ATOM 5907 O O . MET B 1 254 ? -25.327 23.830 10.704 1.00 22.30 267 MET B O 1
ATOM 5912 N N . ARG B 1 255 ? -24.172 25.266 12.006 1.00 23.51 268 ARG B N 1
ATOM 5913 C CA . ARG B 1 255 ? -25.228 26.266 12.098 1.00 23.03 268 ARG B CA 1
ATOM 5914 C C . ARG B 1 255 ? -25.522 26.795 10.687 1.00 24.11 268 ARG B C 1
ATOM 5915 O O . ARG B 1 255 ? -26.677 26.891 10.268 1.00 22.94 268 ARG B O 1
ATOM 5923 N N . ALA B 1 256 ? -24.465 27.133 9.954 1.00 21.91 269 ALA B N 1
ATOM 5924 C CA . ALA B 1 256 ? -24.607 27.645 8.598 1.00 21.93 269 ALA B CA 1
ATOM 5925 C C . ALA B 1 256 ? -25.125 26.590 7.622 1.00 23.45 269 ALA B C 1
ATOM 5926 O O . ALA B 1 256 ? -25.907 26.900 6.715 1.00 23.44 269 ALA B O 1
ATOM 5928 N N . LEU B 1 257 ? -24.693 25.345 7.805 1.00 22.20 270 LEU B N 1
ATOM 5929 C CA . LEU B 1 257 ? -25.109 24.266 6.916 1.00 23.67 270 LEU B CA 1
ATOM 5930 C C . LEU B 1 257 ? -26.586 23.910 7.023 1.00 24.57 270 LEU B C 1
ATOM 5931 O O . LEU B 1 257 ? -27.231 23.606 6.024 1.00 25.62 270 LEU B O 1
ATOM 5936 N N . MET B 1 258 ? -27.125 23.947 8.231 1.00 24.63 271 MET B N 1
ATOM 5937 C CA . MET B 1 258 ? -28.520 23.590 8.426 1.00 26.84 271 MET B CA 1
ATOM 5938 C C . MET B 1 258 ? -29.467 24.782 8.403 1.00 28.35 271 MET B C 1
ATOM 5939 O O . MET B 1 258 ? -30.679 24.625 8.574 1.00 29.10 271 MET B O 1
ATOM 5944 N N . ARG B 1 259 ? -28.917 25.971 8.180 1.00 28.96 272 ARG B N 1
ATOM 5945 C CA . ARG B 1 259 ? -29.735 27.175 8.125 1.00 31.34 272 ARG B CA 1
ATOM 5946 C C . ARG B 1 259 ? -30.754 27.050 6.994 1.00 31.39 272 ARG B C 1
ATOM 5947 O O . ARG B 1 259 ? -30.410 26.721 5.855 1.00 30.50 272 ARG B O 1
ATOM 5955 N N . GLY B 1 260 ? -32.017 27.292 7.321 1.00 32.01 273 GLY B N 1
ATOM 5956 C CA . GLY B 1 260 ? -33.058 27.205 6.313 1.00 31.42 273 GLY B CA 1
ATOM 5957 C C . GLY B 1 260 ? -33.660 25.822 6.175 1.00 33.07 273 GLY B C 1
ATOM 5958 O O . GLY B 1 260 ? -34.307 25.525 5.172 1.00 33.00 273 GLY B O 1
ATOM 5959 N N . SER B 1 261 ? -33.453 24.970 7.174 1.00 31.93 274 SER B N 1
ATOM 5960 C CA . SER B 1 261 ? -34.009 23.624 7.129 1.00 32.15 274 SER B CA 1
ATOM 5961 C C . SER B 1 261 ? -35.415 23.582 7.714 1.00 32.46 274 SER B C 1
ATOM 5962 O O . SER B 1 261 ? -35.726 24.290 8.678 1.00 33.75 274 SER B O 1
ATOM 5965 N N . GLY B 1 262 ? -36.258 22.743 7.124 1.00 32.29 275 GLY B N 1
ATOM 5966 C CA . GLY B 1 262 ? -37.618 22.594 7.601 1.00 30.79 275 GLY B CA 1
ATOM 5967 C C . GLY B 1 262 ? -37.749 21.268 8.322 1.00 30.75 275 GLY B C 1
ATOM 5968 O O . GLY B 1 262 ? -38.804 20.937 8.858 1.00 29.79 275 GLY B O 1
ATOM 5969 N N . LEU B 1 263 ? -36.655 20.514 8.355 1.00 30.13 276 LEU B N 1
ATOM 5970 C CA . LEU B 1 263 ? -36.644 19.208 9.000 1.00 29.44 276 LEU B CA 1
ATOM 5971 C C . LEU B 1 263 ? -36.100 19.218 10.423 1.00 29.62 276 LEU B C 1
ATOM 5972 O O . LEU B 1 263 ? -36.601 18.499 11.277 1.00 29.48 276 LEU B O 1
ATOM 5977 N N . THR B 1 264 ? -35.079 20.029 10.679 1.00 29.90 277 THR B N 1
ATOM 5978 C CA . THR B 1 264 ? -34.491 20.097 12.012 1.00 30.72 277 THR B CA 1
ATOM 5979 C C . THR B 1 264 ? -35.501 20.598 13.037 1.00 32.53 277 THR B C 1
ATOM 5980 O O . THR B 1 264 ? -36.426 21.333 12.698 1.00 32.53 277 THR B O 1
ATOM 5984 N N . VAL B 1 265 ? -35.318 20.201 14.292 1.00 34.56 278 VAL B N 1
ATOM 5985 C CA . VAL B 1 265 ? -36.220 20.623 15.354 1.00 37.68 278 VAL B CA 1
ATOM 5986 C C . VAL B 1 265 ? -35.461 21.379 16.432 1.00 39.85 278 VAL B C 1
ATOM 5987 O O . VAL B 1 265 ? -34.313 21.066 16.737 1.00 41.41 278 VAL B O 1
ATOM 5991 N N . GLU B 1 266 ? -36.112 22.380 17.004 1.00 43.76 279 GLU B N 1
ATOM 5992 C CA . GLU B 1 266 ? -35.501 23.186 18.047 1.00 47.52 279 GLU B CA 1
ATOM 5993 C C . GLU B 1 266 ? -35.841 22.573 19.402 1.00 47.59 279 GLU B C 1
ATOM 5994 O O . GLU B 1 266 ? -36.886 21.937 19.554 1.00 47.45 279 GLU B O 1
ATOM 6000 N N . HIS B 1 267 ? -34.959 22.750 20.381 1.00 47.06 280 HIS B N 1
ATOM 6001 C CA . HIS B 1 267 ? -35.198 22.198 21.710 1.00 47.01 280 HIS B CA 1
ATOM 6002 C C . HIS B 1 267 ? -36.548 22.647 22.262 1.00 46.64 280 HIS B C 1
ATOM 6003 O O . HIS B 1 267 ? -37.232 21.882 22.945 1.00 46.47 280 HIS B O 1
ATOM 6010 N N . ALA B 1 268 ? -36.926 23.886 21.963 1.00 46.92 281 ALA B N 1
ATOM 6011 C CA . ALA B 1 268 ? -38.200 24.430 22.424 1.00 47.44 281 ALA B CA 1
ATOM 6012 C C . ALA B 1 268 ? -39.348 23.553 21.935 1.00 48.07 281 ALA B C 1
ATOM 6013 O O . ALA B 1 268 ? -40.322 23.337 22.650 1.00 48.11 281 ALA B O 1
ATOM 6015 N N . ASP B 1 269 ? -39.225 23.050 20.712 1.00 49.36 282 ASP B N 1
ATOM 6016 C CA . ASP B 1 269 ? -40.249 22.191 20.130 1.00 50.26 282 ASP B CA 1
ATOM 6017 C C . ASP B 1 269 ? -40.252 20.836 20.821 1.00 49.96 282 ASP B C 1
ATOM 6018 O O . ASP B 1 269 ? -41.304 20.333 21.209 1.00 50.06 282 ASP B O 1
ATOM 6023 N N . LEU B 1 270 ? -39.071 20.245 20.969 1.00 48.79 283 LEU B N 1
ATOM 6024 C CA . LEU B 1 270 ? -38.955 18.944 21.612 1.00 48.22 283 LEU B CA 1
ATOM 6025 C C . LEU B 1 270 ? -39.562 18.913 23.005 1.00 47.85 283 LEU B C 1
ATOM 6026 O O . LEU B 1 270 ? -40.281 17.976 23.345 1.00 47.09 283 LEU B O 1
ATOM 6031 N N . ARG B 1 271 ? -39.274 19.928 23.814 1.00 48.20 284 ARG B N 1
ATOM 6032 C CA . ARG B 1 271 ? -39.813 19.964 25.167 1.00 48.61 284 ARG B CA 1
ATOM 6033 C C . ARG B 1 271 ? -41.319 20.213 25.165 1.00 49.39 284 ARG B C 1
ATOM 6034 O O . ARG B 1 271 ? -42.034 19.683 26.016 1.00 48.72 284 ARG B O 1
ATOM 6042 N N . ARG B 1 272 ? -41.798 21.011 24.212 1.00 50.13 285 ARG B N 1
ATOM 6043 C CA . ARG B 1 272 ? -43.229 21.299 24.111 1.00 52.11 285 ARG B CA 1
ATOM 6044 C C . ARG B 1 272 ? -43.980 20.039 23.685 1.00 52.46 285 ARG B C 1
ATOM 6045 O O . ARG B 1 272 ? -45.100 19.789 24.131 1.00 52.37 285 ARG B O 1
ATOM 6053 N N . GLU B 1 273 ? -43.356 19.249 22.817 1.00 53.44 286 GLU B N 1
ATOM 6054 C CA . GLU B 1 273 ? -43.962 18.010 22.342 1.00 54.45 286 GLU B CA 1
ATOM 6055 C C . GLU B 1 273 ? -44.000 16.995 23.481 1.00 54.78 286 GLU B C 1
ATOM 6056 O O . GLU B 1 273 ? -44.928 16.193 23.581 1.00 55.37 286 GLU B O 1
ATOM 6062 N N . LEU B 1 274 ? -42.980 17.034 24.333 1.00 55.09 287 LEU B N 1
ATOM 6063 C CA . LEU B 1 274 ? -42.907 16.141 25.484 1.00 56.20 287 LEU B CA 1
ATOM 6064 C C . LEU B 1 274 ? -43.892 16.612 26.547 1.00 55.69 287 LEU B C 1
ATOM 6065 O O . LEU B 1 274 ? -44.581 15.808 27.168 1.00 55.37 287 LEU B O 1
ATOM 6070 N N . GLN B 1 275 ? -43.944 17.925 26.755 1.00 56.75 288 GLN B N 1
ATOM 6071 C CA . GLN B 1 275 ? -44.850 18.513 27.732 1.00 57.64 288 GLN B CA 1
ATOM 6072 C C . GLN B 1 275 ? -46.267 18.063 27.432 1.00 57.88 288 GLN B C 1
ATOM 6073 O O . GLN B 1 275 ? -47.040 17.763 28.342 1.00 57.30 288 GLN B O 1
ATOM 6079 N N . LYS B 1 276 ? -46.598 18.017 26.146 1.00 57.68 289 LYS B N 1
ATOM 6080 C CA . LYS B 1 276 ? -47.928 17.613 25.717 1.00 58.82 289 LYS B CA 1
ATOM 6081 C C . LYS B 1 276 ? -48.118 16.101 25.764 1.00 58.57 289 LYS B C 1
ATOM 6082 O O . LYS B 1 276 ? -49.197 15.618 26.103 1.00 57.97 289 LYS B O 1
ATOM 6088 N N . ASP B 1 277 ? -47.067 15.358 25.431 1.00 59.38 290 ASP B N 1
ATOM 6089 C CA . ASP B 1 277 ? -47.137 13.901 25.438 1.00 59.93 290 ASP B CA 1
ATOM 6090 C C . ASP B 1 277 ? -47.314 13.372 26.858 1.00 60.50 290 ASP B C 1
ATOM 6091 O O . ASP B 1 277 ? -47.846 12.283 27.065 1.00 59.31 290 ASP B O 1
ATOM 6096 N N . LYS B 1 278 ? -46.856 14.150 27.832 1.00 62.08 291 LYS B N 1
ATOM 6097 C CA . LYS B 1 278 ? -46.974 13.775 29.234 1.00 64.09 291 LYS B CA 1
ATOM 6098 C C . LYS B 1 278 ? -48.345 14.211 29.736 1.00 66.45 291 LYS B C 1
ATOM 6099 O O . LYS B 1 278 ? -48.870 15.240 29.309 1.00 66.47 291 LYS B O 1
ATOM 6105 N N . GLU B 1 279 ? -48.929 13.425 30.633 1.00 68.97 292 GLU B N 1
ATOM 6106 C CA . GLU B 1 279 ? -50.235 13.757 31.191 1.00 71.76 292 GLU B CA 1
ATOM 6107 C C . GLU B 1 279 ? -50.237 13.567 32.700 1.00 73.09 292 GLU B C 1
ATOM 6108 O O . GLU B 1 279 ? -50.950 12.716 33.231 1.00 73.65 292 GLU B O 1
ATOM 6114 N N . ALA B 1 280 ? -49.428 14.384 33.369 1.00 74.00 293 ALA B N 1
ATOM 6115 C CA . ALA B 1 280 ? -49.259 14.377 34.820 1.00 74.53 293 ALA B CA 1
ATOM 6116 C C . ALA B 1 280 ? -50.330 13.649 35.628 1.00 74.90 293 ALA B C 1
ATOM 6117 O O . ALA B 1 280 ? -51.120 14.274 36.336 1.00 74.80 293 ALA B O 1
ATOM 6119 N N . GLY B 1 281 ? -50.345 12.324 35.521 1.00 75.19 294 GLY B N 1
ATOM 6120 C CA . GLY B 1 281 ? -51.298 11.527 36.269 1.00 75.53 294 GLY B CA 1
ATOM 6121 C C . GLY B 1 281 ? -50.522 10.969 37.442 1.00 75.77 294 GLY B C 1
ATOM 6122 O O . GLY B 1 281 ? -50.980 10.979 38.585 1.00 76.18 294 GLY B O 1
ATOM 6123 N N . LYS B 1 282 ? -49.322 10.485 37.137 1.00 75.42 295 LYS B N 1
ATOM 6124 C CA . LYS B 1 282 ? -48.415 9.932 38.133 1.00 74.87 295 LYS B CA 1
ATOM 6125 C C . LYS B 1 282 ? -47.003 10.467 37.893 1.00 73.44 295 LYS B C 1
ATOM 6126 O O . LYS B 1 282 ? -46.765 11.222 36.948 1.00 73.28 295 LYS B O 1
ATOM 6132 N N . ASP B 1 283 ? -46.069 10.055 38.742 1.00 71.45 296 ASP B N 1
ATOM 6133 C CA . ASP B 1 283 ? -44.689 10.526 38.680 1.00 69.36 296 ASP B CA 1
ATOM 6134 C C . ASP B 1 283 ? -43.792 10.092 37.514 1.00 67.90 296 ASP B C 1
ATOM 6135 O O . ASP B 1 283 ? -43.139 10.935 36.897 1.00 67.75 296 ASP B O 1
ATOM 6140 N N . VAL B 1 284 ? -43.743 8.798 37.209 1.00 65.79 297 VAL B N 1
ATOM 6141 C CA . VAL B 1 284 ? -42.883 8.321 36.124 1.00 63.20 297 VAL B CA 1
ATOM 6142 C C . VAL B 1 284 ? -43.649 7.753 34.930 1.00 62.19 297 VAL B C 1
ATOM 6143 O O . VAL B 1 284 ? -44.518 6.898 35.089 1.00 61.72 297 VAL B O 1
ATOM 6147 N N . GLN B 1 285 ? -43.313 8.231 33.734 1.00 60.50 298 GLN B N 1
ATOM 6148 C CA . GLN B 1 285 ? -43.968 7.772 32.511 1.00 58.93 298 GLN B CA 1
ATOM 6149 C C . GLN B 1 285 ? -43.000 7.656 31.333 1.00 57.87 298 GLN B C 1
ATOM 6150 O O . GLN B 1 285 ? -42.035 8.415 31.227 1.00 57.47 298 GLN B O 1
ATOM 6156 N N . ARG B 1 286 ? -43.276 6.702 30.448 1.00 56.67 299 ARG B N 1
ATOM 6157 C CA . ARG B 1 286 ? -42.446 6.462 29.272 1.00 55.61 299 ARG B CA 1
ATOM 6158 C C . ARG B 1 286 ? -42.889 7.337 28.108 1.00 54.20 299 ARG B C 1
ATOM 6159 O O . ARG B 1 286 ? -44.055 7.720 28.009 1.00 52.98 299 ARG B O 1
ATOM 6167 N N . SER B 1 287 ? -41.948 7.637 27.223 1.00 52.76 300 SER B N 1
ATOM 6168 C CA . SER B 1 287 ? -42.220 8.447 26.047 1.00 51.15 300 SER B CA 1
ATOM 6169 C C . SER B 1 287 ? -41.368 7.914 24.902 1.00 51.11 300 SER B C 1
ATOM 6170 O O . SER B 1 287 ? -40.351 7.263 25.133 1.00 51.81 300 SER B O 1
ATOM 6173 N N . GLU B 1 288 ? -41.795 8.175 23.672 1.00 50.56 301 GLU B N 1
ATOM 6174 C CA . GLU B 1 288 ? -41.051 7.732 22.500 1.00 50.29 301 GLU B CA 1
ATOM 6175 C C . GLU B 1 288 ? -40.165 8.886 22.053 1.00 49.00 301 GLU B C 1
ATOM 6176 O O . GLU B 1 288 ? -39.257 8.712 21.240 1.00 48.50 301 GLU B O 1
ATOM 6182 N N . ILE B 1 289 ? -40.440 10.065 22.604 1.00 47.77 302 ILE B N 1
ATOM 6183 C CA . ILE B 1 289 ? -39.703 11.278 22.269 1.00 46.59 302 ILE B CA 1
ATOM 6184 C C . ILE B 1 289 ? -38.388 11.429 23.028 1.00 45.63 302 ILE B C 1
ATOM 6185 O O . ILE B 1 289 ? -38.347 11.309 24.254 1.00 45.63 302 ILE B O 1
ATOM 6190 N N . TYR B 1 290 ? -37.318 11.696 22.288 1.00 44.58 303 TYR B N 1
ATOM 6191 C CA . TYR B 1 290 ? -36.004 11.898 22.882 1.00 44.05 303 TYR B CA 1
ATOM 6192 C C . TYR B 1 290 ? -35.713 13.392 22.860 1.00 43.44 303 TYR B C 1
ATOM 6193 O O . TYR B 1 290 ? -35.641 14.004 21.792 1.00 42.74 303 TYR B O 1
ATOM 6202 N N . LEU B 1 291 ? -35.566 13.975 24.044 1.00 43.28 304 LEU B N 1
ATOM 6203 C CA . LEU B 1 291 ? -35.293 15.403 24.170 1.00 43.83 304 LEU B CA 1
ATOM 6204 C C . LEU B 1 291 ? -33.897 15.697 23.619 1.00 44.04 304 LEU B C 1
ATOM 6205 O O . LEU B 1 291 ? -33.624 16.797 23.128 1.00 44.70 304 LEU B O 1
ATOM 6210 N N . GLN B 1 292 ? -33.025 14.696 23.708 1.00 42.08 305 GLN B N 1
ATOM 6211 C CA . GLN B 1 292 ? -31.652 14.782 23.221 1.00 41.70 305 GLN B CA 1
ATOM 6212 C C . GLN B 1 292 ? -31.362 13.546 22.378 1.00 40.50 305 GLN B C 1
ATOM 6213 O O . GLN B 1 292 ? -31.953 12.486 22.590 1.00 40.89 305 GLN B O 1
ATOM 6219 N N . LYS B 1 293 ? -30.453 13.683 21.421 1.00 38.68 306 LYS B N 1
ATOM 6220 C CA . LYS B 1 293 ? -30.097 12.565 20.560 1.00 36.53 306 LYS B CA 1
ATOM 6221 C C . LYS B 1 293 ? -28.760 11.984 21.014 1.00 35.33 306 LYS B C 1
ATOM 6222 O O . LYS B 1 293 ? -28.089 12.563 21.874 1.00 33.99 306 LYS B O 1
ATOM 6228 N N . ALA B 1 294 ? -28.383 10.842 20.446 1.00 33.74 307 ALA B N 1
ATOM 6229 C CA . ALA B 1 294 ? -27.129 10.184 20.808 1.00 34.33 307 ALA B CA 1
ATOM 6230 C C . ALA B 1 294 ? -25.928 11.078 20.542 1.00 33.14 307 ALA B C 1
ATOM 6231 O O . ALA B 1 294 ? -26.017 12.063 19.803 1.00 33.09 307 ALA B O 1
ATOM 6233 N N . TYR B 1 295 ? -24.800 10.716 21.143 1.00 32.95 308 TYR B N 1
ATOM 6234 C CA . TYR B 1 295 ? -23.565 11.482 20.995 1.00 31.23 308 TYR B CA 1
ATOM 6235 C C . TYR B 1 295 ? -23.166 11.700 19.540 1.00 29.71 308 TYR B C 1
ATOM 6236 O O . TYR B 1 295 ? -22.735 12.785 19.175 1.00 27.88 308 TYR B O 1
ATOM 6245 N N . SER B 1 296 ? -23.318 10.675 18.707 1.00 29.44 309 SER B N 1
ATOM 6246 C CA . SER B 1 296 ? -22.927 10.797 17.306 1.00 28.93 309 SER B CA 1
ATOM 6247 C C . SER B 1 296 ? -23.661 11.905 16.554 1.00 28.52 309 SER B C 1
ATOM 6248 O O . SER B 1 296 ? -23.261 12.263 15.446 1.00 27.75 309 SER B O 1
ATOM 6251 N N . LEU B 1 297 ? -24.722 12.451 17.155 1.00 27.94 310 LEU B N 1
ATOM 6252 C CA . LEU B 1 297 ? -25.489 13.533 16.527 1.00 26.82 310 LEU B CA 1
ATOM 6253 C C . LEU B 1 297 ? -25.611 14.744 17.454 1.00 26.48 310 LEU B C 1
ATOM 6254 O O . LEU B 1 297 ? -26.360 15.686 17.175 1.00 27.26 310 LEU B O 1
ATOM 6259 N N . ARG B 1 298 ? -24.860 14.723 18.549 1.00 24.17 311 ARG B N 1
ATOM 6260 C CA . ARG B 1 298 ? -24.909 15.804 19.521 1.00 23.26 311 ARG B CA 1
ATOM 6261 C C . ARG B 1 298 ? -23.518 16.300 19.936 1.00 23.39 311 ARG B C 1
ATOM 6262 O O . ARG B 1 298 ? -23.343 17.476 20.256 1.00 21.95 311 ARG B O 1
ATOM 6270 N N . ALA B 1 299 ? -22.535 15.402 19.920 1.00 23.02 312 ALA B N 1
ATOM 6271 C CA . ALA B 1 299 ? -21.168 15.744 20.304 1.00 22.06 312 ALA B CA 1
ATOM 6272 C C . ALA B 1 299 ? -20.300 16.096 19.103 1.00 22.57 312 ALA B C 1
ATOM 6273 O O . ALA B 1 299 ? -19.065 16.041 19.171 1.00 21.51 312 ALA B O 1
ATOM 6275 N N . ILE B 1 300 ? -20.944 16.470 18.004 1.00 21.32 313 ILE B N 1
ATOM 6276 C CA . ILE B 1 300 ? -20.223 16.827 16.789 1.00 22.11 313 ILE B CA 1
ATOM 6277 C C . ILE B 1 300 ? -19.238 17.985 16.967 1.00 21.30 313 ILE B C 1
ATOM 6278 O O . ILE B 1 300 ? -18.078 17.886 16.561 1.00 22.92 313 ILE B O 1
ATOM 6283 N N . PRO B 1 301 ? -19.679 19.101 17.574 1.00 19.76 314 PRO B N 1
ATOM 6284 C CA . PRO B 1 301 ? -18.746 20.220 17.754 1.00 19.05 314 PRO B CA 1
ATOM 6285 C C . PRO B 1 301 ? -17.544 19.848 18.623 1.00 18.45 314 PRO B C 1
ATOM 6286 O O . PRO B 1 301 ? -16.413 20.240 18.340 1.00 16.77 314 PRO B O 1
ATOM 6290 N N . GLN B 1 302 ? -17.798 19.081 19.680 1.00 18.66 315 GLN B N 1
ATOM 6291 C CA . GLN B 1 302 ? -16.743 18.671 20.599 1.00 17.68 315 GLN B CA 1
ATOM 6292 C C . GLN B 1 302 ? -15.721 17.725 19.985 1.00 18.07 315 GLN B C 1
ATOM 6293 O O . GLN B 1 302 ? -14.520 17.852 20.235 1.00 17.53 315 GLN B O 1
ATOM 6299 N N . VAL B 1 303 ? -16.198 16.774 19.192 1.00 17.45 316 VAL B N 1
ATOM 6300 C CA . VAL B 1 303 ? -15.322 15.799 18.562 1.00 17.43 316 VAL B CA 1
ATOM 6301 C C . VAL B 1 303 ? -14.646 16.314 17.293 1.00 18.57 316 VAL B C 1
ATOM 6302 O O . VAL B 1 303 ? -13.428 16.222 17.165 1.00 17.47 316 VAL B O 1
ATOM 6306 N N . VAL B 1 304 ? -15.417 16.850 16.349 1.00 17.50 317 VAL B N 1
ATOM 6307 C CA . VAL B 1 304 ? -14.797 17.366 15.136 1.00 17.31 317 VAL B CA 1
ATOM 6308 C C . VAL B 1 304 ? -13.996 18.605 15.509 1.00 18.53 317 VAL B C 1
ATOM 6309 O O . VAL B 1 304 ? -12.982 18.910 14.886 1.00 20.13 317 VAL B O 1
ATOM 6313 N N . GLY B 1 305 ? -14.452 19.315 16.539 1.00 18.08 318 GLY B N 1
ATOM 6314 C CA . GLY B 1 305 ? -13.736 20.495 16.987 1.00 16.06 318 GLY B CA 1
ATOM 6315 C C . GLY B 1 305 ? -12.337 20.124 17.464 1.00 18.28 318 GLY B C 1
ATOM 6316 O O . GLY B 1 305 ? -11.367 20.808 17.135 1.00 17.73 318 GLY B O 1
ATOM 6317 N N . ALA B 1 306 ? -12.236 19.044 18.237 1.00 16.83 319 ALA B N 1
ATOM 6318 C CA . ALA B 1 306 ? -10.949 18.575 18.753 1.00 17.43 319 ALA B CA 1
ATOM 6319 C C . ALA B 1 306 ? -10.024 18.173 17.608 1.00 16.93 319 ALA B C 1
ATOM 6320 O O . ALA B 1 306 ? -8.810 18.375 17.682 1.00 17.28 319 ALA B O 1
ATOM 6322 N N . VAL B 1 307 ? -10.604 17.571 16.572 1.00 18.40 320 VAL B N 1
ATOM 6323 C CA . VAL B 1 307 ? -9.852 17.170 15.385 1.00 18.69 320 VAL B CA 1
ATOM 6324 C C . VAL B 1 307 ? -9.316 18.442 14.713 1.00 19.74 320 VAL B C 1
ATOM 6325 O O . VAL B 1 307 ? -8.143 18.509 14.327 1.00 22.04 320 VAL B O 1
ATOM 6329 N N . ARG B 1 308 ? -10.173 19.455 14.586 1.00 19.64 321 ARG B N 1
ATOM 6330 C CA . ARG B 1 308 ? -9.761 20.724 13.992 1.00 19.25 321 ARG B CA 1
ATOM 6331 C C . ARG B 1 308 ? -8.597 21.330 14.766 1.00 19.08 321 ARG B C 1
ATOM 6332 O O . ARG B 1 308 ? -7.607 21.746 14.173 1.00 19.08 321 ARG B O 1
ATOM 6340 N N . ASP B 1 309 ? -8.715 21.363 16.090 1.00 19.34 322 ASP B N 1
ATOM 6341 C CA . ASP B 1 309 ? -7.659 21.905 16.936 1.00 20.44 322 ASP B CA 1
ATOM 6342 C C . ASP B 1 309 ? -6.328 21.244 16.613 1.00 20.43 322 ASP B C 1
ATOM 6343 O O . ASP B 1 309 ? -5.308 21.923 16.483 1.00 18.87 322 ASP B O 1
ATOM 6348 N N . THR B 1 310 ? -6.350 19.917 16.496 1.00 19.55 323 THR B N 1
ATOM 6349 C CA . THR B 1 310 ? -5.149 19.156 16.195 1.00 18.03 323 THR B CA 1
ATOM 6350 C C . THR B 1 310 ? -4.614 19.524 14.815 1.00 19.18 323 THR B C 1
ATOM 6351 O O . THR B 1 310 ? -3.405 19.704 14.643 1.00 17.07 323 THR B O 1
ATOM 6355 N N . LEU B 1 311 ? -5.511 19.634 13.833 1.00 18.90 324 LEU B N 1
ATOM 6356 C CA . LEU B 1 311 ? -5.101 19.995 12.480 1.00 19.14 324 LEU B CA 1
ATOM 6357 C C . LEU B 1 311 ? -4.539 21.424 12.424 1.00 18.82 324 LEU B C 1
ATOM 6358 O O . LEU B 1 311 ? -3.579 21.692 11.691 1.00 16.91 324 LEU B O 1
ATOM 6363 N N . TYR B 1 312 ? -5.121 22.340 13.196 1.00 17.65 325 TYR B N 1
ATOM 6364 C CA . TYR B 1 312 ? -4.626 23.725 13.205 1.00 18.33 325 TYR B CA 1
ATOM 6365 C C . TYR B 1 312 ? -3.200 23.780 13.745 1.00 17.86 325 TYR B C 1
ATOM 6366 O O . TYR B 1 312 ? -2.372 24.538 13.258 1.00 18.40 325 TYR B O 1
ATOM 6375 N N . HIS B 1 313 ? -2.934 22.990 14.778 1.00 19.01 326 HIS B N 1
ATOM 6376 C CA . HIS B 1 313 ? -1.610 22.949 15.386 1.00 19.70 326 HIS B CA 1
ATOM 6377 C C . HIS B 1 313 ? -0.616 22.387 14.376 1.00 19.27 326 HIS B C 1
ATOM 6378 O O . HIS B 1 313 ? 0.465 22.941 14.179 1.00 19.67 326 HIS B O 1
ATOM 6385 N N . ALA B 1 314 ? -0.992 21.291 13.727 1.00 18.23 327 ALA B N 1
ATOM 6386 C CA . ALA B 1 314 ? -0.132 20.665 12.737 1.00 18.95 327 ALA B CA 1
ATOM 6387 C C . ALA B 1 314 ? 0.166 21.624 11.591 1.00 19.77 327 ALA B C 1
ATOM 6388 O O . ALA B 1 314 ? 1.311 21.720 11.141 1.00 19.22 327 ALA B O 1
ATOM 6390 N N . ARG B 1 315 ? -0.858 22.336 11.126 1.00 19.90 328 ARG B N 1
ATOM 6391 C CA . ARG B 1 315 ? -0.678 23.274 10.023 1.00 21.67 328 ARG B CA 1
ATOM 6392 C C . ARG B 1 315 ? 0.272 24.382 10.439 1.00 21.73 328 ARG B C 1
ATOM 6393 O O . ARG B 1 315 ? 1.122 24.813 9.657 1.00 21.10 328 ARG B O 1
ATOM 6401 N N . HIS B 1 316 ? 0.118 24.849 11.673 1.00 20.51 329 HIS B N 1
ATOM 6402 C CA . HIS B 1 316 ? 0.974 25.901 12.195 1.00 22.32 329 HIS B CA 1
ATOM 6403 C C . HIS B 1 316 ? 2.433 25.431 12.244 1.00 21.41 329 HIS B C 1
ATOM 6404 O O . HIS B 1 316 ? 3.339 26.169 11.861 1.00 22.25 329 HIS B O 1
ATOM 6411 N N . LYS B 1 317 ? 2.652 24.204 12.719 1.00 20.67 330 LYS B N 1
ATOM 6412 C CA . LYS B 1 317 ? 4.000 23.649 12.814 1.00 20.72 330 LYS B CA 1
ATOM 6413 C C . LYS B 1 317 ? 4.616 23.498 11.423 1.00 21.05 330 LYS B C 1
ATOM 6414 O O . LYS B 1 317 ? 5.811 23.743 11.233 1.00 20.04 330 LYS B O 1
ATOM 6420 N N . LEU B 1 318 ? 3.789 23.092 10.464 1.00 20.05 331 LEU B N 1
ATOM 6421 C CA . LEU B 1 318 ? 4.224 22.887 9.089 1.00 21.62 331 LEU B CA 1
ATOM 6422 C C . LEU B 1 318 ? 4.553 24.209 8.421 1.00 22.37 331 LEU B C 1
ATOM 6423 O O . LEU B 1 318 ? 5.478 24.288 7.608 1.00 21.22 331 LEU B O 1
ATOM 6428 N N . ARG B 1 319 ? 3.809 25.251 8.767 1.00 22.29 332 ARG B N 1
ATOM 6429 C CA . ARG B 1 319 ? 4.063 26.563 8.186 1.00 22.40 332 ARG B CA 1
ATOM 6430 C C . ARG B 1 319 ? 5.437 27.055 8.662 1.00 20.94 332 ARG B C 1
ATOM 6431 O O . ARG B 1 319 ? 6.226 27.567 7.879 1.00 19.41 332 ARG B O 1
ATOM 6439 N N . ILE B 1 320 ? 5.725 26.884 9.947 1.00 20.33 333 ILE B N 1
ATOM 6440 C CA . ILE B 1 320 ? 7.013 27.289 10.498 1.00 20.05 333 ILE B CA 1
ATOM 6441 C C . ILE B 1 320 ? 8.140 26.483 9.855 1.00 21.02 333 ILE B C 1
ATOM 6442 O O . ILE B 1 320 ? 9.176 27.032 9.477 1.00 21.41 333 ILE B O 1
ATOM 6447 N N . GLU B 1 321 ? 7.922 25.177 9.724 1.00 21.11 334 GLU B N 1
ATOM 6448 C CA . GLU B 1 321 ? 8.910 24.275 9.145 1.00 21.30 334 GLU B CA 1
ATOM 6449 C C . GLU B 1 321 ? 9.196 24.572 7.677 1.00 21.12 334 GLU B C 1
ATOM 6450 O O . GLU B 1 321 ? 10.348 24.601 7.271 1.00 20.49 334 GLU B O 1
ATOM 6456 N N . LEU B 1 322 ? 8.155 24.789 6.879 1.00 19.48 335 LEU B N 1
ATOM 6457 C CA . LEU B 1 322 ? 8.337 25.100 5.455 1.00 20.26 335 LEU B CA 1
ATOM 6458 C C . LEU B 1 322 ? 9.272 26.299 5.256 1.00 20.27 335 LEU B C 1
ATOM 6459 O O . LEU B 1 322 ? 10.118 26.309 4.359 1.00 21.13 335 LEU B O 1
ATOM 6464 N N . ASN B 1 323 ? 9.108 27.308 6.102 1.00 19.46 336 ASN B N 1
ATOM 6465 C CA . ASN B 1 323 ? 9.899 28.528 6.021 1.00 20.64 336 ASN B CA 1
ATOM 6466 C C . ASN B 1 323 ? 11.057 28.517 6.991 1.00 20.37 336 ASN B C 1
ATOM 6467 O O . ASN B 1 323 ? 11.376 29.526 7.621 1.00 21.77 336 ASN B O 1
ATOM 6472 N N . SER B 1 324 ? 11.692 27.365 7.108 1.00 20.04 337 SER B N 1
ATOM 6473 C CA . SER B 1 324 ? 12.803 27.231 8.020 1.00 19.16 337 SER B CA 1
ATOM 6474 C C . SER B 1 324 ? 14.009 26.734 7.248 1.00 19.90 337 SER B C 1
ATOM 6475 O O . SER B 1 324 ? 13.873 26.197 6.151 1.00 21.23 337 SER B O 1
ATOM 6478 N N . ALA B 1 325 ? 15.185 26.928 7.826 1.00 19.46 338 ALA B N 1
ATOM 6479 C CA . ALA B 1 325 ? 16.419 26.469 7.220 1.00 19.76 338 ALA B CA 1
ATOM 6480 C C . ALA B 1 325 ? 16.684 25.108 7.850 1.00 22.28 338 ALA B C 1
ATOM 6481 O O . ALA B 1 325 ? 17.561 24.980 8.699 1.00 21.64 338 ALA B O 1
ATOM 6483 N N . ASN B 1 326 ? 15.890 24.106 7.463 1.00 24.82 339 ASN B N 1
ATOM 6484 C CA . ASN B 1 326 ? 16.068 22.757 7.986 1.00 25.37 339 ASN B CA 1
ATOM 6485 C C . ASN B 1 326 ? 17.154 22.125 7.136 1.00 24.90 339 ASN B C 1
ATOM 6486 O O . ASN B 1 326 ? 16.890 21.383 6.188 1.00 25.57 339 ASN B O 1
ATOM 6491 N N . ASP B 1 327 ? 18.386 22.466 7.488 1.00 25.28 340 ASP B N 1
ATOM 6492 C CA . ASP B 1 327 ? 19.580 22.008 6.794 1.00 23.26 340 ASP B CA 1
ATOM 6493 C C . ASP B 1 327 ? 20.739 22.150 7.781 1.00 23.54 340 ASP B C 1
ATOM 6494 O O . ASP B 1 327 ? 20.571 22.760 8.840 1.00 22.16 340 ASP B O 1
ATOM 6499 N N . ASN B 1 328 ? 21.901 21.590 7.452 1.00 23.01 341 ASN B N 1
ATOM 6500 C CA . ASN B 1 328 ? 23.069 21.676 8.334 1.00 23.53 341 ASN B CA 1
ATOM 6501 C C . ASN B 1 328 ? 24.337 21.324 7.555 1.00 23.21 341 ASN B C 1
ATOM 6502 O O . ASN B 1 328 ? 24.330 20.410 6.735 1.00 24.10 341 ASN B O 1
ATOM 6507 N N . PRO B 1 329 ? 25.433 22.069 7.774 1.00 22.60 342 PRO B N 1
ATOM 6508 C CA . PRO B 1 329 ? 25.567 23.210 8.684 1.00 23.29 342 PRO B CA 1
ATOM 6509 C C . PRO B 1 329 ? 24.900 24.417 8.035 1.00 22.76 342 PRO B C 1
ATOM 6510 O O . PRO B 1 329 ? 24.483 24.339 6.879 1.00 22.47 342 PRO B O 1
ATOM 6514 N N . LEU B 1 330 ? 24.802 25.526 8.763 1.00 22.20 343 LEU B N 1
ATOM 6515 C CA . LEU B 1 330 ? 24.160 26.721 8.223 1.00 23.99 343 LEU B CA 1
ATOM 6516 C C . LEU B 1 330 ? 25.038 27.966 8.216 1.00 24.52 343 LEU B C 1
ATOM 6517 O O . LEU B 1 330 ? 25.828 28.190 9.132 1.00 23.76 343 LEU B O 1
ATOM 6522 N N . PHE B 1 331 ? 24.876 28.787 7.182 1.00 25.20 344 PHE B N 1
ATOM 6523 C CA . PHE B 1 331 ? 25.649 30.012 7.075 1.00 28.37 344 PHE B CA 1
ATOM 6524 C C . PHE B 1 331 ? 24.881 31.228 7.583 1.00 29.15 344 PHE B C 1
ATOM 6525 O O . PHE B 1 331 ? 23.724 31.458 7.211 1.00 28.79 344 PHE B O 1
ATOM 6533 N N . PHE B 1 332 ? 25.544 31.994 8.442 1.00 29.03 345 PHE B N 1
ATOM 6534 C CA . PHE B 1 332 ? 25.002 33.223 9.011 1.00 30.93 345 PHE B CA 1
ATOM 6535 C C . PHE B 1 332 ? 26.139 34.229 8.866 1.00 33.16 345 PHE B C 1
ATOM 6536 O O . PHE B 1 332 ? 27.170 34.110 9.534 1.00 34.71 345 PHE B O 1
ATOM 6544 N N . GLU B 1 333 ? 25.956 35.202 7.979 1.00 33.95 346 GLU B N 1
ATOM 6545 C CA . GLU B 1 333 ? 26.981 36.207 7.731 1.00 36.14 346 GLU B CA 1
ATOM 6546 C C . GLU B 1 333 ? 27.583 36.802 9.002 1.00 35.90 346 GLU B C 1
ATOM 6547 O O . GLU B 1 333 ? 26.873 37.118 9.956 1.00 33.92 346 GLU B O 1
ATOM 6553 N N . GLY B 1 334 ? 28.905 36.945 8.999 1.00 36.47 347 GLY B N 1
ATOM 6554 C CA . GLY B 1 334 ? 29.595 37.506 10.142 1.00 36.44 347 GLY B CA 1
ATOM 6555 C C . GLY B 1 334 ? 29.680 36.560 11.321 1.00 38.16 347 GLY B C 1
ATOM 6556 O O . GLY B 1 334 ? 30.142 36.941 12.394 1.00 39.07 347 GLY B O 1
ATOM 6557 N N . LYS B 1 335 ? 29.239 35.321 11.131 1.00 38.01 348 LYS B N 1
ATOM 6558 C CA . LYS B 1 335 ? 29.276 34.344 12.210 1.00 36.50 348 LYS B CA 1
ATOM 6559 C C . LYS B 1 335 ? 29.945 33.041 11.806 1.00 35.40 348 LYS B C 1
ATOM 6560 O O . LYS B 1 335 ? 30.132 32.754 10.623 1.00 33.58 348 LYS B O 1
ATOM 6566 N N . GLU B 1 336 ? 30.299 32.257 12.817 1.00 34.03 349 GLU B N 1
ATOM 6567 C CA . GLU B 1 336 ? 30.925 30.960 12.624 1.00 33.99 349 GLU B CA 1
ATOM 6568 C C . GLU B 1 336 ? 29.861 30.070 11.957 1.00 32.89 349 GLU B C 1
ATOM 6569 O O . GLU B 1 336 ? 28.668 30.293 12.145 1.00 31.39 349 GLU B O 1
ATOM 6575 N N . ILE B 1 337 ? 30.280 29.081 11.172 1.00 30.73 350 ILE B N 1
ATOM 6576 C CA . ILE B 1 337 ? 29.322 28.191 10.519 1.00 28.35 350 ILE B CA 1
ATOM 6577 C C . ILE B 1 337 ? 28.534 27.467 11.617 1.00 28.06 350 ILE B C 1
ATOM 6578 O O . ILE B 1 337 ? 29.122 26.942 12.561 1.00 26.40 350 ILE B O 1
ATOM 6583 N N . PHE B 1 338 ? 27.209 27.451 11.494 1.00 26.73 351 PHE B N 1
ATOM 6584 C CA . PHE B 1 338 ? 26.348 26.798 12.479 1.00 24.20 351 PHE B CA 1
ATOM 6585 C C . PHE B 1 338 ? 26.310 25.285 12.308 1.00 24.31 351 PHE B C 1
ATOM 6586 O O . PHE B 1 338 ? 25.875 24.786 11.273 1.00 24.20 351 PHE B O 1
ATOM 6594 N N . HIS B 1 339 ? 26.753 24.557 13.326 1.00 21.90 352 HIS B N 1
ATOM 6595 C CA . HIS B 1 339 ? 26.734 23.106 13.275 1.00 23.14 352 HIS B CA 1
ATOM 6596 C C . HIS B 1 339 ? 25.743 22.607 14.316 1.00 21.94 352 HIS B C 1
ATOM 6597 O O . HIS B 1 339 ? 26.062 22.489 15.505 1.00 23.12 352 HIS B O 1
ATOM 6604 N N . GLY B 1 340 ? 24.524 22.345 13.856 1.00 19.97 353 GLY B N 1
ATOM 6605 C CA . GLY B 1 340 ? 23.484 21.887 14.751 1.00 20.64 353 GLY B CA 1
ATOM 6606 C C . GLY B 1 340 ? 22.730 20.689 14.230 1.00 21.63 353 GLY B C 1
ATOM 6607 O O . GLY B 1 340 ? 23.331 19.769 13.681 1.00 22.59 353 GLY B O 1
ATOM 6608 N N . ALA B 1 341 ? 21.409 20.705 14.400 1.00 21.74 354 ALA B N 1
ATOM 6609 C CA . ALA B 1 341 ? 20.567 19.597 13.978 1.00 19.02 354 ALA B CA 1
ATOM 6610 C C . ALA B 1 341 ? 19.200 20.071 13.500 1.00 19.63 354 ALA B C 1
ATOM 6611 O O . ALA B 1 341 ? 18.176 19.527 13.914 1.00 19.03 354 ALA B O 1
ATOM 6613 N N . ASN B 1 342 ? 19.174 21.069 12.622 1.00 20.77 355 ASN B N 1
ATOM 6614 C CA . ASN B 1 342 ? 17.899 21.565 12.132 1.00 19.91 355 ASN B CA 1
ATOM 6615 C C . ASN B 1 342 ? 17.237 20.638 11.128 1.00 20.29 355 ASN B C 1
ATOM 6616 O O . ASN B 1 342 ? 16.122 20.888 10.680 1.00 21.52 355 ASN B O 1
ATOM 6621 N N . PHE B 1 343 ? 17.924 19.549 10.808 1.00 20.76 356 PHE B N 1
ATOM 6622 C CA . PHE B 1 343 ? 17.417 18.543 9.882 1.00 20.93 356 PHE B CA 1
ATOM 6623 C C . PHE B 1 343 ? 16.545 17.547 10.654 1.00 21.75 356 PHE B C 1
ATOM 6624 O O . PHE B 1 343 ? 15.849 16.715 10.053 1.00 22.07 356 PHE B O 1
ATOM 6632 N N . HIS B 1 344 ? 16.587 17.633 11.986 1.00 20.50 357 HIS B N 1
ATOM 6633 C CA . HIS B 1 344 ? 15.821 16.712 12.824 1.00 18.86 357 HIS B CA 1
ATOM 6634 C C . HIS B 1 344 ? 14.326 17.013 12.747 1.00 17.96 357 HIS B C 1
ATOM 6635 O O . HIS B 1 344 ? 13.867 18.072 13.178 1.00 17.63 357 HIS B O 1
ATOM 6642 N N . GLY B 1 345 ? 13.570 16.060 12.215 1.00 17.63 358 GLY B N 1
ATOM 6643 C CA . GLY B 1 345 ? 12.142 16.258 12.047 1.00 17.77 358 GLY B CA 1
ATOM 6644 C C . GLY B 1 345 ? 11.199 16.060 13.218 1.00 18.42 358 GLY B C 1
ATOM 6645 O O . GLY B 1 345 ? 9.988 15.997 13.010 1.00 18.13 358 GLY B O 1
ATOM 6646 N N . GLN B 1 346 ? 11.710 15.994 14.445 1.00 18.44 359 GLN B N 1
ATOM 6647 C CA . GLN B 1 346 ? 10.818 15.780 15.589 1.00 18.31 359 GLN B CA 1
ATOM 6648 C C . GLN B 1 346 ? 9.569 16.661 15.615 1.00 18.95 359 GLN B C 1
ATOM 6649 O O . GLN B 1 346 ? 8.477 16.186 15.935 1.00 18.65 359 GLN B O 1
ATOM 6655 N N . PRO B 1 347 ? 9.699 17.958 15.283 1.00 20.48 360 PRO B N 1
ATOM 6656 C CA . PRO B 1 347 ? 8.475 18.769 15.326 1.00 20.59 360 PRO B CA 1
ATOM 6657 C C . PRO B 1 347 ? 7.349 18.321 14.393 1.00 21.48 360 PRO B C 1
ATOM 6658 O O . PRO B 1 347 ? 6.172 18.392 14.749 1.00 21.25 360 PRO B O 1
ATOM 6662 N N . ILE B 1 348 ? 7.709 17.856 13.202 1.00 20.57 361 ILE B N 1
ATOM 6663 C CA . ILE B 1 348 ? 6.714 17.413 12.242 1.00 18.73 361 ILE B CA 1
ATOM 6664 C C . ILE B 1 348 ? 6.312 15.972 12.532 1.00 18.88 361 ILE B C 1
ATOM 6665 O O . ILE B 1 348 ? 5.139 15.610 12.384 1.00 15.22 361 ILE B O 1
ATOM 6670 N N . ALA B 1 349 ? 7.274 15.162 12.973 1.00 17.87 362 ALA B N 1
ATOM 6671 C CA . ALA B 1 349 ? 6.996 13.764 13.311 1.00 18.82 362 ALA B CA 1
ATOM 6672 C C . ALA B 1 349 ? 5.884 13.733 14.362 1.00 18.61 362 ALA B C 1
ATOM 6673 O O . ALA B 1 349 ? 4.927 12.970 14.244 1.00 17.74 362 ALA B O 1
ATOM 6675 N N . PHE B 1 350 ? 6.019 14.565 15.392 1.00 17.64 363 PHE B N 1
ATOM 6676 C CA . PHE B 1 350 ? 5.008 14.641 16.443 1.00 18.84 363 PHE B CA 1
ATOM 6677 C C . PHE B 1 350 ? 3.691 15.122 15.830 1.00 18.17 363 PHE B C 1
ATOM 6678 O O . PHE B 1 350 ? 2.634 14.511 16.006 1.00 19.97 363 PHE B O 1
ATOM 6686 N N . ALA B 1 351 ? 3.772 16.226 15.100 1.00 19.16 364 ALA B N 1
ATOM 6687 C CA . ALA B 1 351 ? 2.596 16.819 14.468 1.00 18.85 364 ALA B CA 1
ATOM 6688 C C . ALA B 1 351 ? 1.786 15.818 13.644 1.00 18.74 364 ALA B C 1
ATOM 6689 O O . ALA B 1 351 ? 0.570 15.725 13.802 1.00 16.88 364 ALA B O 1
ATOM 6691 N N . MET B 1 352 ? 2.449 15.072 12.765 1.00 18.39 365 MET B N 1
ATOM 6692 C CA . MET B 1 352 ? 1.744 14.096 11.934 1.00 18.31 365 MET B CA 1
ATOM 6693 C C . MET B 1 352 ? 1.187 12.891 12.727 1.00 18.42 365 MET B C 1
ATOM 6694 O O . MET B 1 352 ? 0.126 12.366 12.393 1.00 18.42 365 MET B O 1
ATOM 6699 N N . ASP B 1 353 ? 1.887 12.453 13.771 1.00 19.14 366 ASP B N 1
ATOM 6700 C CA . ASP B 1 353 ? 1.382 11.356 14.613 1.00 18.19 366 ASP B CA 1
ATOM 6701 C C . ASP B 1 353 ? 0.049 11.803 15.250 1.00 17.48 366 ASP B C 1
ATOM 6702 O O . ASP B 1 353 ? -0.876 11.003 15.398 1.00 17.45 366 ASP B O 1
ATOM 6707 N N . PHE B 1 354 ? -0.041 13.074 15.633 1.00 16.23 367 PHE B N 1
ATOM 6708 C CA . PHE B 1 354 ? -1.264 13.594 16.249 1.00 15.65 367 PHE B CA 1
ATOM 6709 C C . PHE B 1 354 ? -2.391 13.674 15.212 1.00 15.82 367 PHE B C 1
ATOM 6710 O O . PHE B 1 354 ? -3.555 13.466 15.536 1.00 14.91 367 PHE B O 1
ATOM 6718 N N . VAL B 1 355 ? -2.036 14.020 13.974 1.00 15.80 368 VAL B N 1
ATOM 6719 C CA . VAL B 1 355 ? -3.007 14.091 12.888 1.00 15.26 368 VAL B CA 1
ATOM 6720 C C . VAL B 1 355 ? -3.545 12.677 12.652 1.00 16.31 368 VAL B C 1
ATOM 6721 O O . VAL B 1 355 ? -4.736 12.480 12.410 1.00 14.36 368 VAL B O 1
ATOM 6725 N N . THR B 1 356 ? -2.662 11.686 12.717 1.00 14.79 369 THR B N 1
ATOM 6726 C CA . THR B 1 356 ? -3.091 10.304 12.525 1.00 16.85 369 THR B CA 1
ATOM 6727 C C . THR B 1 356 ? -4.153 9.961 13.573 1.00 16.58 369 THR B C 1
ATOM 6728 O O . THR B 1 356 ? -5.195 9.377 13.267 1.00 16.01 369 THR B O 1
ATOM 6732 N N . ILE B 1 357 ? -3.876 10.328 14.816 1.00 16.15 370 ILE B N 1
ATOM 6733 C CA . ILE B 1 357 ? -4.788 10.051 15.913 1.00 14.63 370 ILE B CA 1
ATOM 6734 C C . ILE B 1 357 ? -6.116 10.790 15.740 1.00 14.49 370 ILE B C 1
ATOM 6735 O O . ILE B 1 357 ? -7.183 10.194 15.872 1.00 14.37 370 ILE B O 1
ATOM 6740 N N . ALA B 1 358 ? -6.041 12.081 15.439 1.00 14.02 371 ALA B N 1
ATOM 6741 C CA . ALA B 1 358 ? -7.231 12.903 15.252 1.00 15.72 371 ALA B CA 1
ATOM 6742 C C . ALA B 1 358 ? -8.132 12.391 14.131 1.00 17.77 371 ALA B C 1
ATOM 6743 O O . ALA B 1 358 ? -9.346 12.286 14.308 1.00 16.92 371 ALA B O 1
ATOM 6745 N N . LEU B 1 359 ? -7.548 12.070 12.981 1.00 16.15 372 LEU B N 1
ATOM 6746 C CA . LEU B 1 359 ? -8.346 11.575 11.863 1.00 17.69 372 LEU B CA 1
ATOM 6747 C C . LEU B 1 359 ? -8.975 10.209 12.141 1.00 17.25 372 LEU B C 1
ATOM 6748 O O . LEU B 1 359 ? -10.072 9.908 11.662 1.00 18.49 372 LEU B O 1
ATOM 6753 N N . THR B 1 360 ? -8.285 9.376 12.913 1.00 18.00 373 THR B N 1
ATOM 6754 C CA . THR B 1 360 ? -8.838 8.073 13.249 1.00 15.35 373 THR B CA 1
ATOM 6755 C C . THR B 1 360 ? -10.185 8.293 13.948 1.00 16.26 373 THR B C 1
ATOM 6756 O O . THR B 1 360 ? -11.185 7.645 13.616 1.00 14.21 373 THR B O 1
ATOM 6760 N N . GLN B 1 361 ? -10.211 9.222 14.904 1.00 16.48 374 GLN B N 1
ATOM 6761 C CA . GLN B 1 361 ? -11.434 9.523 15.643 1.00 18.32 374 GLN B CA 1
ATOM 6762 C C . GLN B 1 361 ? -12.491 10.169 14.735 1.00 19.28 374 GLN B C 1
ATOM 6763 O O . GLN B 1 361 ? -13.691 9.982 14.944 1.00 20.32 374 GLN B O 1
ATOM 6769 N N . LEU B 1 362 ? -12.061 10.927 13.729 1.00 18.86 375 LEU B N 1
ATOM 6770 C CA . LEU B 1 362 ? -13.028 11.541 12.815 1.00 18.22 375 LEU B CA 1
ATOM 6771 C C . LEU B 1 362 ? -13.790 10.392 12.143 1.00 18.72 375 LEU B C 1
ATOM 6772 O O . LEU B 1 362 ? -15.017 10.449 11.984 1.00 17.66 375 LEU B O 1
ATOM 6777 N N . GLY B 1 363 ? -13.047 9.345 11.777 1.00 17.46 376 GLY B N 1
ATOM 6778 C CA . GLY B 1 363 ? -13.634 8.177 11.142 1.00 16.84 376 GLY B CA 1
ATOM 6779 C C . GLY B 1 363 ? -14.523 7.389 12.094 1.00 17.44 376 GLY B C 1
ATOM 6780 O O . GLY B 1 363 ? -15.584 6.889 11.702 1.00 14.54 376 GLY B O 1
ATOM 6781 N N . VAL B 1 364 ? -14.088 7.275 13.346 1.00 16.09 377 VAL B N 1
ATOM 6782 C CA . VAL B 1 364 ? -14.855 6.556 14.367 1.00 16.08 377 VAL B CA 1
ATOM 6783 C C . VAL B 1 364 ? -16.246 7.176 14.471 1.00 16.49 377 VAL B C 1
ATOM 6784 O O . VAL B 1 364 ? -17.257 6.469 14.517 1.00 18.44 377 VAL B O 1
ATOM 6788 N N . LEU B 1 365 ? -16.290 8.504 14.491 1.00 17.77 378 LEU B N 1
ATOM 6789 C CA . LEU B 1 365 ? -17.549 9.240 14.567 1.00 17.84 378 LEU B CA 1
ATOM 6790 C C . LEU B 1 365 ? -18.425 8.993 13.334 1.00 17.94 378 LEU B C 1
ATOM 6791 O O . LEU B 1 365 ? -19.627 8.720 13.450 1.00 16.72 378 LEU B O 1
ATOM 6796 N N . ALA B 1 366 ? -17.832 9.095 12.150 1.00 17.32 379 ALA B N 1
ATOM 6797 C CA . ALA B 1 366 ? -18.593 8.869 10.923 1.00 18.65 379 ALA B CA 1
ATOM 6798 C C . ALA B 1 366 ? -19.165 7.443 10.880 1.00 18.53 379 ALA B C 1
ATOM 6799 O O . ALA B 1 366 ? -20.328 7.240 10.527 1.00 18.25 379 ALA B O 1
ATOM 6801 N N . GLU B 1 367 ? -18.356 6.458 11.253 1.00 18.23 380 GLU B N 1
ATOM 6802 C CA . GLU B 1 367 ? -18.815 5.074 11.232 1.00 18.40 380 GLU B CA 1
ATOM 6803 C C . GLU B 1 367 ? -19.985 4.839 12.191 1.00 18.53 380 GLU B C 1
ATOM 6804 O O . GLU B 1 367 ? -20.898 4.074 11.884 1.00 16.84 380 GLU B O 1
ATOM 6810 N N . ARG B 1 368 ? -19.978 5.493 13.347 1.00 16.19 381 ARG B N 1
ATOM 6811 C CA . ARG B 1 368 ? -21.092 5.321 14.282 1.00 17.51 381 ARG B CA 1
ATOM 6812 C C . ARG B 1 368 ? -22.351 6.035 13.775 1.00 17.63 381 ARG B C 1
ATOM 6813 O O . ARG B 1 368 ? -23.471 5.641 14.102 1.00 16.76 381 ARG B O 1
ATOM 6821 N N . GLN B 1 369 ? -22.168 7.086 12.974 1.00 18.68 382 GLN B N 1
ATOM 6822 C CA . GLN B 1 369 ? -23.311 7.816 12.418 1.00 19.85 382 GLN B CA 1
ATOM 6823 C C . GLN B 1 369 ? -23.974 6.951 11.340 1.00 20.26 382 GLN B C 1
ATOM 6824 O O . GLN B 1 369 ? -25.186 7.017 11.129 1.00 20.78 382 GLN B O 1
ATOM 6830 N N . ILE B 1 370 ? -23.169 6.142 10.661 1.00 19.89 383 ILE B N 1
ATOM 6831 C CA . ILE B 1 370 ? -23.678 5.229 9.642 1.00 20.28 383 ILE B CA 1
ATOM 6832 C C . ILE B 1 370 ? -24.490 4.153 10.380 1.00 21.56 383 ILE B C 1
ATOM 6833 O O . ILE B 1 370 ? -25.613 3.820 9.992 1.00 21.18 383 ILE B O 1
ATOM 6838 N N . ASN B 1 371 ? -23.915 3.626 11.458 1.00 21.40 384 ASN B N 1
ATOM 6839 C CA . ASN B 1 371 ? -24.570 2.593 12.257 1.00 23.97 384 ASN B CA 1
ATOM 6840 C C . ASN B 1 371 ? -25.924 3.086 12.752 1.00 26.32 384 ASN B C 1
ATOM 6841 O O . ASN B 1 371 ? -26.883 2.317 12.857 1.00 26.48 384 ASN B O 1
ATOM 6846 N N . ARG B 1 372 ? -25.970 4.379 13.063 1.00 27.14 385 ARG B N 1
ATOM 6847 C CA . ARG B 1 372 ? -27.156 5.050 13.573 1.00 28.04 385 ARG B CA 1
ATOM 6848 C C . ARG B 1 372 ? -28.345 4.987 12.618 1.00 29.18 385 ARG B C 1
ATOM 6849 O O . ARG B 1 372 ? -29.461 4.643 13.025 1.00 27.98 385 ARG B O 1
ATOM 6857 N N . VAL B 1 373 ? -28.114 5.333 11.354 1.00 27.02 386 VAL B N 1
ATOM 6858 C CA . VAL B 1 373 ? -29.193 5.327 10.378 1.00 27.53 386 VAL B CA 1
ATOM 6859 C C . VAL B 1 373 ? -29.536 3.961 9.826 1.00 26.87 386 VAL B C 1
ATOM 6860 O O . VAL B 1 373 ? -30.613 3.780 9.271 1.00 25.97 386 VAL B O 1
ATOM 6864 N N . LEU B 1 374 ? -28.630 3.002 9.964 1.00 26.13 387 LEU B N 1
ATOM 6865 C CA . LEU B 1 374 ? -28.911 1.665 9.458 1.00 26.81 387 LEU B CA 1
ATOM 6866 C C . LEU B 1 374 ? -29.658 0.832 10.501 1.00 26.99 387 LEU B C 1
ATOM 6867 O O . LEU B 1 374 ? -30.394 -0.088 10.156 1.00 29.15 387 LEU B O 1
ATOM 6872 N N . ASN B 1 375 ? -29.471 1.163 11.776 1.00 28.20 388 ASN B N 1
ATOM 6873 C CA . ASN B 1 375 ? -30.117 0.435 12.863 1.00 28.33 388 ASN B CA 1
ATOM 6874 C C . ASN B 1 375 ? -31.530 0.986 13.095 1.00 29.64 388 ASN B C 1
ATOM 6875 O O . ASN B 1 375 ? -31.695 2.130 13.528 1.00 28.13 388 ASN B O 1
ATOM 6880 N N . ARG B 1 376 ? -32.545 0.174 12.815 1.00 30.80 389 ARG B N 1
ATOM 6881 C CA . ARG B 1 376 ? -33.927 0.614 12.980 1.00 34.46 389 ARG B CA 1
ATOM 6882 C C . ARG B 1 376 ? -34.250 1.080 14.398 1.00 36.02 389 ARG B C 1
ATOM 6883 O O . ARG B 1 376 ? -35.101 1.952 14.594 1.00 37.20 389 ARG B O 1
ATOM 6891 N N . HIS B 1 377 ? -33.569 0.502 15.382 1.00 37.41 390 HIS B N 1
ATOM 6892 C CA . HIS B 1 377 ? -33.783 0.863 16.780 1.00 38.30 390 HIS B CA 1
ATOM 6893 C C . HIS B 1 377 ? -33.238 2.251 17.098 1.00 37.99 390 HIS B C 1
ATOM 6894 O O . HIS B 1 377 ? -33.615 2.855 18.100 1.00 37.74 390 HIS B O 1
ATOM 6901 N N . LEU B 1 378 ? -32.359 2.755 16.237 1.00 38.52 391 LEU B N 1
ATOM 6902 C CA . LEU B 1 378 ? -31.729 4.054 16.455 1.00 38.82 391 LEU B CA 1
ATOM 6903 C C . LEU B 1 378 ? -31.995 5.105 15.373 1.00 39.68 391 LEU B C 1
ATOM 6904 O O . LEU B 1 378 ? -31.777 6.297 15.601 1.00 39.03 391 LEU B O 1
ATOM 6909 N N . SER B 1 379 ? -32.455 4.665 14.203 1.00 40.81 392 SER B N 1
ATOM 6910 C CA . SER B 1 379 ? -32.691 5.564 13.071 1.00 41.96 392 SER B CA 1
ATOM 6911 C C . SER B 1 379 ? -33.856 6.544 13.173 1.00 43.97 392 SER B C 1
ATOM 6912 O O . SER B 1 379 ? -33.912 7.514 12.419 1.00 45.34 392 SER B O 1
ATOM 6915 N N . TYR B 1 380 ? -34.784 6.297 14.088 1.00 45.81 393 TYR B N 1
ATOM 6916 C CA . TYR B 1 380 ? -35.937 7.180 14.259 1.00 47.36 393 TYR B CA 1
ATOM 6917 C C . TYR B 1 380 ? -36.942 7.040 13.116 1.00 45.97 393 TYR B C 1
ATOM 6918 O O . TYR B 1 380 ? -37.119 7.967 12.325 1.00 46.93 393 TYR B O 1
ATOM 6927 N N . GLY B 1 381 ? -37.583 5.881 13.018 1.00 44.04 394 GLY B N 1
ATOM 6928 C CA . GLY B 1 381 ? -38.583 5.679 11.983 1.00 42.70 394 GLY B CA 1
ATOM 6929 C C . GLY B 1 381 ? -38.127 5.160 10.631 1.00 41.73 394 GLY B C 1
ATOM 6930 O O . GLY B 1 381 ? -38.941 4.645 9.863 1.00 43.03 394 GLY B O 1
ATOM 6931 N N . LEU B 1 382 ? -36.842 5.294 10.320 1.00 38.92 395 LEU B N 1
ATOM 6932 C CA . LEU B 1 382 ? -36.329 4.815 9.040 1.00 36.71 395 LEU B CA 1
ATOM 6933 C C . LEU B 1 382 ? -36.357 3.294 9.003 1.00 34.96 395 LEU B C 1
ATOM 6934 O O . LEU B 1 382 ? -36.198 2.638 10.032 1.00 34.57 395 LEU B O 1
ATOM 6939 N N . PRO B 1 383 ? -36.573 2.711 7.816 1.00 33.95 396 PRO B N 1
ATOM 6940 C CA . PRO B 1 383 ? -36.610 1.253 7.684 1.00 32.32 396 PRO B CA 1
ATOM 6941 C C . PRO B 1 383 ? -35.239 0.635 7.951 1.00 32.91 396 PRO B C 1
ATOM 6942 O O . PRO B 1 383 ? -34.205 1.255 7.682 1.00 30.95 396 PRO B O 1
ATOM 6946 N N . GLU B 1 384 ? -35.236 -0.588 8.478 1.00 31.38 397 GLU B N 1
ATOM 6947 C CA . GLU B 1 384 ? -33.995 -1.279 8.792 1.00 29.25 397 GLU B CA 1
ATOM 6948 C C . GLU B 1 384 ? -33.043 -1.334 7.601 1.00 28.15 397 GLU B C 1
ATOM 6949 O O . GLU B 1 384 ? -33.428 -1.713 6.500 1.00 26.06 397 GLU B O 1
ATOM 6955 N N . PHE B 1 385 ? -31.798 -0.933 7.841 1.00 27.19 398 PHE B N 1
ATOM 6956 C CA . PHE B 1 385 ? -30.747 -0.929 6.830 1.00 28.15 398 PHE B CA 1
ATOM 6957 C C . PHE B 1 385 ? -31.081 -0.165 5.551 1.00 28.04 398 PHE B C 1
ATOM 6958 O O . PHE B 1 385 ? -30.511 -0.414 4.485 1.00 28.91 398 PHE B O 1
ATOM 6966 N N . LEU B 1 386 ? -31.987 0.792 5.684 1.00 27.51 399 LEU B N 1
ATOM 6967 C CA . LEU B 1 386 ? -32.402 1.633 4.573 1.00 28.56 399 LEU B CA 1
ATOM 6968 C C . LEU B 1 386 ? -32.923 0.834 3.385 1.00 28.79 399 LEU B C 1
ATOM 6969 O O . LEU B 1 386 ? -32.756 1.239 2.238 1.00 28.46 399 LEU B O 1
ATOM 6974 N N . VAL B 1 387 ? -33.549 -0.307 3.661 1.00 29.17 400 VAL B N 1
ATOM 6975 C CA . VAL B 1 387 ? -34.116 -1.121 2.596 1.00 30.28 400 VAL B CA 1
ATOM 6976 C C . VAL B 1 387 ? -35.413 -0.445 2.129 1.00 32.56 400 VAL B C 1
ATOM 6977 O O . VAL B 1 387 ? -36.302 -0.169 2.936 1.00 32.58 400 VAL B O 1
ATOM 6981 N N . SER B 1 388 ? -35.514 -0.169 0.833 1.00 33.17 401 SER B N 1
ATOM 6982 C CA . SER B 1 388 ? -36.699 0.489 0.294 1.00 36.31 401 SER B CA 1
ATOM 6983 C C . SER B 1 388 ? -37.803 -0.499 -0.073 1.00 37.16 401 SER B C 1
ATOM 6984 O O . SER B 1 388 ? -38.981 -0.149 -0.052 1.00 39.45 401 SER B O 1
ATOM 6987 N N . GLY B 1 389 ? -37.419 -1.730 -0.400 1.00 37.12 402 GLY B N 1
ATOM 6988 C CA . GLY B 1 389 ? -38.394 -2.747 -0.755 1.00 36.59 402 GLY B CA 1
ATOM 6989 C C . GLY B 1 389 ? -38.720 -3.653 0.419 1.00 35.78 402 GLY B C 1
ATOM 6990 O O . GLY B 1 389 ? -39.024 -3.173 1.511 1.00 35.58 402 GLY B O 1
ATOM 6991 N N . ASP B 1 390 ? -38.656 -4.964 0.201 1.00 34.69 403 ASP B N 1
ATOM 6992 C CA . ASP B 1 390 ? -38.947 -5.931 1.254 1.00 34.98 403 ASP B CA 1
ATOM 6993 C C . ASP B 1 390 ? -37.679 -6.430 1.948 1.00 34.00 403 ASP B C 1
ATOM 6994 O O . ASP B 1 390 ? -36.902 -7.196 1.375 1.00 31.97 403 ASP B O 1
ATOM 6999 N N . PRO B 1 391 ? -37.463 -6.009 3.202 1.00 33.92 404 PRO B N 1
ATOM 7000 C CA . PRO B 1 391 ? -36.279 -6.431 3.958 1.00 33.48 404 PRO B CA 1
ATOM 7001 C C . PRO B 1 391 ? -36.174 -7.952 4.032 1.00 33.48 404 PRO B C 1
ATOM 7002 O O . PRO B 1 391 ? -37.173 -8.660 3.888 1.00 33.53 404 PRO B O 1
ATOM 7006 N N . GLY B 1 392 ? -34.966 -8.452 4.264 1.00 31.88 405 GLY B N 1
ATOM 7007 C CA . GLY B 1 392 ? -34.765 -9.886 4.322 1.00 29.71 405 GLY B CA 1
ATOM 7008 C C . GLY B 1 392 ? -34.445 -10.307 2.907 1.00 29.28 405 GLY B C 1
ATOM 7009 O O . GLY B 1 392 ? -33.324 -10.731 2.606 1.00 26.67 405 GLY B O 1
ATOM 7010 N N . LEU B 1 393 ? -35.438 -10.182 2.026 1.00 27.65 406 LEU B N 1
ATOM 7011 C CA . LEU B 1 393 ? -35.233 -10.513 0.625 1.00 27.45 406 LEU B CA 1
ATOM 7012 C C . LEU B 1 393 ? -34.123 -9.583 0.147 1.00 26.81 406 LEU B C 1
ATOM 7013 O O . LEU B 1 393 ? -33.252 -9.989 -0.618 1.00 27.17 406 LEU B O 1
ATOM 7018 N N . HIS B 1 394 ? -34.168 -8.331 0.608 1.00 27.78 407 HIS B N 1
ATOM 7019 C CA . HIS B 1 394 ? -33.143 -7.334 0.281 1.00 27.26 407 HIS B CA 1
ATOM 7020 C C . HIS B 1 394 ? -32.452 -6.893 1.570 1.00 26.95 407 HIS B C 1
ATOM 7021 O O . HIS B 1 394 ? -33.090 -6.781 2.622 1.00 27.86 407 HIS B O 1
ATOM 7028 N N . SER B 1 395 ? -31.149 -6.641 1.492 1.00 25.26 408 SER B N 1
ATOM 7029 C CA . SER B 1 395 ? -30.400 -6.212 2.666 1.00 24.50 408 SER B CA 1
ATOM 7030 C C . SER B 1 395 ? -30.108 -4.713 2.628 1.00 23.78 408 SER B C 1
ATOM 7031 O O . SER B 1 395 ? -29.733 -4.117 3.637 1.00 22.92 408 SER B O 1
ATOM 7034 N N . GLY B 1 396 ? -30.277 -4.108 1.458 1.00 22.89 409 GLY B N 1
ATOM 7035 C CA . GLY B 1 396 ? -30.041 -2.683 1.323 1.00 22.35 409 GLY B CA 1
ATOM 7036 C C . GLY B 1 396 ? -28.595 -2.284 1.554 1.00 22.44 409 GLY B C 1
ATOM 7037 O O . GLY B 1 396 ? -27.716 -2.654 0.781 1.00 23.45 409 GLY B O 1
ATOM 7038 N N . PHE B 1 397 ? -28.354 -1.523 2.615 1.00 21.82 410 PHE B N 1
ATOM 7039 C CA . PHE B 1 397 ? -27.007 -1.061 2.947 1.00 22.31 410 PHE B CA 1
ATOM 7040 C C . PHE B 1 397 ? -26.314 -1.919 3.997 1.00 23.08 410 PHE B C 1
ATOM 7041 O O . PHE B 1 397 ? -25.202 -1.608 4.416 1.00 23.31 410 PHE B O 1
ATOM 7049 N N . ALA B 1 398 ? -26.970 -2.994 4.422 1.00 23.42 411 ALA B N 1
ATOM 7050 C CA . ALA B 1 398 ? -26.405 -3.881 5.434 1.00 24.16 411 ALA B CA 1
ATOM 7051 C C . ALA B 1 398 ? -24.951 -4.246 5.134 1.00 24.14 411 ALA B C 1
ATOM 7052 O O . ALA B 1 398 ? -24.085 -4.168 6.011 1.00 24.52 411 ALA B O 1
ATOM 7054 N N . GLY B 1 399 ? -24.694 -4.642 3.892 1.00 23.89 412 GLY B N 1
ATOM 7055 C CA . GLY B 1 399 ? -23.355 -5.034 3.492 1.00 23.82 412 GLY B CA 1
ATOM 7056 C C . GLY B 1 399 ? -22.376 -3.883 3.338 1.00 23.75 412 GLY B C 1
ATOM 7057 O O . GLY B 1 399 ? -21.169 -4.063 3.513 1.00 23.47 412 GLY B O 1
ATOM 7058 N N . ALA B 1 400 ? -22.892 -2.700 3.018 1.00 22.54 413 ALA B N 1
ATOM 7059 C CA . ALA B 1 400 ? -22.060 -1.519 2.834 1.00 21.75 413 ALA B CA 1
ATOM 7060 C C . ALA B 1 400 ? -21.487 -0.997 4.150 1.00 20.94 413 ALA B C 1
ATOM 7061 O O . ALA B 1 400 ? -20.469 -0.310 4.158 1.00 18.49 413 ALA B O 1
ATOM 7063 N N . GLN B 1 401 ? -22.132 -1.309 5.267 1.00 20.56 414 GLN B N 1
ATOM 7064 C CA . GLN B 1 401 ? -21.609 -0.847 6.547 1.00 21.68 414 GLN B CA 1
ATOM 7065 C C . GLN B 1 401 ? -20.259 -1.494 6.886 1.00 21.49 414 GLN B C 1
ATOM 7066 O O . GLN B 1 401 ? -19.393 -0.852 7.488 1.00 20.49 414 GLN B O 1
ATOM 7072 N N . TYR B 1 402 ? -20.087 -2.755 6.485 1.00 21.81 415 TYR B N 1
ATOM 7073 C CA . TYR B 1 402 ? -18.879 -3.518 6.802 1.00 21.87 415 TYR B CA 1
ATOM 7074 C C . TYR B 1 402 ? -17.541 -2.889 6.415 1.00 21.28 415 TYR B C 1
ATOM 7075 O O . TYR B 1 402 ? -16.624 -2.877 7.223 1.00 20.38 415 TYR B O 1
ATOM 7084 N N . PRO B 1 403 ? -17.400 -2.373 5.179 1.00 20.40 416 PRO B N 1
ATOM 7085 C CA . PRO B 1 403 ? -16.100 -1.768 4.856 1.00 19.43 416 PRO B CA 1
ATOM 7086 C C . PRO B 1 403 ? -15.802 -0.551 5.755 1.00 20.09 416 PRO B C 1
ATOM 7087 O O . PRO B 1 403 ? -14.642 -0.288 6.097 1.00 20.13 416 PRO B O 1
ATOM 7091 N N . ALA B 1 404 ? -16.843 0.182 6.145 1.00 18.11 417 ALA B N 1
ATOM 7092 C CA . ALA B 1 404 ? -16.659 1.345 7.010 1.00 18.74 417 ALA B CA 1
ATOM 7093 C C . ALA B 1 404 ? -16.211 0.887 8.398 1.00 19.82 417 ALA B C 1
ATOM 7094 O O . ALA B 1 404 ? -15.262 1.432 8.967 1.00 19.64 417 ALA B O 1
ATOM 7096 N N . THR B 1 405 ? -16.881 -0.131 8.928 1.00 19.36 418 THR B N 1
ATOM 7097 C CA . THR B 1 405 ? -16.546 -0.670 10.245 1.00 18.29 418 THR B CA 1
ATOM 7098 C C . THR B 1 405 ? -15.123 -1.251 10.242 1.00 18.75 418 THR B C 1
ATOM 7099 O O . THR B 1 405 ? -14.349 -1.032 11.182 1.00 15.50 418 THR B O 1
ATOM 7103 N N . ALA B 1 406 ? -14.785 -1.981 9.184 1.00 17.26 419 ALA B N 1
ATOM 7104 C CA . ALA B 1 406 ? -13.462 -2.595 9.062 1.00 18.40 419 ALA B CA 1
ATOM 7105 C C . ALA B 1 406 ? -12.347 -1.554 9.006 1.00 18.24 419 ALA B C 1
ATOM 7106 O O . ALA B 1 406 ? -11.264 -1.758 9.560 1.00 19.40 419 ALA B O 1
ATOM 7108 N N . LEU B 1 407 ? -12.611 -0.443 8.329 1.00 17.83 420 LEU B N 1
ATOM 7109 C CA . LEU B 1 407 ? -11.634 0.631 8.212 1.00 16.54 420 LEU B CA 1
ATOM 7110 C C . LEU B 1 407 ? -11.361 1.307 9.554 1.00 16.87 420 LEU B C 1
ATOM 7111 O O . LEU B 1 407 ? -10.244 1.770 9.803 1.00 13.94 420 LEU B O 1
ATOM 7116 N N . VAL B 1 408 ? -12.367 1.350 10.425 1.00 15.75 421 VAL B N 1
ATOM 7117 C CA . VAL B 1 408 ? -12.176 1.948 11.749 1.00 17.17 421 VAL B CA 1
ATOM 7118 C C . VAL B 1 408 ? -11.176 1.062 12.491 1.00 19.31 421 VAL B C 1
ATOM 7119 O O . VAL B 1 408 ? -10.213 1.548 13.091 1.00 19.32 421 VAL B O 1
ATOM 7123 N N . ALA B 1 409 ? -11.390 -0.247 12.416 1.00 17.09 422 ALA B N 1
ATOM 7124 C CA . ALA B 1 409 ? -10.494 -1.197 13.063 1.00 17.12 422 ALA B CA 1
ATOM 7125 C C . ALA B 1 409 ? -9.083 -1.069 12.489 1.00 18.08 422 ALA B C 1
ATOM 7126 O O . ALA B 1 409 ? -8.109 -1.040 13.225 1.00 19.16 422 ALA B O 1
ATOM 7128 N N . GLU B 1 410 ? -8.987 -0.989 11.165 1.00 18.88 423 GLU B N 1
ATOM 7129 C CA . GLU B 1 410 ? -7.702 -0.872 10.497 1.00 17.78 423 GLU B CA 1
ATOM 7130 C C . GLU B 1 410 ? -6.937 0.394 10.891 1.00 18.53 423 GLU B C 1
ATOM 7131 O O . GLU B 1 410 ? -5.723 0.348 11.112 1.00 18.95 423 GLU B O 1
ATOM 7137 N N . ASN B 1 411 ? -7.633 1.524 10.979 1.00 17.19 424 ASN B N 1
ATOM 7138 C CA . ASN B 1 411 ? -6.968 2.759 11.371 1.00 17.30 424 ASN B CA 1
ATOM 7139 C C . ASN B 1 411 ? -6.437 2.650 12.804 1.00 17.25 424 ASN B C 1
ATOM 7140 O O . ASN B 1 411 ? -5.407 3.236 13.136 1.00 16.81 424 ASN B O 1
ATOM 7145 N N . ARG B 1 412 ? -7.134 1.893 13.644 1.00 15.80 425 ARG B N 1
ATOM 7146 C CA . ARG B 1 412 ? -6.708 1.713 15.026 1.00 18.60 425 ARG B CA 1
ATOM 7147 C C . ARG B 1 412 ? -5.488 0.804 15.193 1.00 20.87 425 ARG B C 1
ATOM 7148 O O . ARG B 1 412 ? -4.947 0.711 16.289 1.00 24.78 425 ARG B O 1
ATOM 7156 N N . THR B 1 413 ? -5.060 0.129 14.125 1.00 21.06 426 THR B N 1
ATOM 7157 C CA . THR B 1 413 ? -3.876 -0.740 14.203 1.00 20.33 426 THR B CA 1
ATOM 7158 C C . THR B 1 413 ? -2.626 0.058 13.820 1.00 21.02 426 THR B C 1
ATOM 7159 O O . THR B 1 413 ? -1.510 -0.467 13.831 1.00 20.94 426 THR B O 1
ATOM 7163 N N . ILE B 1 414 ? -2.825 1.331 13.480 1.00 21.16 427 ILE B N 1
ATOM 7164 C CA . ILE B 1 414 ? -1.728 2.207 13.081 1.00 20.76 427 ILE B CA 1
ATOM 7165 C C . ILE B 1 414 ? -1.191 2.974 14.289 1.00 20.65 427 ILE B C 1
ATOM 7166 O O . ILE B 1 414 ? -1.858 3.864 14.815 1.00 22.75 427 ILE B O 1
ATOM 7171 N N . GLY B 1 415 ? 0.015 2.623 14.719 1.00 18.94 428 GLY B N 1
ATOM 7172 C CA . GLY B 1 415 ? 0.606 3.275 15.870 1.00 20.34 428 GLY B CA 1
ATOM 7173 C C . GLY B 1 415 ? 1.579 4.404 15.572 1.00 20.84 428 GLY B C 1
ATOM 7174 O O . GLY B 1 415 ? 2.091 4.527 14.453 1.00 22.45 428 GLY B O 1
ATOM 7175 N N . PRO B 1 416 ? 1.854 5.254 16.572 1.00 19.61 429 PRO B N 1
ATOM 7176 C CA . PRO B 1 416 ? 2.772 6.389 16.454 1.00 19.63 429 PRO B CA 1
ATOM 7177 C C . PRO B 1 416 ? 4.160 5.934 15.999 1.00 18.81 429 PRO B C 1
ATOM 7178 O O . PRO B 1 416 ? 4.655 4.893 16.434 1.00 16.61 429 PRO B O 1
ATOM 7182 N N . ALA B 1 417 ? 4.786 6.725 15.135 1.00 17.66 430 ALA B N 1
ATOM 7183 C CA . ALA B 1 417 ? 6.120 6.411 14.634 1.00 16.98 430 ALA B CA 1
ATOM 7184 C C . ALA B 1 417 ? 7.191 7.335 15.216 1.00 17.22 430 ALA B C 1
ATOM 7185 O O . ALA B 1 417 ? 8.366 6.971 15.287 1.00 17.96 430 ALA B O 1
ATOM 7187 N N . SER B 1 418 ? 6.777 8.531 15.629 1.00 18.07 431 SER B N 1
ATOM 7188 C CA . SER B 1 418 ? 7.706 9.533 16.150 1.00 20.14 431 SER B CA 1
ATOM 7189 C C . SER B 1 418 ? 8.469 9.115 17.395 1.00 20.16 431 SER B C 1
ATOM 7190 O O . SER B 1 418 ? 9.471 9.735 17.753 1.00 21.54 431 SER B O 1
ATOM 7193 N N . THR B 1 419 ? 7.998 8.060 18.044 1.00 20.20 432 THR B N 1
ATOM 7194 C CA . THR B 1 419 ? 8.607 7.549 19.262 1.00 18.82 432 THR B CA 1
ATOM 7195 C C . THR B 1 419 ? 9.451 6.315 18.988 1.00 19.29 432 THR B C 1
ATOM 7196 O O . THR B 1 419 ? 10.141 5.825 19.882 1.00 20.24 432 THR B O 1
ATOM 7200 N N . GLN B 1 420 ? 9.397 5.815 17.758 1.00 18.08 433 GLN B N 1
ATOM 7201 C CA . GLN B 1 420 ? 10.109 4.584 17.396 1.00 18.95 433 GLN B CA 1
ATOM 7202 C C . GLN B 1 420 ? 11.537 4.692 16.882 1.00 17.78 433 GLN B C 1
ATOM 7203 O O . GLN B 1 420 ? 11.960 3.878 16.059 1.00 15.46 433 GLN B O 1
ATOM 7209 N N . SER B 1 421 ? 12.281 5.686 17.349 1.00 17.25 434 SER B N 1
ATOM 7210 C CA . SER B 1 421 ? 13.671 5.832 16.921 1.00 17.58 434 SER B CA 1
ATOM 7211 C C . SER B 1 421 ? 14.497 4.571 17.172 1.00 18.46 434 SER B C 1
ATOM 7212 O O . SER B 1 421 ? 14.330 3.912 18.194 1.00 18.50 434 SER B O 1
ATOM 7215 N N . VAL B 1 422 ? 15.391 4.258 16.235 1.00 17.15 435 VAL B N 1
ATOM 7216 C CA . VAL B 1 422 ? 16.307 3.123 16.352 1.00 18.62 435 VAL B CA 1
ATOM 7217 C C . VAL B 1 422 ? 17.685 3.703 16.011 1.00 19.41 435 VAL B C 1
ATOM 7218 O O . VAL B 1 422 ? 17.852 4.306 14.958 1.00 20.47 435 VAL B O 1
ATOM 7222 N N . PRO B 1 423 ? 18.686 3.530 16.894 1.00 18.23 436 PRO B N 1
ATOM 7223 C CA . PRO B 1 423 ? 20.016 4.081 16.603 1.00 20.29 436 PRO B CA 1
ATOM 7224 C C . PRO B 1 423 ? 20.723 3.457 15.396 1.00 20.96 436 PRO B C 1
ATOM 7225 O O . PRO B 1 423 ? 20.636 2.252 15.167 1.00 20.07 436 PRO B O 1
ATOM 7229 N N . SER B 1 424 ? 21.417 4.287 14.623 1.00 21.64 437 SER B N 1
ATOM 7230 C CA . SER B 1 424 ? 22.152 3.791 13.464 1.00 22.83 437 SER B CA 1
ATOM 7231 C C . SER B 1 424 ? 23.407 4.622 13.210 1.00 23.16 437 SER B C 1
ATOM 7232 O O . SER B 1 424 ? 23.719 5.547 13.964 1.00 20.81 437 SER B O 1
ATOM 7235 N N . ASN B 1 425 ? 24.134 4.266 12.156 1.00 22.95 438 ASN B N 1
ATOM 7236 C CA . ASN B 1 425 ? 25.341 4.995 11.778 1.00 23.43 438 ASN B CA 1
ATOM 7237 C C . ASN B 1 425 ? 26.348 5.092 12.920 1.00 22.95 438 ASN B C 1
ATOM 7238 O O . ASN B 1 425 ? 26.644 6.184 13.397 1.00 24.62 438 ASN B O 1
ATOM 7243 N N . GLY B 1 426 ? 26.864 3.946 13.357 1.00 25.14 439 GLY B N 1
ATOM 7244 C CA . GLY B 1 426 ? 27.833 3.915 14.441 1.00 24.32 439 GLY B CA 1
ATOM 7245 C C . GLY B 1 426 ? 27.391 4.698 15.662 1.00 25.10 439 GLY B C 1
ATOM 7246 O O . GLY B 1 426 ? 28.213 5.229 16.411 1.00 25.57 439 GLY B O 1
ATOM 7247 N N . ASP B 1 427 ? 26.078 4.766 15.857 1.00 24.86 440 ASP B N 1
ATOM 7248 C CA . ASP B 1 427 ? 25.482 5.482 16.974 1.00 25.80 440 ASP B CA 1
ATOM 7249 C C . ASP B 1 427 ? 25.526 6.998 16.839 1.00 25.27 440 ASP B C 1
ATOM 7250 O O . ASP B 1 427 ? 25.160 7.700 17.774 1.00 25.32 440 ASP B O 1
ATOM 7255 N N . ASN B 1 428 ? 25.968 7.510 15.691 1.00 24.52 441 ASN B N 1
ATOM 7256 C CA . ASN B 1 428 ? 25.983 8.960 15.500 1.00 24.80 441 ASN B CA 1
ATOM 7257 C C . ASN B 1 428 ? 24.522 9.429 15.475 1.00 24.37 441 ASN B C 1
ATOM 7258 O O . ASN B 1 428 ? 24.173 10.466 16.054 1.00 24.26 441 ASN B O 1
ATOM 7263 N N . GLN B 1 429 ? 23.673 8.662 14.796 1.00 22.66 442 GLN B N 1
ATOM 7264 C CA . GLN B 1 429 ? 22.253 8.993 14.737 1.00 23.08 442 GLN B CA 1
ATOM 7265 C C . GLN B 1 429 ? 21.585 8.159 15.817 1.00 21.82 442 GLN B C 1
ATOM 7266 O O . GLN B 1 429 ? 20.870 7.208 15.514 1.00 23.03 442 GLN B O 1
ATOM 7272 N N . ASP B 1 430 ? 21.820 8.504 17.081 1.00 21.19 443 ASP B N 1
ATOM 7273 C CA . ASP B 1 430 ? 21.236 7.718 18.154 1.00 20.82 443 ASP B CA 1
ATOM 7274 C C . ASP B 1 430 ? 19.808 8.087 18.521 1.00 21.82 443 ASP B C 1
ATOM 7275 O O . ASP B 1 430 ? 19.169 7.365 19.292 1.00 21.61 443 ASP B O 1
ATOM 7280 N N . VAL B 1 431 ? 19.310 9.197 17.976 1.00 20.15 444 VAL B N 1
ATOM 7281 C CA . VAL B 1 431 ? 17.931 9.629 18.218 1.00 20.24 444 VAL B CA 1
ATOM 7282 C C . VAL B 1 431 ? 17.352 10.315 16.974 1.00 20.93 444 VAL B C 1
ATOM 7283 O O . VAL B 1 431 ? 17.682 11.465 16.681 1.00 21.39 444 VAL B O 1
ATOM 7287 N N . VAL B 1 432 ? 16.482 9.611 16.252 1.00 20.21 445 VAL B N 1
ATOM 7288 C CA . VAL B 1 432 ? 15.868 10.156 15.040 1.00 18.18 445 VAL B CA 1
ATOM 7289 C C . VAL B 1 432 ? 14.358 10.344 15.253 1.00 18.79 445 VAL B C 1
ATOM 7290 O O . VAL B 1 432 ? 13.829 9.980 16.310 1.00 20.10 445 VAL B O 1
ATOM 7294 N N . SER B 1 433 ? 13.661 10.902 14.266 1.00 17.84 446 SER B N 1
ATOM 7295 C CA . SER B 1 433 ? 12.227 11.171 14.419 1.00 18.38 446 SER B CA 1
ATOM 7296 C C . SER B 1 433 ? 11.234 10.256 13.708 1.00 18.21 446 SER B C 1
ATOM 7297 O O . SER B 1 433 ? 10.097 10.155 14.155 1.00 18.34 446 SER B O 1
ATOM 7300 N N . MET B 1 434 ? 11.640 9.626 12.602 1.00 17.71 447 MET B N 1
ATOM 7301 C CA . MET B 1 434 ? 10.756 8.738 11.836 1.00 18.01 447 MET B CA 1
ATOM 7302 C C . MET B 1 434 ? 9.542 9.504 11.304 1.00 18.77 447 MET B C 1
ATOM 7303 O O . MET B 1 434 ? 8.491 8.912 11.021 1.00 18.18 447 MET B O 1
ATOM 7308 N N . GLY B 1 435 ? 9.713 10.817 11.142 1.00 16.91 448 GLY B N 1
ATOM 7309 C CA . GLY B 1 435 ? 8.638 11.682 10.681 1.00 17.04 448 GLY B CA 1
ATOM 7310 C C . GLY B 1 435 ? 7.957 11.349 9.366 1.00 17.55 448 GLY B C 1
ATOM 7311 O O . GLY B 1 435 ? 6.762 11.619 9.196 1.00 16.12 448 GLY B O 1
ATOM 7312 N N . LEU B 1 436 ? 8.696 10.781 8.421 1.00 16.91 449 LEU B N 1
ATOM 7313 C CA . LEU B 1 436 ? 8.078 10.449 7.140 1.00 17.13 449 LEU B CA 1
ATOM 7314 C C . LEU B 1 436 ? 7.115 9.289 7.328 1.00 16.66 449 LEU B C 1
ATOM 7315 O O . LEU B 1 436 ? 6.082 9.215 6.661 1.00 15.57 449 LEU B O 1
ATOM 7320 N N . ILE B 1 437 ? 7.446 8.386 8.247 1.00 18.08 450 ILE B N 1
ATOM 7321 C CA . ILE B 1 437 ? 6.558 7.261 8.528 1.00 17.41 450 ILE B CA 1
ATOM 7322 C C . ILE B 1 437 ? 5.284 7.855 9.146 1.00 18.29 450 ILE B C 1
ATOM 7323 O O . ILE B 1 437 ? 4.166 7.472 8.789 1.00 16.76 450 ILE B O 1
ATOM 7328 N N . SER B 1 438 ? 5.462 8.808 10.060 1.00 16.21 451 SER B N 1
ATOM 7329 C CA . SER B 1 438 ? 4.335 9.472 10.714 1.00 16.70 451 SER B CA 1
ATOM 7330 C C . SER B 1 438 ? 3.412 10.130 9.672 1.00 15.59 451 SER B C 1
ATOM 7331 O O . SER B 1 438 ? 2.184 10.045 9.767 1.00 14.91 451 SER B O 1
ATOM 7334 N N . ALA B 1 439 ? 4.011 10.789 8.685 1.00 14.05 452 ALA B N 1
ATOM 7335 C CA . ALA B 1 439 ? 3.239 11.451 7.639 1.00 14.55 452 ALA B CA 1
ATOM 7336 C C . ALA B 1 439 ? 2.504 10.435 6.752 1.00 16.14 452 ALA B C 1
ATOM 7337 O O . ALA B 1 439 ? 1.366 10.677 6.347 1.00 15.44 452 ALA B O 1
ATOM 7339 N N . ARG B 1 440 ? 3.135 9.299 6.451 1.00 14.67 453 ARG B N 1
ATOM 7340 C CA . ARG B 1 440 ? 2.469 8.303 5.610 1.00 14.87 453 ARG B CA 1
ATOM 7341 C C . ARG B 1 440 ? 1.334 7.628 6.382 1.00 16.53 453 ARG B C 1
ATOM 7342 O O . ARG B 1 440 ? 0.323 7.256 5.795 1.00 15.29 453 ARG B O 1
ATOM 7350 N N . ASN B 1 441 ? 1.500 7.497 7.698 1.00 16.44 454 ASN B N 1
ATOM 7351 C CA . ASN B 1 441 ? 0.468 6.918 8.556 1.00 18.05 454 ASN B CA 1
ATOM 7352 C C . ASN B 1 441 ? -0.793 7.779 8.457 1.00 18.59 454 ASN B C 1
ATOM 7353 O O . ASN B 1 441 ? -1.908 7.266 8.322 1.00 18.55 454 ASN B O 1
ATOM 7358 N N . ALA B 1 442 ? -0.592 9.090 8.562 1.00 17.70 455 ALA B N 1
ATOM 7359 C CA . ALA B 1 442 ? -1.667 10.067 8.513 1.00 17.05 455 ALA B CA 1
ATOM 7360 C C . ALA B 1 442 ? -2.354 10.061 7.146 1.00 16.83 455 ALA B C 1
ATOM 7361 O O . ALA B 1 442 ? -3.586 10.127 7.055 1.00 14.24 455 ALA B O 1
ATOM 7363 N N . ARG B 1 443 ? -1.558 9.991 6.088 1.00 16.87 456 ARG B N 1
ATOM 7364 C CA . ARG B 1 443 ? -2.099 9.936 4.730 1.00 17.05 456 ARG B CA 1
ATOM 7365 C C . ARG B 1 443 ? -3.013 8.715 4.613 1.00 16.60 456 ARG B C 1
ATOM 7366 O O . ARG B 1 443 ? -4.113 8.789 4.045 1.00 15.27 456 ARG B O 1
ATOM 7374 N N . ARG B 1 444 ? -2.557 7.592 5.165 1.00 15.74 457 ARG B N 1
ATOM 7375 C CA . ARG B 1 444 ? -3.335 6.350 5.112 1.00 16.74 457 ARG B CA 1
ATOM 7376 C C . ARG B 1 444 ? -4.709 6.487 5.790 1.00 15.41 457 ARG B C 1
ATOM 7377 O O . ARG B 1 444 ? -5.716 6.069 5.231 1.00 17.27 457 ARG B O 1
ATOM 7385 N N . VAL B 1 445 ? -4.749 7.064 6.990 1.00 17.15 458 VAL B N 1
ATOM 7386 C CA . VAL B 1 445 ? -6.018 7.247 7.701 1.00 17.06 458 VAL B CA 1
ATOM 7387 C C . VAL B 1 445 ? -6.897 8.199 6.897 1.00 17.76 458 VAL B C 1
ATOM 7388 O O . VAL B 1 445 ? -8.101 7.984 6.765 1.00 19.14 458 VAL B O 1
ATOM 7392 N N . LEU B 1 446 ? -6.287 9.262 6.378 1.00 19.77 459 LEU B N 1
ATOM 7393 C CA . LEU B 1 446 ? -7.005 10.239 5.568 1.00 19.56 459 LEU B CA 1
ATOM 7394 C C . LEU B 1 446 ? -7.678 9.501 4.415 1.00 20.70 459 LEU B C 1
ATOM 7395 O O . LEU B 1 446 ? -8.879 9.649 4.178 1.00 18.33 459 LEU B O 1
ATOM 7400 N N . SER B 1 447 ? -6.892 8.697 3.705 1.00 19.39 460 SER B N 1
ATOM 7401 C CA . SER B 1 447 ? -7.411 7.935 2.575 1.00 20.74 460 SER B CA 1
ATOM 7402 C C . SER B 1 447 ? -8.513 6.966 3.020 1.00 19.96 460 SER B C 1
ATOM 7403 O O . SER B 1 447 ? -9.542 6.850 2.367 1.00 19.39 460 SER B O 1
ATOM 7406 N N . ASN B 1 448 ? -8.292 6.275 4.133 1.00 20.02 461 ASN B N 1
ATOM 7407 C CA . ASN B 1 448 ? -9.284 5.332 4.648 1.00 19.84 461 ASN B CA 1
ATOM 7408 C C . ASN B 1 448 ? -10.585 6.032 5.034 1.00 18.92 461 ASN B C 1
ATOM 7409 O O . ASN B 1 448 ? -11.674 5.490 4.838 1.00 18.31 461 ASN B O 1
ATOM 7414 N N . ASN B 1 449 ? -10.470 7.240 5.580 1.00 18.72 462 ASN B N 1
ATOM 7415 C CA . ASN B 1 449 ? -11.649 7.999 5.999 1.00 18.65 462 ASN B CA 1
ATOM 7416 C C . ASN B 1 449 ? -12.575 8.359 4.844 1.00 19.57 462 ASN B C 1
ATOM 7417 O O . ASN B 1 449 ? -13.797 8.414 5.017 1.00 17.68 462 ASN B O 1
ATOM 7422 N N . ASN B 1 450 ? -12.002 8.617 3.670 1.00 19.92 463 ASN B N 1
ATOM 7423 C CA . ASN B 1 450 ? -12.828 8.955 2.520 1.00 20.84 463 ASN B CA 1
ATOM 7424 C C . ASN B 1 450 ? -13.771 7.800 2.191 1.00 22.01 463 ASN B C 1
ATOM 7425 O O . ASN B 1 450 ? -14.904 8.024 1.752 1.00 21.10 463 ASN B O 1
ATOM 7430 N N . LYS B 1 451 ? -13.306 6.569 2.409 1.00 21.16 464 LYS B N 1
ATOM 7431 C CA . LYS B 1 451 ? -14.118 5.385 2.140 1.00 21.25 464 LYS B CA 1
ATOM 7432 C C . LYS B 1 451 ? -15.269 5.326 3.144 1.00 21.48 464 LYS B C 1
ATOM 7433 O O . LYS B 1 451 ? -16.404 5.000 2.788 1.00 20.52 464 LYS B O 1
ATOM 7439 N N . ILE B 1 452 ? -14.959 5.631 4.404 1.00 18.80 465 ILE B N 1
ATOM 7440 C CA . ILE B 1 452 ? -15.954 5.612 5.472 1.00 17.84 465 ILE B CA 1
ATOM 7441 C C . ILE B 1 452 ? -17.014 6.676 5.213 1.00 18.19 465 ILE B C 1
ATOM 7442 O O . ILE B 1 452 ? -18.213 6.412 5.318 1.00 17.36 465 ILE B O 1
ATOM 7447 N N . LEU B 1 453 ? -16.561 7.875 4.856 1.00 17.81 466 LEU B N 1
ATOM 7448 C CA . LEU B 1 453 ? -17.461 8.979 4.569 1.00 18.56 466 LEU B CA 1
ATOM 7449 C C . LEU B 1 453 ? -18.289 8.696 3.325 1.00 19.13 466 LEU B C 1
ATOM 7450 O O . LEU B 1 453 ? -19.450 9.105 3.234 1.00 21.24 466 LEU B O 1
ATOM 7455 N N . ALA B 1 454 ? -17.689 7.998 2.363 1.00 18.15 467 ALA B N 1
ATOM 7456 C CA . ALA B 1 454 ? -18.386 7.663 1.126 1.00 18.24 467 ALA B CA 1
ATOM 7457 C C . ALA B 1 454 ? -19.642 6.863 1.464 1.00 18.24 467 ALA B C 1
ATOM 7458 O O . ALA B 1 454 ? -20.725 7.156 0.960 1.00 17.42 467 ALA B O 1
ATOM 7460 N N . VAL B 1 455 ? -19.502 5.866 2.333 1.00 19.26 468 VAL B N 1
ATOM 7461 C CA . VAL B 1 455 ? -20.650 5.054 2.731 1.00 19.83 468 VAL B CA 1
ATOM 7462 C C . VAL B 1 455 ? -21.665 5.921 3.460 1.00 20.39 468 VAL B C 1
ATOM 7463 O O . VAL B 1 455 ? -22.872 5.744 3.288 1.00 20.38 468 VAL B O 1
ATOM 7467 N N . GLU B 1 456 ? -21.187 6.860 4.273 1.00 20.61 469 GLU B N 1
ATOM 7468 C CA . GLU B 1 456 ? -22.107 7.722 5.006 1.00 20.91 469 GLU B CA 1
ATOM 7469 C C . GLU B 1 456 ? -22.866 8.651 4.050 1.00 22.30 469 GLU B C 1
ATOM 7470 O O . GLU B 1 456 ? -24.071 8.869 4.220 1.00 21.50 469 GLU B O 1
ATOM 7476 N N . TYR B 1 457 ? -22.173 9.195 3.052 1.00 20.58 470 TYR B N 1
ATOM 7477 C CA . TYR B 1 457 ? -22.828 10.070 2.076 1.00 20.50 470 TYR B CA 1
ATOM 7478 C C . TYR B 1 457 ? -23.896 9.299 1.313 1.00 20.78 470 TYR B C 1
ATOM 7479 O O . TYR B 1 457 ? -24.967 9.833 1.018 1.00 20.63 470 TYR B O 1
ATOM 7488 N N . LEU B 1 458 ? -23.607 8.046 0.982 1.00 20.27 471 LEU B N 1
ATOM 7489 C CA . LEU B 1 458 ? -24.579 7.229 0.261 1.00 21.48 471 LEU B CA 1
ATOM 7490 C C . LEU B 1 458 ? -25.770 6.890 1.154 1.00 21.93 471 LEU B C 1
ATOM 7491 O O . LEU B 1 458 ? -26.916 6.920 0.699 1.00 21.55 471 LEU B O 1
ATOM 7496 N N . ALA B 1 459 ? -25.502 6.578 2.424 1.00 21.61 472 ALA B N 1
ATOM 7497 C CA . ALA B 1 459 ? -26.565 6.247 3.376 1.00 21.01 472 ALA B CA 1
ATOM 7498 C C . ALA B 1 459 ? -27.471 7.454 3.656 1.00 20.33 472 ALA B C 1
ATOM 7499 O O . ALA B 1 459 ? -28.699 7.323 3.737 1.00 20.85 472 ALA B O 1
ATOM 7501 N N . ALA B 1 460 ? -26.862 8.626 3.804 1.00 18.78 473 ALA B N 1
ATOM 7502 C CA . ALA B 1 460 ? -27.611 9.860 4.064 1.00 19.78 473 ALA B CA 1
ATOM 7503 C C . ALA B 1 460 ? -28.585 10.132 2.921 1.00 20.91 473 ALA B C 1
ATOM 7504 O O . ALA B 1 460 ? -29.777 10.353 3.143 1.00 20.31 473 ALA B O 1
ATOM 7506 N N . ALA B 1 461 ? -28.067 10.123 1.697 1.00 21.36 474 ALA B N 1
ATOM 7507 C CA . ALA B 1 461 ? -28.897 10.368 0.526 1.00 22.37 474 ALA B CA 1
ATOM 7508 C C . ALA B 1 461 ? -30.013 9.330 0.451 1.00 23.53 474 ALA B C 1
ATOM 7509 O O . ALA B 1 461 ? -31.155 9.669 0.163 1.00 24.44 474 ALA B O 1
ATOM 7511 N N . GLN B 1 462 ? -29.684 8.067 0.717 1.00 23.65 475 GLN B N 1
ATOM 7512 C CA . GLN B 1 462 ? -30.679 6.998 0.683 1.00 23.31 475 GLN B CA 1
ATOM 7513 C C . GLN B 1 462 ? -31.772 7.255 1.728 1.00 24.20 475 GLN B C 1
ATOM 7514 O O . GLN B 1 462 ? -32.961 7.022 1.472 1.00 22.39 475 GLN B O 1
ATOM 7520 N N . ALA B 1 463 ? -31.370 7.741 2.902 1.00 23.26 476 ALA B N 1
ATOM 7521 C CA . ALA B 1 463 ? -32.317 8.040 3.969 1.00 22.43 476 ALA B CA 1
ATOM 7522 C C . ALA B 1 463 ? -33.264 9.162 3.523 1.00 24.31 476 ALA B C 1
ATOM 7523 O O . ALA B 1 463 ? -34.457 9.152 3.849 1.00 22.58 476 ALA B O 1
ATOM 7525 N N . VAL B 1 464 ? -32.726 10.122 2.776 1.00 23.98 477 VAL B N 1
ATOM 7526 C CA . VAL B 1 464 ? -33.522 11.229 2.261 1.00 26.75 477 VAL B CA 1
ATOM 7527 C C . VAL B 1 464 ? -34.607 10.655 1.350 1.00 28.43 477 VAL B C 1
ATOM 7528 O O . VAL B 1 464 ? -35.786 10.995 1.477 1.00 29.14 477 VAL B O 1
ATOM 7532 N N . ASP B 1 465 ? -34.199 9.776 0.437 1.00 28.61 478 ASP B N 1
ATOM 7533 C CA . ASP B 1 465 ? -35.131 9.162 -0.502 1.00 31.10 478 ASP B CA 1
ATOM 7534 C C . ASP B 1 465 ? -36.232 8.340 0.151 1.00 33.00 478 ASP B C 1
ATOM 7535 O O . ASP B 1 465 ? -37.418 8.553 -0.119 1.00 32.75 478 ASP B O 1
ATOM 7540 N N . ILE B 1 466 ? -35.841 7.404 1.008 1.00 32.65 479 ILE B N 1
ATOM 7541 C CA . ILE B 1 466 ? -36.796 6.543 1.694 1.00 33.08 479 ILE B CA 1
ATOM 7542 C C . ILE B 1 466 ? -37.798 7.304 2.558 1.00 33.26 479 ILE B C 1
ATOM 7543 O O . ILE B 1 466 ? -38.961 6.908 2.664 1.00 32.80 479 ILE B O 1
ATOM 7548 N N . SER B 1 467 ? -37.350 8.391 3.175 1.00 32.09 480 SER B N 1
ATOM 7549 C CA . SER B 1 467 ? -38.224 9.175 4.046 1.00 32.45 480 SER B CA 1
ATOM 7550 C C . SER B 1 467 ? -39.020 10.231 3.290 1.00 31.71 480 SER B C 1
ATOM 7551 O O . SER B 1 467 ? -39.904 10.868 3.858 1.00 31.82 480 SER B O 1
ATOM 7554 N N . GLY B 1 468 ? -38.699 10.413 2.014 1.00 31.34 481 GLY B N 1
ATOM 7555 C CA . GLY B 1 468 ? -39.384 11.406 1.211 1.00 31.41 481 GLY B CA 1
ATOM 7556 C C . GLY B 1 468 ? -39.243 12.791 1.814 1.00 33.69 481 GLY B C 1
ATOM 7557 O O . GLY B 1 468 ? -40.165 13.598 1.740 1.00 33.73 481 GLY B O 1
ATOM 7558 N N . ARG B 1 469 ? -38.082 13.077 2.400 1.00 33.45 482 ARG B N 1
ATOM 7559 C CA . ARG B 1 469 ? -37.850 14.372 3.031 1.00 32.66 482 ARG B CA 1
ATOM 7560 C C . ARG B 1 469 ? -37.030 15.374 2.221 1.00 31.65 482 ARG B C 1
ATOM 7561 O O . ARG B 1 469 ? -36.578 16.378 2.765 1.00 33.51 482 ARG B O 1
ATOM 7569 N N . PHE B 1 470 ? -36.853 15.124 0.928 1.00 30.45 483 PHE B N 1
ATOM 7570 C CA . PHE B 1 470 ? -36.075 16.035 0.092 1.00 29.92 483 PHE B CA 1
ATOM 7571 C C . PHE B 1 470 ? -36.553 17.486 0.149 1.00 31.03 483 PHE B C 1
ATOM 7572 O O . PHE B 1 470 ? -35.753 18.403 0.351 1.00 30.60 483 PHE B O 1
ATOM 7580 N N . ASP B 1 471 ? -37.853 17.696 -0.045 1.00 31.31 484 ASP B N 1
ATOM 7581 C CA . ASP B 1 471 ? -38.406 19.047 -0.029 1.00 32.68 484 ASP B CA 1
ATOM 7582 C C . ASP B 1 471 ? -38.156 19.804 1.275 1.00 31.11 484 ASP B C 1
ATOM 7583 O O . ASP B 1 471 ? -38.136 21.031 1.287 1.00 30.92 484 ASP B O 1
ATOM 7588 N N . GLY B 1 472 ? -37.964 19.073 2.368 1.00 29.88 485 GLY B N 1
ATOM 7589 C CA . GLY B 1 472 ? -37.735 19.720 3.649 1.00 29.88 485 GLY B CA 1
ATOM 7590 C C . GLY B 1 472 ? -36.281 20.041 3.953 1.00 30.29 485 GLY B C 1
ATOM 7591 O O . GLY B 1 472 ? -35.978 20.639 4.989 1.00 31.36 485 GLY B O 1
ATOM 7592 N N . LEU B 1 473 ? -35.383 19.649 3.053 1.00 29.96 486 LEU B N 1
ATOM 7593 C CA . LEU B 1 473 ? -33.952 19.886 3.237 1.00 29.18 486 LEU B CA 1
ATOM 7594 C C . LEU B 1 473 ? -33.559 21.350 3.065 1.00 30.39 486 LEU B C 1
ATOM 7595 O O . LEU B 1 473 ? -34.183 22.091 2.303 1.00 31.81 486 LEU B O 1
ATOM 7600 N N . SER B 1 474 ? -32.505 21.752 3.768 1.00 29.74 487 SER B N 1
ATOM 7601 C CA . SER B 1 474 ? -31.996 23.111 3.671 1.00 29.12 487 SER B CA 1
ATOM 7602 C C . SER B 1 474 ? -31.313 23.214 2.311 1.00 29.52 487 SER B C 1
ATOM 7603 O O . SER B 1 474 ? -31.129 22.203 1.629 1.00 29.65 487 SER B O 1
ATOM 7606 N N . PRO B 1 475 ? -30.942 24.436 1.890 1.00 29.26 488 PRO B N 1
ATOM 7607 C CA . PRO B 1 475 ? -30.272 24.629 0.601 1.00 28.71 488 PRO B CA 1
ATOM 7608 C C . PRO B 1 475 ? -28.981 23.809 0.523 1.00 27.49 488 PRO B C 1
ATOM 7609 O O . PRO B 1 475 ? -28.712 23.148 -0.479 1.00 27.07 488 PRO B O 1
ATOM 7613 N N . ALA B 1 476 ? -28.188 23.860 1.588 1.00 26.22 489 ALA B N 1
ATOM 7614 C CA . ALA B 1 476 ? -26.930 23.113 1.639 1.00 26.70 489 ALA B CA 1
ATOM 7615 C C . ALA B 1 476 ? -27.196 21.615 1.526 1.00 25.59 489 ALA B C 1
ATOM 7616 O O . ALA B 1 476 ? -26.496 20.903 0.807 1.00 25.47 489 ALA B O 1
ATOM 7618 N N . ALA B 1 477 ? -28.208 21.144 2.247 1.00 26.29 490 ALA B N 1
ATOM 7619 C CA . ALA B 1 477 ? -28.564 19.729 2.226 1.00 26.52 490 ALA B CA 1
ATOM 7620 C C . ALA B 1 477 ? -29.034 19.290 0.838 1.00 27.49 490 ALA B C 1
ATOM 7621 O O . ALA B 1 477 ? -28.692 18.201 0.378 1.00 28.26 490 ALA B O 1
ATOM 7623 N N . LYS B 1 478 ? -29.824 20.124 0.168 1.00 27.69 491 LYS B N 1
ATOM 7624 C CA . LYS B 1 478 ? -30.294 19.764 -1.165 1.00 28.20 491 LYS B CA 1
ATOM 7625 C C . LYS B 1 478 ? -29.094 19.667 -2.092 1.00 27.25 491 LYS B C 1
ATOM 7626 O O . LYS B 1 478 ? -29.050 18.805 -2.964 1.00 28.36 491 LYS B O 1
ATOM 7632 N N . ALA B 1 479 ? -28.118 20.553 -1.898 1.00 25.98 492 ALA B N 1
ATOM 7633 C CA . ALA B 1 479 ? -26.909 20.558 -2.722 1.00 25.43 492 ALA B CA 1
ATOM 7634 C C . ALA B 1 479 ? -26.074 19.292 -2.494 1.00 24.36 492 ALA B C 1
ATOM 7635 O O . ALA B 1 479 ? -25.581 18.678 -3.441 1.00 24.50 492 ALA B O 1
ATOM 7637 N N . THR B 1 480 ? -25.912 18.912 -1.231 1.00 24.46 493 THR B N 1
ATOM 7638 C CA . THR B 1 480 ? -25.143 17.719 -0.888 1.00 22.00 493 THR B CA 1
ATOM 7639 C C . THR B 1 480 ? -25.840 16.500 -1.478 1.00 22.02 493 THR B C 1
ATOM 7640 O O . THR B 1 480 ? -25.213 15.657 -2.118 1.00 21.28 493 THR B O 1
ATOM 7644 N N . TYR B 1 481 ? -27.151 16.425 -1.266 1.00 23.13 494 TYR B N 1
ATOM 7645 C CA . TYR B 1 481 ? -27.953 15.330 -1.781 1.00 22.58 494 TYR B CA 1
ATOM 7646 C C . TYR B 1 481 ? -27.776 15.176 -3.287 1.00 23.17 494 TYR B C 1
ATOM 7647 O O . TYR B 1 481 ? -27.484 14.083 -3.779 1.00 22.19 494 TYR B O 1
ATOM 7656 N N . GLU B 1 482 ? -27.965 16.272 -4.020 1.00 23.45 495 GLU B N 1
ATOM 7657 C CA . GLU B 1 482 ? -27.841 16.238 -5.476 1.00 25.28 495 GLU B CA 1
ATOM 7658 C C . GLU B 1 482 ? -26.451 15.850 -5.946 1.00 23.84 495 GLU B C 1
ATOM 7659 O O . GLU B 1 482 ? -26.304 15.144 -6.940 1.00 25.85 495 GLU B O 1
ATOM 7665 N N . ALA B 1 483 ? -25.430 16.311 -5.236 1.00 23.58 496 ALA B N 1
ATOM 7666 C CA . ALA B 1 483 ? -24.055 15.974 -5.591 1.00 22.97 496 ALA B CA 1
ATOM 7667 C C . ALA B 1 483 ? -23.900 14.456 -5.559 1.00 22.62 496 ALA B C 1
ATOM 7668 O O . ALA B 1 483 ? -23.312 13.867 -6.465 1.00 22.79 496 ALA B O 1
ATOM 7670 N N . VAL B 1 484 ? -24.438 13.826 -4.517 1.00 23.61 497 VAL B N 1
ATOM 7671 C CA . VAL B 1 484 ? -24.376 12.370 -4.383 1.00 24.37 497 VAL B CA 1
ATOM 7672 C C . VAL B 1 484 ? -25.159 11.693 -5.511 1.00 25.57 497 VAL B C 1
ATOM 7673 O O . VAL B 1 484 ? -24.638 10.823 -6.206 1.00 24.57 497 VAL B O 1
ATOM 7677 N N . ARG B 1 485 ? -26.415 12.103 -5.680 1.00 26.71 498 ARG B N 1
ATOM 7678 C CA . ARG B 1 485 ? -27.301 11.543 -6.704 1.00 29.88 498 ARG B CA 1
ATOM 7679 C C . ARG B 1 485 ? -26.797 11.719 -8.137 1.00 29.80 498 ARG B C 1
ATOM 7680 O O . ARG B 1 485 ? -27.239 11.020 -9.047 1.00 30.37 498 ARG B O 1
ATOM 7688 N N . ARG B 1 486 ? -25.882 12.661 -8.331 1.00 29.73 499 ARG B N 1
ATOM 7689 C CA . ARG B 1 486 ? -25.308 12.927 -9.642 1.00 30.94 499 ARG B CA 1
ATOM 7690 C C . ARG B 1 486 ? -24.271 11.845 -9.966 1.00 29.85 499 ARG B C 1
ATOM 7691 O O . ARG B 1 486 ? -23.924 11.620 -11.130 1.00 28.12 499 ARG B O 1
ATOM 7699 N N . LEU B 1 487 ? -23.792 11.174 -8.919 1.00 27.83 500 LEU B N 1
ATOM 7700 C CA . LEU B 1 487 ? -22.797 10.113 -9.049 1.00 24.49 500 LEU B CA 1
ATOM 7701 C C . LEU B 1 487 ? -23.414 8.724 -8.913 1.00 25.25 500 LEU B C 1
ATOM 7702 O O . LEU B 1 487 ? -23.100 7.821 -9.684 1.00 24.97 500 LEU B O 1
ATOM 7707 N N . VAL B 1 488 ? -24.296 8.568 -7.927 1.00 24.59 501 VAL B N 1
ATOM 7708 C CA . VAL B 1 488 ? -24.932 7.288 -7.638 1.00 22.67 501 VAL B CA 1
ATOM 7709 C C . VAL B 1 488 ? -26.458 7.405 -7.468 1.00 23.83 501 VAL B C 1
ATOM 7710 O O . VAL B 1 488 ? -26.952 8.299 -6.780 1.00 22.04 501 VAL B O 1
ATOM 7714 N N . PRO B 1 489 ? -27.217 6.492 -8.099 1.00 25.27 502 PRO B N 1
ATOM 7715 C CA . PRO B 1 489 ? -28.683 6.458 -8.041 1.00 27.01 502 PRO B CA 1
ATOM 7716 C C . PRO B 1 489 ? -29.188 5.942 -6.701 1.00 27.82 502 PRO B C 1
ATOM 7717 O O . PRO B 1 489 ? -28.436 5.339 -5.937 1.00 26.92 502 PRO B O 1
ATOM 7721 N N . THR B 1 490 ? -30.470 6.177 -6.436 1.00 28.56 503 THR B N 1
ATOM 7722 C CA . THR B 1 490 ? -31.114 5.716 -5.211 1.00 29.69 503 THR B CA 1
ATOM 7723 C C . THR B 1 490 ? -31.024 4.196 -5.218 1.00 28.64 503 THR B C 1
ATOM 7724 O O . THR B 1 490 ? -31.001 3.585 -6.287 1.00 29.31 503 THR B O 1
ATOM 7728 N N . LEU B 1 491 ? -30.964 3.581 -4.041 1.00 27.37 504 LEU B N 1
ATOM 7729 C CA . LEU B 1 491 ? -30.892 2.125 -3.986 1.00 27.44 504 LEU B CA 1
ATOM 7730 C C . LEU B 1 491 ? -32.293 1.521 -3.958 1.00 28.18 504 LEU B C 1
ATOM 7731 O O . LEU B 1 491 ? -32.987 1.584 -2.939 1.00 29.13 504 LEU B O 1
ATOM 7736 N N . GLY B 1 492 ? -32.703 0.956 -5.089 1.00 29.85 505 GLY B N 1
ATOM 7737 C CA . GLY B 1 492 ? -34.005 0.318 -5.182 1.00 29.91 505 GLY B CA 1
ATOM 7738 C C . GLY B 1 492 ? -33.773 -1.121 -4.779 1.00 30.52 505 GLY B C 1
ATOM 7739 O O . GLY B 1 492 ? -33.769 -1.438 -3.598 1.00 34.22 505 GLY B O 1
ATOM 7740 N N . VAL B 1 493 ? -33.573 -1.996 -5.756 1.00 30.39 506 VAL B N 1
ATOM 7741 C CA . VAL B 1 493 ? -33.299 -3.393 -5.456 1.00 29.84 506 VAL B CA 1
ATOM 7742 C C . VAL B 1 493 ? -31.829 -3.460 -5.052 1.00 29.49 506 VAL B C 1
ATOM 7743 O O . VAL B 1 493 ? -31.068 -2.535 -5.335 1.00 29.25 506 VAL B O 1
ATOM 7747 N N . ASP B 1 494 ? -31.429 -4.534 -4.377 1.00 28.62 507 ASP B N 1
ATOM 7748 C CA . ASP B 1 494 ? -30.033 -4.672 -3.976 1.00 27.64 507 ASP B CA 1
ATOM 7749 C C . ASP B 1 494 ? -29.179 -4.735 -5.225 1.00 26.11 507 ASP B C 1
ATOM 7750 O O . ASP B 1 494 ? -29.632 -5.196 -6.273 1.00 26.01 507 ASP B O 1
ATOM 7755 N N . ARG B 1 495 ? -27.940 -4.272 -5.113 1.00 25.15 508 ARG B N 1
ATOM 7756 C CA . ARG B 1 495 ? -27.026 -4.297 -6.242 1.00 23.62 508 ARG B CA 1
ATOM 7757 C C . ARG B 1 495 ? -25.575 -4.171 -5.784 1.00 23.21 508 ARG B C 1
ATOM 7758 O O . ARG B 1 495 ? -25.300 -3.762 -4.658 1.00 22.98 508 ARG B O 1
ATOM 7766 N N . TYR B 1 496 ? -24.663 -4.536 -6.675 1.00 23.19 509 TYR B N 1
ATOM 7767 C CA . TYR B 1 496 ? -23.225 -4.447 -6.436 1.00 23.57 509 TYR B CA 1
ATOM 7768 C C . TYR B 1 496 ? -22.936 -3.038 -5.879 1.00 23.53 509 TYR B C 1
ATOM 7769 O O . TYR B 1 496 ? -23.213 -2.039 -6.535 1.00 23.48 509 TYR B O 1
ATOM 7778 N N . MET B 1 497 ? -22.373 -2.961 -4.676 1.00 22.92 510 MET B N 1
ATOM 7779 C CA . MET B 1 497 ? -22.111 -1.668 -4.028 1.00 22.25 510 MET B CA 1
ATOM 7780 C C . MET B 1 497 ? -20.709 -1.061 -4.174 1.00 22.14 510 MET B C 1
ATOM 7781 O O . MET B 1 497 ? -20.552 0.154 -4.090 1.00 23.63 510 MET B O 1
ATOM 7786 N N . ALA B 1 498 ? -19.700 -1.901 -4.386 1.00 22.73 511 ALA B N 1
ATOM 7787 C CA . ALA B 1 498 ? -18.313 -1.448 -4.481 1.00 22.49 511 ALA B CA 1
ATOM 7788 C C . ALA B 1 498 ? -17.993 -0.307 -5.447 1.00 23.74 511 ALA B C 1
ATOM 7789 O O . ALA B 1 498 ? -17.162 0.548 -5.132 1.00 24.84 511 ALA B O 1
ATOM 7791 N N . ASP B 1 499 ? -18.610 -0.289 -6.624 1.00 23.66 512 ASP B N 1
ATOM 7792 C CA . ASP B 1 499 ? -18.325 0.796 -7.568 1.00 23.27 512 ASP B CA 1
ATOM 7793 C C . ASP B 1 499 ? -18.918 2.110 -7.059 1.00 22.20 512 ASP B C 1
ATOM 7794 O O . ASP B 1 499 ? -18.299 3.173 -7.168 1.00 21.55 512 ASP B O 1
ATOM 7799 N N . ASP B 1 500 ? -20.115 2.026 -6.488 1.00 21.44 513 ASP B N 1
ATOM 7800 C CA . ASP B 1 500 ? -20.801 3.191 -5.963 1.00 23.51 513 ASP B CA 1
ATOM 7801 C C . ASP B 1 500 ? -19.995 3.836 -4.842 1.00 22.47 513 ASP B C 1
ATOM 7802 O O . ASP B 1 500 ? -19.856 5.057 -4.781 1.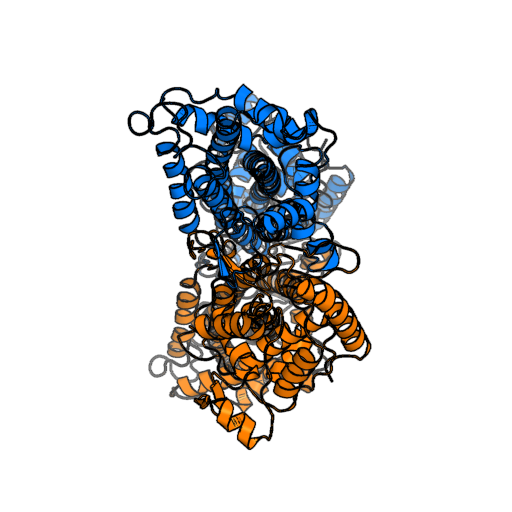00 20.19 513 ASP B O 1
ATOM 7807 N N . ILE B 1 501 ? -19.455 3.012 -3.956 1.00 24.00 514 ILE B N 1
ATOM 7808 C CA . ILE B 1 501 ? -18.685 3.534 -2.841 1.00 23.17 514 ILE B CA 1
ATOM 7809 C C . ILE B 1 501 ? -17.382 4.162 -3.329 1.00 23.99 514 ILE B C 1
ATOM 7810 O O . ILE B 1 501 ? -17.015 5.256 -2.903 1.00 23.82 514 ILE B O 1
ATOM 7815 N N . GLU B 1 502 ? -16.699 3.477 -4.241 1.00 25.52 515 GLU B N 1
ATOM 7816 C CA . GLU B 1 502 ? -15.432 3.973 -4.771 1.00 27.53 515 GLU B CA 1
ATOM 7817 C C . GLU B 1 502 ? -15.614 5.266 -5.570 1.00 27.19 515 GLU B C 1
ATOM 7818 O O . GLU B 1 502 ? -14.722 6.112 -5.610 1.00 25.25 515 GLU B O 1
ATOM 7824 N N . LEU B 1 503 ? -16.774 5.422 -6.198 1.00 27.52 516 LEU B N 1
ATOM 7825 C CA . LEU B 1 503 ? -17.039 6.621 -6.976 1.00 27.85 516 LEU B CA 1
ATOM 7826 C C . LEU B 1 503 ? -17.162 7.815 -6.025 1.00 27.22 516 LEU B C 1
ATOM 7827 O O . LEU B 1 503 ? -16.542 8.858 -6.240 1.00 27.12 516 LEU B O 1
ATOM 7832 N N . VAL B 1 504 ? -17.954 7.660 -4.969 1.00 25.92 517 VAL B N 1
ATOM 7833 C CA . VAL B 1 504 ? -18.138 8.736 -3.999 1.00 23.12 517 VAL B CA 1
ATOM 7834 C C . VAL B 1 504 ? -16.860 8.968 -3.187 1.00 22.00 517 VAL B C 1
ATOM 7835 O O . VAL B 1 504 ? -16.562 10.093 -2.788 1.00 21.21 517 VAL B O 1
ATOM 7839 N N . ALA B 1 505 ? -16.102 7.908 -2.950 1.00 20.98 518 ALA B N 1
ATOM 7840 C CA . ALA B 1 505 ? -14.855 8.035 -2.198 1.00 21.82 518 ALA B CA 1
ATOM 7841 C C . ALA B 1 505 ? -13.878 8.881 -3.014 1.00 23.31 518 ALA B C 1
ATOM 7842 O O . ALA B 1 505 ? -13.123 9.691 -2.464 1.00 23.52 518 ALA B O 1
ATOM 7844 N N . ASP B 1 506 ? -13.888 8.696 -4.330 1.00 23.85 519 ASP B N 1
ATOM 7845 C CA . ASP B 1 506 ? -13.012 9.477 -5.193 1.00 23.52 519 ASP B CA 1
ATOM 7846 C C . ASP B 1 506 ? -13.465 10.932 -5.222 1.00 22.56 519 ASP B C 1
ATOM 7847 O O . ASP B 1 506 ? -12.636 11.832 -5.168 1.00 23.71 519 ASP B O 1
ATOM 7852 N N . ALA B 1 507 ? -14.775 11.159 -5.310 1.00 20.02 520 ALA B N 1
ATOM 7853 C CA . ALA B 1 507 ? -15.316 12.522 -5.322 1.00 18.13 520 ALA B CA 1
ATOM 7854 C C . ALA B 1 507 ? -14.860 13.244 -4.064 1.00 17.73 520 ALA B C 1
ATOM 7855 O O . ALA B 1 507 ? -14.451 14.406 -4.104 1.00 18.11 520 ALA B O 1
ATOM 7857 N N . LEU B 1 508 ? -14.945 12.549 -2.933 1.00 17.74 521 LEU B N 1
ATOM 7858 C CA . LEU B 1 508 ? -14.528 13.115 -1.656 1.00 16.85 521 LEU B CA 1
ATOM 7859 C C . LEU B 1 508 ? -13.039 13.468 -1.647 1.00 18.15 521 LEU B C 1
ATOM 7860 O O . LEU B 1 508 ? -12.653 14.519 -1.137 1.00 20.07 521 LEU B O 1
ATOM 7865 N N . SER B 1 509 ? -12.207 12.599 -2.216 1.00 18.86 522 SER B N 1
ATOM 7866 C CA . SER B 1 509 ? -10.763 12.854 -2.239 1.00 24.72 522 SER B CA 1
ATOM 7867 C C . SER B 1 509 ? -10.391 14.127 -3.012 1.00 26.67 522 SER B C 1
ATOM 7868 O O . SER B 1 509 ? -9.337 14.712 -2.768 1.00 26.19 522 SER B O 1
ATOM 7871 N N . ARG B 1 510 ? -11.237 14.557 -3.948 1.00 27.71 523 ARG B N 1
ATOM 7872 C CA . ARG B 1 510 ? -10.940 15.786 -4.680 1.00 29.57 523 ARG B CA 1
ATOM 7873 C C . ARG B 1 510 ? -11.788 16.969 -4.202 1.00 30.14 523 ARG B C 1
ATOM 7874 O O . ARG B 1 510 ? -11.819 18.021 -4.839 1.00 30.14 523 ARG B O 1
ATOM 7882 N N . GLY B 1 511 ? -12.456 16.787 -3.064 1.00 28.24 524 GLY B N 1
ATOM 7883 C CA . GLY B 1 511 ? -13.277 17.838 -2.487 1.00 29.53 524 GLY B CA 1
ATOM 7884 C C . GLY B 1 511 ? -14.514 18.256 -3.266 1.00 29.80 524 GLY B C 1
ATOM 7885 O O . GLY B 1 511 ? -14.916 19.418 -3.203 1.00 28.45 524 GLY B O 1
ATOM 7886 N N . GLU B 1 512 ? -15.138 17.327 -3.982 1.00 30.50 525 GLU B N 1
ATOM 7887 C CA . GLU B 1 512 ? -16.319 17.677 -4.763 1.00 33.26 525 GLU B CA 1
ATOM 7888 C C . GLU B 1 512 ? -17.488 18.167 -3.903 1.00 31.54 525 GLU B C 1
ATOM 7889 O O . GLU B 1 512 ? -18.267 19.015 -4.332 1.00 30.85 525 GLU B O 1
ATOM 7895 N N . PHE B 1 513 ? -17.618 17.644 -2.689 1.00 28.13 526 PHE B N 1
ATOM 7896 C CA . PHE B 1 513 ? -18.723 18.062 -1.837 1.00 27.66 526 PHE B CA 1
ATOM 7897 C C . PHE B 1 513 ? -18.514 19.450 -1.245 1.00 27.61 526 PHE B C 1
ATOM 7898 O O . PHE B 1 513 ? -19.472 20.196 -1.046 1.00 24.68 526 PHE B O 1
ATOM 7906 N N . LEU B 1 514 ? -17.258 19.803 -0.993 1.00 28.13 527 LEU B N 1
ATOM 7907 C CA . LEU B 1 514 ? -16.928 21.128 -0.476 1.00 30.43 527 LEU B CA 1
ATOM 7908 C C . LEU B 1 514 ? -17.192 22.131 -1.608 1.00 31.04 527 LEU B C 1
ATOM 7909 O O . LEU B 1 514 ? -17.570 23.277 -1.370 1.00 31.90 527 LEU B O 1
ATOM 7914 N N . ARG B 1 515 ? -16.996 21.670 -2.832 1.00 31.53 528 ARG B N 1
ATOM 7915 C CA . ARG B 1 515 ? -17.207 22.500 -4.009 1.00 33.56 528 ARG B CA 1
ATOM 7916 C C . ARG B 1 515 ? -18.689 22.695 -4.305 1.00 32.07 528 ARG B C 1
ATOM 7917 O O . ARG B 1 515 ? -19.097 23.754 -4.772 1.00 29.77 528 ARG B O 1
ATOM 7925 N N . ALA B 1 516 ? -19.502 21.674 -4.057 1.00 30.95 529 ALA B N 1
ATOM 7926 C CA . ALA B 1 516 ? -20.940 21.767 -4.294 1.00 30.06 529 ALA B CA 1
ATOM 7927 C C . ALA B 1 516 ? -21.530 22.844 -3.391 1.00 30.14 529 ALA B C 1
ATOM 7928 O O . ALA B 1 516 ? -22.397 23.610 -3.802 1.00 30.96 529 ALA B O 1
ATOM 7930 N N . ILE B 1 517 ? -21.056 22.894 -2.153 1.00 29.11 530 ILE B N 1
ATOM 7931 C CA . ILE B 1 517 ? -21.535 23.879 -1.200 1.00 29.86 530 ILE B CA 1
ATOM 7932 C C . ILE B 1 517 ? -21.163 25.267 -1.713 1.00 32.03 530 ILE B C 1
ATOM 7933 O O . ILE B 1 517 ? -22.013 26.147 -1.799 1.00 31.95 530 ILE B O 1
ATOM 7938 N N . ALA B 1 518 ? -19.898 25.452 -2.076 1.00 31.27 531 ALA B N 1
ATOM 7939 C CA . ALA B 1 518 ? -19.428 26.736 -2.580 1.00 33.40 531 ALA B CA 1
ATOM 7940 C C . ALA B 1 518 ? -20.173 27.182 -3.844 1.00 35.06 531 ALA B C 1
ATOM 7941 O O . ALA B 1 518 ? -20.523 28.351 -3.993 1.00 35.37 531 ALA B O 1
ATOM 7943 N N . ARG B 1 519 ? -20.417 26.237 -4.742 1.00 36.98 532 ARG B N 1
ATOM 7944 C CA . ARG B 1 519 ? -21.084 26.518 -6.004 1.00 39.18 532 ARG B CA 1
ATOM 7945 C C . ARG B 1 519 ? -22.604 26.668 -5.924 1.00 38.94 532 ARG B C 1
ATOM 7946 O O . ARG B 1 519 ? -23.198 27.415 -6.706 1.00 39.35 532 ARG B O 1
ATOM 7954 N N . GLU B 1 520 ? -23.230 25.966 -4.985 1.00 36.65 533 GLU B N 1
ATOM 7955 C CA . GLU B 1 520 ? -24.685 26.005 -4.853 1.00 36.51 533 GLU B CA 1
ATOM 7956 C C . GLU B 1 520 ? -25.246 26.857 -3.720 1.00 35.13 533 GLU B C 1
ATOM 7957 O O . GLU B 1 520 ? -26.450 27.105 -3.680 1.00 35.11 533 GLU B O 1
ATOM 7963 N N . THR B 1 521 ? -24.398 27.310 -2.802 1.00 31.65 534 THR B N 1
ATOM 7964 C CA . THR B 1 521 ? -24.894 28.099 -1.679 1.00 29.73 534 THR B CA 1
ATOM 7965 C C . THR B 1 521 ? -24.075 29.362 -1.419 1.00 29.69 534 THR B C 1
ATOM 7966 O O . THR B 1 521 ? -23.077 29.617 -2.089 1.00 30.13 534 THR B O 1
ATOM 7970 N N . ASP B 1 522 ? -24.509 30.151 -0.442 1.00 30.39 535 ASP B N 1
ATOM 7971 C CA . ASP B 1 522 ? -23.805 31.377 -0.078 1.00 31.17 535 ASP B CA 1
ATOM 7972 C C . ASP B 1 522 ? -22.987 31.092 1.184 1.00 31.10 535 ASP B C 1
ATOM 7973 O O . ASP B 1 522 ? -22.429 31.999 1.798 1.00 29.40 535 ASP B O 1
ATOM 7978 N N . ILE B 1 523 ? -22.914 29.819 1.560 1.00 30.31 536 ILE B N 1
ATOM 7979 C CA . ILE B 1 523 ? -22.186 29.412 2.756 1.00 29.87 536 ILE B CA 1
ATOM 7980 C C . ILE B 1 523 ? -20.669 29.368 2.605 1.00 30.44 536 ILE B C 1
ATOM 7981 O O . ILE B 1 523 ? -20.140 28.727 1.698 1.00 31.48 536 ILE B O 1
ATOM 7986 N N . GLN B 1 524 ? -19.972 30.055 3.498 1.00 30.31 537 GLN B N 1
ATOM 7987 C CA . GLN B 1 524 ? -18.514 30.024 3.493 1.00 32.22 537 GLN B CA 1
ATOM 7988 C C . GLN B 1 524 ? -18.124 29.233 4.740 1.00 30.83 537 GLN B C 1
ATOM 7989 O O . GLN B 1 524 ? -18.353 29.681 5.865 1.00 33.85 537 GLN B O 1
ATOM 7995 N N . LEU B 1 525 ? -17.557 28.050 4.534 1.00 29.28 538 LEU B N 1
ATOM 7996 C CA . LEU B 1 525 ? -17.177 27.181 5.644 1.00 28.23 538 LEU B CA 1
ATOM 7997 C C . LEU B 1 525 ? -15.800 27.451 6.229 1.00 26.84 538 LEU B C 1
ATOM 7998 O O . LEU B 1 525 ? -14.858 27.777 5.516 1.00 26.41 538 LEU B O 1
ATOM 8003 N N . ARG B 1 526 ? -15.694 27.328 7.545 1.00 26.59 539 ARG B N 1
ATOM 8004 C CA . ARG B 1 526 ? -14.416 27.524 8.211 1.00 27.11 539 ARG B CA 1
ATOM 8005 C C . ARG B 1 526 ? -13.605 26.261 7.992 1.00 26.35 539 ARG B C 1
ATOM 8006 O O . ARG B 1 526 ? -12.369 26.319 8.133 1.00 28.57 539 ARG B O 1
#

Foldseek 3Di:
DQELQLAFDALVSLLCLLPVVDAYDHDPVLLVLQQVLLVVVVVVVVVLDQFALQQFAHQPRRVGGHGQVCFLVSLVVQLVVQLPADAAWDDRSLQSLLLSLLLSLSSNRWQSFHSVVSVLSSVCSNVVWGFGFHLDDQLQWQNRLSSVLQLLQQAHFTDDPRDTDRSVVVCVVVVHHHDGGGGRRSQSSRLANSNLLSLLSVLLVLLVLLLLLLLLLLLLLCQLQQAELVLLDQCVAVPVPPQPLLNQSSVSSCLLQPAFQRHDYLVVLVVVVVVVDDDPDPDDDDPRDSHADCLNRVSSVQSSVLVSLSVQLSVLSSDRSSHNQGPQTTDPPDDGRGDGSRANLSLLVSLLSNLVSLLSSLVSLLVSLVQLQPPVRGRPADHRLALDDDPQFPNCVVVSVLSVVLSVVSVVQHRQQVVRPADDVSSPVHGGSSSVSSVSSVSSSLSSLLSVLSSLLSSLSSCVSVVCQVRGGQSSNLSSVLLCVQPNHDHGDDDCVVSSVSSSVCSSVSVSVVSNVVRHPDDRD/DDEQQLAFDALVNLLCLLPVVDAYDHDPVLLVLLAVLLVVVCVVVVVLDQFALQQFAHQPRSVRGHGNVCFLVSLVCQLVVQLPADAAWDDRSLQRLLLSLLLSLVSNRWQSANSVVNVQSSCCSNVVFGFGFHLDDDLLWQNRLSSVLQLLQQAHFTDDPSDTDRSVVVCVVVVHHRDGGGGRRSQSSRLANSNLLSLLSVLLVLLVLLLLLLLLLLLLLCLLLQAELVLLDQCVAVPVPPQPLLNQSSVSSCLLQPAFQRHDYLVRLVVVVVVVDDPPDDDDDDPGDSHADCLNRVSSVQSSVLVSLSVQLSVLSSDRSSHNQGPQTHDPPDDTRGDGSRFNLSNLVSLLSNLVSLLSSLVSLLVSLVQCQPPVRNNPADHHLALDDPPQANNCVVVSVLSVVLSVVSVVQHRDQVVRDADDVRSPVHGGSSSVSSVSSVSSSLSSLLSVLSSLLSSLSSCVSVVCLVRGGQSSVLSSVLLCVQDPHCHGDDDCVVSSVRSSVCSSVSVSVVSCVVRHPDDRD

Sequence (1050 aa):
PVSVDGETLTVEAVRRVAEERATVDVPAESIAKAQKSREIFEGIAEQNIPIYGVTTGYGEMIYMQVDKSKEVELQTNLVRSHSAGVGPLFAEDEARAIVAARLNTLAKGHSAVRPIILERLAQYLNEGITPAIPEIGSLGDLAPLSHVASTLIGEGYVLRDGRPVETAQVLAERGIEPLELRFKEGLALINGTSGMTGLGSLVVGRALEQAQQAEIVTALLIEAVRGSTSPFLAEGHDIARPHEGQIDTAANMRALMRGSGLTVEHADLRRELQKDKEAGKDVQRSEIYLQKAYSLRAIPQVVGAVRDTLYHARHKLRIELNSANDNPLFFEGKEIFHGANFHGQPIAFAMDFVTIALTQLGVLAERQINRVLNRHLSYGLPEFLVSGDPGLHSGFAGAQYPATALVAENRTIGPASTQSVPSNGDNQDVVSMGLISARNARRVLSNNNKILAVEYLAAAQAVDISGRFDGLSPAAKATYEAVRRLVPTLGVDRYMADDIELVADALSRGEFLRAIARETDIQLRPVSVDGETLTVEAVRRVAEERATVDVPAESIAKAQKSREIFEGIAEQNIPIYGVTTGYGEMIYMQVDKSKEVELQTNLVRSHSAGVGPLFAEDEARAIVAARLNTLAKGHSAVRPIILERLAQYLNEGITPAIPEIGSLGDLAPLSHVASTLIGEGYVLRDGRPVETAQVLAERGIEPLELRFKEGLALINGTSGMTGLGSLVVGRALEQAQQAEIVTALLIEAVRGSTSPFLAEGHDIARPHEGQIDTAANMRALMRGSGLTVEHADLRRELQKDKEAGKDVQRSEIYLQKAYSLRAIPQVVGAVRDTLYHARHKLRIELNSANDNPLFFEGKEIFHGANFHGQPIAFAMDFVTIALTQLGVLAERQINRVLNRHLSYGLPEFLVSGDPGLHSGFAGAQYPATALVAENRTIGPASTQSVPSNGDNQDVVSMGLISARNARRVLSNNNKILAVEYLAAAQAVDISGRFDGLSPAAKATYEAVRRLVPTLGVDRYMADDIELVADALSRGEFLRAIARETDIQLR

CATH classification: 1.10.275.10 (+1 more: 1.20.200.10)

Radius of gyration: 31.01 Å; Cα contacts (8 Å, |Δi|>4): 2301; chains: 2; bounding box: 101×50×88 Å

GO terms:
  GO:0052883 tyrosine ammonia-lyase activity (F, IDA)
  GO:0009403 toxin biosynthetic process (P, IDA)
  GO:0050368 L-tyrosine 2,3-aminomutase activity (F, IDA)

InterPro domains:
  IPR001106 Aromatic amino acid lyase [PF00221] (20-498)
  IPR001106 Aromatic amino acid lyase [PTHR10362] (12-507)
  IPR001106 Aromatic amino acid lyase [cd00332] (18-479)
  IPR008948 L-Aspartase-like [SSF48557] (13-529)
  IPR022313 Phenylalanine/histidine ammonia-lyases, active site [PS00488] (148-164)
  IPR022314 Tyrosine 2,3-aminomutase, putative [TIGR03832] (15-521)
  IPR024083 Fumarase/histidase, N-terminal [G3DSA:1.10.275.10] (12-206)

Organism: Streptomyces globisporus (NCBI:txid1908)

Secondary structure (DSSP, 8-state):
-EE--SSS--HHHHHHHHHS---EE--HHHHHHHHHHHHHHHHHHTTT---TTTSB-SGGGGGEEE-GGGHHHHHHHHHHHT---EEEEPPHHHHHHHHHHHHHHHTTS-S---HHHHHHHHHHHHTT-EE--EEE-----HHHHHHHHHHHTT-SEEEETTEEEEHHHHHHTTTPPPP---TTHHHHHHSSSHHHHHHHHHHHHHHHHHHHHHHHHHHHHHHHTT-BSGGG-GGGTTTT---HHHHHHHHHHHHHHTT-SSSB-HHHHHHHHHHH--SS-SEE--S--SS--GGGTSHHHHHHHHHHHHHHHHHHHHHHHTS---SSB--TTSPPB-S-TT--HHHHHHHHHHHHHHHHHHHHHHHHHHHHH-TTTSSS--GGG-SS-BTTB-TTHHHHHHHHHHHHHHTT---STT----BTTTTB-S---HHHHHHHHHHHHHHHHHHHHHHHHHHHHHHHHHT-GGGS-HHHHHHHHHHHHHS----S----HHHHHHHHHHHHTTHHHHHHHHH-S----/-EE--SSS--HHHHHHHHHS---EE--HHHHHHHHHHHHHHHHHHTTT---TTTSB-SGGGGGSEE-GGGHHHHHHHHHHHT---EEEEPPHHHHHHHHHHHHHHHHTS-S---HHHHHHHHHHHHHT--B--EEE-----HHHHHHHHHHHTT-SEEEETTEEEEHHHHHHHHT-PPP---TTHHHHHHSSSHHHHHHHHHHHHHHHHHHHHHHHHHHHHHHHTT-BSGGG-GGGTTTS---HHHHHHHHHHHHHHTT-SS-B-HHHHHHHHHHH---SSSEEE-S--SS--GGGTSHHHHHHHHHHHHHHHHHHHHHHHTS---SSB--TTSPPB-S-TT--HHHHHHHHHHHHHHHHHHHHHHHHHHHHH-HHHHSSPPGGG-SS-BTTB-TTHHHHHHHHHHHHHHTT---STT----BTTTTB-S---HHHHHHHHHHHHHHHHHHHHHHHHHHHHHHHHHT-GGGS-HHHHHHHHHHHTTS----S----HHHHHHHHHHHHTTHHHHHHHHHSS----

Solvent-accessible surface area: 34765 Å² total

B-factor: mean 30.2, std 10.92, range [11.52, 79.77]

Nearest PDB structures (foldseek):
  3kdz-assembly1_A  TM=1.001E+00  e=5.033E-77  Streptomyces globisporus
  2ohy-assembly1_B  TM=1.000E+00  e=2.730E-76  Streptomyces globisporus
  3kdy-assembly1_A  TM=1.000E+00  e=1.106E-74  Streptomyces globisporus
  7tqr-assembly1_A  TM=9.478E-01  e=2.869E-37  Thermoplasma acidophilum
  4v2r-assembly1_B-2  TM=7.861E-01  e=6.181E-26  Taxus chinensis